Protein 2JLM (pdb70)

Structure (mmCIF, N/CA/C/O backbone):
data_2JLM
#
_entry.id   2JLM
#
_cell.length_a   78.410
_cell.length_b   78.410
_cell.length_c   197.760
_cell.angle_alpha   90.00
_cell.angle_beta   90.00
_cell.angle_gamma   120.00
#
_symmetry.space_group_name_H-M   'P 32'
#
loop_
_entity.id
_entity.type
_entity.pdbx_description
1 polymer 'PUTATIVE PHOSPHINOTHRICIN N-ACETYLTRANSFERASE'
2 non-polymer 'ACETATE ION'
3 non-polymer DI(HYDROXYETHYL)ETHER
4 non-polymer 'AZIDE ION'
5 non-polymer 'SODIUM ION'
6 water water
#
loop_
_atom_site.group_PDB
_atom_site.id
_atom_site.type_symbol
_atom_site.label_atom_id
_atom_site.label_alt_id
_atom_site.label_comp_id
_atom_site.label_asym_id
_atom_site.label_entity_id
_atom_site.label_seq_id
_atom_site.pdbx_PDB_ins_code
_atom_site.Cartn_x
_atom_site.Cartn_y
_atom_site.Cartn_z
_atom_site.occupancy
_atom_site.B_iso_or_equiv
_atom_site.auth_seq_id
_atom_site.auth_comp_id
_atom_site.auth_asym_id
_atom_site.auth_atom_id
_atom_site.pdbx_PDB_model_num
ATOM 1 N N . THR A 1 6 ? 34.779 13.187 -23.043 1.00 43.63 6 THR A N 1
ATOM 2 C CA . THR A 1 6 ? 35.190 12.632 -21.755 1.00 83.02 6 THR A CA 1
ATOM 3 C C . THR A 1 6 ? 34.205 12.992 -20.641 1.00 83.15 6 THR A C 1
ATOM 4 O O . THR A 1 6 ? 34.103 12.286 -19.639 1.00 63.42 6 THR A O 1
ATOM 6 N N . THR A 1 7 ? 33.477 14.089 -20.826 1.00 62.34 7 THR A N 1
ATOM 7 C CA . THR A 1 7 ? 32.534 14.556 -19.818 1.00 40.10 7 THR A CA 1
ATOM 8 C C . THR A 1 7 ? 31.364 13.589 -19.629 1.00 46.96 7 THR A C 1
ATOM 9 O O . THR A 1 7 ? 31.098 12.741 -20.478 1.00 47.24 7 THR A O 1
ATOM 13 N N . THR A 1 8 ? 30.685 13.721 -18.494 1.00 53.18 8 THR A N 1
ATOM 14 C CA . THR A 1 8 ? 29.508 12.924 -18.176 1.00 27.33 8 THR A CA 1
ATOM 15 C C . THR A 1 8 ? 28.289 13.833 -18.276 1.00 49.66 8 THR A C 1
ATOM 16 O O . THR A 1 8 ? 28.140 14.759 -17.482 1.00 37.48 8 THR A O 1
ATOM 20 N N . LEU A 1 9 ? 27.431 13.586 -19.262 1.00 37.06 9 LEU A N 1
ATOM 21 C CA . LEU A 1 9 ? 26.228 14.395 -19.439 1.00 35.61 9 LEU A CA 1
ATOM 22 C C . LEU A 1 9 ? 25.212 14.110 -18.356 1.00 30.23 9 LEU A C 1
ATOM 23 O O . LEU A 1 9 ? 25.003 12.962 -17.986 1.00 32.77 9 LEU A O 1
ATOM 28 N N . PHE A 1 10 ? 24.584 15.160 -17.843 1.00 19.66 10 PHE A N 1
ATOM 29 C CA . PHE A 1 10 ? 23.474 14.989 -16.921 1.00 19.64 10 PHE A CA 1
ATOM 30 C C . PHE A 1 10 ? 22.451 16.069 -17.198 1.00 16.95 10 PHE A C 1
ATOM 31 O O . PHE A 1 10 ? 22.748 17.056 -17.887 1.00 33.90 10 PHE A O 1
ATOM 39 N N . ARG A 1 11 ? 21.249 15.879 -16.665 1.00 22.20 11 ARG A N 1
ATOM 40 C CA . ARG A 1 11 ? 20.205 16.906 -16.728 1.00 28.39 11 ARG A CA 1
ATOM 41 C C . ARG A 1 11 ? 19.478 16.982 -15.382 1.00 33.24 11 ARG A C 1
ATOM 42 O O . ARG A 1 11 ? 19.491 16.021 -14.603 1.00 25.04 11 ARG A O 1
ATOM 50 N N . PHE A 1 12 ? 18.858 18.125 -15.105 1.00 25.25 12 PHE A N 1
ATOM 51 C CA . PHE A 1 12 ? 18.171 18.334 -13.832 1.00 22.66 12 PHE A CA 1
ATOM 52 C C . PHE A 1 12 ? 16.760 17.771 -13.928 1.00 38.02 12 PHE A C 1
ATOM 53 O O . PHE A 1 12 ? 16.113 17.903 -14.969 1.00 20.31 12 PHE A O 1
ATOM 61 N N . VAL A 1 13 ? 16.289 17.135 -12.856 1.00 16.85 13 VAL A N 1
ATOM 62 C CA . VAL A 1 13 ? 14.882 16.750 -12.758 1.00 15.07 13 VAL A CA 1
ATOM 63 C C . VAL A 1 13 ? 14.306 17.207 -11.441 1.00 19.92 13 VAL A C 1
ATOM 64 O O . VAL A 1 13 ? 15.023 17.510 -10.494 1.00 21.78 13 VAL A O 1
ATOM 68 N N . GLU A 1 14 ? 12.992 17.209 -11.371 1.00 14.11 14 GLU A N 1
ATOM 69 C CA . GLU A 1 14 ? 12.327 17.554 -10.146 1.00 25.63 14 GLU A CA 1
ATOM 70 C C . GLU A 1 14 ? 11.994 16.226 -9.490 1.00 32.89 14 GLU A C 1
ATOM 71 O O . GLU A 1 14 ? 11.154 15.490 -9.991 1.00 41.96 14 GLU A O 1
ATOM 77 N N . CYS A 1 15 ? 12.675 15.897 -8.393 1.00 21.59 15 CYS A N 1
ATOM 78 C CA . CYS A 1 15 ? 12.486 14.590 -7.760 1.00 23.62 15 CYS A CA 1
ATOM 79 C C . CYS A 1 15 ? 11.124 14.399 -7.121 1.00 32.33 15 CYS A C 1
ATOM 80 O O . CYS A 1 15 ? 10.511 15.347 -6.623 1.00 47.18 15 CYS A O 1
ATOM 83 N N . THR A 1 16 ? 10.657 13.156 -7.146 1.00 29.47 16 THR A N 1
ATOM 84 C CA . THR A 1 16 ? 9.391 12.795 -6.519 1.00 36.43 16 THR A CA 1
ATOM 85 C C . THR A 1 16 ? 9.531 11.457 -5.819 1.00 34.95 16 THR A C 1
ATOM 86 O O . THR A 1 16 ? 10.408 10.658 -6.155 1.00 25.03 16 THR A O 1
ATOM 90 N N . GLU A 1 17 ? 8.666 11.220 -4.841 1.00 30.48 17 GLU A N 1
ATOM 91 C CA . GLU A 1 17 ? 8.668 9.963 -4.116 1.00 36.23 17 GLU A CA 1
ATOM 92 C C . GLU A 1 17 ? 8.373 8.774 -5.030 1.00 51.75 17 GLU A C 1
ATOM 93 O O . GLU A 1 17 ? 9.084 7.772 -5.004 1.00 43.20 17 GLU A O 1
ATOM 99 N N . ASP A 1 18 ? 7.324 8.882 -5.838 1.00 41.70 18 ASP A N 1
ATOM 100 C CA . ASP A 1 18 ? 6.958 7.787 -6.725 1.00 50.76 18 ASP A CA 1
ATOM 101 C C . ASP A 1 18 ? 8.154 7.359 -7.572 1.00 42.82 18 ASP A C 1
ATOM 102 O O . ASP A 1 18 ? 8.433 6.171 -7.723 1.00 48.22 18 ASP A O 1
ATOM 104 N N . GLN A 1 19 ? 8.885 8.333 -8.094 1.00 46.05 19 GLN A N 1
ATOM 105 C CA . GLN A 1 19 ? 9.939 8.038 -9.055 1.00 27.69 19 GLN A CA 1
ATOM 106 C C . GLN A 1 19 ? 11.330 7.788 -8.461 1.00 34.33 19 GLN A C 1
ATOM 107 O O . GLN A 1 19 ? 12.139 7.065 -9.051 1.00 34.05 19 GLN A O 1
ATOM 113 N N . HIS A 1 20 ? 11.611 8.373 -7.299 1.00 34.57 20 HIS A N 1
ATOM 114 C CA . HIS A 1 20 ? 12.994 8.442 -6.816 1.00 22.56 20 HIS A CA 1
ATOM 115 C C . HIS A 1 20 ? 13.207 7.985 -5.386 1.00 20.67 20 HIS A C 1
ATOM 116 O O . HIS A 1 20 ? 14.339 7.988 -4.907 1.00 31.29 20 HIS A O 1
ATOM 123 N N . ALA A 1 21 ? 12.139 7.586 -4.702 1.00 12.14 21 ALA A N 1
ATOM 124 C CA . ALA A 1 21 ? 12.274 7.253 -3.289 1.00 23.22 21 ALA A CA 1
ATOM 125 C C . ALA A 1 21 ? 13.409 6.263 -3.055 1.00 28.09 21 ALA A C 1
ATOM 126 O O . ALA A 1 21 ? 14.247 6.473 -2.189 1.00 31.44 21 ALA A O 1
ATOM 128 N N . LEU A 1 22 ? 13.437 5.185 -3.831 1.00 23.35 22 LEU A N 1
ATOM 129 C CA . LEU A 1 22 ? 14.423 4.139 -3.600 1.00 31.53 22 LEU A CA 1
ATOM 130 C C . LEU A 1 22 ? 15.838 4.634 -3.889 1.00 29.04 22 LEU A C 1
ATOM 131 O O . LEU A 1 22 ? 16.772 4.308 -3.166 1.00 27.06 22 LEU A O 1
ATOM 136 N N . GLU A 1 23 ? 15.999 5.415 -4.951 1.00 13.85 23 GLU A N 1
ATOM 137 C CA . GLU A 1 23 ? 17.320 5.950 -5.284 1.00 35.02 23 GLU A CA 1
ATOM 138 C C . GLU A 1 23 ? 17.824 6.928 -4.215 1.00 32.74 23 GLU A C 1
ATOM 139 O O . GLU A 1 23 ? 19.006 6.919 -3.860 1.00 24.29 23 GLU A O 1
ATOM 145 N N . ILE A 1 24 ? 16.925 7.750 -3.683 1.00 18.11 24 ILE A N 1
ATOM 146 C CA . ILE A 1 24 ? 17.301 8.690 -2.628 1.00 28.47 24 ILE A CA 1
ATOM 147 C C . ILE A 1 24 ? 17.615 7.974 -1.306 1.00 25.74 24 ILE A C 1
ATOM 148 O O . ILE A 1 24 ? 18.552 8.343 -0.600 1.00 34.17 24 ILE A O 1
ATOM 153 N N . LEU A 1 25 ? 16.847 6.943 -0.980 1.00 27.78 25 LEU A N 1
ATOM 154 C CA . LEU A 1 25 ? 17.092 6.186 0.243 1.00 22.93 25 LEU A CA 1
ATOM 155 C C . LEU A 1 25 ? 18.490 5.581 0.220 1.00 15.78 25 LEU A C 1
ATOM 156 O O . LEU A 1 25 ? 19.223 5.622 1.215 1.00 24.88 25 LEU A O 1
ATOM 161 N N . GLU A 1 26 ? 18.861 5.027 -0.927 1.00 19.51 26 GLU A N 1
ATOM 162 C CA . GLU A 1 26 ? 20.171 4.412 -1.099 1.00 22.61 26 GLU A CA 1
ATOM 163 C C . GLU A 1 26 ? 21.285 5.441 -0.891 1.00 24.96 26 GLU A C 1
ATOM 164 O O . GLU A 1 26 ? 22.300 5.172 -0.248 1.00 18.98 26 GLU A O 1
ATOM 167 N N . ILE A 1 27 ? 21.090 6.631 -1.433 1.00 22.96 27 ILE A N 1
ATOM 168 C CA . ILE A 1 27 ? 22.091 7.674 -1.295 1.00 22.34 27 ILE A CA 1
ATOM 169 C C . ILE A 1 27 ? 22.181 8.134 0.161 1.00 27.03 27 ILE A C 1
ATOM 170 O O . ILE A 1 27 ? 23.267 8.261 0.705 1.00 15.56 27 ILE A O 1
ATOM 175 N N . LEU A 1 28 ? 21.045 8.340 0.811 1.00 14.34 28 LEU A N 1
ATOM 176 C CA . LEU A 1 28 ? 21.083 8.759 2.204 1.00 24.15 28 LEU A CA 1
ATOM 177 C C . LEU A 1 28 ? 21.735 7.705 3.101 1.00 29.57 28 LEU A C 1
ATOM 178 O O . LEU A 1 28 ? 22.619 8.026 3.891 1.00 25.39 28 LEU A O 1
ATOM 183 N N . ASN A 1 29 ? 21.306 6.452 2.970 1.00 22.71 29 ASN A N 1
ATOM 184 C CA . ASN A 1 29 ? 21.791 5.395 3.842 1.00 30.76 29 ASN A CA 1
ATOM 185 C C . ASN A 1 29 ? 23.291 5.262 3.728 1.00 20.25 29 ASN A C 1
ATOM 186 O O . ASN A 1 29 ? 23.984 5.116 4.735 1.00 16.11 29 ASN A O 1
ATOM 191 N N . ASP A 1 30 ? 23.800 5.342 2.503 1.00 16.05 30 ASP A N 1
ATOM 192 C CA . ASP A 1 30 ? 25.244 5.347 2.320 1.00 22.76 30 ASP A CA 1
ATOM 193 C C . ASP A 1 30 ? 25.916 6.482 3.109 1.00 23.04 30 ASP A C 1
ATOM 194 O O . ASP A 1 30 ? 26.905 6.260 3.813 1.00 35.31 30 ASP A O 1
ATOM 199 N N . ALA A 1 31 ? 25.387 7.695 2.977 1.00 20.70 31 ALA A N 1
ATOM 200 C CA . ALA A 1 31 ? 25.897 8.838 3.730 1.00 13.72 31 ALA A CA 1
ATOM 201 C C . ALA A 1 31 ? 25.828 8.602 5.243 1.00 30.91 31 ALA A C 1
ATOM 202 O O . ALA A 1 31 ? 26.735 9.001 5.980 1.00 19.44 31 ALA A O 1
ATOM 204 N N . ILE A 1 32 ? 24.763 7.950 5.709 1.00 14.34 32 ILE A N 1
ATOM 205 C CA . ILE A 1 32 ? 24.590 7.726 7.151 1.00 19.29 32 ILE A CA 1
ATOM 206 C C . ILE A 1 32 ? 25.619 6.754 7.724 1.00 23.59 32 ILE A C 1
ATOM 207 O O . ILE A 1 32 ? 26.240 7.020 8.758 1.00 19.14 32 ILE A O 1
ATOM 212 N N . ILE A 1 33 ? 25.791 5.627 7.041 1.00 19.39 33 ILE A N 1
ATOM 213 C CA . ILE A 1 33 ? 26.707 4.590 7.484 1.00 20.95 33 ILE A CA 1
ATOM 214 C C . ILE A 1 33 ? 28.171 5.022 7.375 1.00 30.97 33 ILE A C 1
ATOM 215 O O . ILE A 1 33 ? 28.981 4.702 8.235 1.00 19.69 33 ILE A O 1
ATOM 220 N N . ASN A 1 34 ? 28.511 5.766 6.329 1.00 16.86 34 ASN A N 1
ATOM 221 C CA . ASN A 1 34 ? 29.919 6.023 6.039 1.00 28.46 34 ASN A CA 1
ATOM 222 C C . ASN A 1 34 ? 30.481 7.405 6.372 1.00 29.34 34 ASN A C 1
ATOM 223 O O . ASN A 1 34 ? 31.671 7.634 6.181 1.00 24.67 34 ASN A O 1
ATOM 228 N N . SER A 1 35 ? 29.658 8.322 6.867 1.00 26.51 35 SER A N 1
ATOM 229 C CA . SER A 1 35 ? 30.121 9.706 6.998 1.00 27.07 35 SER A CA 1
ATOM 230 C C . SER A 1 35 ? 29.311 10.538 7.982 1.00 18.45 35 SER A C 1
ATOM 231 O O . SER A 1 35 ? 28.318 10.066 8.534 1.00 22.81 35 SER A O 1
ATOM 234 N N . THR A 1 36 ? 29.723 11.788 8.166 1.00 27.72 36 THR A N 1
ATOM 235 C CA . THR A 1 36 ? 29.031 12.732 9.053 1.00 18.81 36 THR A CA 1
ATOM 236 C C . THR A 1 36 ? 28.179 13.749 8.283 1.00 24.48 36 THR A C 1
ATOM 237 O O . THR A 1 36 ? 27.698 14.726 8.857 1.00 26.70 36 THR A O 1
ATOM 241 N N . ALA A 1 37 ? 28.006 13.543 6.982 1.00 19.31 37 ALA A N 1
ATOM 242 C CA . ALA A 1 37 ? 27.121 14.416 6.213 1.00 19.72 37 ALA A CA 1
ATOM 243 C C . ALA A 1 37 ? 25.671 14.344 6.731 1.00 18.40 37 ALA A C 1
ATOM 244 O O . ALA A 1 37 ? 24.877 15.262 6.523 1.00 42.25 37 ALA A O 1
ATOM 246 N N . LEU A 1 38 ? 25.341 13.245 7.400 1.00 19.44 38 LEU A N 1
ATOM 247 C CA . LEU A 1 38 ? 24.068 13.097 8.105 1.00 17.37 38 LEU A CA 1
ATOM 248 C C . LEU A 1 38 ? 24.299 12.715 9.560 1.00 36.78 38 LEU A C 1
ATOM 249 O O . LEU A 1 38 ? 25.072 11.785 9.866 1.00 25.13 38 LEU A O 1
ATOM 254 N N . TYR A 1 39 ? 23.618 13.418 10.458 1.00 14.12 39 TYR A N 1
ATOM 255 C CA . TYR A 1 39 ? 23.787 13.175 11.888 1.00 19.30 39 TYR A CA 1
ATOM 256 C C . TYR A 1 39 ? 22.891 12.038 12.431 1.00 17.06 39 TYR A C 1
ATOM 257 O O . TYR A 1 39 ? 22.671 11.929 13.638 1.00 40.25 39 TYR A O 1
ATOM 266 N N . ASP A 1 40 ? 22.389 11.193 11.532 1.00 16.38 40 ASP A N 1
ATOM 267 C CA . ASP A 1 40 ? 21.714 9.948 11.920 1.00 30.91 40 ASP A CA 1
ATOM 268 C C . ASP A 1 40 ? 22.736 8.864 12.236 1.00 32.50 40 ASP A C 1
ATOM 269 O O . ASP A 1 40 ? 23.821 8.847 11.656 1.00 22.05 40 ASP A O 1
ATOM 274 N N . TYR A 1 41 ? 22.389 7.952 13.143 1.00 27.72 41 TYR A N 1
ATOM 275 C CA . TYR A 1 41 ? 23.246 6.798 13.417 1.00 29.03 41 TYR A CA 1
ATOM 276 C C . TYR A 1 41 ? 22.808 5.600 12.569 1.00 29.07 41 TYR A C 1
ATOM 277 O O . TYR A 1 41 ? 23.627 4.935 11.941 1.00 24.12 41 TYR A O 1
ATOM 286 N N . LYS A 1 42 ? 21.505 5.343 12.563 1.00 26.72 42 LYS A N 1
ATOM 287 C CA . LYS A 1 42 ? 20.928 4.172 11.921 1.00 20.92 42 LYS A CA 1
ATOM 288 C C . LYS A 1 42 ? 20.389 4.495 10.536 1.00 26.78 42 LYS A C 1
ATOM 289 O O . LYS A 1 42 ? 19.892 5.587 10.307 1.00 35.86 42 LYS A O 1
ATOM 295 N N . PRO A 1 43 ? 20.493 3.541 9.601 1.00 34.91 43 PRO A N 1
ATOM 296 C CA . PRO A 1 43 ? 19.930 3.725 8.259 1.00 26.33 43 PRO A CA 1
ATOM 297 C C . PRO A 1 43 ? 18.436 4.001 8.302 1.00 37.93 43 PRO A C 1
ATOM 298 O O . PRO A 1 43 ? 17.765 3.724 9.301 1.00 27.80 43 PRO A O 1
ATOM 302 N N . ARG A 1 44 ? 17.925 4.555 7.211 1.00 23.46 44 ARG A N 1
ATOM 303 C CA . ARG A 1 44 ? 16.506 4.841 7.085 1.00 27.59 44 ARG A CA 1
ATOM 304 C C . ARG A 1 44 ? 15.844 3.760 6.250 1.00 26.79 44 ARG A C 1
ATOM 305 O O . ARG A 1 44 ? 16.524 2.921 5.658 1.00 26.00 44 ARG A O 1
ATOM 313 N N . SER A 1 45 ? 14.515 3.796 6.196 1.00 30.63 45 SER A N 1
ATOM 314 C CA . SER A 1 45 ? 13.739 2.808 5.458 1.00 28.53 45 SER A CA 1
ATOM 315 C C . SER A 1 45 ? 12.791 3.534 4.533 1.00 46.58 45 SER A C 1
ATOM 316 O O . SER A 1 45 ? 12.620 4.751 4.657 1.00 32.13 45 SER A O 1
ATOM 319 N N . LYS A 1 46 ? 12.166 2.793 3.618 1.00 41.07 46 LYS A N 1
ATOM 320 C CA . LYS A 1 46 ? 11.167 3.375 2.730 1.00 43.96 46 LYS A CA 1
ATOM 321 C C . LYS A 1 46 ? 10.105 4.083 3.564 1.00 41.47 46 LYS A C 1
ATOM 322 O O . LYS A 1 46 ? 9.638 5.162 3.210 1.00 51.55 46 LYS A O 1
ATOM 324 N N . GLU A 1 47 ? 9.739 3.478 4.688 1.00 35.37 47 GLU A N 1
ATOM 325 C CA . GLU A 1 47 ? 8.742 4.070 5.573 1.00 34.43 47 GLU A CA 1
ATOM 326 C C . GLU A 1 47 ? 9.220 5.387 6.189 1.00 43.79 47 GLU A C 1
ATOM 327 O O . GLU A 1 47 ? 8.459 6.351 6.263 1.00 55.50 47 GLU A O 1
ATOM 333 N N . SER A 1 48 ? 10.479 5.419 6.624 1.00 33.89 48 SER A N 1
ATOM 334 C CA . SER A 1 48 ? 11.121 6.653 7.089 1.00 50.83 48 SER A CA 1
ATOM 335 C C . SER A 1 48 ? 10.971 7.784 6.074 1.00 45.42 48 SER A C 1
ATOM 336 O O . SER A 1 48 ? 10.899 8.956 6.444 1.00 59.29 48 SER A O 1
ATOM 339 N N . MET A 1 49 ? 10.938 7.417 4.796 1.00 38.84 49 MET A N 1
ATOM 340 C CA . MET A 1 49 ? 10.994 8.372 3.699 1.00 44.07 49 MET A CA 1
ATOM 341 C C . MET A 1 49 ? 9.660 9.037 3.415 1.00 63.03 49 MET A C 1
ATOM 342 O O . MET A 1 49 ? 9.614 10.201 3.019 1.00 67.69 49 MET A O 1
ATOM 347 N N . ALA A 1 50 ? 8.577 8.289 3.587 1.00 53.89 50 ALA A N 1
ATOM 348 C CA . ALA A 1 50 ? 7.252 8.798 3.268 1.00 41.95 50 ALA A CA 1
ATOM 349 C C . ALA A 1 50 ? 7.066 10.162 3.904 1.00 41.85 50 ALA A C 1
ATOM 350 O O . ALA A 1 50 ? 6.648 11.110 3.247 1.00 44.99 50 ALA A O 1
ATOM 352 N N . ALA A 1 51 ? 7.389 10.251 5.188 1.00 30.16 51 ALA A N 1
ATOM 353 C CA . ALA A 1 51 ? 7.266 11.495 5.929 1.00 33.11 51 ALA A CA 1
ATOM 354 C C . ALA A 1 51 ? 8.225 12.576 5.419 1.00 59.33 51 ALA A C 1
ATOM 355 O O . ALA A 1 51 ? 7.917 13.772 5.462 1.00 41.43 51 ALA A O 1
ATOM 357 N N . TRP A 1 52 ? 9.394 12.146 4.954 1.00 49.90 52 TRP A N 1
ATOM 358 C CA . TRP A 1 52 ? 10.404 13.059 4.436 1.00 51.51 52 TRP A CA 1
ATOM 359 C C . TRP A 1 52 ? 9.876 13.717 3.175 1.00 37.94 52 TRP A C 1
ATOM 360 O O . TRP A 1 52 ? 9.974 14.930 3.003 1.00 30.87 52 TRP A O 1
ATOM 371 N N . PHE A 1 53 ? 9.310 12.902 2.293 1.00 27.26 53 PHE A N 1
ATOM 372 C CA . PHE A 1 53 ? 8.745 13.406 1.057 1.00 26.42 53 PHE A CA 1
ATOM 373 C C . PHE A 1 53 ? 7.492 14.227 1.311 1.00 43.59 53 PHE A C 1
ATOM 374 O O . PHE A 1 53 ? 7.252 15.219 0.630 1.00 22.23 53 PHE A O 1
ATOM 382 N N . ALA A 1 54 ? 6.696 13.801 2.289 1.00 26.16 54 ALA A N 1
ATOM 383 C CA . ALA A 1 54 ? 5.435 14.463 2.595 1.00 48.47 54 ALA A CA 1
ATOM 384 C C . ALA A 1 54 ? 5.699 15.859 3.152 1.00 40.56 54 ALA A C 1
ATOM 385 O O . ALA A 1 54 ? 4.975 16.806 2.864 1.00 36.90 54 ALA A O 1
ATOM 387 N N . THR A 1 55 ? 6.751 15.980 3.949 1.00 37.22 55 THR A N 1
ATOM 388 C CA . THR A 1 55 ? 7.122 17.263 4.520 1.00 31.93 55 THR A CA 1
ATOM 389 C C . THR A 1 55 ? 7.540 18.226 3.422 1.00 34.49 55 THR A C 1
ATOM 390 O O . THR A 1 55 ? 7.154 19.386 3.429 1.00 25.36 55 THR A O 1
ATOM 394 N N . LYS A 1 56 ? 8.318 17.740 2.464 1.00 28.58 56 LYS A N 1
ATOM 395 C CA . LYS A 1 56 ? 8.736 18.600 1.365 1.00 41.03 56 LYS A CA 1
ATOM 396 C C . LYS A 1 56 ? 7.585 18.992 0.422 1.00 34.16 56 LYS A C 1
ATOM 397 O O . LYS A 1 56 ? 7.534 20.124 -0.050 1.00 31.26 56 LYS A O 1
ATOM 403 N N . ARG A 1 57 ? 6.655 18.074 0.171 1.00 26.94 57 ARG A N 1
ATOM 404 C CA . ARG A 1 57 ? 5.493 18.384 -0.663 1.00 41.49 57 ARG A CA 1
ATOM 405 C C . ARG A 1 57 ? 4.623 19.465 -0.032 1.00 37.69 57 ARG A C 1
ATOM 406 O O . ARG A 1 57 ? 4.302 20.458 -0.672 1.00 35.63 57 ARG A O 1
ATOM 414 N N . GLN A 1 58 ? 4.250 19.277 1.229 1.00 28.61 58 GLN A N 1
ATOM 415 C CA . GLN A 1 58 ? 3.311 20.193 1.873 1.00 34.95 58 GLN A CA 1
ATOM 416 C C . GLN A 1 58 ? 3.873 21.577 2.238 1.00 37.50 58 GLN A C 1
ATOM 417 O O . GLN A 1 58 ? 3.132 22.458 2.670 1.00 56.74 58 GLN A O 1
ATOM 423 N N . ASN A 1 59 ? 5.177 21.763 2.055 1.00 35.92 59 ASN A N 1
ATOM 424 C CA . ASN A 1 59 ? 5.826 23.048 2.306 1.00 25.69 59 ASN A CA 1
ATOM 425 C C . ASN A 1 59 ? 6.378 23.594 1.009 1.00 24.33 59 ASN A C 1
ATOM 426 O O . ASN A 1 59 ? 6.987 24.658 0.983 1.00 32.90 59 ASN A O 1
ATOM 431 N N . ASN A 1 60 ? 6.189 22.830 -0.063 1.00 33.10 60 ASN A N 1
ATOM 432 C CA . ASN A 1 60 ? 6.716 23.182 -1.371 1.00 28.70 60 ASN A CA 1
ATOM 433 C C . ASN A 1 60 ? 8.233 23.359 -1.343 1.00 26.01 60 ASN A C 1
ATOM 434 O O . ASN A 1 60 ? 8.786 24.230 -2.020 1.00 31.70 60 ASN A O 1
ATOM 437 N N . PHE A 1 61 ? 8.903 22.533 -0.547 1.00 31.80 61 PHE A N 1
ATOM 438 C CA . PHE A 1 61 ? 10.361 22.455 -0.593 1.00 26.13 61 PHE A CA 1
ATOM 439 C C . PHE A 1 61 ? 10.755 21.703 -1.851 1.00 25.72 61 PHE A C 1
ATOM 440 O O . PHE A 1 61 ? 10.255 20.621 -2.111 1.00 28.74 61 PHE A O 1
ATOM 448 N N . PRO A 1 62 ? 11.666 22.273 -2.633 1.00 24.64 62 PRO A N 1
ATOM 449 C CA . PRO A 1 62 ? 12.113 21.613 -3.857 1.00 24.17 62 PRO A CA 1
ATOM 450 C C . PRO A 1 62 ? 13.067 20.448 -3.555 1.00 34.87 62 PRO A C 1
ATOM 451 O O . PRO A 1 62 ? 13.725 20.407 -2.511 1.00 22.96 62 PRO A O 1
ATOM 455 N N . ILE A 1 63 ? 13.106 19.491 -4.470 1.00 20.54 63 ILE A N 1
ATOM 456 C CA . ILE A 1 63 ? 14.101 18.438 -4.461 1.00 20.69 63 ILE A CA 1
ATOM 457 C C . ILE A 1 63 ? 14.647 18.377 -5.880 1.00 26.45 63 ILE A C 1
ATOM 458 O O . ILE A 1 63 ? 13.978 17.891 -6.792 1.00 26.46 63 ILE A O 1
ATOM 463 N N . ILE A 1 64 ? 15.847 18.900 -6.076 1.00 22.99 64 ILE A N 1
ATOM 464 C CA . ILE A 1 64 ? 16.440 18.931 -7.406 1.00 21.32 64 ILE A CA 1
ATOM 465 C C . ILE A 1 64 ? 17.399 17.760 -7.598 1.00 23.31 64 ILE A C 1
ATOM 466 O O . ILE A 1 64 ? 18.308 17.545 -6.795 1.00 22.51 64 ILE A O 1
ATOM 471 N N . GLY A 1 65 ? 17.181 16.999 -8.665 1.00 18.53 65 GLY A N 1
ATOM 472 C CA . GLY A 1 65 ? 17.973 15.811 -8.928 1.00 9.02 65 GLY A CA 1
ATOM 473 C C . GLY A 1 65 ? 18.848 16.005 -10.145 1.00 27.11 65 GLY A C 1
ATOM 474 O O . GLY A 1 65 ? 18.501 16.758 -11.052 1.00 16.01 65 GLY A O 1
ATOM 475 N N . ALA A 1 66 ? 20.006 15.358 -10.155 1.00 23.44 66 ALA A N 1
ATOM 476 C CA . ALA A 1 66 ? 20.794 15.281 -11.376 1.00 18.31 66 ALA A CA 1
ATOM 477 C C . ALA A 1 66 ? 20.727 13.841 -11.865 1.00 16.72 66 ALA A C 1
ATOM 478 O O . ALA A 1 66 ? 20.877 12.894 -11.098 1.00 22.73 66 ALA A O 1
ATOM 480 N N . VAL A 1 67 ? 20.477 13.694 -13.153 1.00 23.90 67 VAL A N 1
ATOM 481 C CA . VAL A 1 67 ? 20.167 12.411 -13.740 1.00 22.76 67 VAL A CA 1
ATOM 482 C C . VAL A 1 67 ? 21.066 12.231 -14.958 1.00 22.69 67 VAL A C 1
ATOM 483 O O . VAL A 1 67 ? 21.266 13.172 -15.731 1.00 22.37 67 VAL A O 1
ATOM 487 N N . ASN A 1 68 ? 21.655 11.049 -15.104 1.00 24.29 68 ASN A N 1
ATOM 488 C CA . ASN A 1 68 ? 22.523 10.787 -16.252 1.00 39.77 68 ASN A CA 1
ATOM 489 C C . ASN A 1 68 ? 21.716 10.520 -17.508 1.00 34.64 68 ASN A C 1
ATOM 490 O O . ASN A 1 68 ? 20.481 10.459 -17.469 1.00 32.97 68 ASN A O 1
ATOM 495 N N . GLU A 1 69 ? 22.431 10.356 -18.615 1.00 33.66 69 GLU A N 1
ATOM 496 C CA . GLU A 1 69 ? 21.824 10.179 -19.928 1.00 45.02 69 GLU A CA 1
ATOM 497 C C . GLU A 1 69 ? 20.680 9.166 -19.881 1.00 29.37 69 GLU A C 1
ATOM 498 O O . GLU A 1 69 ? 19.660 9.323 -20.549 1.00 42.79 69 GLU A O 1
ATOM 504 N N . VAL A 1 70 ? 20.856 8.134 -19.067 1.00 38.69 70 VAL A N 1
ATOM 505 C CA . VAL A 1 70 ? 19.904 7.032 -18.985 1.00 36.79 70 VAL A CA 1
ATOM 506 C C . VAL A 1 70 ? 18.707 7.333 -18.096 1.00 36.96 70 VAL A C 1
ATOM 507 O O . VAL A 1 70 ? 17.673 6.679 -18.197 1.00 44.15 70 VAL A O 1
ATOM 511 N N . GLY A 1 71 ? 18.851 8.306 -17.201 1.00 42.91 71 GLY A N 1
ATOM 512 C CA . GLY A 1 71 ? 17.772 8.634 -16.284 1.00 28.65 71 GLY A CA 1
ATOM 513 C C . GLY A 1 71 ? 18.010 8.164 -14.854 1.00 34.99 71 GLY A C 1
ATOM 514 O O . GLY A 1 71 ? 17.131 8.288 -13.996 1.00 24.00 71 GLY A O 1
ATOM 515 N N . GLN A 1 72 ? 19.198 7.628 -14.588 1.00 25.83 72 GLN A N 1
ATOM 516 C CA . GLN A 1 72 ? 19.579 7.245 -13.226 1.00 22.71 72 GLN A CA 1
ATOM 517 C C . GLN A 1 72 ? 19.976 8.458 -12.357 1.00 29.06 72 GLN A C 1
ATOM 518 O O . GLN A 1 72 ? 20.658 9.355 -12.830 1.00 16.84 72 GLN A O 1
ATOM 524 N N . LEU A 1 73 ? 19.555 8.470 -11.092 1.00 25.02 73 LEU A N 1
ATOM 525 C CA . LEU A 1 73 ? 19.845 9.577 -10.176 1.00 25.60 73 LEU A CA 1
ATOM 526 C C . LEU A 1 73 ? 21.289 9.567 -9.682 1.00 29.50 73 LEU A C 1
ATOM 527 O O . LEU A 1 73 ? 21.700 8.639 -8.994 1.00 24.80 73 LEU A O 1
ATOM 532 N N . LEU A 1 74 ? 22.036 10.619 -10.015 1.00 23.56 74 LEU A N 1
ATOM 533 C CA . LEU A 1 74 ? 23.455 10.737 -9.678 1.00 21.11 74 LEU A CA 1
ATOM 534 C C . LEU A 1 74 ? 23.659 11.532 -8.397 1.00 12.45 74 LEU A C 1
ATOM 535 O O . LEU A 1 74 ? 24.723 11.489 -7.785 1.00 24.93 74 LEU A O 1
ATOM 540 N N . GLY A 1 75 ? 22.636 12.268 -7.994 1.00 20.43 75 GLY A N 1
ATOM 541 C CA . GLY A 1 75 ? 22.757 13.117 -6.827 1.00 19.04 75 GLY A CA 1
ATOM 542 C C . GLY A 1 75 ? 21.573 14.042 -6.781 1.00 24.02 75 GLY A C 1
ATOM 543 O O . GLY A 1 75 ? 20.843 14.179 -7.766 1.00 18.14 75 GLY A O 1
ATOM 544 N N . PHE A 1 76 ? 21.362 14.666 -5.632 1.00 19.95 76 PHE A N 1
ATOM 545 C CA . PHE A 1 76 ? 20.217 15.538 -5.485 1.00 16.90 76 PHE A CA 1
ATOM 546 C C . PHE A 1 76 ? 20.479 16.587 -4.411 1.00 26.50 76 PHE A C 1
ATOM 547 O O . PHE A 1 76 ? 21.310 16.404 -3.518 1.00 23.41 76 PHE A O 1
ATOM 555 N N . ALA A 1 77 ? 19.761 17.690 -4.510 1.00 10.66 77 ALA A N 1
ATOM 556 C CA . ALA A 1 77 ? 19.903 18.772 -3.558 1.00 15.32 77 ALA A CA 1
ATOM 557 C C . ALA A 1 77 ? 18.516 19.194 -3.108 1.00 16.11 77 ALA A C 1
ATOM 558 O O . ALA A 1 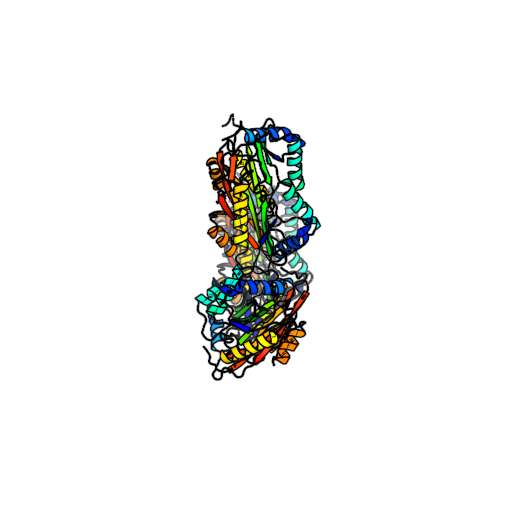77 ? 17.554 19.111 -3.872 1.00 19.11 77 ALA A O 1
ATOM 560 N N . SER A 1 78 ? 18.403 19.613 -1.857 1.00 18.00 78 SER A N 1
ATOM 561 C CA . SER A 1 78 ? 17.122 20.074 -1.335 1.00 8.89 78 SER A CA 1
ATOM 562 C C . SER A 1 78 ? 17.350 21.125 -0.267 1.00 14.13 78 SER A C 1
ATOM 563 O O . SER A 1 78 ? 18.483 21.396 0.139 1.00 24.18 78 SER A O 1
ATOM 566 N N . TRP A 1 79 ? 16.265 21.718 0.198 1.00 5.30 79 TRP A N 1
ATOM 567 C CA . TRP A 1 79 ? 16.327 22.527 1.396 1.00 15.30 79 TRP A CA 1
ATOM 568 C C . TRP A 1 79 ? 15.068 22.287 2.199 1.00 14.75 79 TRP A C 1
ATOM 569 O O . TRP A 1 79 ? 14.091 21.718 1.690 1.00 16.90 79 TRP A O 1
ATOM 580 N N . GLY A 1 80 ? 15.103 22.710 3.455 1.00 18.73 80 GLY A N 1
ATOM 581 C CA . GLY A 1 80 ? 13.971 22.594 4.354 1.00 13.60 80 GLY A CA 1
ATOM 582 C C . GLY A 1 80 ? 14.078 23.714 5.371 1.00 16.76 80 GLY A C 1
ATOM 583 O O . GLY A 1 80 ? 14.896 24.614 5.229 1.00 14.02 80 GLY A O 1
ATOM 584 N N . SER A 1 81 ? 13.256 23.658 6.405 1.00 23.64 81 SER A N 1
ATOM 585 C CA . SER A 1 81 ? 13.305 24.649 7.460 1.00 21.44 81 SER A CA 1
ATOM 586 C C . SER A 1 81 ? 14.667 24.619 8.158 1.00 25.02 81 SER A C 1
ATOM 587 O O . SER A 1 81 ? 15.184 23.549 8.456 1.00 26.61 81 SER A O 1
ATOM 590 N N . PHE A 1 82 ? 15.243 25.790 8.414 1.00 16.65 82 PHE A N 1
ATOM 591 C CA . PHE A 1 82 ? 16.462 25.901 9.219 1.00 22.91 82 PHE A CA 1
ATOM 592 C C . PHE A 1 82 ? 16.167 25.857 10.728 1.00 30.52 82 PHE A C 1
ATOM 593 O O . PHE A 1 82 ? 16.683 25.000 11.452 1.00 27.67 82 PHE A O 1
ATOM 601 N N . ARG A 1 83 ? 15.353 26.793 11.202 1.00 22.53 83 ARG A N 1
ATOM 602 C CA . ARG A 1 83 ? 14.840 26.741 12.575 1.00 23.19 83 ARG A CA 1
ATOM 603 C C . ARG A 1 83 ? 13.321 26.908 12.490 1.00 31.61 83 ARG A C 1
ATOM 604 O O . ARG A 1 83 ? 12.824 27.704 11.697 1.00 38.32 83 ARG A O 1
ATOM 612 N N . ALA A 1 84 ? 12.582 26.154 13.293 1.00 34.65 84 ALA A N 1
ATOM 613 C CA . ALA A 1 84 ? 11.128 26.150 13.178 1.00 46.39 84 ALA A CA 1
ATOM 614 C C . ALA A 1 84 ? 10.470 27.220 14.048 1.00 53.72 84 ALA A C 1
ATOM 615 O O . ALA A 1 84 ? 9.956 26.937 15.132 1.00 62.02 84 ALA A O 1
ATOM 617 N N . PHE A 1 85 ? 10.513 28.454 13.561 1.00 35.51 85 PHE A N 1
ATOM 618 C CA . PHE A 1 85 ? 9.828 29.580 14.177 1.00 41.34 85 PHE A CA 1
ATOM 619 C C . PHE A 1 85 ? 9.484 30.501 13.039 1.00 36.36 85 PHE A C 1
ATOM 620 O O . PHE A 1 85 ? 10.249 30.612 12.085 1.00 38.38 85 PHE A O 1
ATOM 628 N N . PRO A 1 86 ? 8.338 31.176 13.135 1.00 31.78 86 PRO A N 1
ATOM 629 C CA . PRO A 1 86 ? 7.860 31.991 12.017 1.00 32.43 86 PRO A CA 1
ATOM 630 C C . PRO A 1 86 ? 8.888 33.023 11.554 1.00 25.25 86 PRO A C 1
ATOM 631 O O . PRO A 1 86 ? 8.995 33.279 10.360 1.00 42.82 86 PRO A O 1
ATOM 635 N N . ALA A 1 87 ? 9.638 33.602 12.486 1.00 29.97 87 ALA A N 1
ATOM 636 C CA . ALA A 1 87 ? 10.584 34.661 12.141 1.00 28.85 87 ALA A CA 1
ATOM 637 C C . ALA A 1 87 ? 11.693 34.212 11.184 1.00 38.06 87 ALA A C 1
ATOM 638 O O . ALA A 1 87 ? 12.358 35.050 10.570 1.00 26.93 87 ALA A O 1
ATOM 640 N N . TYR A 1 88 ? 11.885 32.898 11.064 1.00 26.44 88 TYR A N 1
ATOM 641 C CA . TYR A 1 88 ? 12.896 32.324 10.171 1.00 26.35 88 TYR A CA 1
ATOM 642 C C . TYR A 1 88 ? 12.359 31.960 8.782 1.00 22.15 88 TYR A C 1
ATOM 643 O O . TYR A 1 88 ? 13.032 31.276 8.014 1.00 32.90 88 TYR A O 1
ATOM 652 N N . LYS A 1 89 ? 11.163 32.441 8.459 1.00 21.91 89 LYS A N 1
ATOM 653 C CA . LYS A 1 89 ? 10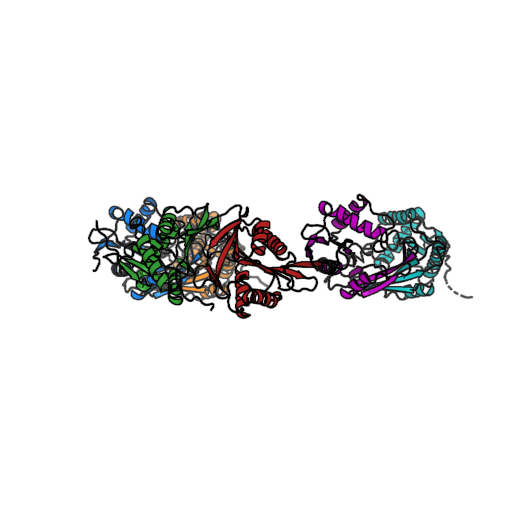.475 32.085 7.213 1.00 30.55 89 LYS A CA 1
ATOM 654 C C . LYS A 1 89 ? 11.294 32.279 5.937 1.00 22.28 89 LYS A C 1
ATOM 655 O O . LYS A 1 89 ? 11.016 31.649 4.912 1.00 29.90 89 LYS A O 1
ATOM 661 N N . TYR A 1 90 ? 12.280 33.166 5.982 1.00 17.60 90 TYR A N 1
ATOM 662 C CA . TYR A 1 90 ? 13.063 33.478 4.788 1.00 20.18 90 TYR A CA 1
ATOM 663 C C . TYR A 1 90 ? 14.436 32.811 4.823 1.00 19.51 90 TYR A C 1
ATOM 664 O O . TYR A 1 90 ? 15.310 33.079 3.993 1.00 20.22 90 TYR A O 1
ATOM 673 N N . THR A 1 91 ? 14.622 31.933 5.796 1.00 15.55 91 THR A N 1
ATOM 674 C CA . THR A 1 91 ? 15.874 31.221 5.922 1.00 17.96 91 THR A CA 1
ATOM 675 C C . THR A 1 91 ? 15.598 29.742 5.720 1.00 22.13 91 THR A C 1
ATOM 676 O O . THR A 1 91 ? 14.721 29.171 6.370 1.00 19.09 91 THR A O 1
ATOM 680 N N . VAL A 1 92 ? 16.338 29.117 4.816 1.00 15.57 92 VAL A N 1
ATOM 681 C CA . VAL A 1 92 ? 16.209 27.675 4.624 1.00 17.14 92 VAL A CA 1
ATOM 682 C C . VAL A 1 92 ? 17.551 27.022 4.882 1.00 24.02 92 VAL A C 1
ATOM 683 O O . VAL A 1 92 ? 18.603 27.660 4.749 1.00 17.56 92 VAL A O 1
ATOM 687 N N . GLU A 1 93 ? 17.511 25.758 5.283 1.00 16.83 93 GLU A N 1
ATOM 688 C CA . GLU A 1 93 ? 18.726 24.960 5.395 1.00 8.42 93 GLU A CA 1
ATOM 689 C C . GLU A 1 93 ? 18.777 23.978 4.230 1.00 15.80 93 GLU A C 1
ATOM 690 O O . GLU A 1 93 ? 17.835 23.219 4.002 1.00 27.87 93 GLU A O 1
ATOM 696 N N . HIS A 1 94 ? 19.871 23.989 3.489 1.00 14.86 94 HIS A N 1
ATOM 697 C CA . HIS A 1 94 ? 19.956 23.156 2.309 1.00 16.19 94 HIS A CA 1
ATOM 698 C C . HIS A 1 94 ? 20.891 21.971 2.540 1.00 23.00 94 HIS A C 1
ATOM 699 O O . HIS A 1 94 ? 21.687 21.956 3.474 1.00 16.27 94 HIS A O 1
ATOM 706 N N . SER A 1 95 ? 20.784 20.977 1.677 1.00 19.59 95 SER A N 1
ATOM 707 C CA . SER A 1 95 ? 21.745 19.890 1.644 1.00 27.76 95 SER A CA 1
ATOM 708 C C . SER A 1 95 ? 21.854 19.351 0.223 1.00 23.40 95 SER A C 1
ATOM 709 O O . SER A 1 95 ? 20.949 19.512 -0.596 1.00 20.77 95 SER A O 1
ATOM 712 N N . VAL A 1 96 ? 22.992 18.759 -0.084 1.00 14.30 96 VAL A N 1
ATOM 713 C CA . VAL A 1 96 ? 23.175 18.153 -1.377 1.00 24.64 96 VAL A CA 1
ATOM 714 C C . VAL A 1 96 ? 23.923 16.844 -1.145 1.00 14.69 96 VAL A C 1
ATOM 715 O O . VAL A 1 96 ? 24.889 16.813 -0.394 1.00 21.77 96 VAL A O 1
ATOM 719 N N . TYR A 1 97 ? 23.435 15.761 -1.745 1.00 23.40 97 TYR A N 1
ATOM 720 C CA . TYR A 1 97 ? 24.074 14.455 -1.620 1.00 20.35 97 TYR A CA 1
ATOM 721 C C . TYR A 1 97 ? 24.306 13.908 -2.999 1.00 21.59 97 TYR A C 1
ATOM 722 O O . TYR A 1 97 ? 23.399 13.903 -3.837 1.00 20.58 97 TYR A O 1
ATOM 731 N N . ILE A 1 98 ? 25.527 13.441 -3.215 1.00 14.16 98 ILE A N 1
ATOM 732 C CA . ILE A 1 98 ? 25.942 12.884 -4.483 1.00 11.17 98 ILE A CA 1
ATOM 733 C C . ILE A 1 98 ? 26.171 11.397 -4.321 1.00 20.17 98 ILE A C 1
ATOM 734 O O . ILE A 1 98 ? 26.771 10.941 -3.340 1.00 17.60 98 ILE A O 1
ATOM 739 N N . HIS A 1 99 ? 25.699 10.639 -5.293 1.00 26.37 99 HIS A N 1
ATOM 740 C CA . HIS A 1 99 ? 25.938 9.209 -5.309 1.00 27.52 99 HIS A CA 1
ATOM 741 C C . HIS A 1 99 ? 27.440 8.875 -5.232 1.00 14.32 99 HIS A C 1
ATOM 742 O O . HIS A 1 99 ? 28.284 9.498 -5.907 1.00 16.72 99 HIS A O 1
ATOM 749 N N . LYS A 1 100 ? 27.763 7.871 -4.425 1.00 15.44 100 LYS A N 1
ATOM 750 C CA . LYS A 1 100 ? 29.158 7.494 -4.169 1.00 29.77 100 LYS A CA 1
ATOM 751 C C . LYS A 1 100 ? 29.999 7.148 -5.410 1.00 20.00 100 LYS A C 1
ATOM 752 O O . LYS A 1 100 ? 31.222 7.218 -5.363 1.00 33.40 100 LYS A O 1
ATOM 756 N N . ASP A 1 101 ? 29.358 6.793 -6.521 1.00 20.55 101 ASP A N 1
ATOM 757 C CA . ASP A 1 101 ? 30.110 6.475 -7.735 1.00 26.16 101 ASP A CA 1
ATOM 758 C C . ASP A 1 101 ? 30.316 7.685 -8.628 1.00 27.53 101 ASP A C 1
ATOM 759 O O . ASP A 1 101 ? 30.981 7.606 -9.656 1.00 34.71 101 ASP A O 1
ATOM 764 N N . TYR A 1 102 ? 29.765 8.821 -8.227 1.00 24.26 102 TYR A N 1
ATOM 765 C CA . TYR A 1 102 ? 29.833 9.997 -9.082 1.00 22.03 102 TYR A CA 1
ATOM 766 C C . TYR A 1 102 ? 30.395 11.215 -8.351 1.00 21.55 102 TYR A C 1
ATOM 767 O O . TYR A 1 102 ? 30.105 12.352 -8.710 1.00 26.79 102 TYR A O 1
ATOM 776 N N . ARG A 1 103 ? 31.209 10.973 -7.329 1.00 23.30 103 ARG A N 1
ATOM 777 C CA . ARG A 1 103 ? 31.835 12.063 -6.588 1.00 30.53 103 ARG A CA 1
ATOM 778 C C . ARG A 1 103 ? 33.075 12.554 -7.318 1.00 21.47 103 ARG A C 1
ATOM 779 O O . ARG A 1 103 ? 33.671 11.831 -8.111 1.00 25.56 103 ARG A O 1
ATOM 787 N N . GLY A 1 104 ? 33.434 13.806 -7.072 1.00 30.98 104 GLY A N 1
ATOM 788 C CA . GLY A 1 104 ? 34.622 14.378 -7.665 1.00 27.36 104 GLY A CA 1
ATOM 789 C C . GLY A 1 104 ? 34.441 14.757 -9.120 1.00 43.11 104 GLY A C 1
ATOM 790 O O . GLY A 1 104 ? 35.423 14.959 -9.832 1.00 35.39 104 GLY A O 1
ATOM 791 N N . LEU A 1 105 ? 33.190 14.869 -9.556 1.00 38.61 105 LEU A N 1
ATOM 792 C CA . LEU A 1 105 ? 32.883 15.242 -10.940 1.00 29.59 105 LEU A CA 1
ATOM 793 C C . LEU A 1 105 ? 32.344 16.661 -11.045 1.00 34.77 105 LEU A C 1
ATOM 794 O O . LEU A 1 105 ? 31.976 17.100 -12.133 1.00 30.16 105 LEU A O 1
ATOM 799 N N . GLY A 1 106 ? 32.263 17.368 -9.918 1.00 28.20 106 GLY A N 1
ATOM 800 C CA . GLY A 1 106 ? 31.725 18.722 -9.923 1.00 12.06 106 GLY A CA 1
ATOM 801 C C . GLY A 1 106 ? 30.210 18.789 -9.779 1.00 16.10 106 GLY A C 1
ATOM 802 O O . GLY A 1 106 ? 29.610 19.859 -9.942 1.00 28.06 106 GLY A O 1
ATOM 803 N N . LEU A 1 107 ? 29.585 17.660 -9.460 1.00 19.50 107 LEU A N 1
ATOM 804 C CA . LEU A 1 107 ? 28.118 17.595 -9.387 1.00 23.78 107 LEU A CA 1
ATOM 805 C C . LEU A 1 107 ? 27.485 18.412 -8.269 1.00 17.10 107 LEU A C 1
ATOM 806 O O . LEU A 1 107 ? 26.427 19.020 -8.464 1.00 19.43 107 LEU A O 1
ATOM 811 N N . SER A 1 108 ? 28.107 18.433 -7.098 1.00 15.31 108 SER A N 1
ATOM 812 C CA . SER A 1 108 ? 27.488 19.135 -5.976 1.00 12.44 108 SER A CA 1
ATOM 813 C C . SER A 1 108 ? 27.498 20.633 -6.244 1.00 16.60 108 SER A C 1
ATOM 814 O O . SER A 1 108 ? 26.613 21.365 -5.790 1.00 26.10 108 SER A O 1
ATOM 817 N N . LYS A 1 109 ? 28.481 21.078 -7.017 1.00 10.59 109 LYS A N 1
ATOM 818 C CA . LYS A 1 109 ? 28.563 22.473 -7.414 1.00 15.33 109 LYS A CA 1
ATOM 819 C C . LYS A 1 109 ? 27.435 22.813 -8.382 1.00 19.24 109 LYS A C 1
ATOM 820 O O . LYS A 1 109 ? 26.730 23.824 -8.208 1.00 14.79 109 LYS A O 1
ATOM 825 N N . HIS A 1 110 ? 27.263 21.971 -9.403 1.00 17.06 110 HIS A N 1
ATOM 826 C CA . HIS A 1 110 ? 26.179 22.169 -10.373 1.00 21.68 110 HIS A CA 1
ATOM 827 C C . HIS A 1 110 ? 24.834 22.169 -9.681 1.00 18.55 110 HIS A C 1
ATOM 828 O O . HIS A 1 110 ? 23.983 23.012 -9.958 1.00 20.29 110 HIS A O 1
ATOM 835 N N . LEU A 1 111 ? 24.649 21.221 -8.770 1.00 19.52 111 LEU A N 1
ATOM 836 C CA . LEU A 1 111 ? 23.379 21.074 -8.081 1.00 24.20 111 LEU A CA 1
ATOM 837 C C . LEU A 1 111 ? 23.130 22.238 -7.137 1.00 20.89 111 LEU A C 1
ATOM 838 O O . LEU A 1 111 ? 21.995 22.662 -6.958 1.00 12.71 111 LEU A O 1
ATOM 843 N N . MET A 1 112 ? 24.192 22.746 -6.523 1.00 23.24 112 MET A N 1
ATOM 844 C CA . MET A 1 112 ? 24.051 23.855 -5.583 1.00 18.30 112 MET A CA 1
ATOM 845 C C . MET A 1 112 ? 23.682 25.110 -6.351 1.00 23.08 112 MET A C 1
ATOM 846 O O . MET A 1 112 ? 22.806 25.856 -5.934 1.00 15.70 112 MET A O 1
ATOM 851 N N . ASN A 1 113 ? 24.346 25.335 -7.482 1.00 10.17 113 ASN A N 1
ATOM 852 C CA . ASN A 1 113 ? 24.028 26.492 -8.304 1.00 24.55 113 ASN A CA 1
ATOM 853 C C . ASN A 1 113 ? 22.563 26.505 -8.709 1.00 19.51 113 ASN A C 1
ATOM 854 O O . ASN A 1 113 ? 21.890 27.529 -8.625 1.00 29.83 113 ASN A O 1
ATOM 859 N N . GLU A 1 114 ? 22.066 25.357 -9.146 1.00 27.17 114 GLU A N 1
ATOM 860 C CA . GLU A 1 114 ? 20.678 25.258 -9.535 1.00 14.84 114 GLU A CA 1
ATOM 861 C C . GLU A 1 114 ? 19.794 25.470 -8.313 1.00 17.10 114 GLU A C 1
ATOM 862 O O . GLU A 1 114 ? 18.746 26.101 -8.399 1.00 19.74 114 GLU A O 1
ATOM 868 N N . LEU A 1 115 ? 20.210 24.941 -7.165 1.00 27.70 115 LEU A N 1
ATOM 869 C CA . LEU A 1 115 ? 19.438 25.158 -5.939 1.00 17.74 115 LEU A CA 1
ATOM 870 C C . LEU A 1 115 ? 19.414 26.636 -5.579 1.00 22.95 115 LEU A C 1
ATOM 871 O O . LEU A 1 115 ? 18.376 27.173 -5.187 1.00 16.84 115 LEU A O 1
ATOM 876 N N . ILE A 1 116 ? 20.567 27.288 -5.703 1.00 16.23 116 ILE A N 1
ATOM 877 C CA . ILE A 1 116 ? 20.663 28.711 -5.413 1.00 25.43 116 ILE A CA 1
ATOM 878 C C . ILE A 1 116 ? 19.687 29.495 -6.296 1.00 29.10 116 ILE A C 1
ATOM 879 O O . ILE A 1 116 ? 18.949 30.346 -5.798 1.00 18.98 116 ILE A O 1
ATOM 884 N N . LYS A 1 117 ? 19.659 29.175 -7.590 1.00 20.75 117 LYS A N 1
ATOM 885 C CA . LYS A 1 117 ? 18.739 29.819 -8.529 1.00 16.63 117 LYS A CA 1
ATOM 886 C C . LYS A 1 117 ? 17.300 29.573 -8.128 1.00 23.64 117 LYS A C 1
ATOM 887 O O . LYS A 1 117 ? 16.476 30.473 -8.208 1.00 29.76 117 LYS A O 1
ATOM 892 N N . ARG A 1 118 ? 16.985 28.358 -7.688 1.00 22.02 118 ARG A N 1
ATOM 893 C CA . ARG A 1 118 ? 15.623 28.094 -7.219 1.00 23.80 118 ARG A CA 1
ATOM 894 C C . ARG A 1 118 ? 15.291 28.943 -5.982 1.00 28.64 118 ARG A C 1
ATOM 895 O O . ARG A 1 118 ? 14.135 29.328 -5.772 1.00 23.08 118 ARG A O 1
ATOM 903 N N . ALA A 1 119 ? 16.305 29.231 -5.165 1.00 18.40 119 ALA A N 1
ATOM 904 C CA . ALA A 1 119 ? 16.080 29.950 -3.911 1.00 24.82 119 ALA A CA 1
ATOM 905 C C . ALA A 1 119 ? 15.741 31.409 -4.188 1.00 14.86 119 ALA A C 1
ATOM 906 O O . ALA A 1 119 ? 14.833 31.966 -3.565 1.00 16.31 119 ALA A O 1
ATOM 908 N N . VAL A 1 120 ? 16.473 32.015 -5.125 1.00 18.87 120 VAL A N 1
ATOM 909 C CA . VAL A 1 120 ? 16.156 33.353 -5.610 1.00 35.24 120 VAL A CA 1
ATOM 910 C C . VAL A 1 120 ? 14.706 33.422 -6.099 1.00 35.87 120 VAL A C 1
ATOM 911 O O . VAL A 1 120 ? 13.940 34.299 -5.686 1.00 22.63 120 VAL A O 1
ATOM 915 N N . GLU A 1 121 ? 14.339 32.477 -6.963 1.00 22.94 121 GLU A N 1
ATOM 916 C CA . GLU A 1 121 ? 12.987 32.385 -7.509 1.00 26.27 121 GLU A CA 1
ATOM 917 C C . GLU A 1 121 ? 11.938 32.126 -6.444 1.00 30.58 121 GLU A C 1
ATOM 918 O O . GLU A 1 121 ? 10.754 32.336 -6.675 1.00 29.75 121 GLU A O 1
ATOM 924 N N . SER A 1 122 ? 12.358 31.632 -5.287 1.00 20.78 122 SER A N 1
ATOM 925 C CA . SER A 1 122 ? 11.391 31.264 -4.261 1.00 21.01 122 SER A CA 1
ATOM 926 C C . SER A 1 122 ? 11.317 32.262 -3.119 1.00 18.81 122 SER A C 1
ATOM 927 O O . SER A 1 122 ? 10.645 32.004 -2.121 1.00 28.28 122 SER A O 1
ATOM 930 N N . GLU A 1 123 ? 12.012 33.390 -3.256 1.00 28.09 123 GLU A N 1
ATOM 931 C CA . GLU A 1 123 ? 11.917 34.471 -2.273 1.00 27.95 123 GLU A CA 1
ATOM 932 C C . GLU A 1 123 ? 12.698 34.172 -1.005 1.00 36.13 123 GLU A C 1
ATOM 933 O O . GLU A 1 123 ? 12.479 34.785 0.045 1.00 27.74 123 GLU A O 1
ATOM 939 N N . VAL A 1 124 ? 13.618 33.226 -1.107 1.00 28.47 124 VAL A N 1
ATOM 940 C CA . VAL A 1 124 ? 14.490 32.920 0.005 1.00 26.72 124 VAL A CA 1
ATOM 941 C C . VAL A 1 124 ? 15.431 34.104 0.258 1.00 27.54 124 VAL A C 1
ATOM 942 O O . VAL A 1 124 ? 15.855 34.773 -0.678 1.00 21.88 124 VAL A O 1
ATOM 946 N N . HIS A 1 125 ? 15.733 34.383 1.524 1.00 17.42 125 HIS A N 1
ATOM 947 C CA . HIS A 1 125 ? 16.698 35.441 1.844 1.00 17.19 125 HIS A CA 1
ATOM 948 C C . HIS A 1 125 ? 18.045 34.873 2.293 1.00 18.92 125 HIS A C 1
ATOM 949 O O . HIS A 1 125 ? 19.093 35.392 1.911 1.00 14.84 125 HIS A O 1
ATOM 956 N N . VAL A 1 126 ? 18.018 33.809 3.099 1.00 17.69 126 VAL A N 1
ATOM 957 C CA . VAL A 1 126 ? 19.257 33.172 3.546 1.00 16.15 126 VAL A CA 1
ATOM 958 C C . VAL A 1 126 ? 19.249 31.650 3.382 1.00 19.16 126 VAL A C 1
ATOM 959 O O . VAL A 1 126 ? 18.317 30.970 3.819 1.00 12.30 126 VAL A O 1
ATOM 963 N N . MET A 1 127 ? 20.292 31.124 2.748 1.00 10.80 127 MET A N 1
ATOM 964 C CA . MET A 1 127 ? 20.513 29.681 2.696 1.00 14.74 127 MET A CA 1
ATOM 965 C C . MET A 1 127 ? 21.606 29.327 3.683 1.00 21.22 127 MET A C 1
ATOM 966 O O . MET A 1 127 ? 22.675 29.944 3.663 1.00 17.12 127 MET A O 1
ATOM 971 N N . VAL A 1 128 ? 21.354 28.325 4.525 1.00 24.05 128 VAL A N 1
ATOM 972 C CA . VAL A 1 128 ? 22.348 27.877 5.498 1.00 24.86 128 VAL A CA 1
ATOM 973 C C . VAL A 1 128 ? 22.760 26.440 5.230 1.00 20.53 128 VAL A C 1
ATOM 974 O O . VAL A 1 128 ? 21.918 25.552 5.120 1.00 18.68 128 VAL A O 1
ATOM 978 N N . GLY A 1 129 ? 24.061 26.202 5.142 1.00 25.62 129 GLY A N 1
ATOM 979 C CA . GLY A 1 129 ? 24.550 24.843 5.047 1.00 21.31 129 GLY A CA 1
ATOM 980 C C . GLY A 1 129 ? 25.178 24.455 6.373 1.00 23.92 129 GLY A C 1
ATOM 981 O O . GLY A 1 129 ? 26.025 25.183 6.898 1.00 30.92 129 GLY A O 1
ATOM 982 N N . CYS A 1 130 ? 24.768 23.321 6.926 1.00 17.17 130 CYS A N 1
ATOM 983 C CA . CYS A 1 130 ? 25.391 22.817 8.147 1.00 19.30 130 CYS A CA 1
ATOM 984 C C . CYS A 1 130 ? 26.288 21.646 7.799 1.00 15.40 130 CYS A C 1
ATOM 985 O O . CYS A 1 130 ? 25.817 20.607 7.358 1.00 28.57 130 CYS A O 1
ATOM 988 N N . ILE A 1 131 ? 27.591 21.824 7.976 1.00 23.46 131 ILE A N 1
ATOM 989 C CA . ILE A 1 131 ? 28.535 20.811 7.545 1.00 18.11 131 ILE A CA 1
ATOM 990 C C . ILE A 1 131 ? 29.572 20.504 8.616 1.00 30.42 131 ILE A C 1
ATOM 991 O O . ILE A 1 131 ? 29.813 21.312 9.511 1.00 31.20 131 ILE A O 1
ATOM 996 N N . ASP A 1 132 ? 30.158 19.315 8.537 1.00 23.66 132 ASP A N 1
ATOM 997 C CA . ASP A 1 132 ? 31.167 18.917 9.493 1.00 19.04 132 ASP A CA 1
ATOM 998 C C . ASP A 1 132 ? 32.298 19.905 9.316 1.00 25.83 132 ASP A C 1
ATOM 999 O O . ASP A 1 132 ? 32.749 20.138 8.201 1.00 18.17 132 ASP A O 1
ATOM 1004 N N . ALA A 1 133 ? 32.749 20.509 10.407 1.00 23.07 133 ALA A N 1
ATOM 1005 C CA . ALA A 1 133 ? 33.740 21.580 10.282 1.00 39.88 133 ALA A CA 1
ATOM 1006 C C . ALA A 1 133 ? 35.078 21.085 9.737 1.00 34.01 133 ALA A C 1
ATOM 1007 O O . ALA A 1 133 ? 35.956 21.888 9.431 1.00 37.97 133 ALA A O 1
ATOM 1009 N N . THR A 1 134 ? 35.216 19.767 9.587 1.00 27.16 134 THR A N 1
ATOM 1010 C CA . THR A 1 134 ? 36.447 19.188 9.054 1.00 27.56 134 THR A CA 1
ATOM 1011 C C . THR A 1 134 ? 36.283 18.650 7.637 1.00 32.87 134 THR A C 1
ATOM 1012 O O . THR A 1 134 ? 37.228 18.104 7.074 1.00 31.12 134 THR A O 1
ATOM 1016 N N . ASN A 1 135 ? 35.090 18.782 7.065 1.00 37.65 135 ASN A N 1
ATOM 1017 C CA . ASN A 1 135 ? 34.882 18.399 5.668 1.00 17.66 135 ASN A CA 1
ATOM 1018 C C . ASN A 1 135 ? 35.380 19.499 4.731 1.00 36.25 135 ASN A C 1
ATOM 1019 O O . ASN A 1 135 ? 34.631 20.399 4.340 1.00 22.31 135 ASN A O 1
ATOM 1024 N N . VAL A 1 136 ? 36.654 19.417 4.377 1.00 25.52 136 VAL A N 1
ATOM 1025 C CA . VAL A 1 136 ? 37.300 20.460 3.604 1.00 18.67 136 VAL A CA 1
ATOM 1026 C C . VAL A 1 136 ? 36.647 20.685 2.245 1.00 23.38 136 VAL A C 1
ATOM 1027 O O . VAL A 1 136 ? 36.452 21.825 1.832 1.00 24.86 136 VAL A O 1
ATOM 1031 N N . ALA A 1 137 ? 36.301 19.602 1.555 1.00 17.83 137 ALA A N 1
ATOM 1032 C CA . ALA A 1 137 ? 35.766 19.702 0.194 1.00 24.87 137 ALA A CA 1
ATOM 1033 C C . ALA A 1 137 ? 34.449 20.462 0.167 1.00 18.00 137 ALA A C 1
ATOM 1034 O O . ALA A 1 137 ? 34.192 21.244 -0.743 1.00 21.74 137 ALA A O 1
ATOM 1036 N N . SER A 1 138 ? 33.611 20.216 1.168 1.00 15.98 138 SER A N 1
ATOM 1037 C CA . SER A 1 138 ? 32.316 20.870 1.261 1.00 42.89 138 SER A CA 1
ATOM 1038 C C . SER A 1 138 ? 32.471 22.326 1.697 1.00 24.97 138 SER A C 1
ATOM 1039 O O . SER A 1 138 ? 31.772 23.209 1.205 1.00 27.49 138 SER A O 1
ATOM 1042 N N . ILE A 1 139 ? 33.389 22.579 2.617 1.00 23.47 139 ILE A N 1
ATOM 1043 C CA . ILE A 1 139 ? 33.700 23.958 2.969 1.00 39.46 139 ILE A CA 1
ATOM 1044 C C . ILE A 1 139 ? 34.148 24.735 1.732 1.00 31.50 139 ILE A C 1
ATOM 1045 O O . ILE A 1 139 ? 33.668 25.846 1.460 1.00 22.21 139 ILE A O 1
ATOM 1050 N N . GLN A 1 140 ? 35.056 24.143 0.966 1.00 19.54 140 GLN A N 1
ATOM 1051 C CA . GLN A 1 140 ? 35.515 24.798 -0.257 1.00 32.11 140 GLN A CA 1
ATOM 1052 C C . GLN A 1 140 ? 34.430 25.011 -1.325 1.00 16.18 140 GLN A C 1
ATOM 1053 O O . GLN A 1 140 ? 34.370 26.069 -1.942 1.00 33.29 140 GLN A O 1
ATOM 1059 N N . LEU A 1 141 ? 33.561 24.029 -1.523 1.00 21.44 141 LEU A N 1
ATOM 1060 C CA . LEU A 1 141 ? 32.448 24.191 -2.453 1.00 25.72 141 LEU A CA 1
ATOM 1061 C C . LEU A 1 141 ? 31.597 25.402 -2.054 1.00 15.71 141 LEU A C 1
ATOM 1062 O O . LEU A 1 141 ? 31.246 26.229 -2.884 1.00 26.01 141 LEU A O 1
ATOM 1067 N N . HIS A 1 142 ? 31.293 25.515 -0.769 1.00 15.89 142 HIS A N 1
ATOM 1068 C CA . HIS A 1 142 ? 30.465 26.604 -0.287 1.00 20.22 142 HIS A CA 1
ATOM 1069 C C . HIS A 1 142 ? 31.171 27.953 -0.399 1.00 24.58 142 HIS A C 1
ATOM 1070 O O . HIS A 1 142 ? 30.541 28.966 -0.709 1.00 18.87 142 HIS A O 1
ATOM 1077 N N . GLN A 1 143 ? 32.476 27.969 -0.156 1.00 11.91 143 GLN A N 1
ATOM 1078 C CA . GLN A 1 143 ? 33.238 29.203 -0.357 1.00 30.48 143 GLN A CA 1
ATOM 1079 C C . GLN A 1 143 ? 33.223 29.604 -1.825 1.00 13.72 143 GLN A C 1
ATOM 1080 O O . GLN A 1 143 ? 32.963 30.762 -2.160 1.00 26.77 143 GLN A O 1
ATOM 1086 N N . LYS A 1 144 ? 33.462 28.642 -2.709 1.00 24.68 144 LYS A N 1
ATOM 1087 C CA . LYS A 1 144 ? 33.438 28.928 -4.141 1.00 19.80 144 LYS A CA 1
ATOM 1088 C C . LYS A 1 144 ? 32.086 29.524 -4.521 1.00 20.31 144 LYS A C 1
ATOM 1089 O O . LYS A 1 144 ? 32.014 30.399 -5.371 1.00 26.56 144 LYS A O 1
ATOM 1092 N N . LEU A 1 145 ? 31.014 29.064 -3.878 1.00 23.26 145 LEU A N 1
ATOM 1093 C CA . LEU A 1 145 ? 29.676 29.555 -4.209 1.00 24.75 145 LEU A CA 1
ATOM 1094 C C . LEU A 1 145 ? 29.307 30.900 -3.577 1.00 19.87 145 LEU A C 1
ATOM 1095 O O . LEU A 1 145 ? 28.223 31.418 -3.826 1.00 27.88 145 LEU A O 1
ATOM 1100 N N . GLY A 1 146 ? 30.177 31.450 -2.739 1.00 21.87 146 GLY A N 1
ATOM 1101 C CA . GLY A 1 146 ? 29.881 32.734 -2.127 1.00 25.72 146 GLY A CA 1
ATOM 1102 C C . GLY A 1 146 ? 29.367 32.676 -0.693 1.00 22.60 146 GLY A C 1
ATOM 1103 O O . GLY A 1 146 ? 29.095 33.710 -0.081 1.00 24.90 146 GLY A O 1
ATOM 1104 N N . PHE A 1 147 ? 29.211 31.468 -0.166 1.00 18.27 147 PHE A N 1
ATOM 1105 C CA . PHE A 1 147 ? 28.845 31.292 1.234 1.00 22.00 147 PHE A CA 1
ATOM 1106 C C . PHE A 1 147 ? 29.940 31.851 2.132 1.00 20.81 147 PHE A C 1
ATOM 1107 O O . PHE A 1 147 ? 31.120 31.790 1.796 1.00 25.53 147 PHE A O 1
ATOM 1115 N N . ILE A 1 148 ? 29.549 32.412 3.270 1.00 17.07 148 ILE A N 1
ATOM 1116 C CA . ILE A 1 148 ? 30.530 32.761 4.279 1.00 16.34 148 ILE A CA 1
ATOM 1117 C C . ILE A 1 148 ? 30.352 31.885 5.517 1.00 18.33 148 ILE A C 1
ATOM 1118 O O . ILE A 1 148 ? 29.257 31.382 5.789 1.00 23.68 148 ILE A O 1
ATOM 1123 N N . HIS A 1 149 ? 31.447 31.669 6.237 1.00 23.01 149 HIS A N 1
ATOM 1124 C CA . HIS A 1 149 ? 31.413 30.904 7.475 1.00 25.21 149 HIS A CA 1
ATOM 1125 C C . HIS A 1 149 ? 30.823 31.741 8.622 1.00 18.42 149 HIS A C 1
ATOM 1126 O O . HIS A 1 149 ? 31.489 32.622 9.166 1.00 21.70 149 HIS A O 1
ATOM 1133 N N . SER A 1 150 ? 29.568 31.472 8.965 1.00 13.66 150 SER A N 1
ATOM 1134 C CA . SER A 1 150 ? 28.875 32.178 10.052 1.00 23.95 150 SER A CA 1
ATOM 1135 C C . SER A 1 150 ? 29.390 31.796 11.436 1.00 40.46 150 SER A C 1
ATOM 1136 O O . SER A 1 150 ? 29.411 32.628 12.341 1.00 32.66 150 SER A O 1
ATOM 1139 N N . GLY A 1 151 ? 29.775 30.531 11.608 1.00 33.51 151 GLY A N 1
ATOM 1140 C CA . GLY A 1 151 ? 30.338 30.075 12.869 1.00 25.78 151 GLY A CA 1
ATOM 1141 C C . GLY A 1 151 ? 30.280 28.570 13.054 1.00 32.03 151 GLY A C 1
ATOM 1142 O O . GLY A 1 151 ? 29.860 27.839 12.164 1.00 19.92 151 GLY A O 1
ATOM 1143 N N . THR A 1 152 ? 30.677 28.108 14.232 1.00 2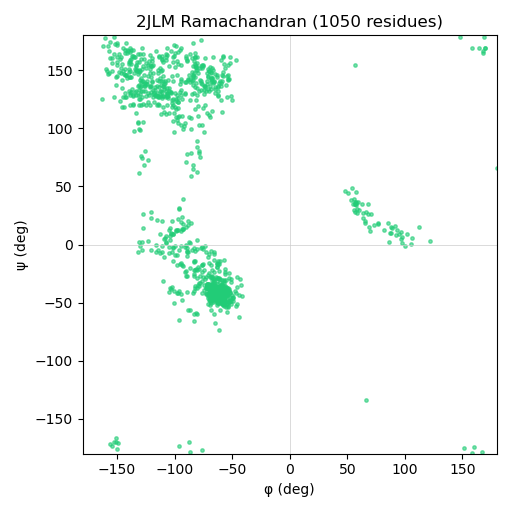6.22 152 THR A N 1
ATOM 1144 C CA . THR A 1 152 ? 30.768 26.682 14.501 1.00 18.54 152 THR A CA 1
ATOM 1145 C C . THR A 1 152 ? 30.362 26.341 15.922 1.00 37.30 152 THR A C 1
ATOM 1146 O O . THR A 1 152 ? 30.833 26.964 16.876 1.00 22.46 152 THR A O 1
ATOM 1150 N N . ILE A 1 153 ? 29.482 25.353 16.055 1.00 18.19 153 ILE A N 1
ATOM 1151 C CA . ILE A 1 153 ? 29.132 24.825 17.355 1.00 18.77 153 ILE A CA 1
ATOM 1152 C C . ILE A 1 153 ? 30.069 23.648 17.621 1.00 27.63 153 ILE A C 1
ATOM 1153 O O . ILE A 1 153 ? 29.869 22.544 17.104 1.00 28.84 153 ILE A O 1
ATOM 1158 N N . GLN A 1 154 ? 31.114 23.918 18.397 1.00 15.88 154 GLN A N 1
ATOM 1159 C CA . GLN A 1 154 ? 32.133 22.936 18.736 1.00 26.91 154 GLN A CA 1
ATOM 1160 C C . GLN A 1 154 ? 31.516 21.796 19.520 1.00 20.80 154 GLN A C 1
ATOM 1161 O O . GLN A 1 154 ? 30.747 22.016 20.463 1.00 15.01 154 GLN A O 1
ATOM 1165 N N . GLN A 1 155 ? 31.831 20.580 19.099 1.00 12.86 155 GLN A N 1
ATOM 1166 C CA . GLN A 1 155 ? 31.374 19.371 19.775 1.00 17.16 155 GLN A CA 1
ATOM 1167 C C . GLN A 1 155 ? 29.861 19.285 19.906 1.00 26.79 155 GLN A C 1
ATOM 1168 O O . GLN A 1 155 ? 29.335 18.764 20.897 1.00 23.16 155 GLN A O 1
ATOM 1174 N N . ALA A 1 156 ? 29.161 19.786 18.894 1.00 17.65 156 ALA A N 1
ATOM 1175 C CA . ALA A 1 156 ? 27.703 19.744 18.904 1.00 16.07 156 ALA A CA 1
ATOM 1176 C C . ALA A 1 156 ? 27.201 18.327 18.673 1.00 22.16 156 ALA A C 1
ATOM 1177 O O . ALA A 1 156 ? 26.110 17.958 19.116 1.00 14.45 156 ALA A O 1
ATOM 1179 N N . GLY A 1 157 ? 28.001 17.536 17.964 1.00 19.55 157 GLY A N 1
ATOM 1180 C CA . GLY A 1 157 ? 27.607 16.189 17.620 1.00 19.75 157 GLY A CA 1
ATOM 1181 C C . GLY A 1 157 ? 28.518 15.108 18.162 1.00 22.22 157 GLY A C 1
ATOM 1182 O O . GLY A 1 157 ? 29.670 15.346 18.522 1.00 21.37 157 GLY A O 1
ATOM 1183 N N . PHE A 1 158 ? 27.989 13.899 18.219 1.00 21.18 158 PHE A N 1
ATOM 1184 C CA . PHE A 1 158 ? 28.796 12.760 18.584 1.00 24.30 158 PHE A CA 1
ATOM 1185 C C . PHE A 1 158 ? 28.477 11.606 17.649 1.00 20.26 158 PHE A C 1
ATOM 1186 O O . PHE A 1 158 ? 27.332 11.170 17.573 1.00 25.14 158 PHE A O 1
ATOM 1194 N N . LYS A 1 159 ? 29.488 11.127 16.931 1.00 21.28 159 LYS A N 1
ATOM 1195 C CA . LYS A 1 159 ? 29.317 10.023 15.995 1.00 24.61 159 LYS A CA 1
ATOM 1196 C C . LYS A 1 159 ? 30.665 9.359 15.709 1.00 19.08 159 LYS A C 1
ATOM 1197 O O . LYS A 1 159 ? 31.701 10.009 15.774 1.00 29.74 159 LYS A O 1
ATOM 1203 N N . PHE A 1 160 ? 30.641 8.065 15.391 1.00 20.59 160 PHE A N 1
ATOM 1204 C CA . PHE A 1 160 ? 31.860 7.274 15.200 1.00 28.10 160 PHE A CA 1
ATOM 1205 C C . PHE A 1 160 ? 32.791 7.393 16.402 1.00 25.46 160 PHE A C 1
ATOM 1206 O O . PHE A 1 160 ? 34.006 7.466 16.254 1.00 37.83 160 PHE A O 1
ATOM 1214 N N . GLY A 1 161 ? 32.205 7.433 17.591 1.00 21.73 161 GLY A N 1
ATOM 1215 C CA . GLY A 1 161 ? 32.974 7.550 18.813 1.00 26.66 161 GLY A CA 1
ATOM 1216 C C . GLY A 1 161 ? 33.761 8.839 18.969 1.00 37.46 161 GLY A C 1
ATOM 1217 O O . GLY A 1 161 ? 34.778 8.865 19.662 1.00 47.74 161 GLY A O 1
ATOM 1218 N N . ARG A 1 162 ? 33.299 9.917 18.347 1.00 27.35 162 ARG A N 1
ATOM 1219 C CA . ARG A 1 162 ? 33.965 11.211 18.513 1.00 30.60 162 ARG A CA 1
ATOM 1220 C C . ARG A 1 162 ? 33.043 12.432 18.470 1.00 30.48 162 ARG A C 1
ATOM 1221 O O . ARG A 1 162 ? 31.918 12.388 17.945 1.00 24.19 162 ARG A O 1
ATOM 1229 N N . TRP A 1 163 ? 33.547 13.523 19.032 1.00 21.98 163 TRP A N 1
ATOM 1230 C CA . TRP A 1 163 ? 32.858 14.807 19.022 1.00 39.14 163 TRP A CA 1
ATOM 1231 C C . TRP A 1 163 ? 32.924 15.450 17.640 1.00 23.30 163 TRP A C 1
ATOM 1232 O O . TRP A 1 163 ? 33.973 15.450 16.997 1.00 29.01 163 TRP A O 1
ATOM 1243 N N . LEU A 1 164 ? 31.800 16.002 17.189 1.00 26.49 164 LEU A N 1
ATOM 1244 C CA . LEU A 1 164 ? 31.740 16.657 15.882 1.00 28.26 164 LEU A CA 1
ATOM 1245 C C . LEU A 1 164 ? 31.510 18.161 15.995 1.00 23.55 164 LEU A C 1
ATOM 1246 O O . LEU A 1 164 ? 30.721 18.624 16.819 1.00 23.49 164 LEU A O 1
ATOM 1251 N N . ASP A 1 165 ? 32.188 18.916 15.139 1.00 20.88 165 ASP A N 1
ATOM 1252 C CA . ASP A 1 165 ? 31.982 20.353 15.061 1.00 25.40 165 ASP A CA 1
ATOM 1253 C C . ASP A 1 165 ? 31.020 20.649 13.922 1.00 26.46 165 ASP A C 1
ATOM 1254 O O . ASP A 1 165 ? 31.274 20.276 12.769 1.00 28.04 165 ASP A O 1
ATOM 1259 N N . ALA A 1 166 ? 29.913 21.309 14.248 1.00 21.64 166 ALA A N 1
ATOM 1260 C CA . ALA A 1 166 ? 28.909 21.655 13.243 1.00 30.10 166 ALA A CA 1
ATOM 1261 C C . ALA A 1 166 ? 29.100 23.087 12.765 1.00 25.92 166 ALA A C 1
ATOM 1262 O O . ALA A 1 166 ? 28.772 24.038 13.480 1.00 25.34 166 ALA A O 1
ATOM 1264 N N . ALA A 1 167 ? 29.643 23.237 11.558 1.00 25.53 167 ALA A N 1
ATOM 1265 C CA . ALA A 1 167 ? 29.912 24.559 11.002 1.00 24.44 167 ALA A CA 1
ATOM 1266 C C . ALA A 1 167 ? 28.712 25.063 10.213 1.00 22.14 167 ALA A C 1
ATOM 1267 O O . ALA A 1 167 ? 28.054 24.304 9.505 1.00 27.14 167 ALA A O 1
ATOM 1269 N N . PHE A 1 168 ? 28.423 26.348 10.352 1.00 29.04 168 PHE A N 1
ATOM 1270 C CA . PHE A 1 168 ? 27.301 26.952 9.650 1.00 13.68 168 PHE A CA 1
ATOM 1271 C C . PHE A 1 168 ? 27.787 27.930 8.590 1.00 24.69 168 PHE A C 1
ATOM 1272 O O . PHE A 1 168 ? 28.379 28.958 8.919 1.00 20.13 168 PHE A O 1
ATOM 1280 N N . TYR A 1 169 ? 27.567 27.570 7.322 1.00 18.62 169 TYR A N 1
ATOM 1281 C CA . TYR A 1 169 ? 27.841 28.441 6.179 1.00 10.69 169 TYR A CA 1
ATOM 1282 C C . TYR A 1 169 ? 26.556 29.024 5.601 1.00 14.53 169 TYR A C 1
ATOM 1283 O O . TYR A 1 169 ? 25.586 28.304 5.364 1.00 22.61 169 TYR A O 1
ATOM 1292 N N . GLN A 1 170 ? 26.552 30.332 5.371 1.00 15.45 170 GLN A N 1
ATOM 1293 C CA . GLN A 1 170 ? 25.349 30.998 4.910 1.00 19.34 170 GLN A CA 1
ATOM 1294 C C . GLN A 1 170 ? 25.611 31.758 3.632 1.00 22.10 170 GLN A C 1
ATOM 1295 O O . GLN A 1 170 ? 26.728 32.207 3.373 1.00 17.63 170 GLN A O 1
ATOM 1301 N N . LEU A 1 171 ? 24.561 31.896 2.833 1.00 9.68 171 LEU A N 1
ATOM 1302 C CA . LEU A 1 171 ? 24.606 32.743 1.653 1.00 16.98 171 LEU A CA 1
ATOM 1303 C C . LEU A 1 171 ? 23.377 33.631 1.744 1.00 30.31 171 LEU A C 1
ATOM 1304 O O . LEU A 1 171 ? 22.258 33.128 1.894 1.00 16.96 171 LEU A O 1
ATOM 1309 N N . THR A 1 172 ? 23.591 34.945 1.691 1.00 16.30 172 THR A N 1
ATOM 1310 C CA . THR A 1 172 ? 22.501 35.911 1.795 1.00 18.15 172 THR A CA 1
ATOM 1311 C C . THR A 1 172 ? 22.129 36.394 0.396 1.00 20.97 172 THR A C 1
ATOM 1312 O O . THR A 1 172 ? 22.988 36.778 -0.393 1.00 21.10 172 THR A O 1
ATOM 1316 N N . LEU A 1 173 ? 20.845 36.368 0.088 1.00 18.88 173 LEU A N 1
ATOM 1317 C CA . LEU A 1 173 ? 20.391 36.686 -1.261 1.00 35.25 173 LEU A CA 1
ATOM 1318 C C . LEU A 1 173 ? 19.804 38.104 -1.311 1.00 40.51 173 LEU A C 1
ATOM 1319 O O . LEU A 1 173 ? 19.546 38.713 -0.266 1.00 32.00 173 LEU A O 1
ATOM 1324 N N . ASP A 1 174 ? 19.608 38.628 -2.519 1.00 28.69 174 ASP A N 1
ATOM 1325 C CA . ASP A 1 174 ? 19.005 39.953 -2.708 1.00 40.43 174 ASP A CA 1
ATOM 1326 C C . ASP A 1 174 ? 17.503 39.957 -2.444 1.00 29.00 174 ASP A C 1
ATOM 1327 O O . ASP A 1 174 ? 16.949 40.968 -2.037 1.00 43.37 174 ASP A O 1
ATOM 1332 N N . THR A 1 175 ? 16.861 38.817 -2.683 1.00 24.02 175 THR A N 1
ATOM 1333 C CA . THR A 1 175 ? 15.444 38.613 -2.384 1.00 19.14 175 THR A CA 1
ATOM 1334 C C . THR A 1 175 ? 15.293 38.255 -0.906 1.00 15.60 175 THR A C 1
ATOM 1335 O O . THR A 1 175 ? 16.255 37.856 -0.265 1.00 29.49 175 THR A O 1
ATOM 1339 N N . PRO A 1 176 ? 14.087 38.407 -0.354 1.00 25.99 176 PRO A N 1
ATOM 1340 C CA . PRO A 1 176 ? 12.889 38.943 -1.008 1.00 35.47 176 PRO A CA 1
ATOM 1341 C C . PRO A 1 176 ? 12.948 40.464 -1.001 1.00 49.64 176 PRO A C 1
ATOM 1342 O O . PRO A 1 176 ? 13.532 41.053 -0.084 1.00 33.72 176 PRO A O 1
ATOM 1346 N N . LEU A 1 177 ? 12.348 41.096 -1.998 1.00 30.33 177 LEU A N 1
ATOM 1347 C CA . LEU A 1 177 ? 12.346 42.552 -2.059 1.00 36.23 177 LEU A CA 1
ATOM 1348 C C . LEU A 1 177 ? 11.339 43.141 -1.070 1.00 31.30 177 LEU A C 1
ATOM 1349 O O . LEU A 1 177 ? 11.554 44.219 -0.524 1.00 26.88 177 LEU A O 1
ATOM 1354 N N . HIS A 1 178 ? 10.250 42.419 -0.828 1.00 24.97 178 HIS A N 1
ATOM 1355 C CA . HIS A 1 178 ? 9.188 42.911 0.039 1.00 26.07 178 HIS A CA 1
ATOM 1356 C C . HIS A 1 178 ? 8.844 41.913 1.143 1.00 30.38 178 HIS A C 1
ATOM 1357 O O . HIS A 1 178 ? 7.747 41.357 1.153 1.00 36.25 178 HIS A O 1
ATOM 1364 N N . PRO A 1 179 ? 9.768 41.696 2.094 1.00 31.00 179 PRO A N 1
ATOM 1365 C CA . PRO A 1 179 ? 9.475 40.722 3.154 1.00 16.14 179 PRO A CA 1
ATOM 1366 C C . PRO A 1 179 ? 8.379 41.266 4.051 1.00 28.30 179 PRO A C 1
ATOM 1367 O O . PRO A 1 179 ? 8.242 42.477 4.170 1.00 31.27 179 PRO A O 1
ATOM 1371 N N . GLN A 1 180 ? 7.612 40.390 4.676 1.00 27.71 180 GLN A N 1
ATOM 1372 C CA . GLN A 1 180 ? 6.499 40.839 5.490 1.00 52.12 180 GLN A CA 1
ATOM 1373 C C . GLN A 1 180 ? 6.329 39.904 6.679 1.00 64.58 180 GLN A C 1
ATOM 1374 O O . GLN A 1 180 ? 6.405 38.684 6.522 1.00 37.72 180 GLN A O 1
ATOM 1378 N N . ASP A 1 181 ? 6.132 40.479 7.866 1.00 66.65 181 ASP A N 1
ATOM 1379 C CA . ASP A 1 181 ? 5.797 39.694 9.051 1.00 63.26 181 ASP A CA 1
ATOM 1380 C C . ASP A 1 181 ? 4.605 38.830 8.673 1.00 57.68 181 ASP A C 1
ATOM 1381 O O . ASP A 1 181 ? 3.921 39.123 7.699 1.00 49.80 181 ASP A O 1
ATOM 1386 N N . ASP A 1 182 ? 4.351 37.767 9.427 1.00 69.62 182 ASP A N 1
ATOM 1387 C CA . ASP A 1 182 ? 3.178 36.938 9.162 1.00 57.33 182 ASP A CA 1
ATOM 1388 C C . ASP A 1 182 ? 1.938 37.537 9.820 1.00 109.46 182 ASP A C 1
ATOM 1389 O O . ASP A 1 182 ? 0.894 36.888 9.895 1.00 102.64 182 ASP A O 1
ATOM 1395 N N . MET B 1 1 ? 19.494 46.941 56.474 1.00 55.57 1 MET B N 1
ATOM 1396 C CA . MET B 1 1 ? 18.791 45.701 56.159 1.00 76.76 1 MET B CA 1
ATOM 1397 C C . MET B 1 1 ? 17.986 45.805 54.858 1.00 97.01 1 MET B C 1
ATOM 1398 O O . MET B 1 1 ? 18.415 46.463 53.909 1.00 103.62 1 MET B O 1
ATOM 1400 N N . PHE B 1 2 ? 16.826 45.148 54.820 1.00 91.07 2 PHE B N 1
ATOM 1401 C CA . PHE B 1 2 ? 15.903 45.236 53.682 1.00 78.49 2 PHE B CA 1
ATOM 1402 C C . PHE B 1 2 ? 14.444 45.306 54.158 1.00 77.21 2 PHE B C 1
ATOM 1403 O O . PHE B 1 2 ? 14.116 44.780 55.219 1.00 68.17 2 PHE B O 1
ATOM 1406 N N . SER B 1 3 ? 13.577 45.956 53.378 1.00 108.42 3 SER B N 1
ATOM 1407 C CA . SER B 1 3 ? 12.129 45.937 53.626 1.00 64.07 3 SER B CA 1
ATOM 1408 C C . SER B 1 3 ? 11.491 44.968 52.632 1.00 87.68 3 SER B C 1
ATOM 1409 O O . SER B 1 3 ? 10.500 44.293 52.936 1.00 88.12 3 SER B O 1
ATOM 1411 N N . THR B 1 7 ? 13.155 44.966 48.985 1.00 89.06 7 THR B N 1
ATOM 1412 C CA . THR B 1 7 ? 13.438 43.777 48.168 1.00 91.50 7 THR B CA 1
ATOM 1413 C C . THR B 1 7 ? 12.345 42.761 47.765 1.00 73.47 7 THR B C 1
ATOM 1414 O O . THR B 1 7 ? 11.324 42.588 48.432 1.00 51.09 7 THR B O 1
ATOM 1418 N N . THR B 1 8 ? 12.610 42.086 46.647 1.00 62.16 8 THR B N 1
ATOM 1419 C CA . THR B 1 8 ? 11.802 40.977 46.148 1.00 58.92 8 THR B CA 1
ATOM 1420 C C . THR B 1 8 ? 12.487 39.649 46.453 1.00 57.35 8 THR B C 1
ATOM 1421 O O . THR B 1 8 ? 13.636 39.423 46.069 1.00 51.78 8 THR B O 1
ATOM 1425 N N . LEU B 1 9 ? 11.763 38.770 47.134 1.00 56.47 9 LEU B N 1
ATOM 1426 C CA . LEU B 1 9 ? 12.315 37.517 47.628 1.00 50.39 9 LEU B CA 1
ATOM 1427 C C . LEU B 1 9 ? 11.623 36.352 46.935 1.00 46.46 9 LEU B C 1
ATOM 1428 O O . LEU B 1 9 ? 10.401 36.351 46.782 1.00 43.95 9 LEU B O 1
ATOM 1433 N N . PHE B 1 10 ? 12.398 35.356 46.519 1.00 39.28 10 PHE B N 1
ATOM 1434 C CA . PHE B 1 10 ? 11.863 34.338 45.618 1.00 36.04 10 PHE B CA 1
ATOM 1435 C C . PHE B 1 10 ? 12.488 32.965 45.822 1.00 29.96 10 PHE B C 1
ATOM 1436 O O . PHE B 1 10 ? 13.554 32.836 46.427 1.00 31.39 10 PHE B O 1
ATOM 1444 N N . ARG B 1 11 ? 11.823 31.949 45.275 1.00 33.02 11 ARG B N 1
ATOM 1445 C CA . ARG B 1 11 ? 12.316 30.573 45.312 1.00 57.96 11 ARG B CA 1
ATOM 1446 C C . ARG B 1 11 ? 12.138 29.902 43.955 1.00 33.51 11 ARG B C 1
ATOM 1447 O O . ARG B 1 11 ? 11.355 30.367 43.120 1.00 37.16 11 ARG B O 1
ATOM 1455 N N . PHE B 1 12 ? 12.869 28.808 43.749 1.00 32.08 12 PHE B N 1
ATOM 1456 C CA . PHE B 1 12 ? 12.771 28.005 42.525 1.00 24.44 12 PHE B CA 1
ATOM 1457 C C . PHE B 1 12 ? 11.696 26.930 42.654 1.00 51.84 12 PHE B C 1
ATOM 1458 O O . PHE B 1 12 ? 11.540 26.321 43.711 1.00 45.63 12 PHE B O 1
ATOM 1466 N N . VAL B 1 13 ? 10.959 26.695 41.575 1.00 41.11 13 VAL B N 1
ATOM 1467 C CA . VAL B 1 13 ? 9.986 25.611 41.540 1.00 38.66 13 VAL B CA 1
ATOM 1468 C C . VAL B 1 13 ? 10.114 24.815 40.243 1.00 49.20 13 VAL B C 1
ATOM 1469 O O . VAL B 1 13 ? 10.574 25.336 39.230 1.00 46.13 13 VAL B O 1
ATOM 1473 N N . GLU B 1 14 ? 9.716 23.550 40.275 1.00 44.37 14 GLU B N 1
ATOM 1474 C CA . GLU B 1 14 ? 9.635 22.762 39.055 1.00 31.90 14 GLU B CA 1
ATOM 1475 C C . GLU B 1 14 ? 8.279 23.005 38.413 1.00 42.47 14 GLU B C 1
ATOM 1476 O O . GLU B 1 14 ? 7.275 22.429 38.828 1.00 64.06 14 GLU B O 1
ATOM 1482 N N . CYS B 1 15 ? 8.247 23.876 37.411 1.00 40.52 15 CYS B N 1
ATOM 1483 C CA . CYS B 1 15 ? 6.985 24.284 36.806 1.00 44.12 15 CYS B CA 1
ATOM 1484 C C . CYS B 1 15 ? 6.229 23.093 36.236 1.00 31.17 15 CYS B C 1
ATOM 1485 O O . CYS B 1 15 ? 6.829 22.134 35.756 1.00 36.16 15 CYS B O 1
ATOM 1488 N N . THR B 1 16 ? 4.905 23.158 36.309 1.00 40.48 16 THR B N 1
ATOM 1489 C CA . THR B 1 16 ? 4.052 22.095 35.788 1.00 63.07 16 THR B CA 1
ATOM 1490 C C . THR B 1 16 ? 2.916 22.719 34.988 1.00 59.66 16 THR B C 1
ATOM 1491 O O . THR B 1 16 ? 2.508 23.851 35.262 1.00 42.82 16 THR B O 1
ATOM 1495 N N . GLU B 1 17 ? 2.407 21.992 33.997 1.00 47.45 17 GLU B N 1
ATOM 1496 C CA . GLU B 1 17 ? 1.303 22.511 33.206 1.00 43.64 17 GLU B CA 1
ATOM 1497 C C . GLU B 1 17 ? 0.130 22.931 34.095 1.00 74.45 17 GLU B C 1
ATOM 1498 O O . GLU B 1 17 ? -0.501 23.961 33.851 1.00 62.64 17 GLU B O 1
ATOM 1504 N N . ASP B 1 18 ? -0.143 22.141 35.134 1.00 47.53 18 ASP B N 1
ATOM 1505 C CA . ASP B 1 18 ? -1.274 22.399 36.021 1.00 55.84 18 ASP B CA 1
ATOM 1506 C C . ASP B 1 18 ? -1.191 23.769 36.691 1.00 69.63 18 ASP B C 1
ATOM 1507 O O . ASP B 1 18 ? -2.150 24.540 36.659 1.00 56.74 18 ASP B O 1
ATOM 1509 N N . GLN B 1 19 ? -0.038 24.071 37.280 1.00 69.82 19 GLN B N 1
ATOM 1510 C CA . GLN B 1 19 ? 0.133 25.290 38.068 1.00 47.07 19 GLN B CA 1
ATOM 1511 C C . GLN B 1 19 ? 0.439 26.540 37.250 1.00 52.16 19 GLN B C 1
ATOM 1512 O O . GLN B 1 19 ? -0.014 27.639 37.584 1.00 52.93 19 GLN B O 1
ATOM 1518 N N . HIS B 1 20 ? 1.225 26.384 36.191 1.00 45.37 20 HIS B N 1
ATOM 1519 C CA . HIS B 1 20 ? 1.848 27.550 35.571 1.00 51.12 20 HIS B CA 1
ATOM 1520 C C . HIS B 1 20 ? 1.487 27.782 34.105 1.00 50.17 20 HIS B C 1
ATOM 1521 O O . HIS B 1 20 ? 1.883 28.788 33.520 1.00 56.51 20 HIS B O 1
ATOM 1528 N N . ALA B 1 21 ? 0.733 26.860 33.520 1.00 53.79 21 ALA B N 1
ATOM 1529 C CA . ALA B 1 21 ? 0.311 26.992 32.133 1.00 58.32 21 ALA B CA 1
ATOM 1530 C C . ALA B 1 21 ? -0.111 28.423 31.821 1.00 84.30 21 ALA B C 1
ATOM 1531 O O . ALA B 1 21 ? 0.263 28.988 30.784 1.00 54.22 21 ALA B O 1
ATOM 1533 N N . LEU B 1 22 ? -0.884 29.005 32.732 1.00 73.86 22 LEU B N 1
ATOM 1534 C CA . LEU B 1 22 ? -1.450 30.328 32.520 1.00 49.82 22 LEU B CA 1
ATOM 1535 C C . LEU B 1 22 ? -0.390 31.421 32.580 1.00 67.47 22 LEU B C 1
ATOM 1536 O O . LEU B 1 22 ? -0.303 32.249 31.667 1.00 51.66 22 LEU B O 1
ATOM 1541 N N . GLU B 1 23 ? 0.404 31.420 33.654 1.00 46.36 23 GLU B N 1
ATOM 1542 C CA . GLU B 1 23 ? 1.401 32.467 33.884 1.00 55.74 23 GLU B CA 1
ATOM 1543 C C . GLU B 1 23 ? 2.479 32.443 32.797 1.00 66.67 23 GLU B C 1
ATOM 1544 O O . GLU B 1 23 ? 2.909 33.492 32.313 1.00 43.04 23 GLU B O 1
ATOM 1550 N N . ILE B 1 24 ? 2.904 31.240 32.419 1.00 34.07 24 ILE B N 1
ATOM 1551 C CA . ILE B 1 24 ? 3.933 31.060 31.400 1.00 48.07 24 ILE B CA 1
ATOM 1552 C C . ILE B 1 24 ? 3.459 31.535 30.027 1.00 37.54 24 ILE B C 1
ATOM 1553 O O . ILE B 1 24 ? 4.178 32.244 29.326 1.00 50.11 24 ILE B O 1
ATOM 1558 N N . LEU B 1 25 ? 2.247 31.152 29.646 1.00 53.74 25 LEU B N 1
ATOM 1559 C CA . LEU B 1 25 ? 1.702 31.581 28.366 1.00 49.52 25 LEU B CA 1
ATOM 1560 C C . LEU B 1 25 ? 1.686 33.108 28.279 1.00 53.95 25 LEU B C 1
ATOM 1561 O O . LEU B 1 25 ? 1.963 33.683 27.223 1.00 53.15 25 LEU B O 1
ATOM 1566 N N . GLU B 1 26 ? 1.381 33.762 29.397 1.00 49.00 26 GLU B N 1
ATOM 1567 C CA . GLU B 1 26 ? 1.354 35.225 29.443 1.00 52.04 26 GLU B CA 1
ATOM 1568 C C . GLU B 1 26 ? 2.750 35.837 29.305 1.00 45.60 26 GLU B C 1
ATOM 1569 O O . GLU B 1 26 ? 2.942 36.798 28.556 1.00 42.19 26 GLU B O 1
ATOM 1573 N N . ILE B 1 27 ? 3.723 35.276 30.019 1.00 39.80 27 ILE B N 1
ATOM 1574 C CA . ILE B 1 27 ? 5.116 35.713 29.889 1.00 38.55 27 ILE B CA 1
ATOM 1575 C C . ILE B 1 27 ? 5.609 35.584 28.444 1.00 53.04 27 ILE B C 1
ATOM 1576 O O . ILE B 1 27 ? 6.252 36.496 27.913 1.00 40.02 27 ILE B O 1
ATOM 1581 N N . LEU B 1 28 ? 5.295 34.452 27.818 1.00 43.98 28 LEU B N 1
ATOM 1582 C CA . LEU B 1 28 ? 5.700 34.180 26.445 1.00 31.42 28 LEU B CA 1
ATOM 1583 C C . LEU B 1 28 ? 5.044 35.125 25.443 1.00 45.59 28 LEU B C 1
ATOM 1584 O O . LEU B 1 28 ? 5.678 35.583 24.495 1.00 49.98 28 LEU B O 1
ATOM 1589 N N . ASN B 1 29 ? 3.764 35.408 25.639 1.00 56.13 29 ASN B N 1
ATOM 1590 C CA . ASN B 1 29 ? 3.077 36.290 24.715 1.00 43.82 29 ASN B CA 1
ATOM 1591 C C . ASN B 1 29 ? 3.610 37.711 24.799 1.00 46.29 29 ASN B C 1
ATOM 1592 O O . ASN B 1 29 ? 3.719 38.405 23.784 1.00 46.67 29 ASN B O 1
ATOM 1597 N N . ASP B 1 30 ? 3.972 38.139 26.004 1.00 34.09 30 ASP B N 1
ATOM 1598 C CA . ASP B 1 30 ? 4.559 39.458 26.155 1.00 57.70 30 ASP B CA 1
ATOM 1599 C C . ASP B 1 30 ? 5.830 39.562 25.335 1.00 56.04 30 ASP B C 1
ATOM 1600 O O . ASP B 1 30 ? 6.073 40.574 24.680 1.00 40.42 30 ASP B O 1
ATOM 1605 N N . ALA B 1 31 ? 6.644 38.513 25.396 1.00 36.61 31 ALA B N 1
ATOM 1606 C CA . ALA B 1 31 ? 7.908 38.481 24.674 1.00 47.83 31 ALA B CA 1
ATOM 1607 C C . ALA B 1 31 ? 7.691 38.392 23.158 1.00 63.30 31 ALA B C 1
ATOM 1608 O O . ALA B 1 31 ? 8.408 39.021 22.378 1.00 59.71 31 ALA B O 1
ATOM 1610 N N . ILE B 1 32 ? 6.701 37.609 22.743 1.00 41.48 32 ILE B N 1
ATOM 1611 C CA . ILE B 1 32 ? 6.383 37.500 21.333 1.00 56.83 32 ILE B CA 1
ATOM 1612 C C . ILE B 1 32 ? 5.990 38.867 20.790 1.00 46.18 32 ILE B C 1
ATOM 1613 O O . ILE B 1 32 ? 6.406 39.264 19.703 1.00 56.96 32 ILE B O 1
ATOM 1618 N N . ILE B 1 33 ? 5.191 39.587 21.565 1.00 55.30 33 ILE B N 1
ATOM 1619 C CA . ILE B 1 33 ? 4.612 40.838 21.099 1.00 36.13 33 ILE B CA 1
ATOM 1620 C C . ILE B 1 33 ? 5.572 42.024 21.157 1.00 47.88 33 ILE B C 1
ATOM 1621 O O . ILE B 1 33 ? 5.542 42.886 20.280 1.00 54.26 33 ILE B O 1
ATOM 1625 N N . ASN B 1 34 ? 6.431 42.063 22.174 1.00 49.83 34 ASN B N 1
ATOM 1626 C CA . ASN B 1 34 ? 7.247 43.251 22.415 1.00 47.60 34 ASN B CA 1
ATOM 1627 C C . ASN B 1 34 ? 8.752 43.098 22.233 1.00 62.95 34 ASN B C 1
ATOM 1628 O O . ASN B 1 34 ? 9.482 44.081 22.343 1.00 84.64 34 ASN B O 1
ATOM 1633 N N . SER B 1 35 ? 9.224 41.885 21.959 1.00 56.94 35 SER B N 1
ATOM 1634 C CA . SER B 1 35 ? 10.663 41.677 21.806 1.00 46.90 35 SER B CA 1
ATOM 1635 C C . SER B 1 35 ? 11.037 40.753 20.656 1.00 63.00 35 SER B C 1
ATOM 1636 O O . SER B 1 35 ? 10.190 40.074 20.070 1.00 56.32 35 SER B O 1
ATOM 1639 N N . THR B 1 36 ? 12.329 40.733 20.353 1.00 44.13 36 THR B N 1
ATOM 1640 C CA . THR B 1 36 ? 12.859 39.869 19.314 1.00 40.81 36 THR B CA 1
ATOM 1641 C C . THR B 1 36 ? 13.421 38.598 19.945 1.00 56.34 36 THR B C 1
ATOM 1642 O O . THR B 1 36 ? 14.258 37.915 19.355 1.00 56.98 36 THR B O 1
ATOM 1646 N N . ALA B 1 37 ? 12.943 38.286 21.148 1.00 61.67 37 ALA B N 1
ATOM 1647 C CA . ALA B 1 37 ? 13.455 37.154 21.920 1.00 74.11 37 ALA B CA 1
ATOM 1648 C C . ALA B 1 37 ? 12.799 35.836 21.519 1.00 75.88 37 ALA B C 1
ATOM 1649 O O . ALA B 1 37 ? 13.468 34.803 21.435 1.00 77.70 37 ALA B O 1
ATOM 1651 N N . LEU B 1 38 ? 11.488 35.867 21.299 1.00 50.34 38 LEU B N 1
ATOM 1652 C CA . LEU B 1 38 ? 10.797 34.732 20.690 1.00 85.02 38 LEU B CA 1
ATOM 1653 C C . LEU B 1 38 ? 10.546 35.058 19.233 1.00 64.53 38 LEU B C 1
ATOM 1654 O O . LEU B 1 38 ? 10.211 36.197 18.895 1.00 45.37 38 LEU B O 1
ATOM 1659 N N . TYR B 1 39 ? 10.707 34.064 18.369 1.00 40.17 39 TYR B N 1
ATOM 1660 C CA . TYR B 1 39 ? 10.590 34.315 16.939 1.00 43.85 39 TYR B CA 1
ATOM 1661 C C . TYR B 1 39 ? 9.205 34.015 16.346 1.00 54.85 39 TYR B C 1
ATOM 1662 O O . TYR B 1 39 ? 9.087 33.652 15.175 1.00 45.08 39 TYR B O 1
ATOM 1671 N N . ASP B 1 40 ? 8.168 34.185 17.168 1.00 44.97 40 ASP B N 1
ATOM 1672 C CA . ASP B 1 40 ? 6.788 34.149 16.705 1.00 33.10 40 ASP B CA 1
ATOM 1673 C C . ASP B 1 40 ? 6.297 35.558 16.411 1.00 34.55 40 ASP B C 1
ATOM 1674 O O . ASP B 1 40 ? 6.785 36.529 16.988 1.00 55.15 40 ASP B O 1
ATOM 1679 N N . TYR B 1 41 ? 5.318 35.655 15.518 1.00 64.70 41 TYR B N 1
ATOM 1680 C CA . TYR B 1 41 ? 4.673 36.922 15.200 1.00 54.62 41 TYR B CA 1
ATOM 1681 C C . TYR B 1 41 ? 3.420 37.094 16.047 1.00 48.66 41 TYR B C 1
ATOM 1682 O O . TYR B 1 41 ? 3.148 38.175 16.562 1.00 47.48 41 TYR B O 1
ATOM 1691 N N . LYS B 1 42 ? 2.656 36.015 16.181 1.00 45.41 42 LYS B N 1
ATOM 1692 C CA . LYS B 1 42 ? 1.362 36.064 16.844 1.00 52.06 42 LYS B CA 1
ATOM 1693 C C . LYS B 1 42 ? 1.421 35.449 18.233 1.00 59.54 42 LYS B C 1
ATOM 1694 O O . LYS B 1 42 ? 2.259 34.591 18.504 1.00 62.48 42 LYS B O 1
ATOM 1696 N N . PRO B 1 43 ? 0.526 35.894 19.120 1.00 52.25 43 PRO B N 1
ATOM 1697 C CA . PRO B 1 43 ? 0.317 35.274 20.429 1.00 50.63 43 PRO B CA 1
ATOM 1698 C C . PRO B 1 43 ? 0.070 33.775 20.289 1.00 33.07 43 PRO B C 1
ATOM 1699 O O . PRO B 1 43 ? -0.573 33.345 19.336 1.00 49.67 43 PRO B O 1
ATOM 1703 N N . ARG B 1 44 ? 0.591 32.987 21.221 1.00 43.12 44 ARG B N 1
ATOM 1704 C CA . ARG B 1 44 ? 0.393 31.546 21.178 1.00 50.84 44 ARG B CA 1
ATOM 1705 C C . ARG B 1 44 ? -0.926 31.217 21.847 1.00 51.44 44 ARG B C 1
ATOM 1706 O O . ARG B 1 44 ? -1.355 31.921 22.759 1.00 62.31 44 ARG B O 1
ATOM 1714 N N . SER B 1 45 ? -1.576 30.156 21.383 1.00 59.96 45 SER B N 1
ATOM 1715 C CA . SER B 1 45 ? -2.866 29.758 21.935 1.00 78.57 45 SER B CA 1
ATOM 1716 C C . SER B 1 45 ? -2.668 28.927 23.192 1.00 59.38 45 SER B C 1
ATOM 1717 O O . SER B 1 45 ? -1.598 28.352 23.397 1.00 63.34 45 SER B O 1
ATOM 1720 N N . LYS B 1 46 ? -3.697 28.879 24.035 1.00 86.21 46 LYS B N 1
ATOM 1721 C CA . LYS B 1 46 ? -3.673 28.031 25.222 1.00 64.35 46 LYS B CA 1
ATOM 1722 C C . LYS B 1 46 ? -3.595 26.567 24.798 1.00 84.62 46 LYS B C 1
ATOM 1723 O O . LYS B 1 46 ? -2.943 25.751 25.453 1.00 68.55 46 LYS B O 1
ATOM 1725 N N . GLU B 1 47 ? -4.256 26.245 23.689 1.00 78.68 47 GLU B N 1
ATOM 1726 C CA . GLU B 1 47 ? -4.200 24.902 23.128 1.00 69.55 47 GLU B CA 1
ATOM 1727 C C . GLU B 1 47 ? -2.756 24.515 22.829 1.00 80.97 47 GLU B C 1
ATOM 1728 O O . GLU B 1 47 ? -2.335 23.386 23.096 1.00 84.05 47 GLU B O 1
ATOM 1730 N N . SER B 1 48 ? -2.000 25.464 22.283 1.00 85.91 48 SER B N 1
ATOM 1731 C CA . SER B 1 48 ? -0.611 25.225 21.895 1.00 66.01 48 SER B CA 1
ATOM 1732 C C . SER B 1 48 ? 0.287 24.997 23.106 1.00 81.98 48 SER B C 1
ATOM 1733 O O . SER B 1 48 ? 1.197 24.168 23.067 1.00 72.63 48 SER B O 1
ATOM 1735 N N . MET B 1 49 ? 0.028 25.741 24.176 1.00 93.41 49 MET B N 1
ATOM 1736 C CA . MET B 1 49 ? 0.780 25.600 25.417 1.00 62.32 49 MET B CA 1
ATOM 1737 C C . MET B 1 49 ? 0.726 24.176 25.953 1.00 73.79 49 MET B C 1
ATOM 1738 O O . MET B 1 49 ? 1.716 23.672 26.485 1.00 65.34 49 MET B O 1
ATOM 1743 N N . ALA B 1 50 ? -0.435 23.537 25.821 1.00 64.39 50 ALA B N 1
ATOM 1744 C CA . ALA B 1 50 ? -0.608 22.162 26.280 1.00 75.51 50 ALA B CA 1
ATOM 1745 C C . ALA B 1 50 ? 0.361 21.240 25.546 1.00 68.19 50 ALA B C 1
ATOM 1746 O O . ALA B 1 50 ? 0.933 20.317 26.136 1.00 66.99 50 ALA B O 1
ATOM 1747 N N . ALA B 1 51 ? 0.537 21.507 24.255 1.00 64.26 51 ALA B N 1
ATOM 1748 C CA . ALA B 1 51 ? 1.466 20.760 23.415 1.00 62.75 51 ALA B CA 1
ATOM 1749 C C . ALA B 1 51 ? 2.911 21.055 23.801 1.00 71.15 51 ALA B C 1
ATOM 1750 O O . ALA B 1 51 ? 3.770 20.169 23.772 1.00 44.95 51 ALA B O 1
ATOM 1752 N N . TRP B 1 52 ? 3.169 22.313 24.151 1.00 64.75 52 TRP B N 1
ATOM 1753 C CA . TRP B 1 52 ? 4.493 22.744 24.575 1.00 39.51 52 TRP B CA 1
ATOM 1754 C C . TRP B 1 52 ? 4.923 21.956 25.799 1.00 33.19 52 TRP B C 1
ATOM 1755 O O . TRP B 1 52 ? 6.020 21.397 25.830 1.00 40.32 52 TRP B O 1
ATOM 1766 N N . PHE B 1 53 ? 4.054 21.904 26.803 1.00 53.23 53 PHE B N 1
ATOM 1767 C CA . PHE B 1 53 ? 4.343 21.149 28.020 1.00 51.41 53 PHE B CA 1
ATOM 1768 C C . PHE B 1 53 ? 4.540 19.670 27.722 1.00 48.97 53 PHE B C 1
ATOM 1769 O O . PHE B 1 53 ? 5.452 19.033 28.258 1.00 45.37 53 PHE B O 1
ATOM 1777 N N . ALA B 1 54 ? 3.684 19.130 26.860 1.00 43.42 54 ALA B N 1
ATOM 1778 C CA . ALA B 1 54 ? 3.741 17.715 26.516 1.00 64.56 54 ALA B CA 1
ATOM 1779 C C . ALA B 1 54 ? 5.149 17.330 26.074 1.00 58.01 54 ALA B C 1
ATOM 1780 O O . ALA B 1 54 ? 5.725 16.347 26.550 1.00 61.96 54 ALA B O 1
ATOM 1782 N N . THR B 1 55 ? 5.702 18.120 25.163 1.00 45.18 55 THR B N 1
ATOM 1783 C CA . THR B 1 55 ? 7.063 17.906 24.690 1.00 51.88 55 THR B CA 1
ATOM 1784 C C . THR B 1 55 ? 8.073 17.914 25.836 1.00 33.24 55 THR B C 1
ATOM 1785 O O . THR B 1 55 ? 8.952 17.056 25.915 1.00 46.44 55 THR B O 1
ATOM 1789 N N . LYS B 1 56 ? 7.960 18.892 26.725 1.00 49.94 56 LYS B N 1
ATOM 1790 C CA . LYS B 1 56 ? 8.894 18.971 27.838 1.00 53.92 56 LYS B CA 1
ATOM 1791 C C . LYS B 1 56 ? 8.818 17.688 28.663 1.00 38.00 56 LYS B C 1
ATOM 1792 O O . LYS B 1 56 ? 9.841 17.079 28.959 1.00 42.87 56 LYS B O 1
ATOM 1798 N N . ARG B 1 57 ? 7.603 17.277 29.020 1.00 56.13 57 ARG B N 1
ATOM 1799 C CA . ARG B 1 57 ? 7.398 16.017 29.735 1.00 63.96 57 ARG B CA 1
ATOM 1800 C C . ARG B 1 57 ? 7.959 14.836 28.958 1.00 58.70 57 ARG B C 1
ATOM 1801 O O . ARG B 1 57 ? 8.710 14.026 29.499 1.00 48.39 57 ARG B O 1
ATOM 1809 N N . GLN B 1 58 ? 7.578 14.730 27.689 1.00 46.03 58 GLN B N 1
ATOM 1810 C CA . GLN B 1 58 ? 7.995 13.591 26.878 1.00 61.49 58 GLN B CA 1
ATOM 1811 C C . GLN B 1 58 ? 9.499 13.387 26.931 1.00 51.44 58 GLN B C 1
ATOM 1812 O O . GLN B 1 58 ? 9.975 12.257 27.002 1.00 58.45 58 GLN B O 1
ATOM 1816 N N . ASN B 1 59 ? 10.247 14.486 26.892 1.00 46.48 59 ASN B N 1
ATOM 1817 C CA . ASN B 1 59 ? 11.701 14.410 26.796 1.00 31.95 59 ASN B CA 1
ATOM 1818 C C . ASN B 1 59 ? 12.411 14.605 28.128 1.00 39.64 59 ASN B C 1
ATOM 1819 O O . ASN B 1 59 ? 13.639 14.529 28.201 1.00 49.76 59 ASN B O 1
ATOM 1824 N N . ASN B 1 60 ? 11.640 14.843 29.183 1.00 42.09 60 ASN B N 1
ATOM 1825 C CA . ASN B 1 60 ? 12.228 15.177 30.473 1.00 39.00 60 ASN B CA 1
ATOM 1826 C C . ASN B 1 60 ? 13.123 16.419 30.339 1.00 48.34 60 ASN B C 1
ATOM 1827 O O . ASN B 1 60 ? 14.256 16.453 30.826 1.00 38.80 60 ASN B O 1
ATOM 1829 N N . PHE B 1 61 ? 12.609 17.426 29.639 1.00 30.83 61 PHE B N 1
ATOM 1830 C CA . PHE B 1 61 ? 13.239 18.732 29.590 1.00 42.48 61 PHE B CA 1
ATOM 1831 C C . PHE B 1 61 ? 12.776 19.525 30.807 1.00 37.01 61 PHE B C 1
ATOM 1832 O O . PHE B 1 61 ? 11.579 19.608 31.080 1.00 41.30 61 PHE B O 1
ATOM 1840 N N . PRO B 1 62 ? 13.727 20.110 31.545 1.00 35.64 62 PRO B N 1
ATOM 1841 C CA . PRO B 1 62 ? 13.424 20.850 32.773 1.00 40.90 62 PRO B CA 1
ATOM 1842 C C . PRO B 1 62 ? 12.667 22.139 32.497 1.00 43.95 62 PRO B C 1
ATOM 1843 O O . PRO B 1 62 ? 12.848 22.757 31.449 1.00 50.89 62 PRO B O 1
ATOM 1847 N N . ILE B 1 63 ? 11.814 22.528 33.435 1.00 37.22 63 ILE B N 1
ATOM 1848 C CA . ILE B 1 63 ? 11.251 23.864 33.450 1.00 28.83 63 ILE B CA 1
ATOM 1849 C C . ILE B 1 63 ? 11.425 24.404 34.859 1.00 48.06 63 ILE B C 1
ATOM 1850 O O . ILE B 1 63 ? 10.659 24.072 35.762 1.00 46.47 63 ILE B O 1
ATOM 1855 N N . ILE B 1 64 ? 12.445 25.224 35.054 1.00 43.67 64 ILE B N 1
ATOM 1856 C CA . ILE B 1 64 ? 12.691 25.803 36.363 1.00 20.79 64 ILE B CA 1
ATOM 1857 C C . ILE B 1 64 ? 12.048 27.178 36.450 1.00 41.29 64 ILE B C 1
ATOM 1858 O O . ILE B 1 64 ? 12.162 27.990 35.535 1.00 42.53 64 ILE B O 1
ATOM 1863 N N . GLY B 1 65 ? 11.341 27.420 37.547 1.00 40.19 65 GLY B N 1
ATOM 1864 C CA . GLY B 1 65 ? 10.612 28.658 37.714 1.00 42.06 65 GLY B CA 1
ATOM 1865 C C . GLY B 1 65 ? 11.107 29.422 38.923 1.00 38.56 65 GLY B C 1
ATOM 1866 O O . GLY B 1 65 ? 11.725 28.853 39.813 1.00 33.77 65 GLY B O 1
ATOM 1867 N N . ALA B 1 66 ? 10.854 30.725 38.932 1.00 35.38 66 ALA B N 1
ATOM 1868 C CA . ALA B 1 66 ? 11.190 31.577 40.056 1.00 30.83 66 ALA B CA 1
ATOM 1869 C C . ALA B 1 66 ? 9.895 32.194 40.517 1.00 48.58 66 ALA B C 1
ATOM 1870 O O . ALA B 1 66 ? 9.221 32.883 39.746 1.00 37.81 66 ALA B O 1
ATOM 1872 N N . VAL B 1 67 ? 9.535 31.929 41.767 1.00 46.85 67 VAL B N 1
ATOM 1873 C CA . VAL B 1 67 ? 8.261 32.390 42.297 1.00 41.44 67 VAL B CA 1
ATOM 1874 C C . VAL B 1 67 ? 8.477 33.315 43.485 1.00 34.97 67 VAL B C 1
ATOM 1875 O O . VAL B 1 67 ? 9.380 33.085 44.294 1.00 32.43 67 VAL B O 1
ATOM 1879 N N . ASN B 1 68 ? 7.672 34.374 43.572 1.00 38.40 68 ASN B N 1
ATOM 1880 C CA . ASN B 1 68 ? 7.786 35.335 44.673 1.00 44.34 68 ASN B CA 1
ATOM 1881 C C . ASN B 1 68 ? 7.022 34.851 45.907 1.00 42.10 68 ASN B C 1
ATOM 1882 O O . ASN B 1 68 ? 6.323 33.838 45.843 1.00 40.50 68 ASN B O 1
ATOM 1887 N N . GLU B 1 69 ? 7.151 35.561 47.027 1.00 63.10 69 GLU B N 1
ATOM 1888 C CA . GLU B 1 69 ? 6.503 35.130 48.271 1.00 65.22 69 GLU B CA 1
ATOM 1889 C C . GLU B 1 69 ? 5.042 34.739 48.050 1.00 34.10 69 GLU B C 1
ATOM 1890 O O . GLU B 1 69 ? 4.624 33.638 48.410 1.00 63.92 69 GLU B O 1
ATOM 1894 N N . VAL B 1 70 ? 4.279 35.644 47.445 1.00 59.68 70 VAL B N 1
ATOM 1895 C CA . VAL B 1 70 ? 2.859 35.422 47.173 1.00 60.89 70 VAL B CA 1
ATOM 1896 C C . VAL B 1 70 ? 2.598 34.128 46.402 1.00 58.23 70 VAL B C 1
ATOM 1897 O O . VAL B 1 70 ? 1.602 33.450 46.645 1.00 71.00 70 VAL B O 1
ATOM 1901 N N . GLY B 1 71 ? 3.486 33.800 45.465 1.00 74.48 71 GLY B N 1
ATOM 1902 C CA . GLY B 1 71 ? 3.351 32.596 44.658 1.00 45.72 71 GLY B CA 1
ATOM 1903 C C . GLY B 1 71 ? 3.286 32.842 43.154 1.00 54.93 71 GLY B C 1
ATOM 1904 O O . GLY B 1 71 ? 3.108 31.901 42.376 1.00 50.85 71 GLY B O 1
ATOM 1905 N N . GLN B 1 72 ? 3.425 34.103 42.744 1.00 45.68 72 GLN B N 1
ATOM 1906 C CA . GLN B 1 72 ? 3.406 34.476 41.326 1.00 55.06 72 GLN B CA 1
ATOM 1907 C C . GLN B 1 72 ? 4.671 34.002 40.603 1.00 58.75 72 GLN B C 1
ATOM 1908 O O . GLN B 1 72 ? 5.767 34.010 41.173 1.00 49.93 72 GLN B O 1
ATOM 1912 N N . LEU B 1 73 ? 4.524 33.599 39.345 1.00 36.22 73 LEU B N 1
ATOM 1913 C CA . LEU B 1 73 ? 5.683 33.200 38.552 1.00 42.74 73 LEU B CA 1
ATOM 1914 C C . LEU B 1 73 ? 6.400 34.436 38.018 1.00 41.63 73 LEU B C 1
ATOM 1915 O O . LEU B 1 73 ? 5.817 35.231 37.281 1.00 56.09 73 LEU B O 1
ATOM 1920 N N . LEU B 1 74 ? 7.662 34.595 38.405 1.00 30.56 74 LEU B N 1
ATOM 1921 C CA . LEU B 1 74 ? 8.449 35.766 38.027 1.00 49.03 74 LEU B CA 1
ATOM 1922 C C . LEU B 1 74 ? 9.283 35.515 36.762 1.00 54.06 74 LEU B C 1
ATOM 1923 O O . LEU B 1 74 ? 9.789 36.447 36.133 1.00 35.00 74 LEU B O 1
ATOM 1928 N N . GLY B 1 75 ? 9.432 34.249 36.401 1.00 35.74 75 GLY B N 1
ATOM 1929 C CA . GLY B 1 75 ? 10.182 33.877 35.220 1.00 40.64 75 GLY B CA 1
ATOM 1930 C C . GLY B 1 75 ? 10.511 32.402 35.242 1.00 61.96 75 GLY B C 1
ATOM 1931 O O . GLY B 1 75 ? 10.320 31.728 36.259 1.00 38.21 75 GLY B O 1
ATOM 1932 N N . PHE B 1 76 ? 11.002 31.896 34.118 1.00 35.75 76 PHE B N 1
ATOM 1933 C CA . PHE B 1 76 ? 11.368 30.498 34.027 1.00 36.48 76 PHE B CA 1
ATOM 1934 C C . PHE B 1 76 ? 12.506 30.296 33.032 1.00 39.29 76 PHE B C 1
ATOM 1935 O O . PHE B 1 76 ? 12.783 31.159 32.206 1.00 39.67 76 PHE B O 1
ATOM 1943 N N . ALA B 1 77 ? 13.173 29.156 33.139 1.00 28.44 77 ALA B N 1
ATOM 1944 C CA . ALA B 1 77 ? 14.241 28.797 32.224 1.00 32.87 77 ALA B CA 1
ATOM 1945 C C . ALA B 1 77 ? 13.975 27.369 31.826 1.00 39.65 77 ALA B C 1
ATOM 1946 O O . ALA B 1 77 ? 13.387 26.611 32.593 1.00 38.17 77 ALA B O 1
ATOM 1948 N N . SER B 1 78 ? 14.386 27.005 30.619 1.00 34.46 78 SER B N 1
ATOM 1949 C CA . SER B 1 78 ? 14.119 25.672 30.114 1.00 25.02 78 SER B CA 1
ATOM 1950 C C . SER B 1 78 ? 15.140 25.336 29.048 1.00 28.08 78 SER B C 1
ATOM 1951 O O . SER B 1 78 ? 15.965 26.177 28.687 1.00 31.96 78 SER B O 1
ATOM 1954 N N . TRP B 1 79 ? 15.105 24.103 28.561 1.00 22.87 79 TRP B N 1
ATOM 1955 C CA . TRP B 1 79 ? 15.849 23.761 27.353 1.00 20.85 79 TRP B CA 1
ATOM 1956 C C . TRP B 1 79 ? 15.114 22.740 26.497 1.00 33.24 79 TRP B C 1
ATOM 1957 O O . TRP B 1 79 ? 14.131 22.145 26.929 1.00 21.47 79 TRP B O 1
ATOM 1968 N N . GLY B 1 80 ? 15.611 22.550 25.279 1.00 28.96 80 GLY B N 1
ATOM 1969 C CA . GLY B 1 80 ? 15.011 21.635 24.331 1.00 22.75 80 GLY B CA 1
ATOM 1970 C C . GLY B 1 80 ? 16.031 21.168 23.316 1.00 17.55 80 GLY B C 1
ATOM 1971 O O . GLY B 1 80 ? 17.235 21.429 23.439 1.00 26.24 80 GLY B O 1
ATOM 1972 N N . SER B 1 81 ? 15.553 20.466 22.303 1.00 22.63 81 SER B N 1
ATOM 1973 C CA . SER B 1 81 ? 16.425 20.061 21.220 1.00 23.06 81 SER B CA 1
ATOM 1974 C C . SER B 1 81 ? 17.026 21.293 20.548 1.00 27.00 81 SER B C 1
ATOM 1975 O O . SER B 1 81 ? 16.342 22.298 20.349 1.00 29.05 81 SER B O 1
ATOM 1978 N N . PHE B 1 82 ? 18.307 21.218 20.214 1.00 22.21 82 PHE B N 1
ATOM 1979 C CA . PHE B 1 82 ? 18.943 22.261 19.427 1.00 24.79 82 PHE B CA 1
ATOM 1980 C C . PHE B 1 82 ? 18.638 21.974 17.962 1.00 23.45 82 PHE B C 1
ATOM 1981 O O . PHE B 1 82 ? 17.934 22.730 17.317 1.00 33.22 82 PHE B O 1
ATOM 1989 N N . ARG B 1 83 ? 19.170 20.865 17.452 1.00 28.10 83 ARG B N 1
ATOM 1990 C CA . ARG B 1 83 ? 18.832 20.378 16.122 1.00 17.05 83 ARG B CA 1
ATOM 1991 C C . ARG B 1 83 ? 18.347 18.937 16.257 1.00 37.98 83 ARG B C 1
ATOM 1992 O O . ARG B 1 83 ? 18.913 18.144 17.017 1.00 22.21 83 ARG B O 1
ATOM 2000 N N . ALA B 1 84 ? 17.288 18.598 15.533 1.00 27.55 84 ALA B N 1
ATOM 2001 C CA . ALA B 1 84 ? 16.620 17.315 15.733 1.00 39.01 84 ALA B CA 1
ATOM 2002 C C . ALA B 1 84 ? 17.196 16.204 14.856 1.00 32.97 84 ALA B C 1
ATOM 2003 O O . ALA B 1 84 ? 16.574 15.772 13.893 1.00 41.68 84 ALA B O 1
ATOM 2005 N N . PHE B 1 85 ? 18.406 15.776 15.196 1.00 25.52 85 PHE B N 1
ATOM 2006 C CA . PHE B 1 85 ? 19.046 14.626 14.590 1.00 27.90 85 PHE B CA 1
ATOM 2007 C C . PHE B 1 85 ? 19.713 13.900 15.729 1.00 24.47 85 PHE B C 1
ATOM 2008 O O . PHE B 1 85 ? 20.192 14.539 16.664 1.00 31.19 85 PHE B O 1
ATOM 2016 N N . PRO B 1 86 ? 19.731 12.560 15.665 1.00 34.57 86 PRO B N 1
ATOM 2017 C CA . PRO B 1 86 ? 20.188 11.741 16.790 1.00 24.88 86 PRO B CA 1
ATOM 2018 C C . PRO B 1 86 ? 21.568 12.109 17.329 1.00 18.95 86 PRO B C 1
ATOM 2019 O O . PRO B 1 86 ? 21.754 12.069 18.540 1.00 24.67 86 PRO B O 1
ATOM 2023 N N . ALA B 1 87 ? 22.516 12.457 16.467 1.00 13.34 87 ALA B N 1
ATOM 2024 C CA . ALA B 1 87 ? 23.889 12.712 16.940 1.00 21.93 87 ALA B CA 1
ATOM 2025 C C . ALA B 1 87 ? 24.045 14.041 17.694 1.00 27.21 87 ALA B C 1
ATOM 2026 O O . ALA B 1 87 ? 25.135 14.369 18.172 1.00 27.02 87 ALA B O 1
ATOM 2028 N N . TYR B 1 88 ? 22.951 14.796 17.798 1.00 18.63 88 TYR B N 1
ATOM 2029 C CA . TYR B 1 88 ? 22.902 16.005 18.623 1.00 27.46 88 TYR B CA 1
ATOM 2030 C C . TYR B 1 88 ? 22.383 15.709 20.035 1.00 15.01 88 TYR B C 1
ATOM 2031 O O . TYR B 1 88 ? 22.057 16.623 20.795 1.00 33.30 88 TYR B O 1
ATOM 2040 N N . LYS B 1 89 ? 22.321 14.429 20.381 1.00 29.00 89 LYS B N 1
ATOM 2041 C CA . LYS B 1 89 ? 21.751 13.979 21.651 1.00 22.74 89 LYS B CA 1
ATOM 2042 C C . LYS B 1 89 ? 22.307 14.681 22.895 1.00 24.73 89 LYS B C 1
ATOM 2043 O O . LYS B 1 89 ? 21.606 14.816 23.899 1.00 26.38 89 LYS B O 1
ATOM 2049 N N . TYR B 1 90 ? 23.558 15.121 22.834 1.00 23.15 90 TYR B N 1
ATOM 2050 C CA . TYR B 1 90 ? 24.189 15.751 23.990 1.00 33.16 90 TYR B CA 1
ATOM 2051 C C . TYR B 1 90 ? 24.162 17.281 23.908 1.00 28.24 90 TYR B C 1
ATOM 2052 O O . TYR B 1 90 ? 24.837 17.954 24.681 1.00 32.67 90 TYR B O 1
ATOM 2061 N N . THR B 1 91 ? 23.377 17.827 22.981 1.00 24.26 91 THR B N 1
ATOM 2062 C CA . THR B 1 91 ? 23.287 19.279 22.835 1.00 19.22 91 THR B CA 1
ATOM 2063 C C . THR B 1 91 ? 21.877 19.785 23.113 1.00 30.68 91 THR B C 1
ATOM 2064 O O . THR B 1 91 ? 20.893 19.234 22.614 1.00 20.53 91 THR B O 1
ATOM 2068 N N . VAL B 1 92 ? 21.768 20.841 23.910 1.00 14.95 92 VAL B N 1
ATOM 2069 C CA . VAL B 1 92 ? 20.459 21.442 24.118 1.00 12.65 92 VAL B CA 1
ATOM 2070 C C . VAL B 1 92 ? 20.511 22.926 23.838 1.00 19.87 92 VAL B C 1
ATOM 2071 O O . VAL B 1 92 ? 21.566 23.558 23.916 1.00 19.47 92 VAL B O 1
ATOM 2075 N N . GLU B 1 93 ? 19.364 23.466 23.464 1.00 14.07 93 GLU B N 1
ATOM 2076 C CA . GLU B 1 93 ? 19.217 24.889 23.340 1.00 16.06 93 GLU B CA 1
ATOM 2077 C C . GLU B 1 93 ? 18.369 25.294 24.526 1.00 28.88 93 GLU B C 1
ATOM 2078 O O . GLU B 1 93 ? 17.329 24.688 24.787 1.00 23.27 93 GLU B O 1
ATOM 2084 N N . HIS B 1 94 ? 18.817 26.306 25.253 1.00 11.21 94 HIS B N 1
ATOM 2085 C CA . HIS B 1 94 ? 18.102 26.756 26.436 1.00 25.73 94 HIS B CA 1
ATOM 2086 C C . HIS B 1 94 ? 17.423 28.078 26.162 1.00 21.88 94 HIS B C 1
ATOM 2087 O O . HIS B 1 94 ? 17.808 28.826 25.260 1.00 27.37 94 HIS B O 1
ATOM 2094 N N . SER B 1 95 ? 16.420 28.379 26.965 1.00 29.56 95 SER B N 1
ATOM 2095 C CA . SER B 1 95 ? 15.754 29.657 26.871 1.00 24.36 95 SER B CA 1
ATOM 2096 C C . SER B 1 95 ? 15.392 30.092 28.273 1.00 30.17 95 SER B C 1
ATOM 2097 O O . SER B 1 95 ? 15.093 29.264 29.130 1.00 32.67 95 SER B O 1
ATOM 2100 N N . VAL B 1 96 ? 15.446 31.393 28.514 1.00 34.32 96 VAL B N 1
ATOM 2101 C CA . VAL B 1 96 ? 14.987 31.938 29.779 1.00 23.13 96 VAL B CA 1
ATOM 2102 C C . VAL B 1 96 ? 14.152 33.200 29.545 1.00 47.52 96 VAL B C 1
ATOM 2103 O O . VAL B 1 96 ? 14.564 34.109 28.816 1.00 43.09 96 VAL B O 1
ATOM 2107 N N . TYR B 1 97 ? 12.959 33.226 30.131 1.00 33.43 97 TYR B N 1
ATOM 2108 C CA . TYR B 1 97 ? 12.083 34.392 30.052 1.00 26.40 97 TYR B CA 1
ATOM 2109 C C . TYR B 1 97 ? 11.770 34.897 31.447 1.00 34.70 97 TYR B C 1
ATOM 2110 O O . TYR B 1 97 ? 11.503 34.116 32.360 1.00 39.23 97 TYR B O 1
ATOM 2119 N N . ILE B 1 98 ? 11.828 36.212 31.608 1.00 32.88 98 ILE B N 1
ATOM 2120 C CA . ILE B 1 98 ? 11.501 36.853 32.869 1.00 34.76 98 ILE B CA 1
ATOM 2121 C C . ILE B 1 98 ? 10.254 37.684 32.680 1.00 37.58 98 ILE B C 1
ATOM 2122 O O . ILE B 1 98 ? 10.125 38.402 31.689 1.00 43.51 98 ILE B O 1
ATOM 2127 N N . HIS B 1 99 ? 9.336 37.591 33.634 1.00 49.32 99 HIS B N 1
ATOM 2128 C CA . HIS B 1 99 ? 8.115 38.387 33.604 1.00 27.06 99 HIS B CA 1
ATOM 2129 C C . HIS B 1 99 ? 8.439 39.878 33.465 1.00 39.07 99 HIS B C 1
ATOM 2130 O O . HIS B 1 99 ? 9.444 40.361 33.992 1.00 34.34 99 HIS B O 1
ATOM 2137 N N . LYS B 1 100 ? 7.574 40.604 32.764 1.00 37.63 100 LYS B N 1
ATOM 2138 C CA . LYS B 1 100 ? 7.824 42.007 32.421 1.00 45.77 100 LYS B CA 1
ATOM 2139 C C . LYS B 1 100 ? 8.081 42.945 33.604 1.00 52.22 100 LYS B C 1
ATOM 2140 O O . LYS B 1 100 ? 8.806 43.932 33.469 1.00 57.77 100 LYS B O 1
ATOM 2146 N N . ASP B 1 101 ? 7.491 42.653 34.757 1.00 42.22 101 ASP B N 1
ATOM 2147 C CA . ASP B 1 101 ? 7.597 43.572 35.886 1.00 45.48 101 ASP B CA 1
ATOM 2148 C C . ASP B 1 101 ? 8.819 43.304 36.765 1.00 58.45 101 ASP B C 1
ATOM 2149 O O . ASP B 1 101 ? 9.099 44.066 37.684 1.00 54.39 101 ASP B O 1
ATOM 2154 N N . TYR B 1 102 ? 9.556 42.236 36.474 1.00 47.74 102 TYR B N 1
ATOM 2155 C CA . TYR B 1 102 ? 10.657 41.824 37.346 1.00 26.04 102 TYR B CA 1
ATOM 2156 C C . TYR B 1 102 ? 12.022 41.786 36.666 1.00 39.53 102 TYR B C 1
ATOM 2157 O O . TYR B 1 102 ? 12.933 41.100 37.136 1.00 39.08 102 TYR B O 1
ATOM 2166 N N . ARG B 1 103 ? 12.174 42.532 35.575 1.00 51.02 103 ARG B N 1
ATOM 2167 C CA . ARG B 1 103 ? 13.431 42.530 34.832 1.00 35.87 103 ARG B CA 1
ATOM 2168 C C . ARG B 1 103 ? 14.489 43.430 35.454 1.00 36.02 103 ARG B C 1
ATOM 2169 O O . ARG B 1 103 ? 14.179 44.301 36.270 1.00 55.75 103 ARG B O 1
ATOM 2177 N N . GLY B 1 104 ? 15.744 43.201 35.079 1.00 38.46 104 GLY B N 1
ATOM 2178 C CA . GLY B 1 104 ? 16.856 43.950 35.639 1.00 41.76 104 GLY B CA 1
ATOM 2179 C C . GLY B 1 104 ? 17.046 43.750 37.137 1.00 62.59 104 GLY B C 1
ATOM 2180 O O . GLY B 1 104 ? 17.638 44.595 37.809 1.00 38.74 104 GLY B O 1
ATOM 2181 N N . LEU B 1 105 ? 16.548 42.635 37.663 1.00 30.23 105 LEU B N 1
ATOM 2182 C CA . LEU B 1 105 ? 16.713 42.320 39.078 1.00 33.65 105 LEU B CA 1
ATOM 2183 C C . LEU B 1 105 ? 17.648 41.135 39.290 1.00 37.45 105 LEU B C 1
ATOM 2184 O O . LEU B 1 105 ? 17.901 40.731 40.425 1.00 40.22 105 LEU B O 1
ATOM 2189 N N . GLY B 1 106 ? 18.145 40.570 38.193 1.00 41.46 106 GLY B N 1
ATOM 2190 C CA . GLY B 1 106 ? 19.098 39.474 38.253 1.00 45.23 106 GLY B CA 1
ATOM 2191 C C . GLY B 1 106 ? 18.490 38.081 38.162 1.00 31.96 106 GLY B C 1
ATOM 2192 O O . GLY B 1 106 ? 19.179 37.081 38.359 1.00 26.72 106 GLY B O 1
ATOM 2193 N N . LEU B 1 107 ? 17.200 38.008 37.863 1.00 24.70 107 LEU B N 1
ATOM 2194 C CA . LEU B 1 107 ? 16.517 36.721 37.805 1.00 30.86 107 LEU B CA 1
ATOM 2195 C C . LEU B 1 107 ? 17.075 35.807 36.709 1.00 47.96 107 LEU B C 1
ATOM 2196 O O . LEU B 1 107 ? 17.153 34.593 36.903 1.00 36.37 107 LEU B O 1
ATOM 2201 N N . SER B 1 108 ? 17.461 36.394 35.573 1.00 27.92 108 SER B N 1
ATOM 2202 C CA . SER B 1 108 ? 17.983 35.635 34.432 1.00 40.11 108 SER B CA 1
ATOM 2203 C C . SER B 1 108 ? 19.247 34.916 34.823 1.00 27.86 108 SER B C 1
ATOM 2204 O O . SER B 1 108 ? 19.468 33.759 34.448 1.00 30.33 108 SER B O 1
ATOM 2207 N N . LYS B 1 109 ? 20.095 35.616 35.563 1.00 25.07 109 LYS B N 1
ATOM 2208 C CA . LYS B 1 109 ? 21.345 35.026 36.015 1.00 26.46 109 LYS B CA 1
ATOM 2209 C C . LYS B 1 109 ? 21.068 33.885 36.993 1.00 36.29 109 LYS B C 1
ATOM 2210 O O . LYS B 1 109 ? 21.672 32.821 36.891 1.00 26.60 109 LYS B O 1
ATOM 2214 N N . HIS B 1 110 ? 20.147 34.096 37.933 1.00 30.71 110 HIS B N 1
ATOM 2215 C CA . HIS B 1 110 ? 19.854 33.059 38.923 1.00 50.23 110 HIS B CA 1
ATOM 2216 C C . HIS B 1 110 ? 19.307 31.834 38.230 1.00 31.60 110 HIS B C 1
ATOM 2217 O O . HIS B 1 110 ? 19.770 30.726 38.467 1.00 19.83 110 HIS B O 1
ATOM 2224 N N . LEU B 1 111 ? 18.329 32.052 37.358 1.00 43.11 111 LEU B N 1
ATOM 2225 C CA . LEU B 1 111 ? 17.725 30.971 36.592 1.00 33.03 111 LEU B CA 1
ATOM 2226 C C . LEU B 1 111 ? 18.735 30.239 35.699 1.00 25.07 111 LEU B C 1
ATOM 2227 O O . LEU B 1 111 ? 18.680 29.023 35.568 1.00 34.94 111 LEU B O 1
ATOM 2232 N N . MET B 1 112 ? 19.684 30.972 35.130 1.00 35.08 112 MET B N 1
ATOM 2233 C CA . MET B 1 112 ? 20.706 30.360 34.283 1.00 34.34 112 MET B CA 1
ATOM 2234 C C . MET B 1 112 ? 21.636 29.486 35.103 1.00 31.52 112 MET B C 1
ATOM 2235 O O . MET B 1 112 ? 22.036 28.401 34.673 1.00 41.67 112 MET B O 1
ATOM 2240 N N . ASN B 1 113 ? 21.997 29.962 36.285 1.00 35.30 113 ASN B N 1
ATOM 2241 C CA . ASN B 1 113 ? 22.858 29.174 37.145 1.00 34.09 113 ASN B CA 1
ATOM 2242 C C . ASN B 1 113 ? 22.194 27.846 37.478 1.00 29.06 113 ASN B C 1
ATOM 2243 O O . ASN B 1 113 ? 22.815 26.789 37.386 1.00 21.80 113 ASN B O 1
ATOM 2248 N N . GLU B 1 114 ? 20.920 27.920 37.849 1.00 28.53 114 GLU B N 1
ATOM 2249 C CA . GLU B 1 114 ? 20.133 26.744 38.212 1.00 41.87 114 GLU B CA 1
ATOM 2250 C C . GLU B 1 114 ? 19.990 25.783 37.021 1.00 38.74 114 GLU B C 1
ATOM 2251 O O . GLU B 1 114 ? 20.109 24.572 37.172 1.00 34.71 114 GLU B O 1
ATOM 2257 N N . LEU B 1 115 ? 19.752 26.331 35.833 1.00 32.89 115 LEU B N 1
ATOM 2258 C CA . LEU B 1 115 ? 19.614 25.511 34.632 1.00 29.19 115 LEU B CA 1
ATOM 2259 C C . LEU B 1 115 ? 20.913 24.783 34.312 1.00 20.68 115 LEU B C 1
ATOM 2260 O O . LEU B 1 115 ? 20.901 23.610 33.934 1.00 23.58 115 LEU B O 1
ATOM 2265 N N . ILE B 1 116 ? 22.033 25.491 34.450 1.00 22.31 116 ILE B N 1
ATOM 2266 C CA . ILE B 1 116 ? 23.342 24.918 34.149 1.00 28.37 116 ILE B CA 1
ATOM 2267 C C . ILE B 1 116 ? 23.668 23.770 35.117 1.00 31.19 116 ILE B C 1
ATOM 2268 O O . ILE B 1 116 ? 24.235 22.758 34.721 1.00 30.12 116 ILE B O 1
ATOM 2273 N N . LYS B 1 117 ? 23.318 23.933 36.389 1.00 32.70 117 LYS B N 1
ATOM 2274 C CA . LYS B 1 117 ? 23.455 22.843 37.347 1.00 41.32 117 LYS B CA 1
ATOM 2275 C C . LYS B 1 117 ? 22.695 21.637 36.807 1.00 29.91 117 LYS B C 1
ATOM 2276 O O . LYS B 1 117 ? 23.248 20.544 36.659 1.00 36.46 117 LYS B O 1
ATOM 2279 N N . ARG B 1 118 ? 21.426 21.860 36.482 1.00 28.37 118 ARG B N 1
ATOM 2280 C CA . ARG B 1 118 ? 20.584 20.819 35.902 1.00 31.26 118 ARG B CA 1
ATOM 2281 C C . ARG B 1 118 ? 21.215 20.175 34.663 1.00 41.41 118 ARG B C 1
ATOM 2282 O O . ARG B 1 118 ? 21.137 18.955 34.489 1.00 36.05 118 ARG B O 1
ATOM 2290 N N . ALA B 1 119 ? 21.848 20.982 33.810 1.00 28.33 119 ALA B N 1
ATOM 2291 C CA . ALA B 1 119 ? 22.488 20.438 32.611 1.00 43.44 119 ALA B CA 1
ATOM 2292 C C . ALA B 1 119 ? 23.586 19.446 32.986 1.00 42.27 119 ALA B C 1
ATOM 2293 O O . ALA B 1 119 ? 23.759 18.415 32.319 1.00 33.70 119 ALA B O 1
ATOM 2295 N N . VAL B 1 120 ? 24.324 19.759 34.050 1.00 29.55 120 VAL B N 1
ATOM 2296 C CA . VAL B 1 120 ? 25.385 18.874 34.532 1.00 53.46 120 VAL B CA 1
ATOM 2297 C C . VAL B 1 120 ? 24.839 17.570 35.126 1.00 37.18 120 VAL B C 1
ATOM 2298 O O . VAL B 1 120 ? 25.412 16.501 34.926 1.00 37.60 120 VAL B O 1
ATOM 2302 N N . GLU B 1 121 ? 23.731 17.656 35.851 1.00 38.14 121 GLU B N 1
ATOM 2303 C CA . GLU B 1 121 ? 23.102 16.451 36.383 1.00 26.35 121 GLU B CA 1
ATOM 2304 C C . GLU B 1 121 ? 22.476 15.634 35.259 1.00 49.06 121 GLU B C 1
ATOM 2305 O O . GLU B 1 121 ? 22.145 14.466 35.445 1.00 42.75 121 GLU B O 1
ATOM 2309 N N . SER B 1 122 ? 22.293 16.247 34.093 1.00 47.61 122 SER B N 1
ATOM 2310 C CA . SER B 1 122 ? 21.529 15.596 33.032 1.00 33.35 122 SER B CA 1
ATOM 2311 C C . SER B 1 122 ? 22.387 15.039 31.911 1.00 36.39 122 SER B C 1
ATOM 2312 O O . SER B 1 122 ? 21.861 14.536 30.926 1.00 40.20 122 SER B O 1
ATOM 2315 N N . GLU B 1 123 ? 23.703 15.138 32.066 1.00 37.97 123 GLU B N 1
ATOM 2316 C CA . GLU B 1 123 ? 24.638 14.610 31.072 1.00 62.66 123 GLU B CA 1
ATOM 2317 C C . GLU B 1 123 ? 24.651 15.418 29.773 1.00 36.86 123 GLU B C 1
ATOM 2318 O O . GLU B 1 123 ? 24.965 14.891 28.707 1.00 34.37 123 GLU B O 1
ATOM 2324 N N . VAL B 1 124 ? 24.307 16.697 29.870 1.00 55.30 124 VAL B N 1
ATOM 2325 C CA . VAL B 1 124 ? 24.397 17.601 28.733 1.00 24.72 124 VAL B CA 1
ATOM 2326 C C . VAL B 1 124 ? 25.861 17.925 28.473 1.00 24.81 124 VAL B C 1
ATOM 2327 O O . VAL B 1 124 ? 26.611 18.178 29.406 1.00 30.23 124 VAL B O 1
ATOM 2331 N N . HIS B 1 125 ? 26.272 17.914 27.210 1.00 23.57 125 HIS B N 1
ATOM 2332 C CA . HIS B 1 125 ? 27.639 18.303 26.861 1.00 20.69 125 HIS B CA 1
ATOM 2333 C C . HIS B 1 125 ? 27.741 19.772 26.419 1.00 25.69 125 HIS B C 1
ATOM 2334 O O . HIS B 1 125 ? 28.683 20.471 26.777 1.00 18.27 125 HIS B O 1
ATOM 2341 N N . VAL B 1 126 ? 26.769 20.237 25.644 1.00 28.84 126 VAL B N 1
ATOM 2342 C CA . VAL B 1 126 ? 26.788 21.610 25.136 1.00 14.85 126 VAL B CA 1
ATOM 2343 C C . VAL B 1 126 ? 25.425 22.278 25.325 1.00 20.72 126 VAL B C 1
ATOM 2344 O O . VAL B 1 126 ? 24.382 21.732 24.937 1.00 22.64 126 VAL B O 1
ATOM 2348 N N . MET B 1 127 ? 25.424 23.462 25.920 1.00 13.66 127 MET B N 1
ATOM 2349 C CA . MET B 1 127 ? 24.221 24.291 25.925 1.00 19.58 127 MET B CA 1
ATOM 2350 C C . MET B 1 127 ? 24.407 25.393 24.904 1.00 24.89 127 MET B C 1
ATOM 2351 O O . MET B 1 127 ? 25.449 26.045 24.904 1.00 15.34 127 MET B O 1
ATOM 2356 N N . VAL B 1 128 ? 23.410 25.595 24.041 1.00 22.07 128 VAL B N 1
ATOM 2357 C CA . VAL B 1 128 ? 23.474 26.641 23.017 1.00 13.64 128 VAL B CA 1
ATOM 2358 C C . VAL B 1 128 ? 22.411 27.689 23.258 1.00 15.88 128 VAL B C 1
ATOM 2359 O O . VAL B 1 128 ? 21.244 27.368 23.442 1.00 17.25 128 VAL B O 1
ATOM 2363 N N . GLY B 1 129 ? 22.814 28.949 23.250 1.00 16.17 129 GLY B N 1
ATOM 2364 C CA . GLY B 1 129 ? 21.851 30.022 23.327 1.00 21.51 129 GLY B CA 1
ATOM 2365 C C . GLY B 1 129 ? 21.777 30.723 21.986 1.00 23.80 129 GLY B C 1
ATOM 2366 O O . GLY B 1 129 ? 22.798 31.001 21.357 1.00 20.59 129 GLY B O 1
ATOM 2367 N N . CYS B 1 130 ? 20.564 30.997 21.538 1.00 21.67 130 CYS B N 1
ATOM 2368 C CA . CYS B 1 130 ? 20.372 31.792 20.337 1.00 17.50 130 CYS B CA 1
ATOM 2369 C C . CYS B 1 130 ? 19.878 33.162 20.767 1.00 24.95 130 CYS B C 1
ATOM 2370 O O . CYS B 1 130 ? 18.836 33.281 21.406 1.00 22.93 130 CYS B O 1
ATOM 2373 N N . ILE B 1 131 ? 20.649 34.190 20.428 1.00 17.33 131 ILE B N 1
ATOM 2374 C CA . ILE B 1 131 ? 20.410 35.539 20.927 1.00 18.94 131 ILE B CA 1
ATOM 2375 C C . ILE B 1 131 ? 20.388 36.525 19.774 1.00 16.19 131 ILE B C 1
ATOM 2376 O O . ILE B 1 131 ? 21.250 36.457 18.899 1.00 22.28 131 ILE B O 1
ATOM 2381 N N . ASP B 1 132 ? 19.433 37.453 19.766 1.00 18.87 132 ASP B N 1
ATOM 2382 C CA . ASP B 1 132 ? 19.552 38.599 18.860 1.00 17.14 132 ASP B CA 1
ATOM 2383 C C . ASP B 1 132 ? 20.943 39.205 19.053 1.00 28.41 132 ASP B C 1
ATOM 2384 O O . ASP B 1 132 ? 21.324 39.566 20.170 1.00 24.74 132 ASP B O 1
ATOM 2389 N N . ALA B 1 133 ? 21.697 39.314 17.965 1.00 17.38 133 ALA B N 1
ATOM 2390 C CA . ALA B 1 133 ? 23.079 39.776 18.037 1.00 14.66 133 ALA B CA 1
ATOM 2391 C C . ALA B 1 133 ? 23.211 41.202 18.560 1.00 21.61 133 ALA B C 1
ATOM 2392 O O . ALA B 1 133 ? 24.310 41.630 18.913 1.00 15.16 133 ALA B O 1
ATOM 2394 N N . THR B 1 134 ? 22.115 41.949 18.603 1.00 15.58 134 THR B N 1
ATOM 2395 C CA . THR B 1 134 ? 22.188 43.280 19.204 1.00 24.82 134 THR B CA 1
ATOM 2396 C C . THR B 1 134 ? 21.922 43.234 20.703 1.00 35.08 134 THR B C 1
ATOM 2397 O O . THR B 1 134 ? 22.065 44.247 21.384 1.00 20.62 134 THR B O 1
ATOM 2401 N N . ASN B 1 135 ? 21.540 42.067 21.220 1.00 19.86 135 ASN B N 1
ATOM 2402 C CA . ASN B 1 135 ? 21.202 41.962 22.641 1.00 18.49 135 ASN B CA 1
ATOM 2403 C C . ASN B 1 135 ? 22.440 41.896 23.523 1.00 22.41 135 ASN B C 1
ATOM 2404 O O . ASN B 1 135 ? 22.793 40.832 24.026 1.00 20.52 135 ASN B O 1
ATOM 2409 N N . VAL B 1 136 ? 23.086 43.044 23.705 1.00 20.37 136 VAL B N 1
ATOM 2410 C CA . VAL B 1 136 ? 24.357 43.143 24.421 1.00 16.62 136 VAL B CA 1
ATOM 2411 C C . VAL B 1 136 ? 24.271 42.621 25.854 1.00 19.17 136 VAL B C 1
ATOM 2412 O O . VAL B 1 136 ? 25.189 41.959 26.344 1.00 21.45 136 VAL B O 1
ATOM 2416 N N . ALA B 1 137 ? 23.160 42.922 26.515 1.00 13.40 137 ALA B N 1
ATOM 2417 C CA . ALA B 1 137 ? 22.941 42.519 27.897 1.00 30.40 137 ALA B CA 1
ATOM 2418 C C . ALA B 1 137 ? 22.966 40.999 28.022 1.00 26.51 137 ALA B C 1
ATOM 2419 O O . ALA B 1 137 ? 23.641 40.447 28.897 1.00 26.64 137 ALA B O 1
ATOM 2421 N N . SER B 1 138 ? 22.263 40.317 27.125 1.00 19.30 138 SER B N 1
ATOM 2422 C CA . SER B 1 138 ? 22.178 38.860 27.207 1.00 27.68 138 SER B CA 1
ATOM 2423 C C . SER B 1 138 ? 23.523 38.214 26.883 1.00 24.55 138 SER B C 1
ATOM 2424 O O . SER B 1 138 ? 23.969 37.260 27.532 1.00 24.47 138 SER B O 1
ATOM 2427 N N . ILE B 1 139 ? 24.181 38.757 25.880 1.00 18.08 139 ILE B N 1
ATOM 2428 C CA . ILE B 1 139 ? 25.493 38.277 25.506 1.00 21.08 139 ILE B CA 1
ATOM 2429 C C . ILE B 1 139 ? 26.458 38.398 26.681 1.00 18.70 139 ILE B C 1
ATOM 2430 O O . ILE B 1 139 ? 27.205 37.472 26.980 1.00 25.13 139 ILE B O 1
ATOM 2435 N N . GLN B 1 140 ? 26.439 39.547 27.348 1.00 14.66 140 GLN B N 1
ATOM 2436 C CA . GLN B 1 140 ? 27.308 39.757 28.497 1.00 28.28 140 GLN B CA 1
ATOM 2437 C C . GLN B 1 140 ? 26.961 38.752 29.595 1.00 18.23 140 GLN B C 1
ATOM 2438 O O . GLN B 1 140 ? 27.846 38.160 30.205 1.00 21.56 140 GLN B O 1
ATOM 2442 N N . LEU B 1 141 ? 25.673 38.541 29.838 1.00 18.70 141 LEU B N 1
ATOM 2443 C CA . LEU B 1 141 ? 25.290 37.573 30.851 1.00 13.89 141 LEU B CA 1
ATOM 2444 C C . LEU B 1 141 ? 25.865 36.221 30.464 1.00 29.64 141 LEU B C 1
ATOM 2445 O O . LEU B 1 141 ? 26.502 35.565 31.276 1.00 21.03 141 LEU B O 1
ATOM 2450 N N . HIS B 1 142 ? 25.657 35.814 29.213 1.00 16.02 142 HIS B N 1
ATOM 2451 C CA . HIS B 1 142 ? 26.142 34.515 28.767 1.00 24.83 142 HIS B CA 1
ATOM 2452 C C . HIS B 1 142 ? 27.674 34.437 28.870 1.00 25.78 142 HIS B C 1
ATOM 2453 O O . HIS B 1 142 ? 28.239 33.395 29.217 1.00 27.80 142 HIS B O 1
ATOM 2460 N N . GLN B 1 143 ? 28.352 35.542 28.592 1.00 19.78 143 GLN B N 1
ATOM 2461 C CA . GLN B 1 143 ? 29.811 35.533 28.682 1.00 33.42 143 GLN B CA 1
ATOM 2462 C C . GLN B 1 143 ? 30.293 35.383 30.122 1.00 26.97 143 GLN B C 1
ATOM 2463 O O . GLN B 1 143 ? 31.310 34.744 30.381 1.00 22.86 143 GLN B O 1
ATOM 2469 N N . LYS B 1 144 ? 29.562 35.978 31.058 1.00 22.35 144 LYS B N 1
ATOM 2470 C CA . LYS B 1 144 ? 29.925 35.883 32.473 1.00 20.73 144 LYS B CA 1
ATOM 2471 C C . LYS B 1 144 ? 29.761 34.455 32.978 1.00 26.64 144 LYS B C 1
ATOM 2472 O O . LYS B 1 144 ? 30.440 34.039 33.908 1.00 33.35 144 LYS B O 1
ATOM 2475 N N . LEU B 1 145 ? 28.852 33.710 32.357 1.00 28.54 145 LEU B N 1
ATOM 2476 C CA . LEU B 1 145 ? 28.611 32.320 32.732 1.00 28.26 145 LEU B CA 1
ATOM 2477 C C . LEU B 1 145 ? 29.527 31.347 32.008 1.00 18.05 145 LEU B C 1
ATOM 2478 O O . LEU B 1 145 ? 29.390 30.138 32.171 1.00 38.68 145 LEU B O 1
ATOM 2483 N N . GLY B 1 146 ? 30.440 31.864 31.187 1.00 23.49 146 GLY B N 1
ATOM 2484 C CA . GLY B 1 146 ? 31.384 31.009 30.480 1.00 17.11 146 GLY B CA 1
ATOM 2485 C C . GLY B 1 146 ? 31.027 30.612 29.044 1.00 26.81 146 GLY B C 1
ATOM 2486 O O . GLY B 1 146 ? 31.726 29.813 28.422 1.00 16.16 146 GLY B O 1
ATOM 2487 N N . PHE B 1 147 ? 29.939 31.157 28.514 1.00 16.17 147 PHE B N 1
ATOM 2488 C CA . PHE B 1 147 ? 29.575 30.923 27.113 1.00 26.22 147 PHE B CA 1
ATOM 2489 C C . PHE B 1 147 ? 30.551 31.575 26.143 1.00 25.31 147 PHE B C 1
ATOM 2490 O O . PHE B 1 147 ? 31.071 32.666 26.383 1.00 18.00 147 PHE B O 1
ATOM 2498 N N . ILE B 1 148 ? 30.803 30.902 25.034 1.00 27.10 148 ILE B N 1
ATOM 2499 C CA . ILE B 1 148 ? 31.637 31.491 24.000 1.00 19.58 148 ILE B CA 1
ATOM 2500 C C . ILE B 1 148 ? 30.791 31.733 22.760 1.00 32.69 148 ILE B C 1
ATOM 2501 O O . ILE B 1 148 ? 29.846 30.979 22.475 1.00 35.11 148 ILE B O 1
ATOM 2505 N N . HIS B 1 149 ? 31.128 32.795 22.035 1.00 25.30 149 HIS B N 1
ATOM 2506 C CA . HIS B 1 149 ? 30.457 33.137 20.790 1.00 25.38 149 HIS B CA 1
ATOM 2507 C C . HIS B 1 149 ? 30.824 32.124 19.713 1.00 27.25 149 HIS B C 1
ATOM 2508 O O . HIS B 1 149 ? 31.966 32.076 19.274 1.00 21.68 149 HIS B O 1
ATOM 2515 N N . SER B 1 150 ? 29.850 31.318 19.293 1.00 19.74 150 SER B N 1
ATOM 2516 C CA . SER B 1 150 ? 30.098 30.277 18.305 1.00 21.21 150 SER B CA 1
ATOM 2517 C C . SER B 1 150 ? 30.065 30.879 16.915 1.00 41.57 150 SER B C 1
ATOM 2518 O O . SER B 1 150 ? 30.800 30.456 16.019 1.00 18.34 150 SER B O 1
ATOM 2521 N N . GLY B 1 151 ? 29.187 31.860 16.739 1.00 20.85 151 GLY B N 1
ATOM 2522 C CA . GLY B 1 151 ? 29.101 32.579 15.489 1.00 29.01 151 GLY B CA 1
ATOM 2523 C C . GLY B 1 151 ? 27.755 33.237 15.344 1.00 17.25 151 GLY B C 1
ATOM 2524 O O . GLY B 1 151 ? 26.892 33.115 16.213 1.00 19.53 151 GLY B O 1
ATOM 2525 N N . THR B 1 152 ? 27.572 33.910 14.214 1.00 30.21 152 THR B N 1
ATOM 2526 C CA . THR B 1 152 ? 26.369 34.685 13.964 1.00 21.60 152 THR B CA 1
ATOM 2527 C C . THR B 1 152 ? 25.888 34.505 12.527 1.00 30.11 152 THR B C 1
ATOM 2528 O O . THR B 1 152 ? 26.655 34.628 11.576 1.00 20.56 152 THR B O 1
ATOM 2532 N N . ILE B 1 153 ? 24.617 34.175 12.377 1.00 18.15 153 ILE B N 1
ATOM 2533 C CA . ILE B 1 153 ? 24.031 34.074 11.061 1.00 29.60 153 ILE B CA 1
ATOM 2534 C C . ILE B 1 153 ? 23.293 35.365 10.778 1.00 27.42 153 ILE B C 1
ATOM 2535 O O . ILE B 1 153 ? 22.263 35.648 11.385 1.00 20.78 153 ILE B O 1
ATOM 2540 N N . GLN B 1 154 ? 23.839 36.148 9.855 1.00 19.33 154 GLN B N 1
ATOM 2541 C CA . GLN B 1 154 ? 23.294 37.456 9.533 1.00 20.61 154 GLN B CA 1
ATOM 2542 C C . GLN B 1 154 ? 21.937 37.391 8.837 1.00 16.35 154 GLN B C 1
ATOM 2543 O O . GLN B 1 154 ? 21.722 36.592 7.922 1.00 20.21 154 GLN B O 1
ATOM 2549 N N . GLN B 1 155 ? 21.024 38.225 9.314 1.00 13.19 155 GLN B N 1
ATOM 2550 C CA . GLN B 1 155 ? 19.710 38.406 8.712 1.00 27.45 155 GLN B CA 1
ATOM 2551 C C . GLN B 1 155 ? 18.948 37.095 8.596 1.00 26.39 155 GLN B C 1
ATOM 2552 O O . GLN B 1 155 ? 18.121 36.917 7.701 1.00 24.18 155 GLN B O 1
ATOM 2558 N N . ALA B 1 156 ? 19.230 36.181 9.516 1.00 20.07 156 ALA B N 1
ATOM 2559 C CA . ALA B 1 156 ? 18.529 34.900 9.567 1.00 19.12 156 ALA B CA 1
ATOM 2560 C C . ALA B 1 156 ? 17.062 35.065 9.953 1.00 22.28 156 ALA B C 1
ATOM 2561 O O . ALA B 1 156 ? 16.216 34.247 9.582 1.00 26.51 156 ALA B O 1
ATOM 2563 N N . GLY B 1 157 ? 16.754 36.124 10.694 1.00 24.13 157 GLY B N 1
ATOM 2564 C CA . GLY B 1 157 ? 15.386 36.350 11.137 1.00 17.19 157 GLY B CA 1
ATOM 2565 C C . GLY B 1 157 ? 14.727 37.582 10.542 1.00 31.04 157 GLY B C 1
ATOM 2566 O O . GLY B 1 157 ? 15.387 38.470 10.012 1.00 29.36 157 GLY B O 1
ATOM 2567 N N . PHE B 1 158 ? 13.407 37.631 10.621 1.00 31.50 158 PHE B N 1
ATOM 2568 C CA . PHE B 1 158 ? 12.680 38.807 10.189 1.00 23.87 158 PHE B CA 1
ATOM 2569 C C . PHE B 1 158 ? 11.565 39.081 11.187 1.00 32.80 158 PHE B C 1
ATOM 2570 O O . PHE B 1 158 ? 10.704 38.233 11.403 1.00 34.55 158 PHE B O 1
ATOM 2578 N N . LYS B 1 159 ? 11.599 40.256 11.811 1.00 25.54 159 LYS B N 1
ATOM 2579 C CA . LYS B 1 159 ? 10.566 40.646 12.768 1.00 26.32 159 LYS B CA 1
ATOM 2580 C C . LYS B 1 159 ? 10.513 42.167 12.920 1.00 22.98 159 LYS B C 1
ATOM 2581 O O . LYS B 1 159 ? 11.533 42.838 12.806 1.00 30.36 159 LYS B O 1
ATOM 2587 N N . PHE B 1 160 ? 9.319 42.703 13.158 1.00 26.92 160 PHE B N 1
ATOM 2588 C CA . PHE B 1 160 ? 9.112 44.152 13.171 1.00 19.60 160 PHE B CA 1
ATOM 2589 C C . PHE B 1 160 ? 9.597 44.763 11.863 1.00 35.96 160 PHE B C 1
ATOM 2590 O O . PHE B 1 160 ? 10.121 45.874 11.833 1.00 33.27 160 PHE B O 1
ATOM 2598 N N . GLY B 1 161 ? 9.419 44.018 10.778 1.00 26.95 161 GLY B N 1
ATOM 2599 C CA . GLY B 1 161 ? 9.752 44.516 9.457 1.00 30.31 161 GLY B CA 1
ATOM 2600 C C . GLY B 1 161 ? 11.234 44.684 9.174 1.00 27.05 161 GLY B C 1
ATOM 2601 O O . GLY B 1 161 ? 11.606 45.300 8.182 1.00 36.20 161 GLY B O 1
ATOM 2602 N N . ARG B 1 162 ? 12.098 44.150 10.031 1.00 23.38 162 ARG B N 1
ATOM 2603 C CA . ARG B 1 162 ? 13.508 44.209 9.709 1.00 24.15 162 ARG B CA 1
ATOM 2604 C C . ARG B 1 162 ? 14.224 42.867 9.854 1.00 32.34 162 ARG B C 1
ATOM 2605 O O . ARG B 1 162 ? 13.767 41.972 10.561 1.00 24.26 162 ARG B O 1
ATOM 2613 N N . TRP B 1 163 ? 15.339 42.740 9.143 1.00 22.92 163 TRP B N 1
ATOM 2614 C CA . TRP B 1 163 ? 16.197 41.570 9.238 1.00 20.05 163 TRP B CA 1
ATOM 2615 C C . TRP B 1 163 ? 16.939 41.551 10.576 1.00 26.95 163 TRP B C 1
ATOM 2616 O O . TRP B 1 163 ? 17.387 42.594 11.063 1.00 26.41 163 TRP B O 1
ATOM 2627 N N . LEU B 1 164 ? 17.077 40.364 11.161 1.00 22.24 164 LEU B N 1
ATOM 2628 C CA . LEU B 1 164 ? 17.698 40.224 12.476 1.00 14.85 164 LEU B CA 1
ATOM 2629 C C . LEU B 1 164 ? 18.839 39.228 12.405 1.00 21.34 164 LEU B C 1
ATOM 2630 O O . LEU B 1 164 ? 18.719 38.195 11.752 1.00 29.90 164 LEU B O 1
ATOM 2635 N N . ASP B 1 165 ? 19.943 39.541 13.076 1.00 20.77 165 ASP B N 1
ATOM 2636 C CA . ASP B 1 165 ? 21.098 38.660 13.104 1.00 21.67 165 ASP B CA 1
ATOM 2637 C C . ASP B 1 165 ? 20.987 37.707 14.295 1.00 35.36 165 ASP B C 1
ATOM 2638 O O . ASP B 1 165 ? 20.743 38.134 15.415 1.00 28.03 165 ASP B O 1
ATOM 2643 N N . ALA B 1 166 ? 21.146 36.413 14.045 1.00 22.99 166 ALA B N 1
ATOM 2644 C CA . ALA B 1 166 ? 21.033 35.420 15.104 1.00 33.73 166 ALA B CA 1
ATOM 2645 C C . ALA B 1 166 ? 22.410 34.978 15.585 1.00 27.53 166 ALA B C 1
ATOM 2646 O O . ALA B 1 166 ? 23.188 34.363 14.846 1.00 27.48 166 ALA B O 1
ATOM 2648 N N . ALA B 1 167 ? 22.717 35.331 16.826 1.00 32.08 167 ALA B N 1
ATOM 2649 C CA . ALA B 1 167 ? 23.999 35.000 17.423 1.00 21.24 167 ALA B CA 1
ATOM 2650 C C . ALA B 1 167 ? 23.875 33.698 18.220 1.00 23.32 167 ALA B C 1
ATOM 2651 O O . ALA B 1 167 ? 22.866 33.458 18.888 1.00 24.99 167 ALA B O 1
ATOM 2653 N N . PHE B 1 168 ? 24.897 32.859 18.148 1.00 18.16 168 PHE B N 1
ATOM 2654 C CA . PHE B 1 168 ? 24.888 31.607 18.893 1.00 22.70 168 PHE B CA 1
ATOM 2655 C C . PHE B 1 168 ? 26.026 31.582 19.874 1.00 29.33 168 PHE B C 1
ATOM 2656 O O . PHE B 1 168 ? 27.179 31.806 19.497 1.00 18.52 168 PHE B O 1
ATOM 2664 N N . TYR B 1 169 ? 25.670 31.323 21.133 1.00 20.51 169 TYR B N 1
ATOM 2665 C CA . TYR B 1 169 ? 26.606 31.200 22.229 1.00 33.25 169 TYR B CA 1
ATOM 2666 C C . TYR B 1 169 ? 26.496 29.788 22.806 1.00 24.14 169 TYR B C 1
ATOM 2667 O O . TYR B 1 169 ? 25.398 29.281 23.039 1.00 19.11 169 TYR B O 1
ATOM 2676 N N . GLN B 1 170 ? 27.639 29.148 23.013 1.00 19.14 170 GLN B N 1
ATOM 2677 C CA . GLN B 1 170 ? 27.643 27.811 23.588 1.00 28.93 170 GLN B CA 1
ATOM 2678 C C . GLN B 1 170 ? 28.469 27.676 24.868 1.00 30.30 170 GLN B C 1
ATOM 2679 O O . GLN B 1 170 ? 29.528 28.297 25.035 1.00 18.96 170 GLN B O 1
ATOM 2685 N N . LEU B 1 171 ? 27.987 26.829 25.765 1.00 16.34 171 LEU B N 1
ATOM 2686 C CA . LEU B 1 171 ? 28.776 26.462 26.925 1.00 20.23 171 LEU B CA 1
ATOM 2687 C C . LEU B 1 171 ? 29.031 24.960 26.856 1.00 34.71 171 LEU B C 1
ATOM 2688 O O . LEU B 1 171 ? 28.094 24.173 26.779 1.00 18.77 171 LEU B O 1
ATOM 2693 N N . THR B 1 172 ? 30.302 24.577 26.858 1.00 17.18 172 THR B N 1
ATOM 2694 C CA . THR B 1 172 ? 30.700 23.176 26.782 1.00 30.17 172 THR B CA 1
ATOM 2695 C C . THR B 1 172 ? 30.995 22.648 28.185 1.00 34.52 172 THR B C 1
ATOM 2696 O O . THR B 1 172 ? 31.747 23.269 28.933 1.00 34.60 172 THR B O 1
ATOM 2700 N N . LEU B 1 173 ? 30.387 21.517 28.543 1.00 28.34 173 LEU B N 1
ATOM 2701 C CA . LEU B 1 173 ? 30.506 20.960 29.898 1.00 24.33 173 LEU B CA 1
ATOM 2702 C C . LEU B 1 173 ? 31.400 19.726 29.898 1.00 33.09 173 LEU B C 1
ATOM 2703 O O . LEU B 1 173 ? 31.757 19.206 28.839 1.00 35.41 173 LEU B O 1
ATOM 2708 N N . ASP B 1 174 ? 31.769 19.258 31.085 1.00 42.68 174 ASP B N 1
ATOM 2709 C CA . ASP B 1 174 ? 32.647 18.091 31.192 1.00 45.93 174 ASP B CA 1
ATOM 2710 C C . ASP B 1 174 ? 31.869 16.808 30.958 1.00 30.97 174 ASP B C 1
ATOM 2711 O O . ASP B 1 174 ? 32.414 15.799 30.514 1.00 56.09 174 ASP B O 1
ATOM 2716 N N . THR B 1 175 ? 30.581 16.871 31.259 1.00 30.02 175 THR B N 1
ATOM 2717 C CA . THR B 1 175 ? 29.659 15.783 31.006 1.00 27.63 175 THR B CA 1
ATOM 2718 C C . THR B 1 175 ? 29.337 15.723 29.511 1.00 42.75 175 THR B C 1
ATOM 2719 O O . THR B 1 175 ? 29.435 16.731 28.808 1.00 42.56 175 THR B O 1
ATOM 2723 N N . PRO B 1 176 ? 28.974 14.533 29.014 1.00 41.24 176 PRO B N 1
ATOM 2724 C CA . PRO B 1 176 ? 28.954 13.292 29.791 1.00 25.47 176 PRO B CA 1
ATOM 2725 C C . PRO B 1 176 ? 30.345 12.688 29.802 1.00 57.21 176 PRO B C 1
ATOM 2726 O O . PRO B 1 176 ? 31.119 12.925 28.869 1.00 50.50 176 PRO B O 1
ATOM 2730 N N . LEU B 1 177 ? 30.649 11.911 30.837 1.00 54.91 177 LEU B N 1
ATOM 2731 C CA . LEU B 1 177 ? 31.960 11.285 30.975 1.00 62.63 177 LEU B CA 1
ATOM 2732 C C . LEU B 1 177 ? 32.228 10.200 29.937 1.00 48.68 177 LEU B C 1
ATOM 2733 O O . LEU B 1 177 ? 33.367 10.039 29.486 1.00 37.77 177 LEU B O 1
ATOM 2738 N N . HIS B 1 178 ? 31.185 9.454 29.568 1.00 27.35 178 HIS B N 1
ATOM 2739 C CA . HIS B 1 178 ? 31.330 8.365 28.598 1.00 47.10 178 HIS B CA 1
ATOM 2740 C C . HIS B 1 178 ? 30.304 8.459 27.467 1.00 51.99 178 HIS B C 1
ATOM 2741 O O . HIS B 1 178 ? 29.326 7.710 27.443 1.00 41.88 178 HIS B O 1
ATOM 2748 N N . PRO B 1 179 ? 30.529 9.386 26.523 1.00 44.11 179 PRO B N 1
ATOM 2749 C CA . PRO B 1 179 ? 29.619 9.604 25.393 1.00 34.56 179 PRO B CA 1
ATOM 2750 C C . PRO B 1 179 ? 29.636 8.401 24.465 1.00 35.15 179 PRO B C 1
ATOM 2751 O O . PRO B 1 179 ? 30.710 7.823 24.268 1.00 36.97 179 PRO B O 1
ATOM 2755 N N . GLN B 1 180 ? 28.490 8.035 23.892 1.00 23.13 180 GLN B N 1
ATOM 2756 C CA . GLN B 1 180 ? 28.468 6.937 22.918 1.00 37.57 180 GLN B CA 1
ATOM 2757 C C . GLN B 1 180 ? 27.457 7.134 21.785 1.00 44.76 180 GLN B C 1
ATOM 2758 O O . GLN B 1 180 ? 26.419 7.771 21.980 1.00 43.42 180 GLN B O 1
ATOM 2761 N N . ASP B 1 181 ? 27.768 6.592 20.604 1.00 46.23 181 ASP B N 1
ATOM 2762 C CA . ASP B 1 181 ? 26.810 6.564 19.493 1.00 33.45 181 ASP B CA 1
ATOM 2763 C C . ASP B 1 181 ? 25.557 5.858 19.977 1.00 30.57 181 ASP B C 1
ATOM 2764 O O . ASP B 1 181 ? 25.638 5.013 20.867 1.00 46.03 181 ASP B O 1
ATOM 2769 N N . ASP B 1 182 ? 24.399 6.190 19.408 1.00 42.68 182 ASP B N 1
ATOM 2770 C CA . ASP B 1 182 ? 23.170 5.474 19.756 1.00 33.23 182 ASP B CA 1
ATOM 2771 C C . ASP B 1 182 ? 23.305 3.982 19.454 1.00 76.15 182 ASP B C 1
ATOM 2772 O O . ASP B 1 182 ? 22.812 3.127 20.195 1.00 75.93 182 ASP B O 1
ATOM 2778 N N . THR C 1 6 ? 31.317 -8.881 -20.879 1.00 66.77 6 THR C N 1
ATOM 2779 C CA . THR C 1 6 ? 31.856 -7.636 -21.424 1.00 105.84 6 THR C CA 1
ATOM 2780 C C . THR C 1 6 ? 33.358 -7.521 -21.186 1.00 95.93 6 THR C C 1
ATOM 2781 O O . THR C 1 6 ? 33.992 -8.441 -20.667 1.00 71.43 6 THR C O 1
ATOM 2785 N N . THR C 1 7 ? 33.922 -6.381 -21.566 1.00 83.88 7 THR C N 1
ATOM 2786 C CA . THR C 1 7 ? 35.354 -6.165 -21.454 1.00 63.81 7 THR C CA 1
ATOM 2787 C C . THR C 1 7 ? 35.665 -5.189 -20.341 1.00 75.44 7 THR C C 1
ATOM 2788 O O . THR C 1 7 ? 34.787 -4.469 -19.863 1.00 87.32 7 THR C O 1
ATOM 2792 N N . THR C 1 8 ? 36.928 -5.167 -19.934 1.00 72.04 8 THR C N 1
ATOM 2793 C CA . THR C 1 8 ? 37.406 -4.179 -18.978 1.00 72.24 8 THR C CA 1
ATOM 2794 C C . THR C 1 8 ? 38.932 -4.087 -18.987 1.00 50.63 8 THR C C 1
ATOM 2795 O O . THR C 1 8 ? 39.652 -5.085 -18.839 1.00 39.81 8 THR C O 1
ATOM 2799 N N . LEU C 1 9 ? 39.416 -2.874 -19.198 1.00 38.51 9 LEU C N 1
ATOM 2800 C CA . LEU C 1 9 ? 40.841 -2.619 -19.250 1.00 50.88 9 LEU C CA 1
ATOM 2801 C C . LEU C 1 9 ? 41.356 -2.438 -17.839 1.00 58.41 9 LEU C C 1
ATOM 2802 O O . LEU C 1 9 ? 40.669 -1.852 -17.001 1.00 42.58 9 LEU C O 1
ATOM 2807 N N . PHE C 1 10 ? 42.551 -2.952 -17.565 1.00 40.86 10 PHE C N 1
ATOM 2808 C CA . PHE C 1 10 ? 43.285 -2.487 -16.391 1.00 66.29 10 PHE C CA 1
ATOM 2809 C C . PHE C 1 10 ? 44.646 -1.917 -16.784 1.00 35.27 10 PHE C C 1
ATOM 2810 O O . PHE C 1 10 ? 45.254 -2.341 -17.764 1.00 34.93 10 PHE C O 1
ATOM 2818 N N . ARG C 1 11 ? 45.093 -0.924 -16.026 1.00 47.01 11 ARG C N 1
ATOM 2819 C CA . ARG C 1 11 ? 46.309 -0.197 -16.345 1.00 45.21 11 ARG C CA 1
ATOM 2820 C C . ARG C 1 11 ? 46.933 0.369 -15.067 1.00 40.14 11 ARG C C 1
ATOM 2821 O O . ARG C 1 11 ? 46.262 1.057 -14.299 1.00 29.00 11 ARG C O 1
ATOM 2829 N N . PHE C 1 12 ? 48.211 0.071 -14.839 1.00 35.29 12 PHE C N 1
ATOM 2830 C CA . PHE C 1 12 ? 48.876 0.471 -13.598 1.00 46.68 12 PHE C CA 1
ATOM 2831 C C . PHE C 1 12 ? 49.193 1.950 -13.565 1.00 22.22 12 PHE C C 1
ATOM 2832 O O . PHE C 1 12 ? 49.709 2.491 -14.541 1.00 40.12 12 PHE C O 1
ATOM 2840 N N . VAL C 1 13 ? 48.873 2.607 -12.448 1.00 29.30 13 VAL C N 1
ATOM 2841 C CA . VAL C 1 13 ? 49.248 4.012 -12.246 1.00 26.94 13 VAL C CA 1
ATOM 2842 C C . VAL C 1 13 ? 49.781 4.242 -10.843 1.00 33.73 13 VAL C C 1
ATOM 2843 O O . VAL C 1 13 ? 49.635 3.394 -9.966 1.00 47.97 13 VAL C O 1
ATOM 2847 N N . GLU C 1 14 ? 50.383 5.405 -10.632 1.00 30.16 14 GLU C N 1
ATOM 2848 C CA . GLU C 1 14 ? 50.932 5.754 -9.337 1.00 39.99 14 GLU C CA 1
ATOM 2849 C C . GLU C 1 14 ? 49.981 6.687 -8.602 1.00 59.43 14 GLU C C 1
ATOM 2850 O O . GLU C 1 14 ? 50.007 7.897 -8.826 1.00 55.70 14 GLU C O 1
ATOM 2856 N N . CYS C 1 15 ? 49.157 6.128 -7.715 1.00 30.75 15 CYS C N 1
ATOM 2857 C CA . CYS C 1 15 ? 48.116 6.898 -7.026 1.00 33.92 15 CYS C CA 1
ATOM 2858 C C . CYS C 1 15 ? 48.637 8.136 -6.295 1.00 31.65 15 CYS C C 1
ATOM 2859 O O . CYS C 1 15 ? 49.742 8.141 -5.765 1.00 39.09 15 CYS C O 1
ATOM 2862 N N . THR C 1 16 ? 47.830 9.190 -6.279 1.00 27.92 16 THR C N 1
ATOM 2863 C CA . THR C 1 16 ? 48.138 10.378 -5.497 1.00 42.28 16 THR C CA 1
ATOM 2864 C C . THR C 1 16 ? 46.900 10.835 -4.752 1.00 45.13 16 THR C C 1
ATOM 2865 O O . THR C 1 16 ? 45.774 10.460 -5.108 1.00 35.09 16 THR C O 1
ATOM 2869 N N . GLU C 1 17 ? 47.120 11.646 -3.720 1.00 24.72 17 GLU C N 1
ATOM 2870 C CA . GLU C 1 17 ? 46.036 12.226 -2.942 1.00 33.36 17 GLU C CA 1
ATOM 2871 C C . GLU C 1 17 ? 45.061 12.965 -3.851 1.00 51.15 17 GLU C C 1
ATOM 2872 O O . GLU C 1 17 ? 43.873 12.637 -3.901 1.00 51.53 17 GLU C O 1
ATOM 2878 N N . ASP C 1 18 ? 45.571 13.951 -4.582 1.00 54.64 18 ASP C N 1
ATOM 2879 C CA . ASP C 1 18 ? 44.730 14.807 -5.417 1.00 39.56 18 ASP C CA 1
ATOM 2880 C C . ASP C 1 18 ? 43.794 14.008 -6.320 1.00 39.97 18 ASP C C 1
ATOM 2881 O O . ASP C 1 18 ? 42.619 14.338 -6.445 1.00 53.65 18 ASP C O 1
ATOM 2883 N N . GLN C 1 19 ? 44.308 12.945 -6.933 1.00 39.54 19 GLN C N 1
ATOM 2884 C CA . GLN C 1 19 ? 43.524 12.185 -7.906 1.00 31.36 19 GLN C CA 1
ATOM 2885 C C . GLN C 1 19 ? 42.714 11.012 -7.333 1.00 48.91 19 GLN C C 1
ATOM 2886 O O . GLN C 1 19 ? 41.720 10.615 -7.938 1.00 30.96 19 GLN C O 1
ATOM 2888 N N . HIS C 1 20 ? 43.114 10.462 -6.183 1.00 35.38 20 HIS C N 1
ATOM 2889 C CA . HIS C 1 20 ? 42.551 9.179 -5.748 1.00 37.96 20 HIS C CA 1
ATOM 2890 C C . HIS C 1 20 ? 42.063 9.069 -4.306 1.00 17.78 20 HIS C C 1
ATOM 2891 O O . HIS C 1 20 ? 41.493 8.051 -3.924 1.00 36.02 20 HIS C O 1
ATOM 2898 N N . ALA C 1 21 ? 42.302 10.088 -3.503 1.00 15.89 21 ALA C N 1
ATOM 2899 C CA . ALA C 1 21 ? 41.935 10.022 -2.098 1.00 24.26 21 ALA C CA 1
ATOM 2900 C C . ALA C 1 21 ? 40.509 9.516 -1.978 1.00 40.10 21 ALA C C 1
ATOM 2901 O O . ALA C 1 21 ? 40.194 8.705 -1.116 1.00 39.81 21 ALA C O 1
ATOM 2903 N N . LEU C 1 22 ? 39.654 9.978 -2.880 1.00 36.59 22 LEU C N 1
ATOM 2904 C CA . LEU C 1 22 ? 38.235 9.707 -2.771 1.00 45.71 22 LEU C CA 1
ATOM 2905 C C . LEU C 1 22 ? 37.971 8.228 -2.997 1.00 40.45 22 LEU C C 1
ATOM 2906 O O . LEU C 1 22 ? 37.393 7.558 -2.141 1.00 40.01 22 LEU C O 1
ATOM 2911 N N . GLU C 1 23 ? 38.405 7.729 -4.153 1.00 25.05 23 GLU C N 1
ATOM 2912 C CA . GLU C 1 23 ? 38.199 6.335 -4.535 1.00 38.90 23 GLU C CA 1
ATOM 2913 C C . GLU C 1 23 ? 38.878 5.364 -3.574 1.00 33.11 23 GLU C C 1
ATOM 2914 O O . GLU C 1 23 ? 38.424 4.230 -3.412 1.00 37.39 23 GLU C O 1
ATOM 2920 N N . ILE C 1 24 ? 39.967 5.812 -2.953 1.00 23.85 24 ILE C N 1
ATOM 2921 C CA . ILE C 1 24 ? 40.704 5.000 -1.990 1.00 39.70 24 ILE C CA 1
ATOM 2922 C C . ILE C 1 24 ? 39.932 4.971 -0.680 1.00 32.53 24 ILE C C 1
ATOM 2923 O O . ILE C 1 24 ? 39.810 3.930 -0.047 1.00 26.89 24 ILE C O 1
ATOM 2928 N N . LEU C 1 25 ? 39.392 6.118 -0.290 1.00 39.16 25 LEU C N 1
ATOM 2929 C CA . LEU C 1 25 ? 38.599 6.204 0.927 1.00 23.83 25 LEU C CA 1
ATOM 2930 C C . LEU C 1 25 ? 37.375 5.275 0.867 1.00 40.83 25 LEU C C 1
ATOM 2931 O O . LEU C 1 25 ? 37.095 4.560 1.821 1.00 35.98 25 LEU C O 1
ATOM 2936 N N . GLU C 1 26 ? 36.663 5.280 -0.260 1.00 31.52 26 GLU C N 1
ATOM 2937 C CA . GLU C 1 26 ? 35.482 4.433 -0.443 1.00 34.64 26 GLU C CA 1
ATOM 2938 C C . GLU C 1 26 ? 35.814 2.936 -0.380 1.00 49.15 26 GLU C C 1
ATOM 2939 O O . GLU C 1 26 ? 35.053 2.136 0.180 1.00 30.34 26 GLU C O 1
ATOM 2943 N N . ILE C 1 27 ? 36.943 2.550 -0.965 1.00 35.68 27 ILE C N 1
ATOM 2944 C CA . ILE C 1 27 ? 37.358 1.158 -0.899 1.00 38.54 27 ILE C CA 1
ATOM 2945 C C . ILE C 1 27 ? 37.676 0.756 0.535 1.00 24.42 27 ILE C C 1
ATOM 2946 O O . ILE C 1 27 ? 37.242 -0.296 0.997 1.00 19.87 27 ILE C O 1
ATOM 2951 N N . LEU C 1 28 ? 38.420 1.598 1.242 1.00 22.60 28 LEU C N 1
ATOM 2952 C CA . LEU C 1 28 ? 38.801 1.280 2.602 1.00 28.55 28 LEU C CA 1
ATOM 2953 C C . LEU C 1 28 ? 37.567 1.154 3.493 1.00 30.71 28 LEU C C 1
ATOM 2954 O O . LEU C 1 28 ? 37.438 0.202 4.273 1.00 23.89 28 LEU C O 1
ATOM 2959 N N . ASN C 1 29 ? 36.665 2.121 3.371 1.00 28.97 29 ASN C N 1
ATOM 2960 C CA . ASN C 1 29 ? 35.514 2.203 4.255 1.00 35.18 29 ASN C CA 1
ATOM 2961 C C . ASN C 1 29 ? 34.643 0.981 4.112 1.00 42.60 29 ASN C C 1
ATOM 2962 O O . ASN C 1 29 ? 34.117 0.454 5.095 1.00 29.45 29 ASN C O 1
ATOM 2967 N N . ASP C 1 30 ? 34.505 0.526 2.875 1.00 23.01 30 ASP C N 1
ATOM 2968 C CA . ASP C 1 30 ? 33.761 -0.682 2.607 1.00 28.17 30 ASP C CA 1
ATOM 2969 C C . ASP C 1 30 ? 34.412 -1.886 3.296 1.00 31.80 30 ASP C C 1
ATOM 2970 O O . ASP C 1 30 ? 33.715 -2.739 3.846 1.00 27.45 30 ASP C O 1
ATOM 2975 N N . ALA C 1 31 ? 35.742 -1.951 3.239 1.00 24.89 31 ALA C N 1
ATOM 2976 C CA . ALA C 1 31 ? 36.508 -3.037 3.850 1.00 22.43 31 ALA C CA 1
ATOM 2977 C C . ALA C 1 31 ? 36.316 -3.022 5.352 1.00 22.80 31 ALA C C 1
ATOM 2978 O O . ALA C 1 31 ? 36.233 -4.072 5.990 1.00 26.73 31 ALA C O 1
ATOM 2980 N N . ILE C 1 32 ? 36.246 -1.819 5.911 1.00 26.07 32 ILE C N 1
ATOM 2981 C CA . ILE C 1 32 ? 36.097 -1.633 7.353 1.00 19.50 32 ILE C CA 1
ATOM 2982 C C . ILE C 1 32 ? 34.712 -2.046 7.878 1.00 27.58 32 ILE C C 1
ATOM 2983 O O . ILE C 1 32 ? 34.601 -2.753 8.879 1.00 20.85 32 ILE C O 1
ATOM 2988 N N . ILE C 1 33 ? 33.663 -1.593 7.202 1.00 19.92 33 ILE C N 1
ATOM 2989 C CA . ILE C 1 33 ? 32.300 -1.894 7.604 1.00 19.24 33 ILE C CA 1
ATOM 2990 C C . ILE C 1 33 ? 31.949 -3.365 7.331 1.00 24.09 33 ILE C C 1
ATOM 2991 O O . ILE C 1 33 ? 31.215 -3.991 8.089 1.00 30.48 33 ILE C O 1
ATOM 2996 N N . ASN C 1 34 ? 32.491 -3.927 6.259 1.00 20.76 34 ASN C N 1
ATOM 2997 C CA . ASN C 1 34 ? 32.088 -5.266 5.850 1.00 19.43 34 ASN C CA 1
ATOM 2998 C C . ASN C 1 34 ? 33.016 -6.420 6.193 1.00 33.73 34 ASN C C 1
ATOM 2999 O O . ASN C 1 34 ? 32.605 -7.578 6.108 1.00 28.06 34 ASN C O 1
ATOM 3004 N N . SER C 1 35 ? 34.253 -6.133 6.586 1.00 17.87 35 SER C N 1
ATOM 3005 C CA . SER C 1 35 ? 35.199 -7.229 6.781 1.00 23.70 35 SER C CA 1
ATOM 3006 C C . SER C 1 35 ? 36.269 -6.993 7.845 1.00 17.88 35 SER C C 1
ATOM 3007 O O . SER C 1 35 ? 36.286 -5.961 8.527 1.00 25.34 35 SER C O 1
ATOM 3010 N N . THR C 1 36 ? 37.181 -7.954 7.954 1.00 36.85 36 THR C N 1
ATOM 3011 C CA . THR C 1 36 ? 38.282 -7.890 8.918 1.00 21.79 36 THR C CA 1
ATOM 3012 C C . THR C 1 36 ? 39.601 -7.551 8.235 1.00 26.66 36 THR C C 1
ATOM 3013 O O . THR C 1 36 ? 40.672 -7.673 8.832 1.00 26.28 36 THR C O 1
ATOM 3017 N N . ALA C 1 37 ? 39.522 -7.129 6.978 1.00 25.30 37 ALA C N 1
ATOM 3018 C CA . ALA C 1 37 ? 40.718 -6.730 6.239 1.00 12.91 37 ALA C CA 1
ATOM 3019 C C . ALA C 1 37 ? 41.366 -5.483 6.838 1.00 22.33 37 ALA C C 1
ATOM 3020 O O . ALA C 1 37 ? 42.559 -5.252 6.651 1.00 29.69 37 ALA C O 1
ATOM 3022 N N . LEU C 1 38 ? 40.578 -4.680 7.554 1.00 26.44 38 LEU C N 1
ATOM 3023 C CA . LEU C 1 38 ? 41.119 -3.580 8.357 1.00 12.51 38 LEU C CA 1
ATOM 3024 C C . LEU C 1 38 ? 40.576 -3.689 9.762 1.00 28.50 38 LEU C C 1
ATOM 3025 O O . LEU C 1 38 ? 39.400 -4.019 9.957 1.00 23.63 38 LEU C O 1
ATOM 3030 N N . TYR C 1 39 ? 41.428 -3.400 10.739 1.00 21.26 39 TYR C N 1
ATOM 3031 C CA . TYR C 1 39 ? 41.071 -3.601 12.139 1.00 26.65 39 TYR C CA 1
ATOM 3032 C C . TYR C 1 39 ? 40.504 -2.315 12.718 1.00 24.69 39 TYR C C 1
ATOM 3033 O O . TYR C 1 39 ? 40.546 -2.095 13.927 1.00 39.17 39 TYR C O 1
ATOM 3042 N N . ASP C 1 40 ? 39.977 -1.470 11.832 1.00 21.01 40 ASP C N 1
ATOM 3043 C CA . ASP C 1 40 ? 39.224 -0.294 12.237 1.00 28.58 40 ASP C CA 1
ATOM 3044 C C . ASP C 1 40 ? 37.793 -0.708 12.502 1.00 21.36 40 ASP C C 1
ATOM 3045 O O . ASP C 1 40 ? 37.268 -1.600 11.833 1.00 25.76 40 ASP C O 1
ATOM 3050 N N . TYR C 1 41 ? 37.155 -0.066 13.475 1.00 33.95 41 TYR C N 1
ATOM 3051 C CA . TYR C 1 41 ? 35.731 -0.304 13.716 1.00 26.02 41 TYR C CA 1
ATOM 3052 C C . TYR C 1 41 ? 34.902 0.667 12.874 1.00 32.31 41 TYR C C 1
ATOM 3053 O O . TYR C 1 41 ? 33.899 0.288 12.282 1.00 27.95 41 TYR C O 1
ATOM 3062 N N . LYS C 1 42 ? 35.356 1.918 12.810 1.00 24.85 42 LYS C N 1
ATOM 3063 C CA . LYS C 1 42 ? 34.568 3.017 12.260 1.00 18.79 42 LYS C CA 1
ATOM 3064 C C . LYS C 1 42 ? 35.155 3.505 10.945 1.00 25.02 42 LYS C C 1
ATOM 3065 O O . LYS C 1 42 ? 36.359 3.419 10.739 1.00 28.49 42 LYS C O 1
ATOM 3070 N N . PRO C 1 43 ? 34.302 4.018 10.047 1.00 35.71 43 PRO C N 1
ATOM 3071 C CA . PRO C 1 43 ? 34.760 4.607 8.782 1.00 22.97 43 PRO C CA 1
ATOM 3072 C C . PRO C 1 43 ? 35.816 5.687 9.016 1.00 21.61 43 PRO C C 1
ATOM 3073 O O . PRO C 1 43 ? 35.861 6.302 10.081 1.00 31.20 43 PRO C O 1
ATOM 3077 N N . ARG C 1 44 ? 36.661 5.910 8.021 1.00 29.41 44 ARG C N 1
ATOM 3078 C CA . ARG C 1 44 ? 37.668 6.963 8.098 1.00 61.69 44 ARG C CA 1
ATOM 3079 C C . ARG C 1 44 ? 37.203 8.235 7.380 1.00 49.81 44 ARG C C 1
ATOM 3080 O O . ARG C 1 44 ? 36.342 8.174 6.500 1.00 29.21 44 ARG C O 1
ATOM 3088 N N . SER C 1 45 ? 37.789 9.374 7.751 1.00 68.78 45 SER C N 1
ATOM 3089 C CA . SER C 1 45 ? 37.440 10.676 7.174 1.00 58.09 45 SER C CA 1
ATOM 3090 C C . SER C 1 45 ? 38.004 10.898 5.783 1.00 61.85 45 SER C C 1
ATOM 3091 O O . SER C 1 45 ? 38.634 10.021 5.198 1.00 63.40 45 SER C O 1
ATOM 3094 N N . LYS C 1 46 ? 37.763 12.097 5.262 1.00 86.30 46 LYS C N 1
ATOM 3095 C CA . LYS C 1 46 ? 38.554 12.625 4.162 1.00 37.96 46 LYS C CA 1
ATOM 3096 C C . LYS C 1 46 ? 39.778 13.214 4.855 1.00 42.49 46 LYS C C 1
ATOM 3097 O O . LYS C 1 46 ? 40.864 13.290 4.285 1.00 41.49 46 LYS C O 1
ATOM 3098 N N . GLU C 1 47 ? 39.581 13.608 6.109 1.00 49.41 47 GLU C N 1
ATOM 3099 C CA . GLU C 1 47 ? 40.648 14.154 6.932 1.00 43.24 47 GLU C CA 1
ATOM 3100 C C . GLU C 1 47 ? 41.720 13.106 7.201 1.00 49.44 47 GLU C C 1
ATOM 3101 O O . GLU C 1 47 ? 42.850 13.228 6.733 1.00 80.11 47 GLU C O 1
ATOM 3102 N N . SER C 1 48 ? 41.352 12.080 7.960 1.00 48.13 48 SER C N 1
ATOM 3103 C CA . SER C 1 48 ? 42.254 10.982 8.308 1.00 53.89 48 SER C CA 1
ATOM 3104 C C . SER C 1 48 ? 43.108 10.492 7.129 1.00 63.59 48 SER C C 1
ATOM 3105 O O . SER C 1 48 ? 44.221 10.006 7.323 1.00 40.57 48 SER C O 1
ATOM 3108 N N . MET C 1 49 ? 42.576 10.614 5.916 1.00 38.81 49 MET C N 1
ATOM 3109 C CA . MET C 1 49 ? 43.270 10.179 4.710 1.00 51.36 49 MET C CA 1
ATOM 3110 C C . MET C 1 49 ? 44.499 11.019 4.389 1.00 60.51 49 MET C C 1
ATOM 3111 O O . MET C 1 49 ? 45.484 10.500 3.864 1.00 72.53 49 MET C O 1
ATOM 3116 N N . ALA C 1 50 ? 44.437 12.315 4.685 1.00 45.31 50 ALA C N 1
ATOM 3117 C CA . ALA C 1 50 ? 45.568 13.210 4.431 1.00 39.76 50 ALA C CA 1
ATOM 3118 C C . ALA C 1 50 ? 46.853 12.683 5.067 1.00 44.11 50 ALA C C 1
ATOM 3119 O O . ALA C 1 50 ? 47.875 12.539 4.393 1.00 55.24 50 ALA C O 1
ATOM 3121 N N . ALA C 1 51 ? 46.804 12.394 6.365 1.00 37.39 51 ALA C N 1
ATOM 3122 C CA . ALA C 1 51 ? 47.973 11.847 7.055 1.00 52.97 51 ALA C CA 1
ATOM 3123 C C . ALA C 1 51 ? 48.450 10.536 6.418 1.00 66.05 51 ALA C C 1
ATOM 3124 O O . ALA C 1 51 ? 49.650 10.269 6.345 1.00 44.44 51 ALA C O 1
ATOM 3126 N N . TRP C 1 52 ? 47.499 9.723 5.960 1.00 37.77 52 TRP C N 1
ATOM 3127 C CA . TRP C 1 52 ? 47.805 8.445 5.326 1.00 45.75 52 TRP C CA 1
ATOM 3128 C C . TRP C 1 52 ? 48.688 8.658 4.095 1.00 41.97 52 TRP C C 1
ATOM 3129 O O . TRP C 1 52 ? 49.718 8.009 3.949 1.00 35.56 52 TRP C O 1
ATOM 3140 N N . PHE C 1 53 ? 48.273 9.563 3.212 1.00 28.58 53 PHE C N 1
ATOM 3141 C CA . PHE C 1 53 ? 49.066 9.911 2.037 1.00 39.43 53 PHE C CA 1
ATOM 3142 C C . PHE C 1 53 ? 50.364 10.593 2.438 1.00 52.79 53 PHE C C 1
ATOM 3143 O O . PHE C 1 53 ? 51.422 10.303 1.877 1.00 40.44 53 PHE C O 1
ATOM 3151 N N . ALA C 1 54 ? 50.279 11.502 3.405 1.00 32.70 54 ALA C N 1
ATOM 3152 C CA . ALA C 1 54 ? 51.455 12.238 3.851 1.00 41.21 54 ALA C CA 1
ATOM 3153 C C . ALA C 1 54 ? 52.585 11.281 4.240 1.00 43.66 54 ALA C C 1
ATOM 3154 O O . ALA C 1 54 ? 53.710 11.399 3.754 1.00 50.38 54 ALA C O 1
ATOM 3156 N N . THR C 1 55 ? 52.271 10.335 5.117 1.00 34.94 55 THR C N 1
ATOM 3157 C CA . THR C 1 55 ? 53.227 9.326 5.560 1.00 40.59 55 THR C CA 1
ATOM 3158 C C . THR C 1 55 ? 53.850 8.572 4.392 1.00 42.21 55 THR C C 1
ATOM 3159 O O . THR C 1 55 ? 55.060 8.340 4.373 1.00 45.50 55 THR C O 1
ATOM 3163 N N . LYS C 1 56 ? 53.025 8.193 3.419 1.00 31.13 56 LYS C N 1
ATOM 3164 C CA . LYS C 1 56 ? 53.528 7.524 2.220 1.00 43.57 56 LYS C CA 1
ATOM 3165 C C . LYS C 1 56 ? 54.554 8.409 1.524 1.00 39.02 56 LYS C C 1
ATOM 3166 O O . LYS C 1 56 ? 55.598 7.935 1.080 1.00 39.47 56 LYS C O 1
ATOM 3172 N N . ARG C 1 57 ? 54.240 9.694 1.408 1.00 35.84 57 ARG C N 1
ATOM 3173 C CA . ARG C 1 57 ? 55.102 10.621 0.679 1.00 46.74 57 ARG C CA 1
ATOM 3174 C C . ARG C 1 57 ? 56.400 10.847 1.438 1.00 44.52 57 ARG C C 1
ATOM 3175 O O . ARG C 1 57 ? 57.474 10.845 0.845 1.00 46.07 57 ARG C O 1
ATOM 3183 N N . GLN C 1 58 ? 56.295 11.035 2.752 1.00 38.06 58 GLN C N 1
ATOM 3184 C CA . GLN C 1 58 ? 57.465 11.321 3.577 1.00 48.45 58 GLN C CA 1
ATOM 3185 C C . GLN C 1 58 ? 58.456 10.164 3.563 1.00 52.86 58 GLN C C 1
ATOM 3186 O O . GLN C 1 58 ? 59.657 10.367 3.710 1.00 58.43 58 GLN C O 1
ATOM 3190 N N . ASN C 1 59 ? 57.944 8.953 3.377 1.00 53.13 59 ASN C N 1
ATOM 3191 C CA . ASN C 1 59 ? 58.777 7.762 3.410 1.00 33.20 59 ASN C CA 1
ATOM 3192 C C . ASN C 1 59 ? 58.951 7.144 2.031 1.00 42.36 59 ASN C C 1
ATOM 3193 O O . ASN C 1 59 ? 59.571 6.088 1.890 1.00 42.63 59 ASN C O 1
ATOM 3198 N N . ASN C 1 60 ? 58.412 7.816 1.015 1.00 26.41 60 ASN C N 1
ATOM 3199 C CA . ASN C 1 60 ? 58.418 7.285 -0.340 1.00 29.75 60 ASN C CA 1
ATOM 3200 C C . ASN C 1 60 ? 57.877 5.856 -0.379 1.00 39.12 60 ASN C C 1
ATOM 3201 O O . ASN C 1 60 ? 58.456 4.971 -1.012 1.00 40.19 60 ASN C O 1
ATOM 3206 N N . PHE C 1 61 ? 56.777 5.633 0.332 1.00 27.87 61 PHE C N 1
ATOM 3207 C CA . PHE C 1 61 ? 56.053 4.380 0.224 1.00 40.54 61 PHE C CA 1
ATOM 3208 C C . PHE C 1 61 ? 55.222 4.463 -1.051 1.00 23.95 61 PHE C C 1
ATOM 3209 O O . PHE C 1 61 ? 54.549 5.457 -1.293 1.00 28.36 61 PHE C O 1
ATOM 3217 N N . PRO C 1 62 ? 55.281 3.421 -1.881 1.00 26.40 62 PRO C N 1
ATOM 3218 C CA . PRO C 1 62 ? 54.572 3.447 -3.158 1.00 32.71 62 PRO C CA 1
ATOM 3219 C C . PRO C 1 62 ? 53.079 3.179 -2.983 1.00 32.83 62 PRO C C 1
ATOM 3220 O O . PRO C 1 62 ? 52.672 2.501 -2.041 1.00 30.39 62 PRO C O 1
ATOM 3224 N N . ILE C 1 63 ? 52.274 3.715 -3.889 1.00 34.61 63 ILE C N 1
ATOM 3225 C CA . ILE C 1 63 ? 50.862 3.368 -3.952 1.00 23.97 63 ILE C CA 1
ATOM 3226 C C . ILE C 1 63 ? 50.578 3.054 -5.398 1.00 26.88 63 ILE C C 1
ATOM 3227 O O . ILE C 1 63 ? 50.516 3.948 -6.227 1.00 29.36 63 ILE C O 1
ATOM 3232 N N . ILE C 1 64 ? 50.433 1.777 -5.713 1.00 19.07 64 ILE C N 1
ATOM 3233 C CA . ILE C 1 64 ? 50.183 1.377 -7.083 1.00 25.27 64 ILE C CA 1
ATOM 3234 C C . ILE C 1 64 ? 48.705 1.118 -7.280 1.00 30.97 64 ILE C C 1
ATOM 3235 O O . ILE C 1 64 ? 48.135 0.226 -6.639 1.00 29.55 64 ILE C O 1
ATOM 3240 N N . GLY C 1 65 ? 48.082 1.894 -8.161 1.00 38.43 65 GLY C N 1
ATOM 3241 C CA . GLY C 1 65 ? 46.688 1.674 -8.514 1.00 20.86 65 GLY C CA 1
ATOM 3242 C C . GLY C 1 65 ? 46.500 0.877 -9.800 1.00 29.19 65 GLY C C 1
ATOM 3243 O O . GLY C 1 65 ? 47.379 0.840 -10.661 1.00 37.00 65 GLY C O 1
ATOM 3244 N N . ALA C 1 66 ? 45.355 0.214 -9.918 1.00 33.36 66 ALA C N 1
ATOM 3245 C CA . ALA C 1 66 ? 44.906 -0.317 -11.203 1.00 47.66 66 ALA C CA 1
ATOM 3246 C C . ALA C 1 66 ? 43.653 0.438 -11.627 1.00 45.66 66 ALA C C 1
ATOM 3247 O O . ALA C 1 66 ? 42.650 0.435 -10.917 1.00 43.64 66 ALA C O 1
ATOM 3249 N N . VAL C 1 67 ? 43.716 1.101 -12.775 1.00 38.11 67 VAL C N 1
ATOM 3250 C CA . VAL C 1 67 ? 42.567 1.851 -13.272 1.00 46.13 67 VAL C CA 1
ATOM 3251 C C . VAL C 1 67 ? 42.147 1.349 -14.649 1.00 41.66 67 VAL C C 1
ATOM 3252 O O . VAL C 1 67 ? 42.963 0.797 -15.394 1.00 43.46 67 VAL C O 1
ATOM 3256 N N . ASN C 1 68 ? 40.871 1.535 -14.979 1.00 52.02 68 ASN C N 1
ATOM 3257 C CA . ASN C 1 68 ? 40.321 1.065 -16.255 1.00 55.75 68 ASN C CA 1
ATOM 3258 C C . ASN C 1 68 ? 40.283 2.150 -17.330 1.00 57.90 68 ASN C C 1
ATOM 3259 O O . ASN C 1 68 ? 40.787 3.257 -17.128 1.00 49.56 68 ASN C O 1
ATOM 3264 N N . GLU C 1 69 ? 39.664 1.823 -18.464 1.00 72.26 69 GLU C N 1
ATOM 3265 C CA . GLU C 1 69 ? 39.479 2.769 -19.564 1.00 62.11 69 GLU C CA 1
ATOM 3266 C C . GLU C 1 69 ? 39.019 4.132 -19.053 1.00 63.73 69 GLU C C 1
ATOM 3267 O O . GLU C 1 69 ? 39.711 5.135 -19.220 1.00 56.62 69 GLU C O 1
ATOM 3273 N N . VAL C 1 70 ? 37.845 4.163 -18.432 1.00 49.37 70 VAL C N 1
ATOM 3274 C CA . VAL C 1 70 ? 37.325 5.394 -17.854 1.00 58.71 70 VAL C CA 1
ATOM 3275 C C . VAL C 1 70 ? 38.429 6.128 -17.096 1.00 55.05 70 VAL C C 1
ATOM 3276 O O . VAL C 1 70 ? 38.574 7.343 -17.214 1.00 42.37 70 VAL C O 1
ATOM 3277 N N . GLY C 1 71 ? 39.212 5.377 -16.328 1.00 57.43 71 GLY C N 1
ATOM 3278 C CA . GLY C 1 71 ? 40.242 5.955 -15.481 1.00 70.61 71 GLY C CA 1
ATOM 3279 C C . GLY C 1 71 ? 39.882 5.773 -14.017 1.00 67.80 71 GLY C C 1
ATOM 3280 O O . GLY C 1 71 ? 40.456 6.406 -13.124 1.00 28.94 71 GLY C O 1
ATOM 3281 N N . GLN C 1 72 ? 38.922 4.885 -13.781 1.00 48.80 72 GLN C N 1
ATOM 3282 C CA . GLN C 1 72 ? 38.386 4.640 -12.447 1.00 56.50 72 GLN C CA 1
ATOM 3283 C C . GLN C 1 72 ? 39.264 3.643 -11.695 1.00 43.04 72 GLN C C 1
ATOM 3284 O O . GLN C 1 72 ? 39.820 2.724 -12.295 1.00 38.65 72 GLN C O 1
ATOM 3290 N N . LEU C 1 73 ? 39.391 3.826 -10.387 1.00 30.04 73 LEU C N 1
ATOM 3291 C CA . LEU C 1 73 ? 40.282 2.987 -9.590 1.00 38.50 73 LEU C CA 1
ATOM 3292 C C . LEU C 1 73 ? 39.628 1.650 -9.268 1.00 36.70 73 LEU C C 1
ATOM 3293 O O . LEU C 1 73 ? 38.672 1.587 -8.504 1.00 25.23 73 LEU C O 1
ATOM 3298 N N . LEU C 1 74 ? 40.145 0.584 -9.865 1.00 17.61 74 LEU C N 1
ATOM 3299 C CA . LEU C 1 74 ? 39.616 -0.753 -9.634 1.00 38.06 74 LEU C CA 1
ATOM 3300 C C . LEU C 1 74 ? 40.195 -1.353 -8.369 1.00 23.39 74 LEU C C 1
ATOM 3301 O O . LEU C 1 74 ? 39.624 -2.273 -7.793 1.00 29.66 74 LEU C O 1
ATOM 3306 N N . GLY C 1 75 ? 41.345 -0.838 -7.947 1.00 32.98 75 GLY C N 1
ATOM 3307 C CA . GLY C 1 75 ? 42.035 -1.371 -6.789 1.0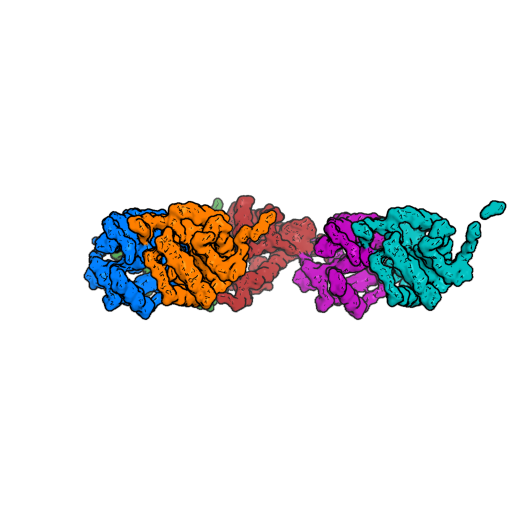0 37.19 75 GLY C CA 1
ATOM 3308 C C . GLY C 1 75 ? 43.428 -0.786 -6.652 1.00 37.17 75 GLY C C 1
ATOM 3309 O O . GLY C 1 75 ? 43.918 -0.120 -7.552 1.00 30.65 75 GLY C O 1
ATOM 3310 N N . PHE C 1 76 ? 44.068 -1.028 -5.516 1.00 22.74 76 PHE C N 1
ATOM 3311 C CA . PHE C 1 76 ? 45.393 -0.492 -5.281 1.00 38.85 76 PHE C CA 1
ATOM 3312 C C . PHE C 1 76 ? 46.176 -1.341 -4.276 1.00 35.06 76 PHE C C 1
ATOM 3313 O O . PHE C 1 76 ? 45.614 -2.138 -3.521 1.00 27.94 76 PHE C O 1
ATOM 3321 N N . ALA C 1 77 ? 47.487 -1.178 -4.294 1.00 28.18 77 ALA C N 1
ATOM 3322 C CA . ALA C 1 77 ? 48.341 -1.900 -3.377 1.00 15.41 77 ALA C CA 1
ATOM 3323 C C . ALA C 1 77 ? 49.419 -0.953 -2.893 1.00 23.49 77 ALA C C 1
ATOM 3324 O O . ALA C 1 77 ? 49.820 -0.019 -3.590 1.00 28.39 77 ALA C O 1
ATOM 3326 N N . SER C 1 78 ? 49.860 -1.171 -1.668 1.00 15.95 78 SER C N 1
ATOM 3327 C CA . SER C 1 78 ? 50.796 -0.258 -1.052 1.00 14.50 78 SER C CA 1
ATOM 3328 C C . SER C 1 78 ? 51.525 -0.997 0.061 1.00 20.50 78 SER C C 1
ATOM 3329 O O . SER C 1 78 ? 51.176 -2.130 0.410 1.00 14.91 78 SER C O 1
ATOM 3332 N N . TRP C 1 79 ? 52.554 -0.366 0.600 1.00 12.08 79 TRP C N 1
ATOM 3333 C CA . TRP C 1 79 ? 53.165 -0.868 1.819 1.00 21.82 79 TRP C CA 1
ATOM 3334 C C . TRP C 1 79 ? 53.548 0.270 2.720 1.00 19.83 79 TRP C C 1
ATOM 3335 O O . TRP C 1 79 ? 53.538 1.443 2.325 1.00 19.69 79 TRP C O 1
ATOM 3346 N N . GLY C 1 80 ? 53.874 -0.091 3.949 1.00 15.73 80 GLY C N 1
ATOM 3347 C CA . GLY C 1 80 ? 54.260 0.879 4.941 1.00 20.38 80 GLY C CA 1
ATOM 3348 C C . GLY C 1 80 ? 55.205 0.188 5.889 1.00 20.58 80 GLY C C 1
ATOM 3349 O O . GLY C 1 80 ? 55.695 -0.908 5.610 1.00 17.56 80 GLY C O 1
ATOM 3350 N N . SER C 1 81 ? 55.454 0.829 7.017 1.00 17.11 81 SER C N 1
ATOM 3351 C CA . SER C 1 81 ? 56.323 0.272 8.020 1.00 23.32 81 SER C CA 1
ATOM 3352 C C . SER C 1 81 ? 55.647 -0.965 8.591 1.00 25.59 81 SER C C 1
ATOM 3353 O O . SER C 1 81 ? 54.430 -0.970 8.783 1.00 31.63 81 SER C O 1
ATOM 3356 N N . PHE C 1 82 ? 56.416 -2.023 8.832 1.00 23.77 82 PHE C N 1
ATOM 3357 C CA . PHE C 1 82 ? 55.885 -3.193 9.544 1.00 36.19 82 PHE C CA 1
ATOM 3358 C C . PHE C 1 82 ? 56.033 -2.981 11.059 1.00 31.60 82 PHE C C 1
ATOM 3359 O O . PHE C 1 82 ? 55.054 -3.016 11.807 1.00 25.57 82 PHE C O 1
ATOM 3367 N N . ARG C 1 83 ? 57.256 -2.741 11.510 1.00 27.62 83 ARG C N 1
ATOM 3368 C CA . ARG C 1 83 ? 57.479 -2.363 12.906 1.00 26.63 83 ARG C CA 1
ATOM 3369 C C . ARG C 1 83 ? 58.367 -1.132 12.958 1.00 28.07 83 ARG C C 1
ATOM 3370 O O . ARG C 1 83 ? 59.385 -1.065 12.272 1.00 44.86 83 ARG C O 1
ATOM 3378 N N . ALA C 1 84 ? 57.962 -0.154 13.763 1.00 28.11 84 ALA C N 1
ATOM 3379 C CA . ALA C 1 84 ? 58.622 1.147 13.790 1.00 54.93 84 ALA C CA 1
ATOM 3380 C C . ALA C 1 84 ? 59.894 1.167 14.630 1.00 48.60 84 ALA C C 1
ATOM 3381 O O . ALA C 1 84 ? 59.968 1.875 15.629 1.00 53.70 84 ALA C O 1
ATOM 3383 N N . PHE C 1 85 ? 60.884 0.377 14.227 1.00 33.86 85 PHE C N 1
ATOM 3384 C CA . PHE C 1 85 ? 62.219 0.455 14.810 1.00 32.42 85 PHE C CA 1
ATOM 3385 C C . PHE C 1 85 ? 63.218 0.324 13.677 1.00 38.49 85 PHE C C 1
ATOM 3386 O O . PHE C 1 85 ? 62.943 -0.348 12.687 1.00 36.38 85 PHE C O 1
ATOM 3394 N N . PRO C 1 86 ? 64.383 0.963 13.821 1.00 32.47 86 PRO C N 1
ATOM 3395 C CA . PRO C 1 86 ? 65.362 1.059 12.737 1.00 36.84 86 PRO C CA 1
ATOM 3396 C C . PRO C 1 86 ? 65.798 -0.299 12.217 1.00 27.64 86 PRO C C 1
ATOM 3397 O O . PRO C 1 86 ? 66.020 -0.447 11.019 1.00 33.51 86 PRO C O 1
ATOM 3401 N N . ALA C 1 87 ? 65.926 -1.283 13.098 1.00 20.55 87 ALA C N 1
ATOM 3402 C CA . ALA C 1 87 ? 66.428 -2.573 12.660 1.00 28.78 87 ALA C CA 1
ATOM 3403 C C . ALA C 1 87 ? 65.443 -3.314 11.731 1.00 28.49 87 ALA C C 1
ATOM 3404 O O . ALA C 1 87 ? 65.763 -4.379 11.199 1.00 31.45 87 ALA C O 1
ATOM 3406 N N . TYR C 1 88 ? 64.250 -2.752 11.543 1.00 23.85 88 TYR C N 1
ATOM 3407 C CA . TYR C 1 88 ? 63.262 -3.325 10.627 1.00 16.19 88 TYR C CA 1
ATOM 3408 C C . TYR C 1 88 ? 63.210 -2.565 9.291 1.00 27.81 88 TYR C C 1
ATOM 3409 O O . TYR C 1 88 ? 62.236 -2.669 8.546 1.00 28.83 88 TYR C O 1
ATOM 3418 N N . LYS C 1 89 ? 64.266 -1.821 8.977 1.00 29.79 89 LYS C N 1
ATOM 3419 C CA . LYS C 1 89 ? 64.257 -0.918 7.822 1.00 24.30 89 LYS C CA 1
ATOM 3420 C C . LYS C 1 89 ? 64.094 -1.615 6.468 1.00 21.52 89 LYS C C 1
ATOM 3421 O O . LYS C 1 89 ? 63.795 -0.970 5.461 1.00 25.37 89 LYS C O 1
ATOM 3427 N N . TYR C 1 90 ? 64.328 -2.920 6.435 1.00 19.72 90 TYR C N 1
ATOM 3428 C CA . TYR C 1 90 ? 64.278 -3.666 5.183 1.00 24.74 90 TYR C CA 1
ATOM 3429 C C . TYR C 1 90 ? 63.033 -4.536 5.155 1.00 15.83 90 TYR C C 1
ATOM 3430 O O . TYR C 1 90 ? 62.852 -5.374 4.273 1.00 20.87 90 TYR C O 1
ATOM 3439 N N . THR C 1 91 ? 62.183 -4.348 6.150 1.00 25.18 91 THR C N 1
ATOM 3440 C CA . THR C 1 91 ? 60.935 -5.089 6.225 1.00 28.09 91 THR C CA 1
ATOM 3441 C C . THR C 1 91 ? 59.769 -4.116 6.032 1.00 30.92 91 THR C C 1
ATOM 3442 O O . THR C 1 91 ? 59.706 -3.065 6.676 1.00 15.47 91 THR C O 1
ATOM 3446 N N . VAL C 1 92 ? 58.863 -4.439 5.117 1.00 14.07 92 VAL C N 1
ATOM 3447 C CA . VAL C 1 92 ? 57.685 -3.609 4.941 1.00 17.17 92 VAL C CA 1
ATOM 3448 C C . VAL C 1 92 ? 56.456 -4.448 5.129 1.00 21.02 92 VAL C C 1
ATOM 3449 O O . VAL C 1 92 ? 56.482 -5.668 4.933 1.00 18.47 92 VAL C O 1
ATOM 3453 N N . GLU C 1 93 ? 55.370 -3.794 5.512 1.00 23.34 93 GLU C N 1
ATOM 3454 C CA . GLU C 1 93 ? 54.081 -4.465 5.532 1.00 21.30 93 GLU C CA 1
ATOM 3455 C C . GLU C 1 93 ? 53.216 -3.963 4.367 1.00 24.00 93 GLU C C 1
ATOM 3456 O O . GLU C 1 93 ? 53.057 -2.766 4.160 1.00 16.26 93 GLU C O 1
ATOM 3462 N N . HIS C 1 94 ? 52.662 -4.886 3.599 1.00 12.93 94 HIS C N 1
ATOM 3463 C CA . HIS C 1 94 ? 51.959 -4.504 2.393 1.00 20.59 94 HIS C CA 1
ATOM 3464 C C . HIS C 1 94 ? 50.484 -4.809 2.554 1.00 24.74 94 HIS C C 1
ATOM 3465 O O . HIS C 1 94 ? 50.084 -5.595 3.420 1.00 29.03 94 HIS C O 1
ATOM 3472 N N A SER C 1 95 ? 49.676 -4.180 1.705 0.40 22.53 95 SER C N 1
ATOM 3473 N N B SER C 1 95 ? 49.668 -4.171 1.725 0.60 22.69 95 SER C N 1
ATOM 3474 C CA A SER C 1 95 ? 48.246 -4.460 1.626 0.40 32.03 95 SER C CA 1
ATOM 3475 C CA B SER C 1 95 ? 48.264 -4.538 1.607 0.60 32.11 95 SER C CA 1
ATOM 3476 C C A SER C 1 95 ? 47.743 -4.193 0.212 0.40 29.06 95 SER C C 1
ATOM 3477 C C B SER C 1 95 ? 47.769 -4.229 0.204 0.60 28.90 95 SER C C 1
ATOM 3478 O O A SER C 1 95 ? 48.225 -3.288 -0.468 0.40 22.63 95 SER C O 1
ATOM 3479 O O B SER C 1 95 ? 48.282 -3.340 -0.474 0.60 22.62 95 SER C O 1
ATOM 3484 N N . VAL C 1 96 ? 46.788 -4.996 -0.238 1.00 23.80 96 VAL C N 1
ATOM 3485 C CA . VAL C 1 96 ? 46.201 -4.794 -1.539 1.00 26.45 96 VAL C CA 1
ATOM 3486 C C . VAL C 1 96 ? 44.707 -4.782 -1.286 1.00 23.91 96 VAL C C 1
ATOM 3487 O O . VAL C 1 96 ? 44.213 -5.591 -0.505 1.00 30.34 96 VAL C O 1
ATOM 3491 N N . TYR C 1 97 ? 44.012 -3.831 -1.906 1.00 22.65 97 TYR C N 1
ATOM 3492 C CA . TYR C 1 97 ? 42.557 -3.699 -1.793 1.00 28.43 97 TYR C CA 1
ATOM 3493 C C . TYR C 1 97 ? 41.957 -3.628 -3.172 1.00 27.31 97 TYR C C 1
ATOM 3494 O O . TYR C 1 97 ? 42.362 -2.808 -3.994 1.00 28.52 97 TYR C O 1
ATOM 3503 N N . ILE C 1 98 ? 40.988 -4.494 -3.417 1.00 29.13 98 ILE C N 1
ATOM 3504 C CA . ILE C 1 98 ? 40.311 -4.548 -4.695 1.00 31.21 98 ILE C CA 1
ATOM 3505 C C . ILE C 1 98 ? 38.879 -4.056 -4.524 1.00 19.73 98 ILE C C 1
ATOM 3506 O O . ILE C 1 98 ? 38.177 -4.490 -3.602 1.00 29.24 98 ILE C O 1
ATOM 3511 N N . HIS C 1 99 ? 38.448 -3.151 -5.403 1.00 27.26 99 HIS C N 1
ATOM 3512 C CA . HIS C 1 99 ? 37.065 -2.658 -5.382 1.00 28.23 99 HIS C CA 1
ATOM 3513 C C . HIS C 1 99 ? 36.071 -3.825 -5.422 1.00 30.76 99 HIS C C 1
ATOM 3514 O O . HIS C 1 99 ? 36.290 -4.815 -6.117 1.00 28.46 99 HIS C O 1
ATOM 3521 N N . LYS C 1 100 ? 34.974 -3.706 -4.685 1.00 34.80 100 LYS C N 1
ATOM 3522 C CA . LYS C 1 100 ? 34.031 -4.816 -4.558 1.00 39.61 100 LYS C CA 1
ATOM 3523 C C . LYS C 1 100 ? 33.426 -5.317 -5.879 1.00 40.79 100 LYS C C 1
ATOM 3524 O O . LYS C 1 100 ? 33.104 -6.498 -5.996 1.00 50.96 100 LYS C O 1
ATOM 3528 N N . ASP C 1 101 ? 33.268 -4.445 -6.873 1.00 26.06 101 ASP C N 1
ATOM 3529 C CA . ASP C 1 101 ? 32.701 -4.899 -8.153 1.00 36.27 101 ASP C CA 1
ATOM 3530 C C . ASP C 1 101 ? 33.691 -5.694 -8.990 1.00 49.70 101 ASP C C 1
ATOM 3531 O O . ASP C 1 101 ? 33.303 -6.401 -9.928 1.00 40.48 101 ASP C O 1
ATOM 3536 N N . TYR C 1 102 ? 34.970 -5.583 -8.653 1.00 37.51 102 TYR C N 1
ATOM 3537 C CA . TYR C 1 102 ? 36.008 -6.159 -9.498 1.00 36.80 102 TYR C CA 1
ATOM 3538 C C . TYR C 1 102 ? 36.742 -7.326 -8.858 1.00 34.30 102 TYR C C 1
ATOM 3539 O O . TYR C 1 102 ? 37.731 -7.821 -9.396 1.00 32.28 102 TYR C O 1
ATOM 3548 N N . ARG C 1 103 ? 36.237 -7.779 -7.718 1.00 41.58 103 ARG C N 1
ATOM 3549 C CA . ARG C 1 103 ? 36.869 -8.877 -7.000 1.00 52.01 103 ARG C CA 1
ATOM 3550 C C . ARG C 1 103 ? 36.672 -10.188 -7.746 1.00 57.55 103 ARG C C 1
ATOM 3551 O O . ARG C 1 103 ? 35.702 -10.360 -8.482 1.00 44.31 103 ARG C O 1
ATOM 3559 N N . GLY C 1 104 ? 37.623 -11.097 -7.585 1.00 47.50 104 GLY C N 1
ATOM 3560 C CA . GLY C 1 104 ? 37.544 -12.383 -8.242 1.00 28.00 104 GLY C CA 1
ATOM 3561 C C . GLY C 1 104 ? 38.007 -12.365 -9.682 1.00 45.01 104 GLY C C 1
ATOM 3562 O O . GLY C 1 104 ? 37.789 -13.326 -10.418 1.00 44.88 104 GLY C O 1
ATOM 3563 N N . LEU C 1 105 ? 38.653 -11.283 -10.097 1.00 27.56 105 LEU C N 1
ATOM 3564 C CA . LEU C 1 105 ? 39.161 -11.207 -11.465 1.00 33.38 105 LEU C CA 1
ATOM 3565 C C . LEU C 1 105 ? 40.657 -11.460 -11.581 1.00 51.76 105 LEU C C 1
ATOM 3566 O O . LEU C 1 105 ? 41.194 -11.532 -12.690 1.00 42.87 105 LEU C O 1
ATOM 3571 N N . GLY C 1 106 ? 41.331 -11.590 -10.443 1.00 43.83 106 GLY C N 1
ATOM 3572 C CA . GLY C 1 106 ? 42.773 -11.755 -10.447 1.00 36.74 106 GLY C CA 1
ATOM 3573 C C . GLY C 1 106 ? 43.522 -10.432 -10.419 1.00 35.71 106 GLY C C 1
ATOM 3574 O O . GLY C 1 106 ? 44.725 -10.392 -10.681 1.00 38.94 106 GLY C O 1
ATOM 3575 N N . LEU C 1 107 ? 42.820 -9.345 -10.101 1.00 33.06 107 LEU C N 1
ATOM 3576 C CA . LEU C 1 107 ? 43.473 -8.046 -9.949 1.00 48.75 107 LEU C CA 1
ATOM 3577 C C . LEU C 1 107 ? 44.510 -8.015 -8.820 1.00 24.97 107 LEU C C 1
ATOM 3578 O O . LEU C 1 107 ? 45.617 -7.531 -9.014 1.00 31.38 107 LEU C O 1
ATOM 3583 N N . SER C 1 108 ? 44.156 -8.522 -7.642 1.00 25.13 108 SER C N 1
ATOM 3584 C CA . SER C 1 108 ? 45.088 -8.455 -6.517 1.00 34.75 108 SER C CA 1
ATOM 3585 C C . SER C 1 108 ? 46.388 -9.172 -6.868 1.00 33.08 108 SER C C 1
ATOM 3586 O O . SER C 1 108 ? 47.485 -8.712 -6.528 1.00 32.91 108 SER C O 1
ATOM 3589 N N . LYS C 1 109 ? 46.266 -10.283 -7.585 1.00 28.48 109 LYS C N 1
ATOM 3590 C CA . LYS C 1 109 ? 47.441 -10.995 -8.058 1.00 28.27 109 LYS C CA 1
ATOM 3591 C C . LYS C 1 109 ? 48.322 -10.115 -8.935 1.00 34.37 109 LYS C C 1
ATOM 3592 O O . LYS C 1 109 ? 49.546 -10.100 -8.782 1.00 39.17 109 LYS C O 1
ATOM 3598 N N . HIS C 1 110 ? 47.701 -9.376 -9.851 1.00 39.83 110 HIS C N 1
ATOM 3599 C CA . HIS C 1 110 ? 48.459 -8.524 -10.759 1.00 32.31 110 HIS C CA 1
ATOM 3600 C C . HIS C 1 110 ? 49.035 -7.318 -10.036 1.00 28.19 110 HIS C C 1
ATOM 3601 O O . HIS C 1 110 ? 50.136 -6.870 -10.344 1.00 30.12 110 HIS C O 1
ATOM 3608 N N . LEU C 1 111 ? 48.284 -6.791 -9.076 1.00 31.71 111 LEU C N 1
ATOM 3609 C CA . LEU C 1 111 ? 48.759 -5.659 -8.293 1.00 27.57 111 LEU C CA 1
ATOM 3610 C C . LEU C 1 111 ? 49.932 -6.062 -7.399 1.00 30.07 111 LEU C C 1
ATOM 3611 O O . LEU C 1 111 ? 50.949 -5.379 -7.379 1.00 23.21 111 LEU C O 1
ATOM 3616 N N . MET C 1 112 ? 49.782 -7.177 -6.683 1.00 20.07 112 MET C N 1
ATOM 3617 C CA . MET C 1 112 ? 50.843 -7.731 -5.838 1.00 31.03 112 MET C CA 1
ATOM 3618 C C . MET C 1 112 ? 52.126 -7.997 -6.614 1.00 35.70 112 MET C C 1
ATOM 3619 O O . MET C 1 112 ? 53.211 -7.596 -6.186 1.00 24.50 112 MET C O 1
ATOM 3624 N N . ASN C 1 113 ? 52.000 -8.666 -7.756 1.00 23.82 113 ASN C N 1
ATOM 3625 C CA . ASN C 1 113 ? 53.164 -8.929 -8.589 1.00 37.79 113 ASN C CA 1
ATOM 3626 C C . ASN C 1 113 ? 53.867 -7.636 -8.949 1.00 24.64 113 ASN C C 1
ATOM 3627 O O . ASN C 1 113 ? 55.094 -7.580 -8.970 1.00 38.61 113 ASN C O 1
ATOM 3632 N N . GLU C 1 114 ? 53.095 -6.584 -9.189 1.00 24.02 114 GLU C N 1
ATOM 3633 C CA . GLU C 1 114 ? 53.686 -5.272 -9.452 1.00 26.62 114 GLU C CA 1
ATOM 3634 C C . GLU C 1 114 ? 54.384 -4.724 -8.227 1.00 25.78 114 GLU C C 1
ATOM 3635 O O . GLU C 1 114 ? 55.437 -4.095 -8.333 1.00 31.76 114 GLU C O 1
ATOM 3641 N N . LEU C 1 115 ? 53.780 -4.943 -7.062 1.00 34.89 115 LEU C N 1
ATOM 3642 C CA . LEU C 1 115 ? 54.293 -4.380 -5.817 1.00 36.02 115 LEU C CA 1
ATOM 3643 C C . LEU C 1 115 ? 55.573 -5.102 -5.418 1.00 26.43 115 LEU C C 1
ATOM 3644 O O . LEU C 1 115 ? 56.505 -4.499 -4.885 1.00 24.78 115 LEU C O 1
ATOM 3649 N N . ILE C 1 116 ? 55.606 -6.399 -5.694 1.00 21.96 116 ILE C N 1
ATOM 3650 C CA . ILE C 1 116 ? 56.786 -7.207 -5.447 1.00 23.72 116 ILE C CA 1
ATOM 3651 C C . ILE C 1 116 ? 57.939 -6.694 -6.302 1.00 31.30 116 ILE C C 1
ATOM 3652 O O . ILE C 1 116 ? 59.022 -6.414 -5.788 1.00 32.70 116 ILE C O 1
ATOM 3657 N N . LYS C 1 117 ? 57.694 -6.528 -7.600 1.00 29.67 117 LYS C N 1
ATOM 3658 C CA . LYS C 1 117 ? 58.701 -5.962 -8.486 1.00 31.45 117 LYS C CA 1
ATOM 3659 C C . LYS C 1 117 ? 59.197 -4.614 -7.965 1.00 37.71 117 LYS C C 1
ATOM 3660 O O . LYS C 1 117 ? 60.395 -4.333 -7.990 1.00 38.20 117 LYS C O 1
ATOM 3666 N N . ARG C 1 118 ? 58.278 -3.778 -7.495 1.00 25.78 118 ARG C N 1
ATOM 3667 C CA . ARG C 1 118 ? 58.667 -2.492 -6.912 1.00 27.39 118 ARG C CA 1
ATOM 3668 C C . ARG C 1 118 ? 59.522 -2.648 -5.647 1.00 40.66 118 ARG C C 1
ATOM 3669 O O . ARG C 1 118 ? 60.405 -1.827 -5.364 1.00 25.35 118 ARG C O 1
ATOM 3677 N N . ALA C 1 119 ? 59.233 -3.695 -4.879 1.00 25.36 119 ALA C N 1
ATOM 3678 C CA . ALA C 1 119 ? 59.946 -3.970 -3.636 1.00 37.19 119 ALA C CA 1
ATOM 3679 C C . ALA C 1 119 ? 61.385 -4.393 -3.928 1.00 29.21 119 ALA C C 1
ATOM 3680 O O . ALA C 1 119 ? 62.329 -3.902 -3.308 1.00 23.81 119 ALA C O 1
ATOM 3682 N N . VAL C 1 120 ? 61.550 -5.303 -4.880 1.00 25.66 120 VAL C N 1
ATOM 3683 C CA . VAL C 1 120 ? 62.884 -5.670 -5.335 1.00 30.83 120 VAL C CA 1
ATOM 3684 C C . VAL C 1 120 ? 63.679 -4.432 -5.718 1.00 28.37 120 VAL C C 1
ATOM 3685 O O . VAL C 1 120 ? 64.859 -4.307 -5.405 1.00 36.40 120 VAL C O 1
ATOM 3689 N N . GLU C 1 121 ? 63.018 -3.505 -6.395 1.00 27.38 121 GLU C N 1
ATOM 3690 C CA . GLU C 1 121 ? 63.677 -2.298 -6.878 1.00 28.16 121 GLU C CA 1
ATOM 3691 C C . GLU C 1 121 ? 63.921 -1.304 -5.750 1.00 19.15 121 GLU C C 1
ATOM 3692 O O . GLU C 1 121 ? 64.740 -0.392 -5.880 1.00 39.37 121 GLU C O 1
ATOM 3695 N N . SER C 1 122 ? 63.218 -1.474 -4.633 1.00 28.25 122 SER C N 1
ATOM 3696 C CA . SER C 1 122 ? 63.325 -0.502 -3.544 1.00 34.05 122 SER C CA 1
ATOM 3697 C C . SER C 1 122 ? 64.234 -0.996 -2.410 1.00 36.02 122 SER C C 1
ATOM 3698 O O . SER C 1 122 ? 64.323 -0.362 -1.353 1.00 29.26 122 SER C O 1
ATOM 3701 N N . GLU C 1 123 ? 64.916 -2.115 -2.658 1.00 31.48 123 GLU C N 1
ATOM 3702 C CA . GLU C 1 123 ? 65.864 -2.701 -1.710 1.00 28.66 123 GLU C CA 1
ATOM 3703 C C . GLU C 1 123 ? 65.164 -3.246 -0.478 1.00 48.21 123 GLU C C 1
ATOM 3704 O O . GLU C 1 123 ? 65.695 -3.178 0.625 1.00 40.92 123 GLU C O 1
ATOM 3710 N N . VAL C 1 124 ? 63.964 -3.781 -0.673 1.00 22.48 124 VAL C N 1
ATOM 3711 C CA . VAL C 1 124 ? 63.215 -4.365 0.417 1.00 32.41 124 VAL C CA 1
ATOM 3712 C C . VAL C 1 124 ? 63.748 -5.778 0.613 1.00 39.54 124 VAL C C 1
ATOM 3713 O O . VAL C 1 124 ? 64.113 -6.445 -0.354 1.00 23.07 124 VAL C O 1
ATOM 3717 N N . HIS C 1 125 ? 63.816 -6.239 1.856 1.00 20.66 125 HIS C N 1
ATOM 3718 C CA . HIS C 1 125 ? 64.283 -7.599 2.094 1.00 21.45 125 HIS C CA 1
ATOM 3719 C C . HIS C 1 125 ? 63.139 -8.556 2.416 1.00 32.89 125 HIS C C 1
ATOM 3720 O O . HIS C 1 125 ? 63.147 -9.721 2.011 1.00 19.32 125 HIS C O 1
ATOM 3727 N N . VAL C 1 126 ? 62.161 -8.063 3.163 1.00 18.43 126 VAL C N 1
ATOM 3728 C CA . VAL C 1 126 ? 61.011 -8.872 3.525 1.00 13.85 126 VAL C CA 1
ATOM 3729 C C . VAL C 1 126 ? 59.735 -8.050 3.393 1.00 26.84 126 VAL C C 1
ATOM 3730 O O . VAL C 1 126 ? 59.676 -6.913 3.857 1.00 18.56 126 VAL C O 1
ATOM 3734 N N . MET C 1 127 ? 58.731 -8.616 2.730 1.00 17.51 127 MET C N 1
ATOM 3735 C CA . MET C 1 127 ? 57.411 -8.021 2.709 1.00 22.82 127 MET C CA 1
ATOM 3736 C C . MET C 1 127 ? 56.586 -8.912 3.590 1.00 25.30 127 MET C C 1
ATOM 3737 O O . MET C 1 127 ? 56.558 -10.134 3.395 1.00 18.84 127 MET C O 1
ATOM 3742 N N . VAL C 1 128 ? 55.925 -8.309 4.567 1.00 21.56 128 VAL C N 1
ATOM 3743 C CA . VAL C 1 128 ? 55.009 -9.046 5.424 1.00 23.38 128 VAL C CA 1
ATOM 3744 C C . VAL C 1 128 ? 53.585 -8.628 5.130 1.00 18.72 128 VAL C C 1
ATOM 3745 O O . VAL C 1 128 ? 53.252 -7.442 5.136 1.00 29.70 128 VAL C O 1
ATOM 3749 N N . GLY C 1 129 ? 52.734 -9.607 4.876 1.00 19.73 129 GLY C N 1
ATOM 3750 C CA . GLY C 1 129 ? 51.324 -9.323 4.775 1.00 25.92 129 GLY C CA 1
ATOM 3751 C C . GLY C 1 129 ? 50.670 -9.819 6.041 1.00 28.53 129 GLY C C 1
ATOM 3752 O O . GLY C 1 129 ? 50.974 -10.920 6.511 1.00 20.10 129 GLY C O 1
ATOM 3753 N N . CYS C 1 130 ? 49.798 -9.001 6.615 1.00 13.79 130 CYS C N 1
ATOM 3754 C CA . CYS C 1 130 ? 49.023 -9.428 7.775 1.00 17.98 130 CYS C CA 1
ATOM 3755 C C . CYS C 1 130 ? 47.571 -9.670 7.358 1.00 22.00 130 CYS C C 1
ATOM 3756 O O . CYS C 1 130 ? 46.929 -8.808 6.754 1.00 22.09 130 CYS C O 1
ATOM 3759 N N . ILE C 1 131 ? 47.071 -10.853 7.691 1.00 19.47 131 ILE C N 1
ATOM 3760 C CA . ILE C 1 131 ? 45.861 -11.398 7.095 1.00 20.30 131 ILE C CA 1
ATOM 3761 C C . ILE C 1 131 ? 45.031 -12.117 8.156 1.00 27.17 131 ILE C C 1
ATOM 3762 O O . ILE C 1 131 ? 45.582 -12.761 9.047 1.00 20.28 131 ILE C O 1
ATOM 3767 N N . ASP C 1 132 ? 43.709 -12.013 8.061 1.00 15.06 132 ASP C N 1
ATOM 3768 C CA . ASP C 1 132 ? 42.836 -12.788 8.929 1.00 18.83 132 ASP C CA 1
ATOM 3769 C C . ASP C 1 132 ? 43.103 -14.248 8.609 1.00 16.74 132 ASP C C 1
ATOM 3770 O O . ASP C 1 132 ? 43.077 -14.647 7.446 1.00 18.00 132 ASP C O 1
ATOM 3775 N N . ALA C 1 133 ? 43.389 -15.038 9.641 1.00 16.53 133 ALA C N 1
ATOM 3776 C CA . ALA C 1 133 ? 43.732 -16.441 9.450 1.00 28.15 133 ALA C CA 1
ATOM 3777 C C . ALA C 1 133 ? 42.608 -17.252 8.798 1.00 43.99 133 ALA C C 1
ATOM 3778 O O . ALA C 1 133 ? 42.855 -18.351 8.307 1.00 27.56 133 ALA C O 1
ATOM 3780 N N . THR C 1 134 ? 41.384 -16.717 8.793 1.00 23.78 134 THR C N 1
ATOM 3781 C CA . THR C 1 134 ? 40.249 -17.416 8.166 1.00 33.45 134 THR C CA 1
ATOM 3782 C C . THR C 1 134 ? 40.087 -17.070 6.682 1.00 29.84 134 THR C C 1
ATOM 3783 O O . THR C 1 134 ? 39.318 -17.710 5.970 1.00 36.20 134 THR C O 1
ATOM 3787 N N . ASN C 1 135 ? 40.821 -16.065 6.213 1.00 33.80 135 ASN C N 1
ATOM 3788 C CA . ASN C 1 135 ? 40.703 -15.613 4.822 1.00 34.71 135 ASN C CA 1
ATOM 3789 C C . ASN C 1 135 ? 41.460 -16.516 3.835 1.00 34.47 135 ASN C C 1
ATOM 3790 O O . ASN C 1 135 ? 42.559 -16.191 3.372 1.00 33.12 135 ASN C O 1
ATOM 3795 N N . VAL C 1 136 ? 40.845 -17.650 3.521 1.00 31.28 136 VAL C N 1
ATOM 3796 C CA . VAL C 1 136 ? 41.425 -18.668 2.655 1.00 25.44 136 VAL C CA 1
ATOM 3797 C C . VAL C 1 136 ? 41.974 -18.091 1.360 1.00 31.77 136 VAL C C 1
ATOM 3798 O O . VAL C 1 136 ? 43.073 -18.433 0.933 1.00 29.03 136 VAL C O 1
ATOM 3802 N N . ALA C 1 137 ? 41.195 -17.221 0.732 1.00 25.97 137 ALA C N 1
ATOM 3803 C CA . ALA C 1 137 ? 41.534 -16.680 -0.578 1.00 27.23 137 ALA C CA 1
ATOM 3804 C C . ALA C 1 137 ? 42.842 -15.877 -0.597 1.00 16.26 137 ALA C C 1
ATOM 3805 O O . ALA C 1 137 ? 43.665 -16.034 -1.499 1.00 27.41 137 ALA C O 1
ATOM 3807 N N . SER C 1 138 ? 43.027 -14.996 0.376 1.00 23.62 138 SER C N 1
ATOM 3808 C CA . SER C 1 138 ? 44.245 -14.188 0.418 1.00 27.34 138 SER C CA 1
ATOM 3809 C C . SER C 1 138 ? 45.446 -15.048 0.825 1.00 18.84 138 SER C C 1
ATOM 3810 O O . SER C 1 138 ? 46.565 -14.870 0.332 1.00 23.82 138 SER C O 1
ATOM 3813 N N . ILE C 1 139 ? 45.203 -15.978 1.738 1.00 23.19 139 ILE C N 1
ATOM 3814 C CA . ILE C 1 139 ? 46.220 -16.945 2.109 1.00 38.38 139 ILE C CA 1
ATOM 3815 C C . ILE C 1 139 ? 46.703 -17.660 0.857 1.00 31.19 139 ILE C C 1
ATOM 3816 O O . ILE C 1 139 ? 47.910 -17.720 0.583 1.00 32.74 139 ILE C O 1
ATOM 3821 N N . GLN C 1 140 ? 45.760 -18.176 0.076 1.00 36.27 140 GLN C N 1
ATOM 3822 C CA . GLN C 1 140 ? 46.122 -18.899 -1.144 1.00 32.65 140 GLN C CA 1
ATOM 3823 C C . GLN C 1 140 ? 46.814 -18.014 -2.165 1.00 22.60 140 GLN C C 1
ATOM 3824 O O . GLN C 1 140 ? 47.841 -18.392 -2.721 1.00 28.28 140 GLN C O 1
ATOM 3830 N N . LEU C 1 141 ? 46.278 -16.822 -2.390 1.00 31.59 141 LEU C N 1
ATOM 3831 C CA . LEU C 1 141 ? 46.939 -15.872 -3.277 1.00 27.59 141 LEU C CA 1
ATOM 3832 C C . LEU C 1 141 ? 48.397 -15.650 -2.870 1.00 27.67 141 LEU C C 1
ATOM 3833 O O . LEU C 1 141 ? 49.311 -15.716 -3.693 1.00 22.46 141 LEU C O 1
ATOM 3838 N N . HIS C 1 142 ? 48.608 -15.378 -1.591 1.00 18.43 142 HIS C N 1
ATOM 3839 C CA . HIS C 1 142 ? 49.960 -15.158 -1.081 1.00 25.04 142 HIS C CA 1
ATOM 3840 C C . HIS C 1 142 ? 50.853 -16.391 -1.240 1.00 21.61 142 HIS C C 1
ATOM 3841 O O . HIS C 1 142 ? 52.007 -16.284 -1.651 1.00 23.90 142 HIS C O 1
ATOM 3848 N N . GLN C 1 143 ? 50.325 -17.562 -0.901 1.00 25.19 143 GLN C N 1
ATOM 3849 C CA . GLN C 1 143 ? 51.068 -18.796 -1.123 1.00 34.15 143 GLN C CA 1
ATOM 3850 C C . GLN C 1 143 ? 51.446 -18.927 -2.606 1.00 50.47 143 GLN C C 1
ATOM 3851 O O . GLN C 1 143 ? 52.594 -19.237 -2.930 1.00 31.61 143 GLN C O 1
ATOM 3857 N N . LYS C 1 144 ? 50.499 -18.652 -3.504 1.00 38.92 144 LYS C N 1
ATOM 3858 C CA . LYS C 1 144 ? 50.782 -18.722 -4.942 1.00 32.02 144 LYS C CA 1
ATOM 3859 C C . LYS C 1 144 ? 51.915 -17.784 -5.315 1.00 23.85 144 LYS C C 1
ATOM 3860 O O . LYS C 1 144 ? 52.703 -18.071 -6.208 1.00 34.37 144 LYS C O 1
ATOM 3863 N N . LEU C 1 145 ? 51.979 -16.645 -4.637 1.00 23.43 145 LEU C N 1
ATOM 3864 C CA . LEU C 1 145 ? 52.968 -15.617 -4.950 1.00 22.93 145 LEU C CA 1
ATOM 3865 C C . LEU C 1 145 ? 54.319 -15.889 -4.303 1.00 24.05 145 LEU C C 1
ATOM 3866 O O . LEU C 1 145 ? 55.261 -15.115 -4.487 1.00 29.18 145 LEU C O 1
ATOM 3871 N N . GLY C 1 146 ? 54.397 -16.957 -3.507 1.00 28.90 146 GLY C N 1
ATOM 3872 C CA . GLY C 1 146 ? 55.639 -17.342 -2.861 1.00 29.52 146 GLY C CA 1
ATOM 3873 C C . GLY C 1 146 ? 55.798 -16.995 -1.382 1.00 52.21 146 GLY C C 1
ATOM 3874 O O . GLY C 1 146 ? 56.886 -17.156 -0.833 1.00 26.10 146 GLY C O 1
ATOM 3875 N N . PHE C 1 147 ? 54.731 -16.533 -0.732 1.00 25.40 147 PHE C N 1
ATOM 3876 C CA . PHE C 1 147 ? 54.786 -16.169 0.688 1.00 20.10 147 PHE C CA 1
ATOM 3877 C C . PHE C 1 147 ? 54.705 -17.419 1.572 1.00 25.18 147 PHE C C 1
ATOM 3878 O O . PHE C 1 147 ? 54.048 -18.394 1.217 1.00 28.16 147 PHE C O 1
ATOM 3886 N N . ILE C 1 148 ? 55.363 -17.391 2.726 1.00 27.56 148 ILE C N 1
ATOM 3887 C CA . ILE C 1 148 ? 55.241 -18.497 3.680 1.00 30.85 148 ILE C CA 1
ATOM 3888 C C . ILE C 1 148 ? 54.566 -18.029 4.957 1.00 27.47 148 ILE C C 1
ATOM 3889 O O . ILE C 1 148 ? 54.660 -16.858 5.333 1.00 20.09 148 ILE C O 1
ATOM 3894 N N . HIS C 1 149 ? 53.860 -18.945 5.606 1.00 25.08 149 HIS C N 1
ATOM 3895 C CA . HIS C 1 149 ? 53.177 -18.642 6.850 1.00 17.97 149 HIS C CA 1
ATOM 3896 C C . HIS C 1 149 ? 54.180 -18.539 8.003 1.00 30.28 149 HIS C C 1
ATOM 3897 O O . HIS C 1 149 ? 54.578 -19.555 8.577 1.00 22.70 149 HIS C O 1
ATOM 3904 N N . SER C 1 150 ? 54.583 -17.312 8.333 1.00 17.36 150 SER C N 1
ATOM 3905 C CA . SER C 1 150 ? 55.497 -17.059 9.450 1.00 18.36 150 SER C CA 1
ATOM 3906 C C . SER C 1 150 ? 54.885 -17.445 10.790 1.00 22.91 150 SER C C 1
ATOM 3907 O O . SER C 1 150 ? 55.544 -18.061 11.628 1.00 20.12 150 SER C O 1
ATOM 3910 N N . GLY C 1 151 ? 53.633 -17.047 11.007 1.00 22.55 151 GLY C N 1
ATOM 3911 C CA . GLY C 1 151 ? 52.965 -17.363 12.250 1.00 16.55 151 GLY C CA 1
ATOM 3912 C C . GLY C 1 151 ? 51.667 -16.617 12.429 1.00 21.39 151 GLY C C 1
ATOM 3913 O O . GLY C 1 151 ? 51.282 -15.810 11.591 1.00 21.13 151 GLY C O 1
ATOM 3914 N N . THR C 1 152 ? 50.993 -16.888 13.540 1.00 12.34 152 THR C N 1
ATOM 3915 C CA . THR C 1 152 ? 49.696 -16.283 13.800 1.00 24.34 152 THR C CA 1
ATOM 3916 C C . THR C 1 152 ? 49.592 -15.862 15.252 1.00 29.50 152 THR C C 1
ATOM 3917 O O . THR C 1 152 ? 49.895 -16.637 16.154 1.00 22.20 152 THR C O 1
ATOM 3921 N N . ILE C 1 153 ? 49.181 -14.625 15.481 1.00 25.12 153 ILE C N 1
ATOM 3922 C CA . ILE C 1 153 ? 48.823 -14.211 16.827 1.00 14.55 153 ILE C CA 1
ATOM 3923 C C . ILE C 1 153 ? 47.333 -14.479 16.971 1.00 19.24 153 ILE C C 1
ATOM 3924 O O . ILE C 1 153 ? 46.490 -13.771 16.423 1.00 24.15 153 ILE C O 1
ATOM 3929 N N . GLN C 1 154 ? 47.017 -15.537 17.692 1.00 18.52 154 GLN C N 1
ATOM 3930 C CA . GLN C 1 154 ? 45.644 -15.954 17.846 1.00 20.11 154 GLN C CA 1
ATOM 3931 C C . GLN C 1 154 ? 44.909 -15.015 18.776 1.00 22.85 154 GLN C C 1
ATOM 3932 O O . GLN C 1 154 ? 45.441 -14.608 19.809 1.00 16.60 154 GLN C O 1
ATOM 3938 N N . GLN C 1 155 ? 43.701 -14.640 18.371 1.00 17.50 155 GLN C N 1
ATOM 3939 C CA . GLN C 1 155 ? 42.847 -13.786 19.176 1.00 18.39 155 GLN C CA 1
ATOM 3940 C C . GLN C 1 155 ? 43.502 -12.450 19.487 1.00 27.80 155 GLN C C 1
ATOM 3941 O O . GLN C 1 155 ? 43.248 -11.851 20.532 1.00 23.90 155 GLN C O 1
ATOM 3947 N N . ALA C 1 156 ? 44.342 -11.980 18.572 1.00 13.45 156 ALA C N 1
ATOM 3948 C CA . ALA C 1 156 ? 44.968 -10.666 18.740 1.00 15.94 156 ALA C CA 1
ATOM 3949 C C . ALA C 1 156 ? 43.969 -9.551 18.467 1.00 32.23 156 ALA C C 1
ATOM 3950 O O . ALA C 1 156 ? 44.164 -8.415 18.899 1.00 20.55 156 ALA C O 1
ATOM 3952 N N . GLY C 1 157 ? 42.914 -9.861 17.718 1.00 14.37 157 GLY C N 1
ATOM 3953 C CA . GLY C 1 157 ? 41.946 -8.839 17.379 1.00 18.02 157 GLY C CA 1
ATOM 3954 C C . GLY C 1 157 ? 40.559 -9.200 17.854 1.00 25.60 157 GLY C C 1
ATOM 3955 O O . GLY C 1 157 ? 40.275 -10.360 18.168 1.00 21.30 157 GLY C O 1
ATOM 3956 N N . PHE C 1 158 ? 39.690 -8.201 17.900 1.00 18.59 158 PHE C N 1
ATOM 3957 C CA . PHE C 1 158 ? 38.306 -8.421 18.255 1.00 20.82 158 PHE C CA 1
ATOM 3958 C C . PHE C 1 158 ? 37.421 -7.502 17.442 1.00 22.70 158 PHE C C 1
ATOM 3959 O O . PHE C 1 158 ? 37.520 -6.281 17.551 1.00 25.72 158 PHE C O 1
ATOM 3967 N N . LYS C 1 159 ? 36.549 -8.086 16.631 1.00 23.41 159 LYS C N 1
ATOM 3968 C CA . LYS C 1 159 ? 35.687 -7.304 15.755 1.00 19.84 159 LYS C CA 1
ATOM 3969 C C . LYS C 1 159 ? 34.479 -8.153 15.368 1.00 26.17 159 LYS C C 1
ATOM 3970 O O . LYS C 1 159 ? 34.584 -9.375 15.286 1.00 21.94 159 LYS C O 1
ATOM 3976 N N . PHE C 1 160 ? 33.332 -7.510 15.144 1.00 28.70 160 PHE C N 1
ATOM 3977 C CA . PHE C 1 160 ? 32.084 -8.235 14.866 1.00 23.49 160 PHE C CA 1
ATOM 3978 C C . PHE C 1 160 ? 31.762 -9.206 16.000 1.00 21.95 160 PHE C C 1
ATOM 3979 O O . PHE C 1 160 ? 31.255 -10.303 15.769 1.00 42.11 160 PHE C O 1
ATOM 3987 N N . GLY C 1 161 ? 32.091 -8.799 17.223 1.00 23.01 161 GLY C N 1
ATOM 3988 C CA . GLY C 1 161 ? 31.816 -9.599 18.402 1.00 24.85 161 GLY C CA 1
ATOM 3989 C C . GLY C 1 161 ? 32.565 -10.917 18.486 1.00 41.91 161 GLY C C 1
ATOM 3990 O O . GLY C 1 161 ? 32.147 -11.813 19.213 1.00 39.67 161 GLY C O 1
ATOM 3991 N N . ARG C 1 162 ? 33.670 -11.050 17.757 1.00 26.03 162 ARG C N 1
ATOM 3992 C CA . ARG C 1 162 ? 34.471 -12.272 17.854 1.00 26.41 162 ARG C CA 1
ATOM 3993 C C . ARG C 1 162 ? 35.987 -12.041 17.882 1.00 26.43 162 ARG C C 1
ATOM 3994 O O . ARG C 1 162 ? 36.500 -10.991 17.477 1.00 21.71 162 ARG C O 1
ATOM 4002 N N . TRP C 1 163 ? 36.697 -13.044 18.373 1.00 27.52 163 TRP C N 1
ATOM 4003 C CA . TRP C 1 163 ? 38.141 -12.990 18.401 1.00 20.93 163 TRP C CA 1
ATOM 4004 C C . TRP C 1 163 ? 38.690 -13.246 17.005 1.00 26.18 163 TRP C C 1
ATOM 4005 O O . TRP C 1 163 ? 38.187 -14.102 16.266 1.00 31.17 163 TRP C O 1
ATOM 4016 N N . LEU C 1 164 ? 39.705 -12.476 16.639 1.00 16.11 164 LEU C N 1
ATOM 4017 C CA . LEU C 1 164 ? 40.347 -12.619 15.340 1.00 27.02 164 LEU C CA 1
ATOM 4018 C C . LEU C 1 164 ? 41.764 -13.137 15.510 1.00 28.13 164 LEU C C 1
ATOM 4019 O O . LEU C 1 164 ? 42.453 -12.774 16.474 1.00 20.04 164 LEU C O 1
ATOM 4024 N N . ASP C 1 165 ? 42.182 -13.986 14.571 1.00 26.62 165 ASP C N 1
ATOM 4025 C CA . ASP C 1 165 ? 43.553 -14.478 14.490 1.00 16.75 165 ASP C CA 1
ATOM 4026 C C . ASP C 1 165 ? 44.275 -13.699 13.409 1.00 22.56 165 ASP C C 1
ATOM 4027 O O . ASP C 1 165 ? 43.864 -13.721 12.247 1.00 24.55 165 ASP C O 1
ATOM 4032 N N . ALA C 1 166 ? 45.346 -13.010 13.785 1.00 13.86 166 ALA C N 1
ATOM 4033 C CA . ALA C 1 166 ? 46.122 -12.242 12.819 1.00 17.85 166 ALA C CA 1
ATOM 4034 C C . ALA C 1 166 ? 47.268 -13.091 12.299 1.00 20.94 166 ALA C C 1
ATOM 4035 O O . ALA C 1 166 ? 48.188 -13.391 13.043 1.00 18.37 166 ALA C O 1
ATOM 4037 N N . ALA C 1 167 ? 47.204 -13.491 11.032 1.00 22.18 167 ALA C N 1
ATOM 4038 C CA . ALA C 1 167 ? 48.248 -14.315 10.433 1.00 22.31 167 ALA C CA 1
ATOM 4039 C C . ALA C 1 167 ? 49.265 -13.442 9.717 1.00 15.95 167 ALA C C 1
ATOM 4040 O O . ALA C 1 167 ? 48.910 -12.431 9.142 1.00 24.36 167 ALA C O 1
ATOM 4042 N N . PHE C 1 168 ? 50.537 -13.816 9.792 1.00 18.60 168 PHE C N 1
ATOM 4043 C CA . PHE C 1 168 ? 51.588 -13.083 9.090 1.00 8.92 168 PHE C CA 1
ATOM 4044 C C . PHE C 1 168 ? 52.197 -13.983 8.043 1.00 30.04 168 PHE C C 1
ATOM 4045 O O . PHE C 1 168 ? 52.712 -15.061 8.353 1.00 21.51 168 PHE C O 1
ATOM 4053 N N . TYR C 1 169 ? 52.108 -13.538 6.799 1.00 15.82 169 TYR C N 1
ATOM 4054 C CA . TYR C 1 169 ? 52.725 -14.223 5.686 1.00 18.35 169 TYR C CA 1
ATOM 4055 C C . TYR C 1 169 ? 53.872 -13.354 5.214 1.00 13.98 169 TYR C C 1
ATOM 4056 O O . TYR C 1 169 ? 53.755 -12.120 5.200 1.00 14.35 169 TYR C O 1
ATOM 4065 N N . GLN C 1 170 ? 54.988 -13.992 4.855 1.00 13.81 170 GLN C N 1
ATOM 4066 C CA . GLN C 1 170 ? 56.185 -13.244 4.490 1.00 26.46 170 GLN C CA 1
ATOM 4067 C C . GLN C 1 170 ? 56.773 -13.744 3.182 1.00 13.10 170 GLN C C 1
ATOM 4068 O O . GLN C 1 170 ? 56.640 -14.914 2.816 1.00 20.67 170 GLN C O 1
ATOM 4074 N N . LEU C 1 171 ? 57.416 -12.821 2.485 1.00 10.46 171 LEU C N 1
ATOM 4075 C CA . LEU C 1 171 ? 58.126 -13.095 1.257 1.00 24.18 171 LEU C CA 1
ATOM 4076 C C . LEU C 1 171 ? 59.515 -12.505 1.415 1.00 29.76 171 LEU C C 1
ATOM 4077 O O . LEU C 1 171 ? 59.664 -11.291 1.608 1.00 31.70 171 LEU C O 1
ATOM 4082 N N . THR C 1 172 ? 60.529 -13.359 1.327 1.00 23.70 172 THR C N 1
ATOM 4083 C CA . THR C 1 172 ? 61.916 -12.926 1.482 1.00 18.81 172 THR C CA 1
ATOM 4084 C C . THR C 1 172 ? 62.548 -12.751 0.114 1.00 23.35 172 THR C C 1
ATOM 4085 O O . THR C 1 172 ? 62.570 -13.679 -0.692 1.00 28.27 172 THR C O 1
ATOM 4089 N N . LEU C 1 173 ? 63.058 -11.557 -0.146 1.00 27.49 173 LEU C N 1
ATOM 4090 C CA . LEU C 1 173 ? 63.649 -11.246 -1.440 1.00 29.31 173 LEU C CA 1
ATOM 4091 C C . LEU C 1 173 ? 65.167 -11.450 -1.442 1.00 41.19 173 LEU C C 1
ATOM 4092 O O . LEU C 1 173 ? 65.787 -11.639 -0.384 1.00 27.34 173 LEU C O 1
ATOM 4097 N N . ASP C 1 174 ? 65.759 -11.403 -2.636 1.00 30.30 174 ASP C N 1
ATOM 4098 C CA . ASP C 1 174 ? 67.211 -11.539 -2.797 1.00 35.72 174 ASP C CA 1
ATOM 4099 C C . ASP C 1 174 ? 67.915 -10.225 -2.499 1.00 27.38 174 ASP C C 1
ATOM 4100 O O . ASP C 1 174 ? 69.101 -10.204 -2.202 1.00 55.46 174 ASP C O 1
ATOM 4105 N N . THR C 1 175 ? 67.172 -9.127 -2.603 1.00 22.71 175 THR C N 1
ATOM 4106 C CA . THR C 1 175 ? 67.676 -7.804 -2.267 1.00 20.46 175 THR C CA 1
ATOM 4107 C C . THR C 1 175 ? 67.479 -7.541 -0.775 1.00 18.97 175 THR C C 1
ATOM 4108 O O . THR C 1 175 ? 66.743 -8.269 -0.119 1.00 24.88 175 THR C O 1
ATOM 4112 N N . PRO C 1 176 ? 68.168 -6.525 -0.224 1.00 26.53 176 PRO C N 1
ATOM 4113 C CA . PRO C 1 176 ? 69.254 -5.793 -0.887 1.00 25.81 176 PRO C CA 1
ATOM 4114 C C . PRO C 1 176 ? 70.512 -6.652 -0.869 1.00 34.24 176 PRO C C 1
ATOM 4115 O O . PRO C 1 176 ? 70.656 -7.509 0.008 1.00 38.24 176 PRO C O 1
ATOM 4119 N N . LEU C 1 177 ? 71.408 -6.435 -1.822 1.00 48.98 177 LEU C N 1
ATOM 4120 C CA . LEU C 1 177 ? 72.635 -7.216 -1.868 1.00 42.26 177 LEU C CA 1
ATOM 4121 C C . LEU C 1 177 ? 73.543 -6.804 -0.722 1.00 41.33 177 LEU C C 1
ATOM 4122 O O . LEU C 1 177 ? 74.211 -7.640 -0.111 1.00 32.12 177 LEU C O 1
ATOM 4127 N N . HIS C 1 178 ? 73.542 -5.510 -0.421 1.00 27.64 178 HIS C N 1
ATOM 4128 C CA . HIS C 1 178 ? 74.448 -4.947 0.567 1.00 23.94 178 HIS C CA 1
ATOM 4129 C C . HIS C 1 178 ? 73.727 -4.214 1.684 1.00 28.50 178 HIS C C 1
ATOM 4130 O O . HIS C 1 178 ? 73.768 -2.983 1.744 1.00 33.84 178 HIS C O 1
ATOM 4137 N N . PRO C 1 179 ? 73.064 -4.965 2.580 1.00 30.81 179 PRO C N 1
ATOM 4138 C CA . PRO C 1 179 ? 72.353 -4.316 3.686 1.00 28.13 179 PRO C CA 1
ATOM 4139 C C . PRO C 1 179 ? 73.379 -3.686 4.609 1.00 27.10 179 PRO C C 1
ATOM 4140 O O . PRO C 1 179 ? 74.509 -4.163 4.655 1.00 45.82 179 PRO C O 1
ATOM 4144 N N . GLN C 1 180 ? 73.009 -2.625 5.312 1.00 28.35 180 GLN C N 1
ATOM 4145 C CA . GLN C 1 180 ? 73.918 -2.019 6.272 1.00 40.01 180 GLN C CA 1
ATOM 4146 C C . GLN C 1 180 ? 73.179 -1.336 7.421 1.00 73.03 180 GLN C C 1
ATOM 4147 O O . GLN C 1 180 ? 72.170 -0.657 7.207 1.00 51.69 180 GLN C O 1
ATOM 4153 N N . ASP C 1 181 ? 73.684 -1.533 8.640 1.00 69.04 181 ASP C N 1
ATOM 4154 C CA . ASP C 1 181 ? 73.172 -0.825 9.805 1.00 59.48 181 ASP C CA 1
ATOM 4155 C C . ASP C 1 181 ? 73.048 0.638 9.407 1.00 64.55 181 ASP C C 1
ATOM 4156 O O . ASP C 1 181 ? 73.690 1.086 8.456 1.00 64.36 181 ASP C O 1
ATOM 4161 N N . ASP C 1 182 ? 72.220 1.382 10.128 1.00 73.81 182 ASP C N 1
ATOM 4162 C CA . ASP C 1 182 ? 72.099 2.815 9.899 1.00 51.42 182 ASP C CA 1
ATOM 4163 C C . ASP C 1 182 ? 73.205 3.550 10.642 1.00 95.82 182 ASP C C 1
ATOM 4164 O O . ASP C 1 182 ? 73.565 4.674 10.296 1.00 83.61 182 ASP C O 1
ATOM 4170 N N . MET D 1 1 ? 70.467 -20.199 56.297 1.00 54.05 1 MET D N 1
ATOM 4171 C CA . MET D 1 1 ? 69.820 -18.903 56.119 1.00 48.28 1 MET D CA 1
ATOM 4172 C C . MET D 1 1 ? 70.461 -18.066 55.005 1.00 61.16 1 MET D C 1
ATOM 4173 O O . MET D 1 1 ? 71.488 -18.448 54.433 1.00 56.37 1 MET D O 1
ATOM 4178 N N . PHE D 1 2 ? 69.850 -16.919 54.712 1.00 32.86 2 PHE D N 1
ATOM 4179 C CA . PHE D 1 2 ? 70.364 -15.989 53.706 1.00 36.29 2 PHE D CA 1
ATOM 4180 C C . PHE D 1 2 ? 71.220 -14.879 54.306 1.00 39.92 2 PHE D C 1
ATOM 4181 O O . PHE D 1 2 ? 71.241 -14.682 55.525 1.00 34.30 2 PHE D O 1
ATOM 4189 N N . SER D 1 3 ? 71.926 -14.159 53.435 1.00 36.41 3 SER D N 1
ATOM 4190 C CA . SER D 1 3 ? 72.771 -13.042 53.846 1.00 27.84 3 SER D CA 1
ATOM 4191 C C . SER D 1 3 ? 72.960 -12.119 52.653 1.00 52.27 3 SER D C 1
ATOM 4192 O O . SER D 1 3 ? 72.638 -12.496 51.524 1.00 42.65 3 SER D O 1
ATOM 4195 N N . PRO D 1 4 ? 73.468 -10.899 52.898 1.00 60.06 4 PRO D N 1
ATOM 4196 C CA . PRO D 1 4 ? 73.721 -9.912 51.836 1.00 36.77 4 PRO D CA 1
ATOM 4197 C C . PRO D 1 4 ? 74.809 -10.382 50.880 1.00 59.49 4 PRO D C 1
ATOM 4198 O O . PRO D 1 4 ? 75.050 -9.749 49.853 1.00 67.40 4 PRO D O 1
ATOM 4202 N N . SER D 1 5 ? 75.463 -11.486 51.227 1.00 57.61 5 SER D N 1
ATOM 4203 C CA . SER D 1 5 ? 76.471 -12.075 50.360 1.00 65.14 5 SER D CA 1
ATOM 4204 C C . SER D 1 5 ? 75.888 -13.223 49.535 1.00 50.92 5 SER D C 1
ATOM 4205 O O . SER D 1 5 ? 76.473 -13.634 48.534 1.00 43.39 5 SER D O 1
ATOM 4208 N N . THR D 1 6 ? 74.736 -13.739 49.950 1.00 39.20 6 THR D N 1
ATOM 4209 C CA . THR D 1 6 ? 74.096 -14.834 49.217 1.00 51.06 6 THR D CA 1
ATOM 4210 C C . THR D 1 6 ? 72.827 -14.427 48.476 1.00 48.08 6 THR D C 1
ATOM 4211 O O . THR D 1 6 ? 72.306 -15.203 47.672 1.00 54.61 6 THR D O 1
ATOM 4215 N N . THR D 1 7 ? 72.318 -13.226 48.748 1.00 41.90 7 THR D N 1
ATOM 4216 C CA . THR D 1 7 ? 71.060 -12.807 48.132 1.00 37.64 7 THR D CA 1
ATOM 4217 C C . THR D 1 7 ? 70.908 -11.304 47.924 1.00 51.61 7 THR D C 1
ATOM 4218 O O . THR D 1 7 ? 71.364 -10.494 48.735 1.00 40.08 7 THR D O 1
ATOM 4222 N N . THR D 1 8 ? 70.263 -10.948 46.819 1.00 51.30 8 THR D N 1
ATOM 4223 C CA . THR D 1 8 ? 69.889 -9.569 46.556 1.00 30.05 8 THR D CA 1
ATOM 4224 C C . THR D 1 8 ? 68.444 -9.376 46.965 1.00 38.24 8 THR D C 1
ATOM 4225 O O . THR D 1 8 ? 67.537 -10.010 46.416 1.00 37.86 8 THR D O 1
ATOM 4229 N N . LEU D 1 9 ? 68.238 -8.510 47.946 1.00 46.44 9 LEU D N 1
ATOM 4230 C CA . LEU D 1 9 ? 66.898 -8.157 48.376 1.00 45.93 9 LEU D CA 1
ATOM 4231 C C . LEU D 1 9 ? 66.381 -7.082 47.426 1.00 26.23 9 LEU D C 1
ATOM 4232 O O . LEU D 1 9 ? 67.109 -6.149 47.082 1.00 35.05 9 LEU D O 1
ATOM 4237 N N . PHE D 1 10 ? 65.133 -7.210 46.989 1.00 22.75 10 PHE D N 1
ATOM 4238 C CA . PHE D 1 10 ? 64.567 -6.208 46.092 1.00 26.13 10 PHE D CA 1
ATOM 4239 C C . PHE D 1 10 ? 63.068 -6.098 46.277 1.00 26.45 10 PHE D C 1
ATOM 4240 O O . PHE D 1 10 ? 62.418 -7.033 46.757 1.00 32.88 10 PHE D O 1
ATOM 4248 N N . ARG D 1 11 ? 62.523 -4.947 45.890 1.00 25.71 11 ARG D N 1
ATOM 4249 C CA . ARG D 1 11 ? 61.088 -4.720 45.954 1.00 27.49 11 ARG D CA 1
ATOM 4250 C C . ARG D 1 11 ? 60.617 -4.145 44.624 1.00 41.66 11 ARG D C 1
ATOM 4251 O O . ARG D 1 11 ? 61.427 -3.662 43.836 1.00 19.30 11 ARG D O 1
ATOM 4259 N N . PHE D 1 12 ? 59.307 -4.189 44.393 1.00 19.84 12 PHE D N 1
ATOM 4260 C CA . PHE D 1 12 ? 58.712 -3.624 43.192 1.00 34.96 12 PHE D CA 1
ATOM 4261 C C . PHE D 1 12 ? 58.404 -2.157 43.407 1.00 33.79 12 PHE D C 1
ATOM 4262 O O . PHE D 1 12 ? 58.060 -1.746 44.506 1.00 44.19 12 PHE D O 1
ATOM 4270 N N . VAL D 1 13 ? 58.530 -1.374 42.344 1.00 30.74 13 VAL D N 1
ATOM 4271 C CA . VAL D 1 13 ? 58.134 0.018 42.366 1.00 36.66 13 VAL D CA 1
ATOM 4272 C C . VAL D 1 13 ? 57.440 0.394 41.052 1.00 36.48 13 VAL D C 1
ATOM 4273 O O . VAL D 1 13 ? 57.651 -0.240 40.025 1.00 38.39 13 VAL D O 1
ATOM 4277 N N . GLU D 1 14 ? 56.605 1.423 41.096 1.00 38.58 14 GLU D N 1
ATOM 4278 C CA . GLU D 1 14 ? 56.045 2.013 39.892 1.00 17.68 14 GLU D CA 1
ATOM 4279 C C . GLU D 1 14 ? 56.995 3.080 39.388 1.00 38.02 14 GLU D C 1
ATOM 4280 O O . GLU D 1 14 ? 57.142 4.125 40.018 1.00 49.25 14 GLU D O 1
ATOM 4286 N N . CYS D 1 15 ? 57.650 2.825 38.260 1.00 30.65 15 CYS D N 1
ATOM 4287 C CA . CYS D 1 15 ? 58.598 3.796 37.732 1.00 37.93 15 CYS D CA 1
ATOM 4288 C C . CYS D 1 15 ? 57.939 5.101 37.289 1.00 40.26 15 CYS D C 1
ATOM 4289 O O . CYS D 1 15 ? 56.854 5.101 36.705 1.00 34.76 15 CYS D O 1
ATOM 4292 N N . THR D 1 16 ? 58.611 6.208 37.596 1.00 46.11 16 THR D N 1
ATOM 4293 C CA . THR D 1 16 ? 58.162 7.540 37.214 1.00 44.22 16 THR D CA 1
ATOM 4294 C C . THR D 1 16 ? 59.288 8.220 36.450 1.00 47.12 16 THR D C 1
ATOM 4295 O O . THR D 1 16 ? 60.458 7.855 36.609 1.00 45.19 16 THR D O 1
ATOM 4299 N N . GLU D 1 17 ? 58.940 9.204 35.624 1.00 58.21 17 GLU D N 1
ATOM 4300 C CA . GLU D 1 17 ? 59.940 9.921 34.836 1.00 51.82 17 GLU D CA 1
ATOM 4301 C C . GLU D 1 17 ? 60.901 10.691 35.744 1.00 79.40 17 GLU D C 1
ATOM 4302 O O . GLU D 1 17 ? 62.113 10.738 35.501 1.00 42.20 17 GLU D O 1
ATOM 4308 N N . ASP D 1 18 ? 60.354 11.286 36.799 1.00 64.61 18 ASP D N 1
ATOM 4309 C CA . ASP D 1 18 ? 61.171 12.026 37.750 1.00 74.46 18 ASP D CA 1
ATOM 4310 C C . ASP D 1 18 ? 62.231 11.133 38.406 1.00 66.48 18 ASP D C 1
ATOM 4311 O O . ASP D 1 18 ? 63.413 11.468 38.416 1.00 62.97 18 ASP D O 1
ATOM 4314 N N . GLN D 1 19 ? 61.813 9.985 38.929 1.00 52.38 19 GLN D N 1
ATOM 4315 C CA . GLN D 1 19 ? 62.710 9.133 39.708 1.00 43.96 19 GLN D CA 1
ATOM 4316 C C . GLN D 1 19 ? 63.600 8.204 38.883 1.00 59.90 19 GLN D C 1
ATOM 4317 O O . GLN D 1 19 ? 64.670 7.804 39.342 1.00 58.95 19 GLN D O 1
ATOM 4321 N N . HIS D 1 20 ? 63.170 7.852 37.675 1.00 63.47 20 HIS D N 1
ATOM 4322 C CA . HIS D 1 20 ? 63.792 6.721 36.987 1.00 40.12 20 HIS D CA 1
ATOM 4323 C C . HIS D 1 20 ? 64.283 6.956 35.556 1.00 40.18 20 HIS D C 1
ATOM 4324 O O . HIS D 1 20 ? 64.908 6.072 34.969 1.00 43.30 20 HIS D O 1
ATOM 4331 N N . ALA D 1 21 ? 64.017 8.139 35.004 1.00 49.33 21 ALA D N 1
ATOM 4332 C CA . ALA D 1 21 ? 64.408 8.451 33.628 1.00 47.25 21 ALA D CA 1
ATOM 4333 C C . ALA D 1 21 ? 65.874 8.145 33.309 1.00 49.08 21 ALA D C 1
ATOM 4334 O O . ALA D 1 21 ? 66.176 7.561 32.267 1.00 48.10 21 ALA D O 1
ATOM 4336 N N . LEU D 1 22 ? 66.785 8.549 34.191 1.00 45.44 22 LEU D N 1
ATOM 4337 C CA . LEU D 1 22 ? 68.207 8.399 33.895 1.00 46.15 22 LEU D CA 1
ATOM 4338 C C . LEU D 1 22 ? 68.613 6.938 33.900 1.00 49.06 22 LEU D C 1
ATOM 4339 O O . LEU D 1 22 ? 69.220 6.461 32.943 1.00 50.64 22 LEU D O 1
ATOM 4344 N N . GLU D 1 23 ? 68.275 6.229 34.974 1.00 37.10 23 GLU D N 1
ATOM 4345 C CA . GLU D 1 23 ? 68.568 4.796 35.067 1.00 48.67 23 GLU D CA 1
ATOM 4346 C C . GLU D 1 23 ? 67.944 4.000 33.921 1.00 52.81 23 GLU D C 1
ATOM 4347 O O . GLU D 1 23 ? 68.612 3.175 33.297 1.00 34.87 23 GLU D O 1
ATOM 4353 N N . ILE D 1 24 ? 66.664 4.243 33.654 1.00 48.32 24 ILE D N 1
ATOM 4354 C CA . ILE D 1 24 ? 65.997 3.615 32.520 1.00 61.93 24 ILE D CA 1
ATOM 4355 C C . ILE D 1 24 ? 66.755 3.924 31.223 1.00 50.61 24 ILE D C 1
ATOM 4356 O O . ILE D 1 24 ? 67.024 3.034 30.409 1.00 40.56 24 ILE D O 1
ATOM 4361 N N . LEU D 1 25 ? 67.139 5.179 31.043 1.00 37.95 25 LEU D N 1
ATOM 4362 C CA . LEU D 1 25 ? 67.876 5.548 29.841 1.00 49.01 25 LEU D CA 1
ATOM 4363 C C . LEU D 1 25 ? 69.186 4.769 29.710 1.00 36.42 25 LEU D C 1
ATOM 4364 O O . LEU D 1 25 ? 69.597 4.424 28.606 1.00 60.00 25 LEU D O 1
ATOM 4369 N N . GLU D 1 26 ? 69.829 4.475 30.834 1.00 42.42 26 GLU D N 1
ATOM 4370 C CA . GLU D 1 26 ? 71.134 3.817 30.806 1.00 50.58 26 GLU D CA 1
ATOM 4371 C C . GLU D 1 26 ? 70.978 2.329 30.526 1.00 35.27 26 GLU D C 1
ATOM 4372 O O . GLU D 1 26 ? 71.834 1.698 29.894 1.00 41.36 26 GLU D O 1
ATOM 4378 N N . ILE D 1 27 ? 69.878 1.767 31.008 1.00 33.43 27 ILE D N 1
ATOM 4379 C CA . ILE D 1 27 ? 69.594 0.353 30.816 1.00 38.21 27 ILE D CA 1
ATOM 4380 C C . ILE D 1 27 ? 69.233 0.108 29.343 1.00 55.30 27 ILE D C 1
ATOM 4381 O O . ILE D 1 27 ? 69.763 -0.803 28.696 1.00 30.34 27 ILE D O 1
ATOM 4386 N N . LEU D 1 28 ? 68.376 0.960 28.793 1.00 41.22 28 LEU D N 1
ATOM 4387 C CA . LEU D 1 28 ? 68.024 0.853 27.378 1.00 32.81 28 LEU D CA 1
ATOM 4388 C C . LEU D 1 28 ? 69.243 0.949 26.467 1.00 61.76 28 LEU D C 1
ATOM 4389 O O . LEU D 1 28 ? 69.462 0.085 25.606 1.00 50.57 28 LEU D O 1
ATOM 4394 N N . ASN D 1 29 ? 70.038 1.999 26.651 1.00 41.23 29 ASN D N 1
ATOM 4395 C CA . ASN D 1 29 ? 71.185 2.215 25.777 1.00 34.74 29 ASN D CA 1
ATOM 4396 C C . ASN D 1 29 ? 72.183 1.073 25.832 1.00 40.60 29 ASN D C 1
ATOM 4397 O O . ASN D 1 29 ? 72.826 0.754 24.825 1.00 47.76 29 ASN D O 1
ATOM 4402 N N . ASP D 1 30 ? 72.299 0.437 26.994 1.00 28.16 30 ASP D N 1
ATOM 4403 C CA . ASP D 1 30 ? 73.190 -0.711 27.100 1.00 41.73 30 ASP D CA 1
ATOM 4404 C C . ASP D 1 30 ? 72.681 -1.843 26.219 1.00 58.42 30 ASP D C 1
ATOM 4405 O O . ASP D 1 30 ? 73.463 -2.509 25.535 1.00 46.21 30 ASP D O 1
ATOM 4410 N N . ALA D 1 31 ? 71.366 -2.053 26.244 1.00 35.96 31 ALA D N 1
ATOM 4411 C CA . ALA D 1 31 ? 70.735 -3.094 25.438 1.00 52.86 31 ALA D CA 1
ATOM 4412 C C . ALA D 1 31 ? 70.822 -2.764 23.954 1.00 48.01 31 ALA D C 1
ATOM 4413 O O . ALA D 1 31 ? 70.942 -3.658 23.118 1.00 32.82 31 ALA D O 1
ATOM 4415 N N . ILE D 1 32 ? 70.751 -1.477 23.635 1.00 39.20 32 ILE D N 1
ATOM 4416 C CA . ILE D 1 32 ? 70.821 -1.029 22.250 1.00 41.05 32 ILE D CA 1
ATOM 4417 C C . ILE D 1 32 ? 72.202 -1.295 21.671 1.00 61.12 32 ILE D C 1
ATOM 4418 O O . ILE D 1 32 ? 72.340 -1.760 20.537 1.00 35.54 32 ILE D O 1
ATOM 4423 N N . ILE D 1 33 ? 73.225 -1.009 22.466 1.00 41.19 33 ILE D N 1
ATOM 4424 C CA . ILE D 1 33 ? 74.600 -1.101 21.993 1.00 44.36 33 ILE D CA 1
ATOM 4425 C C . ILE D 1 33 ? 75.128 -2.536 21.962 1.00 55.93 33 ILE D C 1
ATOM 4426 O O . ILE D 1 33 ? 75.921 -2.898 21.091 1.00 46.91 33 ILE D O 1
ATOM 4431 N N . ASN D 1 34 ? 74.678 -3.362 22.896 1.00 31.80 34 ASN D N 1
ATOM 4432 C CA . ASN D 1 34 ? 75.311 -4.659 23.089 1.00 45.83 34 ASN D CA 1
ATOM 4433 C C . ASN D 1 34 ? 74.475 -5.891 22.741 1.00 68.33 34 ASN D C 1
ATOM 4434 O O . ASN D 1 34 ? 75.000 -7.003 22.733 1.00 62.59 34 ASN D O 1
ATOM 4439 N N . SER D 1 35 ? 73.192 -5.705 22.436 1.00 61.55 35 SER D N 1
ATOM 4440 C CA . SER D 1 35 ? 72.325 -6.855 22.164 1.00 45.22 35 SER D CA 1
ATOM 4441 C C . SER D 1 35 ? 71.312 -6.638 21.046 1.00 50.11 35 SER D C 1
ATOM 4442 O O . SER D 1 35 ? 71.160 -5.527 20.519 1.00 37.43 35 SER D O 1
ATOM 4445 N N . THR D 1 36 ? 70.616 -7.719 20.703 1.00 35.04 36 THR D N 1
ATOM 4446 C CA . THR D 1 36 ? 69.540 -7.669 19.716 1.00 41.82 36 THR D CA 1
ATOM 4447 C C . THR D 1 36 ? 68.193 -7.452 20.398 1.00 45.61 36 THR D C 1
ATOM 4448 O O . THR D 1 36 ? 67.144 -7.697 19.806 1.00 48.54 36 THR D O 1
ATOM 4452 N N . ALA D 1 37 ? 68.234 -6.987 21.645 1.00 49.33 37 ALA D N 1
ATOM 4453 C CA . ALA D 1 37 ? 67.049 -6.929 22.503 1.00 45.02 37 ALA D CA 1
ATOM 4454 C C . ALA D 1 37 ? 66.196 -5.696 22.251 1.00 58.88 37 ALA D C 1
ATOM 4455 O O . ALA D 1 37 ? 65.007 -5.665 22.580 1.00 67.64 37 ALA D O 1
ATOM 4456 N N . LEU D 1 38 ? 66.813 -4.671 21.685 1.00 53.14 38 LEU D N 1
ATOM 4457 C CA . LEU D 1 38 ? 66.074 -3.503 21.240 1.00 70.19 38 LEU D CA 1
ATOM 4458 C C . LEU D 1 38 ? 66.512 -3.269 19.806 1.00 71.32 38 LEU D C 1
ATOM 4459 O O . LEU D 1 38 ? 67.676 -3.503 19.463 1.00 46.84 38 LEU D O 1
ATOM 4464 N N . TYR D 1 39 ? 65.593 -2.837 18.955 1.00 31.78 39 TYR D N 1
ATOM 4465 C CA . TYR D 1 39 ? 65.932 -2.738 17.542 1.00 46.12 39 TYR D CA 1
ATOM 4466 C C . TYR D 1 39 ? 66.371 -1.337 17.112 1.00 43.60 39 TYR D C 1
ATOM 4467 O O . TYR D 1 39 ? 66.167 -0.937 15.968 1.00 37.48 39 TYR D O 1
ATOM 4476 N N . ASP D 1 40 ? 66.998 -0.613 18.040 1.00 58.49 40 ASP D N 1
ATOM 4477 C CA . ASP D 1 40 ? 67.683 0.642 17.728 1.00 54.25 40 ASP D CA 1
ATOM 4478 C C . ASP D 1 40 ? 69.143 0.413 17.340 1.00 50.37 40 ASP D C 1
ATOM 4479 O O . ASP D 1 40 ? 69.738 -0.606 17.706 1.00 49.72 40 ASP D O 1
ATOM 4484 N N . TYR D 1 41 ? 69.717 1.373 16.614 1.00 54.13 41 TYR D N 1
ATOM 4485 C CA . TYR D 1 41 ? 71.148 1.363 16.303 1.00 59.22 41 TYR D CA 1
ATOM 4486 C C . TYR D 1 41 ? 71.910 2.307 17.229 1.00 59.31 41 TYR D C 1
ATOM 4487 O O . TYR D 1 41 ? 72.918 1.934 17.825 1.00 57.30 41 TYR D O 1
ATOM 4496 N N . LYS D 1 42 ? 71.420 3.538 17.333 1.00 39.37 42 LYS D N 1
ATOM 4497 C CA . LYS D 1 42 ? 72.087 4.577 18.106 1.00 60.99 42 LYS D CA 1
ATOM 4498 C C . LYS D 1 42 ? 71.404 4.782 19.453 1.00 66.39 42 LYS D C 1
ATOM 4499 O O . LYS D 1 42 ? 70.181 4.660 19.563 1.00 60.06 42 LYS D O 1
ATOM 4502 N N . PRO D 1 43 ? 72.197 5.088 20.488 1.00 64.36 43 PRO D N 1
ATOM 4503 C CA . PRO D 1 43 ? 71.654 5.358 21.820 1.00 67.87 43 PRO D CA 1
ATOM 4504 C C . PRO D 1 43 ? 70.498 6.343 21.760 1.00 52.48 43 PRO D C 1
ATOM 4505 O O . PRO D 1 43 ? 70.451 7.196 20.878 1.00 51.51 43 PRO D O 1
ATOM 4509 N N A ARG D 1 44 ? 69.566 6.218 22.701 0.50 55.59 44 ARG D N 1
ATOM 4510 N N B ARG D 1 44 ? 69.565 6.207 22.690 0.50 55.60 44 ARG D N 1
ATOM 4511 C CA A ARG D 1 44 ? 68.422 7.120 22.775 0.50 67.27 44 ARG D CA 1
ATOM 4512 C CA B ARG D 1 44 ? 68.439 7.122 22.789 0.50 67.27 44 ARG D CA 1
ATOM 4513 C C A ARG D 1 44 ? 68.802 8.377 23.551 0.50 63.58 44 ARG D C 1
ATOM 4514 C C B ARG D 1 44 ? 68.894 8.401 23.475 0.50 63.43 44 ARG D C 1
ATOM 4515 O O A ARG D 1 44 ? 69.578 8.315 24.504 0.50 66.61 44 ARG D O 1
ATOM 4516 O O B ARG D 1 44 ? 69.814 8.381 24.291 0.50 65.19 44 ARG D O 1
ATOM 4531 N N . SER D 1 45 ? 68.253 9.515 23.142 1.00 57.72 45 SER D N 1
ATOM 4532 C CA . SER D 1 45 ? 68.549 10.780 23.798 1.00 63.39 45 SER D CA 1
ATOM 4533 C C . SER D 1 45 ? 67.743 10.880 25.081 1.00 76.09 45 SER D C 1
ATOM 4534 O O . SER D 1 45 ? 66.874 10.047 25.333 1.00 61.75 45 SER D O 1
ATOM 4537 N N . LYS D 1 46 ? 68.032 11.894 25.892 1.00 76.46 46 LYS D N 1
ATOM 4538 C CA . LYS D 1 46 ? 67.208 12.167 27.060 1.00 67.00 46 LYS D CA 1
ATOM 4539 C C . LYS D 1 46 ? 65.845 12.653 26.577 1.00 66.92 46 LYS D C 1
ATOM 4540 O O . LYS D 1 46 ? 64.809 12.258 27.108 1.00 75.73 46 LYS D O 1
ATOM 4542 N N . GLU D 1 47 ? 65.858 13.498 25.549 1.00 57.94 47 GLU D N 1
ATOM 4543 C CA . GLU D 1 47 ? 64.626 14.011 24.958 1.00 60.46 47 GLU D CA 1
ATOM 4544 C C . GLU D 1 47 ? 63.700 12.877 24.510 1.00 84.44 47 GLU D C 1
ATOM 4545 O O . GLU D 1 47 ? 62.507 12.867 24.828 1.00 57.38 47 GLU D O 1
ATOM 4547 N N . SER D 1 48 ? 64.260 11.923 23.772 1.00 83.34 48 SER D N 1
ATOM 4548 C CA . SER D 1 48 ? 63.496 10.786 23.268 1.00 77.50 48 SER D CA 1
ATOM 4549 C C . SER D 1 48 ? 62.874 9.993 24.408 1.00 70.64 48 SER D C 1
ATOM 4550 O O . SER D 1 48 ? 61.757 9.484 24.289 1.00 62.17 48 SER D O 1
ATOM 4552 N N . MET D 1 49 ? 63.607 9.899 25.513 1.00 64.57 49 MET D N 1
ATOM 4553 C CA . MET D 1 49 ? 63.150 9.172 26.694 1.00 77.03 49 MET D CA 1
ATOM 4554 C C . MET D 1 49 ? 61.996 9.899 27.390 1.00 76.44 49 MET D C 1
ATOM 4555 O O . MET D 1 49 ? 61.187 9.278 28.084 1.00 73.59 49 MET D O 1
ATOM 4560 N N . ALA D 1 50 ? 61.919 11.212 27.194 1.00 58.86 50 ALA D N 1
ATOM 4561 C CA . ALA D 1 50 ? 60.855 12.014 27.792 1.00 63.47 50 ALA D CA 1
ATOM 4562 C C . ALA D 1 50 ? 59.528 11.792 27.070 1.00 51.78 50 ALA D C 1
ATOM 4563 O O . ALA D 1 50 ? 58.461 11.816 27.689 1.00 52.73 50 ALA D O 1
ATOM 4565 N N . ALA D 1 51 ? 59.599 11.585 25.758 1.00 60.49 51 ALA D N 1
ATOM 4566 C CA . ALA D 1 51 ? 58.414 11.255 24.973 1.00 76.58 51 ALA D CA 1
ATOM 4567 C C . ALA D 1 51 ? 57.956 9.856 25.349 1.00 63.83 51 ALA D C 1
ATOM 4568 O O . ALA D 1 51 ? 56.769 9.614 25.569 1.00 52.49 51 ALA D O 1
ATOM 4570 N N . TRP D 1 52 ? 58.920 8.941 25.418 1.00 58.59 52 TRP D N 1
ATOM 4571 C CA . TRP D 1 52 ? 58.678 7.581 25.884 1.00 50.28 52 TRP D CA 1
ATOM 4572 C C . TRP D 1 52 ? 57.832 7.606 27.152 1.00 59.60 52 TRP D C 1
ATOM 4573 O O . TRP D 1 52 ? 56.808 6.932 27.229 1.00 31.96 52 TRP D O 1
ATOM 4584 N N . PHE D 1 53 ? 58.241 8.392 28.144 1.00 45.64 53 PHE D N 1
ATOM 4585 C CA . PHE D 1 53 ? 57.467 8.452 29.377 1.00 38.71 53 PHE D CA 1
ATOM 4586 C C . PHE D 1 53 ? 56.072 9.001 29.119 1.00 55.51 53 PHE D C 1
ATOM 4587 O O . PHE D 1 53 ? 55.091 8.529 29.699 1.00 45.50 53 PHE D O 1
ATOM 4595 N N . ALA D 1 54 ? 55.989 9.976 28.219 1.00 32.93 54 ALA D N 1
ATOM 4596 C CA . ALA D 1 54 ? 54.721 10.626 27.909 1.00 63.76 54 ALA D CA 1
ATOM 4597 C C . ALA D 1 54 ? 53.721 9.629 27.336 1.00 27.12 54 ALA D C 1
ATOM 4598 O O . ALA D 1 54 ? 52.576 9.542 27.793 1.00 42.54 54 ALA D O 1
ATOM 4600 N N . THR D 1 55 ? 54.164 8.875 26.336 1.00 43.37 55 THR D N 1
ATOM 4601 C CA . THR D 1 55 ? 53.336 7.845 25.715 1.00 33.56 55 THR D CA 1
ATOM 4602 C C . THR D 1 55 ? 52.741 6.902 26.756 1.00 42.72 55 THR D C 1
ATOM 4603 O O . THR D 1 55 ? 51.544 6.594 26.731 1.00 45.07 55 THR D O 1
ATOM 4607 N N . LYS D 1 56 ? 53.570 6.457 27.691 1.00 49.77 56 LYS D N 1
ATOM 4608 C CA . LYS D 1 56 ? 53.107 5.475 28.664 1.00 46.78 56 LYS D CA 1
ATOM 4609 C C . LYS D 1 56 ? 52.121 6.067 29.656 1.00 35.55 56 LYS D C 1
ATOM 4610 O O . LYS D 1 56 ? 51.183 5.385 30.078 1.00 39.40 56 LYS D O 1
ATOM 4616 N N . ARG D 1 57 ? 52.322 7.341 29.999 1.00 40.51 57 ARG D N 1
ATOM 4617 C CA . ARG D 1 57 ? 51.406 8.076 30.874 1.00 35.19 57 ARG D CA 1
ATOM 4618 C C . ARG D 1 57 ? 50.050 8.252 30.211 1.00 43.80 57 ARG D C 1
ATOM 4619 O O . ARG D 1 57 ? 49.026 7.824 30.742 1.00 31.89 57 ARG D O 1
ATOM 4627 N N . GLN D 1 58 ? 50.053 8.908 29.055 1.00 48.69 58 GLN D N 1
ATOM 4628 C CA . GLN D 1 58 ? 48.836 9.128 28.285 1.00 38.51 58 GLN D CA 1
ATOM 4629 C C . GLN D 1 58 ? 48.022 7.842 28.175 1.00 54.06 58 GLN D C 1
ATOM 4630 O O . GLN D 1 58 ? 46.802 7.858 28.327 1.00 45.06 58 GLN D O 1
ATOM 4636 N N . ASN D 1 59 ? 48.704 6.723 27.943 1.00 43.03 59 ASN D N 1
ATOM 4637 C CA . ASN D 1 59 ? 48.018 5.469 27.664 1.00 36.53 59 ASN D CA 1
ATOM 4638 C C . ASN D 1 59 ? 47.787 4.580 28.871 1.00 44.59 59 ASN D C 1
ATOM 4639 O O . ASN D 1 59 ? 47.210 3.493 28.749 1.00 40.85 59 ASN D O 1
ATOM 4644 N N . ASN D 1 60 ? 48.249 5.022 30.032 1.00 38.83 60 ASN D N 1
ATOM 4645 C CA . ASN D 1 60 ? 48.075 4.224 31.231 1.00 41.97 60 ASN D CA 1
ATOM 4646 C C . ASN D 1 60 ? 48.823 2.893 31.063 1.00 37.72 60 ASN D C 1
ATOM 4647 O O . ASN D 1 60 ? 48.377 1.846 31.526 1.00 38.34 60 ASN D O 1
ATOM 4652 N N . PHE D 1 61 ? 49.956 2.948 30.368 1.00 31.22 61 PHE D N 1
ATOM 4653 C CA . PHE D 1 61 ? 50.847 1.802 30.252 1.00 32.52 61 PHE D CA 1
ATOM 4654 C C . PHE D 1 61 ? 51.724 1.702 31.492 1.00 28.32 61 PHE D C 1
ATOM 4655 O O . PHE D 1 61 ? 52.419 2.661 31.847 1.00 26.06 61 PHE D O 1
ATOM 4663 N N . PRO D 1 62 ? 51.702 0.543 32.159 1.00 24.97 62 PRO D N 1
ATOM 4664 C CA . PRO D 1 62 ? 52.477 0.417 33.398 1.00 25.08 62 PRO D CA 1
ATOM 4665 C C . PRO D 1 62 ? 53.979 0.389 33.131 1.00 30.73 62 PRO D C 1
ATOM 4666 O O . PRO D 1 62 ? 54.417 -0.059 32.070 1.00 33.39 62 PRO D O 1
ATOM 4670 N N . ILE D 1 63 ? 54.759 0.894 34.077 1.00 36.93 63 ILE D N 1
ATOM 4671 C CA . ILE D 1 63 ? 56.198 0.665 34.078 1.00 32.00 63 ILE D CA 1
ATOM 4672 C C . ILE D 1 63 ? 56.556 0.1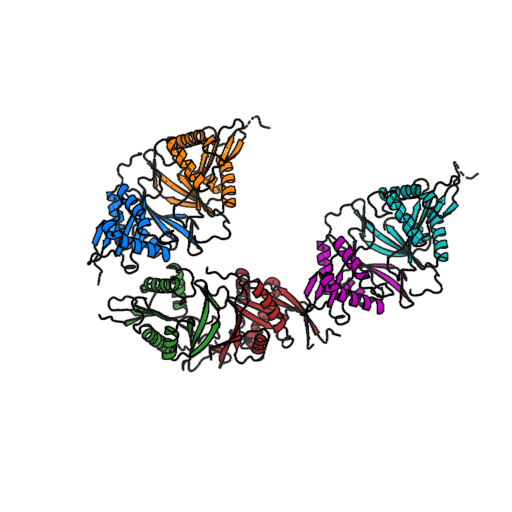27 35.458 1.00 44.18 63 ILE D C 1
ATOM 4673 O O . ILE D 1 63 ? 56.562 0.871 36.438 1.00 42.15 63 ILE D O 1
ATOM 4678 N N . ILE D 1 64 ? 56.822 -1.173 35.534 1.00 28.26 64 ILE D N 1
ATOM 4679 C CA . ILE D 1 64 ? 57.083 -1.833 36.807 1.00 24.89 64 ILE D CA 1
ATOM 4680 C C . ILE D 1 64 ? 58.578 -2.063 37.001 1.00 36.01 64 ILE D C 1
ATOM 4681 O O . ILE D 1 64 ? 59.230 -2.717 36.189 1.00 30.02 64 ILE D O 1
ATOM 4686 N N . GLY D 1 65 ? 59.124 -1.511 38.077 1.00 38.53 65 GLY D N 1
ATOM 4687 C CA . GLY D 1 65 ? 60.553 -1.591 38.317 1.00 26.80 65 GLY D CA 1
ATOM 4688 C C . GLY D 1 65 ? 60.912 -2.481 39.490 1.00 25.02 65 GLY D C 1
ATOM 4689 O O . GLY D 1 65 ? 60.066 -2.810 40.324 1.00 26.23 65 GLY D O 1
ATOM 4690 N N . ALA D 1 66 ? 62.174 -2.889 39.544 1.00 19.30 66 ALA D N 1
ATOM 4691 C CA . ALA D 1 66 ? 62.680 -3.664 40.671 1.00 28.49 66 ALA D CA 1
ATOM 4692 C C . ALA D 1 66 ? 63.852 -2.900 41.269 1.00 51.27 66 ALA D C 1
ATOM 4693 O O . ALA D 1 66 ? 64.766 -2.487 40.547 1.00 30.55 66 ALA D O 1
ATOM 4695 N N . VAL D 1 67 ? 63.815 -2.692 42.581 1.00 33.58 67 VAL D N 1
ATOM 4696 C CA . VAL D 1 67 ? 64.816 -1.853 43.230 1.00 30.68 67 VAL D CA 1
ATOM 4697 C C . VAL D 1 67 ? 65.488 -2.584 44.380 1.00 30.10 67 VAL D C 1
ATOM 4698 O O . VAL D 1 67 ? 64.832 -3.300 45.133 1.00 37.42 67 VAL D O 1
ATOM 4702 N N . ASN D 1 68 ? 66.805 -2.439 44.488 1.00 34.05 68 ASN D N 1
ATOM 4703 C CA . ASN D 1 68 ? 67.546 -3.086 45.573 1.00 47.63 68 ASN D CA 1
ATOM 4704 C C . ASN D 1 68 ? 67.474 -2.283 46.874 1.00 65.59 68 ASN D C 1
ATOM 4705 O O . ASN D 1 68 ? 67.085 -1.107 46.870 1.00 36.00 68 ASN D O 1
ATOM 4710 N N . GLU D 1 69 ? 67.833 -2.932 47.979 1.00 74.71 69 GLU D N 1
ATOM 4711 C CA . GLU D 1 69 ? 67.743 -2.332 49.309 1.00 75.39 69 GLU D CA 1
ATOM 4712 C C . GLU D 1 69 ? 68.220 -0.881 49.284 1.00 34.34 69 GLU D C 1
ATOM 4713 O O . GLU D 1 69 ? 67.667 -0.027 49.972 1.00 49.36 69 GLU D O 1
ATOM 4717 N N . VAL D 1 70 ? 69.224 -0.617 48.455 1.00 50.07 70 VAL D N 1
ATOM 4718 C CA . VAL D 1 70 ? 69.861 0.696 48.355 1.00 47.02 70 VAL D CA 1
ATOM 4719 C C . VAL D 1 70 ? 69.138 1.715 47.447 1.00 65.56 70 VAL D C 1
ATOM 4720 O O . VAL D 1 70 ? 69.432 2.911 47.489 1.00 72.80 70 VAL D O 1
ATOM 4724 N N . GLY D 1 71 ? 68.198 1.252 46.629 1.00 58.61 71 GLY D N 1
ATOM 4725 C CA . GLY D 1 71 ? 67.424 2.159 45.795 1.00 57.21 71 GLY D CA 1
ATOM 4726 C C . GLY D 1 71 ? 67.793 2.160 44.317 1.00 39.05 71 GLY D C 1
ATOM 4727 O O . GLY D 1 71 ? 67.206 2.892 43.518 1.00 48.78 71 GLY D O 1
ATOM 4728 N N . GLN D 1 72 ? 68.769 1.339 43.953 1.00 38.22 72 GLN D N 1
ATOM 4729 C CA . GLN D 1 72 ? 69.187 1.207 42.563 1.00 43.97 72 GLN D CA 1
ATOM 4730 C C . GLN D 1 72 ? 68.149 0.448 41.717 1.00 39.34 72 GLN D C 1
ATOM 4731 O O . GLN D 1 72 ? 67.663 -0.621 42.111 1.00 37.62 72 GLN D O 1
ATOM 4737 N N . LEU D 1 73 ? 67.815 1.000 40.553 1.00 40.70 73 LEU D N 1
ATOM 4738 C CA . LEU D 1 73 ? 66.902 0.333 39.630 1.00 33.48 73 LEU D CA 1
ATOM 4739 C C . LEU D 1 73 ? 67.564 -0.905 39.032 1.00 35.32 73 LEU D C 1
ATOM 4740 O O . LEU D 1 73 ? 68.501 -0.793 38.241 1.00 31.69 73 LEU D O 1
ATOM 4745 N N . LEU D 1 74 ? 67.081 -2.081 39.429 1.00 26.11 74 LEU D N 1
ATOM 4746 C CA . LEU D 1 74 ? 67.647 -3.353 38.974 1.00 37.34 74 LEU D CA 1
ATOM 4747 C C . LEU D 1 74 ? 67.173 -3.719 37.574 1.00 45.46 74 LEU D C 1
ATOM 4748 O O . LEU D 1 74 ? 67.811 -4.503 36.876 1.00 31.42 74 LEU D O 1
ATOM 4753 N N . GLY D 1 75 ? 66.051 -3.143 37.166 1.00 40.44 75 GLY D N 1
ATOM 4754 C CA . GLY D 1 75 ? 65.462 -3.467 35.886 1.00 33.48 75 GLY D CA 1
ATOM 4755 C C . GLY D 1 75 ? 63.997 -3.116 35.921 1.00 26.22 75 GLY D C 1
ATOM 4756 O O . GLY D 1 75 ? 63.453 -2.819 36.988 1.00 25.69 75 GLY D O 1
ATOM 4757 N N . PHE D 1 76 ? 63.361 -3.140 34.757 1.00 20.24 76 PHE D N 1
ATOM 4758 C CA . PHE D 1 76 ? 61.957 -2.759 34.645 1.00 32.71 76 PHE D CA 1
ATOM 4759 C C . PHE D 1 76 ? 61.222 -3.556 33.567 1.00 30.11 76 PHE D C 1
ATOM 4760 O O . PHE D 1 76 ? 61.833 -4.174 32.695 1.00 29.65 76 PHE D O 1
ATOM 4768 N N . ALA D 1 77 ? 59.902 -3.568 33.648 1.00 33.92 77 ALA D N 1
ATOM 4769 C CA . ALA D 1 77 ? 59.099 -4.221 32.632 1.00 27.91 77 ALA D CA 1
ATOM 4770 C C . ALA D 1 77 ? 57.982 -3.268 32.279 1.00 38.44 77 ALA D C 1
ATOM 4771 O O . ALA D 1 77 ? 57.603 -2.423 33.086 1.00 29.62 77 ALA D O 1
ATOM 4773 N N . SER D 1 78 ? 57.459 -3.391 31.070 1.00 25.91 78 SER D N 1
ATOM 4774 C CA . SER D 1 78 ? 56.443 -2.465 30.617 1.00 24.48 78 SER D CA 1
ATOM 4775 C C . SER D 1 78 ? 55.723 -3.070 29.418 1.00 32.92 78 SER D C 1
ATOM 4776 O O . SER D 1 78 ? 56.143 -4.103 28.899 1.00 20.12 78 SER D O 1
ATOM 4779 N N . TRP D 1 79 ? 54.629 -2.445 28.993 1.00 23.34 79 TRP D N 1
ATOM 4780 C CA . TRP D 1 79 ? 54.026 -2.791 27.707 1.00 30.05 79 TRP D CA 1
ATOM 4781 C C . TRP D 1 79 ? 53.566 -1.557 26.948 1.00 22.46 79 TRP D C 1
ATOM 4782 O O . TRP D 1 79 ? 53.509 -0.463 27.494 1.00 33.82 79 TRP D O 1
ATOM 4793 N N . GLY D 1 80 ? 53.278 -1.748 25.669 1.00 29.65 80 GLY D N 1
ATOM 4794 C CA . GLY D 1 80 ? 52.766 -0.704 24.815 1.00 16.19 80 GLY D CA 1
ATOM 4795 C C . GLY D 1 80 ? 51.865 -1.337 23.773 1.00 33.12 80 GLY D C 1
ATOM 4796 O O . GLY D 1 80 ? 51.543 -2.528 23.840 1.00 21.55 80 GLY D O 1
ATOM 4797 N N . SER D 1 81 ? 51.463 -0.549 22.792 1.00 23.66 81 SER D N 1
ATOM 4798 C CA . SER D 1 81 ? 50.634 -1.072 21.722 1.00 38.24 81 SER D CA 1
ATOM 4799 C C . SER D 1 81 ? 51.395 -2.173 20.983 1.00 20.66 81 SER D C 1
ATOM 4800 O O . SER D 1 81 ? 52.598 -2.052 20.767 1.00 29.86 81 SER D O 1
ATOM 4803 N N . PHE D 1 82 ? 50.706 -3.254 20.624 1.00 28.98 82 PHE D N 1
ATOM 4804 C CA . PHE D 1 82 ? 51.282 -4.250 19.724 1.00 24.37 82 PHE D CA 1
ATOM 4805 C C . PHE D 1 82 ? 51.160 -3.790 18.259 1.00 27.24 82 PHE D C 1
ATOM 4806 O O . PHE D 1 82 ? 52.158 -3.621 17.574 1.00 18.65 82 PHE D O 1
ATOM 4814 N N . ARG D 1 83 ? 49.940 -3.578 17.784 1.00 24.85 83 ARG D N 1
ATOM 4815 C CA . ARG D 1 83 ? 49.753 -3.008 16.451 1.00 18.12 83 ARG D CA 1
ATOM 4816 C C . ARG D 1 83 ? 48.771 -1.841 16.526 1.00 37.56 83 ARG D C 1
ATOM 4817 O O . ARG D 1 83 ? 47.796 -1.889 17.280 1.00 23.35 83 ARG D O 1
ATOM 4825 N N . ALA D 1 84 ? 49.046 -0.792 15.756 1.00 34.38 84 ALA D N 1
ATOM 4826 C CA . ALA D 1 84 ? 48.330 0.480 15.876 1.00 46.22 84 ALA D CA 1
ATOM 4827 C C . ALA D 1 84 ? 47.007 0.526 15.109 1.00 40.20 84 ALA D C 1
ATOM 4828 O O . ALA D 1 84 ? 46.859 1.290 14.157 1.00 32.97 84 ALA D O 1
ATOM 4830 N N . PHE D 1 85 ? 46.053 -0.298 15.521 1.00 29.44 85 PHE D N 1
ATOM 4831 C CA . PHE D 1 85 ? 44.731 -0.322 14.903 1.00 23.05 85 PHE D CA 1
ATOM 4832 C C . PHE D 1 85 ? 43.721 -0.649 15.975 1.00 26.41 85 PHE D C 1
ATOM 4833 O O . PHE D 1 85 ? 44.031 -1.396 16.908 1.00 24.54 85 PHE D O 1
ATOM 4841 N N . PRO D 1 86 ? 42.506 -0.096 15.846 1.00 25.94 86 PRO D N 1
ATOM 4842 C CA . PRO D 1 86 ? 41.501 -0.167 16.913 1.00 28.23 86 PRO D CA 1
ATOM 4843 C C . PRO D 1 86 ? 41.160 -1.575 17.390 1.00 25.61 86 PRO D C 1
ATOM 4844 O O . PRO D 1 86 ? 40.970 -1.747 18.591 1.00 18.31 86 PRO D O 1
ATOM 4848 N N . ALA D 1 87 ? 41.064 -2.557 16.496 1.00 20.55 87 ALA D N 1
ATOM 4849 C CA . ALA D 1 87 ? 40.612 -3.887 16.927 1.00 13.07 87 ALA D CA 1
ATOM 4850 C C . ALA D 1 87 ? 41.690 -4.684 17.666 1.00 18.36 87 ALA D C 1
ATOM 4851 O O . ALA D 1 87 ? 41.435 -5.800 18.106 1.00 20.57 87 ALA D O 1
ATOM 4853 N N . TYR D 1 88 ? 42.889 -4.114 17.799 1.00 17.58 88 TYR D N 1
ATOM 4854 C CA . TYR D 1 88 ? 43.950 -4.716 18.622 1.00 20.00 88 TYR D CA 1
ATOM 4855 C C . TYR D 1 88 ? 43.900 -4.219 20.063 1.00 30.36 88 TYR D C 1
ATOM 4856 O O . TYR D 1 88 ? 44.866 -4.381 20.807 1.00 31.37 88 TYR D O 1
ATOM 4865 N N . LYS D 1 89 ? 42.787 -3.606 20.455 1.00 18.76 89 LYS D N 1
ATOM 4866 C CA . LYS D 1 89 ? 42.671 -3.000 21.792 1.00 23.31 89 LYS D CA 1
ATOM 4867 C C . LYS D 1 89 ? 43.021 -3.917 22.971 1.00 28.10 89 LYS D C 1
ATOM 4868 O O . LYS D 1 89 ? 43.460 -3.445 24.022 1.00 37.45 89 LYS D O 1
ATOM 4874 N N . TYR D 1 90 ? 42.828 -5.221 22.808 1.00 26.10 90 TYR D N 1
ATOM 4875 C CA . TYR D 1 90 ? 43.040 -6.140 23.923 1.00 17.78 90 TYR D CA 1
ATOM 4876 C C . TYR D 1 90 ? 44.399 -6.829 23.867 1.00 22.24 90 TYR D C 1
ATOM 4877 O O . TYR D 1 90 ? 44.664 -7.763 24.624 1.00 20.96 90 TYR D O 1
ATOM 4886 N N . THR D 1 91 ? 45.269 -6.345 22.987 1.00 15.77 91 THR D N 1
ATOM 4887 C CA . THR D 1 91 ? 46.589 -6.941 22.828 1.00 14.46 91 THR D CA 1
ATOM 4888 C C . THR D 1 91 ? 47.641 -5.907 23.156 1.00 18.64 91 THR D C 1
ATOM 4889 O O . THR D 1 91 ? 47.600 -4.780 22.657 1.00 18.30 91 THR D O 1
ATOM 4893 N N . VAL D 1 92 ? 48.580 -6.278 24.015 1.00 15.11 92 VAL D N 1
ATOM 4894 C CA . VAL D 1 92 ? 49.700 -5.393 24.294 1.00 16.04 92 VAL D CA 1
ATOM 4895 C C . VAL D 1 92 ? 50.980 -6.135 23.964 1.00 17.84 92 VAL D C 1
ATOM 4896 O O . VAL D 1 92 ? 50.998 -7.365 23.903 1.00 14.20 92 VAL D O 1
ATOM 4900 N N . GLU D 1 93 ? 52.042 -5.384 23.719 1.00 21.32 93 GLU D N 1
ATOM 4901 C CA . GLU D 1 93 ? 53.352 -5.970 23.555 1.00 18.37 93 GLU D CA 1
ATOM 4902 C C . GLU D 1 93 ? 54.208 -5.488 24.724 1.00 21.72 93 GLU D C 1
ATOM 4903 O O . GLU D 1 93 ? 54.275 -4.299 24.993 1.00 18.88 93 GLU D O 1
ATOM 4909 N N . HIS D 1 94 ? 54.839 -6.423 25.421 1.00 12.72 94 HIS D N 1
ATOM 4910 C CA . HIS D 1 94 ? 55.601 -6.124 26.626 1.00 23.19 94 HIS D CA 1
ATOM 4911 C C . HIS D 1 94 ? 57.088 -6.225 26.369 1.00 25.00 94 HIS D C 1
ATOM 4912 O O . HIS D 1 94 ? 57.537 -6.874 25.418 1.00 21.46 94 HIS D O 1
ATOM 4919 N N . SER D 1 95 ? 57.853 -5.606 27.253 1.00 34.92 95 SER D N 1
ATOM 4920 C CA . SER D 1 95 ? 59.295 -5.748 27.231 1.00 28.56 95 SER D CA 1
ATOM 4921 C C . SER D 1 95 ? 59.827 -5.713 28.655 1.00 30.42 95 SER D C 1
ATOM 4922 O O . SER D 1 95 ? 59.189 -5.176 29.562 1.00 28.15 95 SER D O 1
ATOM 4925 N N . VAL D 1 96 ? 60.986 -6.321 28.851 1.00 32.04 96 VAL D N 1
ATOM 4926 C CA . VAL D 1 96 ? 61.608 -6.371 30.158 1.00 33.02 96 VAL D CA 1
ATOM 4927 C C . VAL D 1 96 ? 63.119 -6.250 29.988 1.00 26.78 96 VAL D C 1
ATOM 4928 O O . VAL D 1 96 ? 63.724 -6.971 29.196 1.00 38.65 96 VAL D O 1
ATOM 4932 N N . TYR D 1 97 ? 63.719 -5.303 30.698 1.00 42.42 97 TYR D N 1
ATOM 4933 C CA . TYR D 1 97 ? 65.161 -5.083 30.618 1.00 40.29 97 TYR D CA 1
ATOM 4934 C C . TYR D 1 97 ? 65.795 -5.189 31.989 1.00 36.91 97 TYR D C 1
ATOM 4935 O O . TYR D 1 97 ? 65.322 -4.584 32.948 1.00 42.11 97 TYR D O 1
ATOM 4944 N N . ILE D 1 98 ? 66.862 -5.969 32.082 1.00 28.11 98 ILE D N 1
ATOM 4945 C CA . ILE D 1 98 ? 67.561 -6.127 33.344 1.00 31.21 98 ILE D CA 1
ATOM 4946 C C . ILE D 1 98 ? 68.893 -5.430 33.276 1.00 33.01 98 ILE D C 1
ATOM 4947 O O . ILE D 1 98 ? 69.591 -5.515 32.262 1.00 33.52 98 ILE D O 1
ATOM 4952 N N . HIS D 1 99 ? 69.240 -4.734 34.357 1.00 34.26 99 HIS D N 1
ATOM 4953 C CA . HIS D 1 99 ? 70.506 -4.014 34.435 1.00 25.32 99 HIS D CA 1
ATOM 4954 C C . HIS D 1 99 ? 71.669 -4.986 34.232 1.00 19.76 99 HIS D C 1
ATOM 4955 O O . HIS D 1 99 ? 71.593 -6.137 34.659 1.00 26.68 99 HIS D O 1
ATOM 4962 N N . LYS D 1 100 ? 72.737 -4.512 33.586 1.00 35.56 100 LYS D N 1
ATOM 4963 C CA . LYS D 1 100 ? 73.868 -5.354 33.170 1.00 43.12 100 LYS D CA 1
ATOM 4964 C C . LYS D 1 100 ? 74.546 -6.119 34.314 1.00 52.22 100 LYS D C 1
ATOM 4965 O O . LYS D 1 100 ? 75.042 -7.229 34.118 1.00 49.11 100 LYS D O 1
ATOM 4969 N N . ASP D 1 101 ? 74.551 -5.539 35.508 1.00 38.43 101 ASP D N 1
ATOM 4970 C CA . ASP D 1 101 ? 75.180 -6.185 36.656 1.00 45.78 101 ASP D CA 1
ATOM 4971 C C . ASP D 1 101 ? 74.275 -7.203 37.333 1.00 51.75 101 ASP D C 1
ATOM 4972 O O . ASP D 1 101 ? 74.739 -8.018 38.129 1.00 53.47 101 ASP D O 1
ATOM 4977 N N . TYR D 1 102 ? 72.984 -7.169 37.027 1.00 36.64 102 TYR D N 1
ATOM 4978 C CA . TYR D 1 102 ? 72.052 -8.026 37.759 1.00 32.18 102 TYR D CA 1
ATOM 4979 C C . TYR D 1 102 ? 71.385 -9.097 36.915 1.00 38.73 102 TYR D C 1
ATOM 4980 O O . TYR D 1 102 ? 70.333 -9.621 37.284 1.00 33.39 102 TYR D O 1
ATOM 4989 N N . ARG D 1 103 ? 72.000 -9.428 35.784 1.00 39.08 103 ARG D N 1
ATOM 4990 C CA . ARG D 1 103 ? 71.453 -10.473 34.930 1.00 50.82 103 ARG D CA 1
ATOM 4991 C C . ARG D 1 103 ? 71.769 -11.840 35.509 1.00 40.49 103 ARG D C 1
ATOM 4992 O O . ARG D 1 103 ? 72.737 -11.996 36.249 1.00 65.71 103 ARG D O 1
ATOM 5000 N N . GLY D 1 104 ? 70.937 -12.826 35.190 1.00 49.05 104 GLY D N 1
ATOM 5001 C CA . GLY D 1 104 ? 71.165 -14.181 35.662 1.00 47.07 104 GLY D CA 1
ATOM 5002 C C . GLY D 1 104 ? 70.589 -14.480 37.033 1.00 47.89 104 GLY D C 1
ATOM 5003 O O . GLY D 1 104 ? 70.730 -15.591 37.539 1.00 39.53 104 GLY D O 1
ATOM 5004 N N . LEU D 1 105 ? 69.916 -13.500 37.627 1.00 46.99 105 LEU D N 1
ATOM 5005 C CA . LEU D 1 105 ? 69.420 -13.628 38.999 1.00 37.34 105 LEU D CA 1
ATOM 5006 C C . LEU D 1 105 ? 67.930 -13.951 39.118 1.00 46.78 105 LEU D C 1
ATOM 5007 O O . LEU D 1 105 ? 67.422 -14.109 40.228 1.00 41.10 105 LEU D O 1
ATOM 5012 N N . GLY D 1 106 ? 67.225 -14.025 37.992 1.00 32.90 106 GLY D N 1
ATOM 5013 C CA . GLY D 1 106 ? 65.799 -14.324 38.013 1.00 28.97 106 GLY D CA 1
ATOM 5014 C C . GLY D 1 106 ? 64.942 -13.076 38.151 1.00 26.08 106 GLY D C 1
ATOM 5015 O O . GLY D 1 106 ? 63.747 -13.134 38.465 1.00 31.76 106 GLY D O 1
ATOM 5016 N N . LEU D 1 107 ? 65.557 -11.928 37.919 1.00 19.50 107 LEU D N 1
ATOM 5017 C CA . LEU D 1 107 ? 64.821 -10.677 37.939 1.00 20.24 107 LEU D CA 1
ATOM 5018 C C . LEU D 1 107 ? 63.753 -10.607 36.825 1.00 33.47 107 LEU D C 1
ATOM 5019 O O . LEU D 1 107 ? 62.640 -10.129 37.055 1.00 31.58 107 LEU D O 1
ATOM 5024 N N . SER D 1 108 ? 64.094 -11.099 35.634 1.00 22.70 108 SER D N 1
ATOM 5025 C CA . SER D 1 108 ? 63.198 -11.060 34.480 1.00 23.24 108 SER D CA 1
ATOM 5026 C C . SER D 1 108 ? 61.910 -11.755 34.799 1.00 24.42 108 SER D C 1
ATOM 5027 O O . SER D 1 108 ? 60.837 -11.311 34.410 1.00 27.14 108 SER D O 1
ATOM 5030 N N . LYS D 1 109 ? 62.031 -12.870 35.499 1.00 15.85 109 LYS D N 1
ATOM 5031 C CA . LYS D 1 109 ? 60.887 -13.702 35.778 1.00 24.96 109 LYS D CA 1
ATOM 5032 C C . LYS D 1 109 ? 59.976 -13.008 36.792 1.00 34.04 109 LYS D C 1
ATOM 5033 O O . LYS D 1 109 ? 58.761 -12.980 36.616 1.00 24.49 109 LYS D O 1
ATOM 5037 N N . HIS D 1 110 ? 60.569 -12.434 37.840 1.00 30.91 110 HIS D N 1
ATOM 5038 C CA . HIS D 1 110 ? 59.816 -11.672 38.839 1.00 25.62 110 HIS D CA 1
ATOM 5039 C C . HIS D 1 110 ? 59.051 -10.513 38.205 1.00 17.82 110 HIS D C 1
ATOM 5040 O O . HIS D 1 110 ? 57.863 -10.334 38.450 1.00 23.95 110 HIS D O 1
ATOM 5047 N N . LEU D 1 111 ? 59.753 -9.707 37.417 1.00 13.93 111 LEU D N 1
ATOM 5048 C CA . LEU D 1 111 ? 59.123 -8.579 36.752 1.00 33.27 111 LEU D CA 1
ATOM 5049 C C . LEU D 1 111 ? 58.025 -9.059 35.804 1.00 40.99 111 LEU D C 1
ATOM 5050 O O . LEU D 1 111 ? 56.916 -8.512 35.799 1.00 37.88 111 LEU D O 1
ATOM 5055 N N . MET D 1 112 ? 58.312 -10.098 35.022 1.00 29.57 112 MET D N 1
ATOM 5056 C CA . MET D 1 112 ? 57.290 -10.649 34.134 1.00 42.29 112 MET D CA 1
ATOM 5057 C C . MET D 1 112 ? 56.074 -11.129 34.925 1.00 31.06 112 MET D C 1
ATOM 5058 O O . MET D 1 112 ? 54.935 -10.859 34.547 1.00 29.87 112 MET D O 1
ATOM 5063 N N . ASN D 1 113 ? 56.308 -11.826 36.032 1.00 23.11 113 ASN D N 1
ATOM 5064 C CA . ASN D 1 113 ? 55.192 -12.272 36.852 1.00 31.75 113 ASN D CA 1
ATOM 5065 C C . ASN D 1 113 ? 54.326 -11.107 37.327 1.00 23.24 113 ASN D C 1
ATOM 5066 O O . ASN D 1 113 ? 53.099 -11.186 37.326 1.00 28.39 113 ASN D O 1
ATOM 5071 N N . GLU D 1 114 ? 54.967 -10.029 37.745 1.00 25.49 114 GLU D N 1
ATOM 5072 C CA . GLU D 1 114 ? 54.230 -8.875 38.233 1.00 24.02 114 GLU D CA 1
ATOM 5073 C C . GLU D 1 114 ? 53.498 -8.185 37.061 1.00 24.61 114 GLU D C 1
ATOM 5074 O O . GLU D 1 114 ? 52.333 -7.803 37.184 1.00 27.20 114 GLU D O 1
ATOM 5080 N N . LEU D 1 115 ? 54.163 -8.069 35.914 1.00 22.11 115 LEU D N 1
ATOM 5081 C CA . LEU D 1 115 ? 53.534 -7.482 34.723 1.00 17.47 115 LEU D CA 1
ATOM 5082 C C . LEU D 1 115 ? 52.310 -8.268 34.271 1.00 14.43 115 LEU D C 1
ATOM 5083 O O . LEU D 1 115 ? 51.311 -7.688 33.859 1.00 23.91 115 LEU D O 1
ATOM 5088 N N . ILE D 1 116 ? 52.388 -9.589 34.347 1.00 21.27 116 ILE D N 1
ATOM 5089 C CA . ILE D 1 116 ? 51.272 -10.430 33.929 1.00 23.52 116 ILE D CA 1
ATOM 5090 C C . ILE D 1 116 ? 50.076 -10.250 34.861 1.00 35.09 116 ILE D C 1
ATOM 5091 O O . ILE D 1 116 ? 48.918 -10.190 34.413 1.00 26.71 116 ILE D O 1
ATOM 5096 N N . LYS D 1 117 ? 50.362 -10.156 36.158 1.00 30.09 117 LYS D N 1
ATOM 5097 C CA . LYS D 1 117 ? 49.327 -9.850 37.141 1.00 23.82 117 LYS D CA 1
ATOM 5098 C C . LYS D 1 117 ? 48.657 -8.533 36.775 1.00 21.22 117 LYS D C 1
ATOM 5099 O O . LYS D 1 117 ? 47.437 -8.430 36.794 1.00 32.39 117 LYS D O 1
ATOM 5103 N N . ARG D 1 118 ? 49.462 -7.537 36.406 1.00 14.99 118 ARG D N 1
ATOM 5104 C CA . ARG D 1 118 ? 48.932 -6.241 36.003 1.00 20.38 118 ARG D CA 1
ATOM 5105 C C . ARG D 1 118 ? 48.056 -6.333 34.743 1.00 43.47 118 ARG D C 1
ATOM 5106 O O . ARG D 1 118 ? 47.053 -5.626 34.630 1.00 23.14 118 ARG D O 1
ATOM 5114 N N . ALA D 1 119 ? 48.446 -7.194 33.801 1.00 28.96 119 ALA D N 1
ATOM 5115 C CA . ALA D 1 119 ? 47.690 -7.387 32.562 1.00 35.16 119 ALA D CA 1
ATOM 5116 C C . ALA D 1 119 ? 46.295 -7.914 32.867 1.00 28.51 119 ALA D C 1
ATOM 5117 O O . ALA D 1 119 ? 45.304 -7.437 32.309 1.00 33.11 119 ALA D O 1
ATOM 5119 N N . VAL D 1 120 ? 46.226 -8.907 33.748 1.00 32.83 120 VAL D N 1
ATOM 5120 C CA . VAL D 1 120 ? 44.954 -9.493 34.148 1.00 29.57 120 VAL D CA 1
ATOM 5121 C C . VAL D 1 120 ? 44.024 -8.429 34.727 1.00 46.25 120 VAL D C 1
ATOM 5122 O O . VAL D 1 120 ? 42.821 -8.425 34.451 1.00 41.65 120 VAL D O 1
ATOM 5126 N N . GLU D 1 121 ? 44.587 -7.513 35.509 1.00 38.73 121 GLU D N 1
ATOM 5127 C CA . GLU D 1 121 ? 43.805 -6.413 36.071 1.00 44.62 121 GLU D CA 1
ATOM 5128 C C . GLU D 1 121 ? 43.412 -5.406 35.007 1.00 40.19 121 GLU D C 1
ATOM 5129 O O . GLU D 1 121 ? 42.413 -4.710 35.147 1.00 51.48 121 GLU D O 1
ATOM 5135 N N . SER D 1 122 ? 44.200 -5.320 33.944 1.00 36.17 122 SER D N 1
ATOM 5136 C CA . SER D 1 122 ? 43.974 -4.295 32.929 1.00 29.72 122 SER D CA 1
ATOM 5137 C C . SER D 1 122 ? 43.115 -4.801 31.768 1.00 23.75 122 SER D C 1
ATOM 5138 O O . SER D 1 122 ? 42.992 -4.138 30.730 1.00 31.34 122 SER D O 1
ATOM 5141 N N . GLU D 1 123 ? 42.526 -5.978 31.969 1.00 27.85 123 GLU D N 1
ATOM 5142 C CA . GLU D 1 123 ? 41.617 -6.602 31.008 1.00 40.78 123 GLU D CA 1
ATOM 5143 C C . GLU D 1 123 ? 42.291 -6.876 29.668 1.00 40.06 123 GLU D C 1
ATOM 5144 O O . GLU D 1 123 ? 41.642 -6.858 28.623 1.00 34.99 123 GLU D O 1
ATOM 5150 N N . VAL D 1 124 ? 43.598 -7.114 29.718 1.00 33.93 124 VAL D N 1
ATOM 5151 C CA . VAL D 1 124 ? 44.363 -7.542 28.559 1.00 27.72 124 VAL D CA 1
ATOM 5152 C C . VAL D 1 124 ? 43.933 -8.943 28.176 1.00 25.73 124 VAL D C 1
ATOM 5153 O O . VAL D 1 124 ? 43.703 -9.775 29.043 1.00 22.84 124 VAL D O 1
ATOM 5157 N N . HIS D 1 125 ? 43.813 -9.204 26.880 1.00 20.75 125 HIS D N 1
ATOM 5158 C CA . HIS D 1 125 ? 43.511 -10.554 26.424 1.00 19.44 125 HIS D CA 1
ATOM 5159 C C . HIS D 1 125 ? 44.769 -11.291 25.996 1.00 25.35 125 HIS D C 1
ATOM 5160 O O . HIS D 1 125 ? 44.922 -12.476 26.279 1.00 20.89 125 HIS D O 1
ATOM 5167 N N . VAL D 1 126 ? 45.658 -10.591 25.295 1.00 18.86 126 VAL D N 1
ATOM 5168 C CA . VAL D 1 126 ? 46.881 -11.200 24.792 1.00 15.17 126 VAL D CA 1
ATOM 5169 C C . VAL D 1 126 ? 48.103 -10.315 25.059 1.00 21.30 126 VAL D C 1
ATOM 5170 O O . VAL D 1 126 ? 48.092 -9.123 24.774 1.00 16.47 126 VAL D O 1
ATOM 5174 N N . MET D 1 127 ? 49.158 -10.907 25.603 1.00 22.83 127 MET D N 1
ATOM 5175 C CA . MET D 1 127 ? 50.447 -10.232 25.683 1.00 20.45 127 MET D CA 1
ATOM 5176 C C . MET D 1 127 ? 51.374 -10.834 24.646 1.00 19.34 127 MET D C 1
ATOM 5177 O O . MET D 1 127 ? 51.542 -12.050 24.598 1.00 18.25 127 MET D O 1
ATOM 5182 N N . VAL D 1 128 ? 51.974 -9.997 23.811 1.00 21.69 128 VAL D N 1
ATOM 5183 C CA . VAL D 1 128 ? 52.924 -10.492 22.814 1.00 16.08 128 VAL D CA 1
ATOM 5184 C C . VAL D 1 128 ? 54.327 -10.059 23.148 1.00 23.37 128 VAL D C 1
ATOM 5185 O O . VAL D 1 128 ? 54.587 -8.872 23.360 1.00 20.38 128 VAL D O 1
ATOM 5189 N N . GLY D 1 129 ? 55.239 -11.020 23.185 1.00 18.76 129 GLY D N 1
ATOM 5190 C CA . GLY D 1 129 ? 56.655 -10.702 23.248 1.00 23.43 129 GLY D CA 1
ATOM 5191 C C . GLY D 1 129 ? 57.353 -10.962 21.919 1.00 25.86 129 GLY D C 1
ATOM 5192 O O . GLY D 1 129 ? 57.154 -11.992 21.278 1.00 17.72 129 GLY D O 1
ATOM 5193 N N . CYS D 1 130 ? 58.178 -10.020 21.499 1.00 17.11 130 CYS D N 1
ATOM 5194 C CA . CYS D 1 130 ? 58.938 -10.184 20.279 1.00 14.19 130 CYS D CA 1
ATOM 5195 C C . CYS D 1 130 ? 60.426 -10.378 20.600 1.00 28.51 130 CYS D C 1
ATOM 5196 O O . CYS D 1 130 ? 61.080 -9.472 21.096 1.00 20.40 130 CYS D O 1
ATOM 5199 N N . ILE D 1 131 ? 60.944 -11.568 20.303 1.00 19.51 131 ILE D N 1
ATOM 5200 C CA . ILE D 1 131 ? 62.275 -12.007 20.757 1.00 18.87 131 ILE D CA 1
ATOM 5201 C C . ILE D 1 131 ? 63.143 -12.474 19.580 1.00 13.24 131 ILE D C 1
ATOM 5202 O O . ILE D 1 131 ? 62.663 -13.190 18.694 1.00 24.81 131 ILE D O 1
ATOM 5207 N N . ASP D 1 132 ? 64.409 -12.074 19.564 1.00 21.36 132 ASP D N 1
ATOM 5208 C CA . ASP D 1 132 ? 65.373 -12.657 18.623 1.00 16.02 132 ASP D CA 1
ATOM 5209 C C . ASP D 1 132 ? 65.287 -14.179 18.755 1.00 15.83 132 ASP D C 1
ATOM 5210 O O . ASP D 1 132 ? 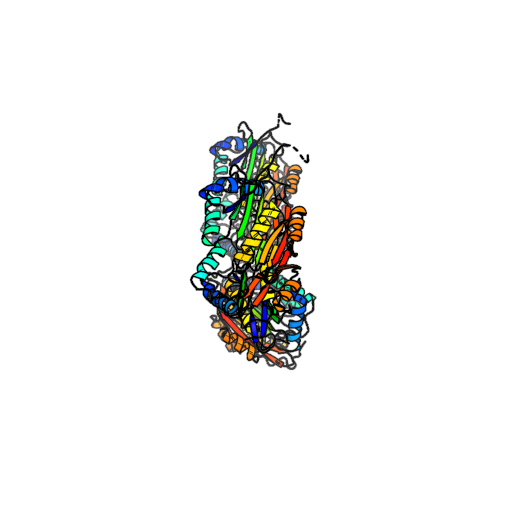65.361 -14.719 19.857 1.00 16.66 132 ASP D O 1
ATOM 5215 N N . ALA D 1 133 ? 65.100 -14.875 17.641 1.00 18.98 133 ALA D N 1
ATOM 5216 C CA . ALA D 1 133 ? 64.879 -16.316 17.695 1.00 11.87 133 ALA D CA 1
ATOM 5217 C C . ALA D 1 133 ? 66.070 -17.098 18.257 1.00 26.75 133 ALA D C 1
ATOM 5218 O O . ALA D 1 133 ? 65.926 -18.256 18.640 1.00 23.93 133 ALA D O 1
ATOM 5220 N N . THR D 1 134 ? 67.243 -16.474 18.314 1.00 21.99 134 THR D N 1
ATOM 5221 C CA . THR D 1 134 ? 68.422 -17.152 18.852 1.00 22.83 134 THR D CA 1
ATOM 5222 C C . THR D 1 134 ? 68.555 -16.957 20.355 1.00 33.97 134 THR D C 1
ATOM 5223 O O . THR D 1 134 ? 69.468 -17.500 20.986 1.00 36.11 134 THR D O 1
ATOM 5227 N N . ASN D 1 135 ? 67.655 -16.171 20.932 1.00 26.42 135 ASN D N 1
ATOM 5228 C CA . ASN D 1 135 ? 67.782 -15.834 22.344 1.00 23.41 135 ASN D CA 1
ATOM 5229 C C . ASN D 1 135 ? 67.167 -16.874 23.240 1.00 27.12 135 ASN D C 1
ATOM 5230 O O . ASN D 1 135 ? 66.063 -16.699 23.762 1.00 21.68 135 ASN D O 1
ATOM 5235 N N . VAL D 1 136 ? 67.911 -17.955 23.426 1.00 29.28 136 VAL D N 1
ATOM 5236 C CA . VAL D 1 136 ? 67.425 -19.107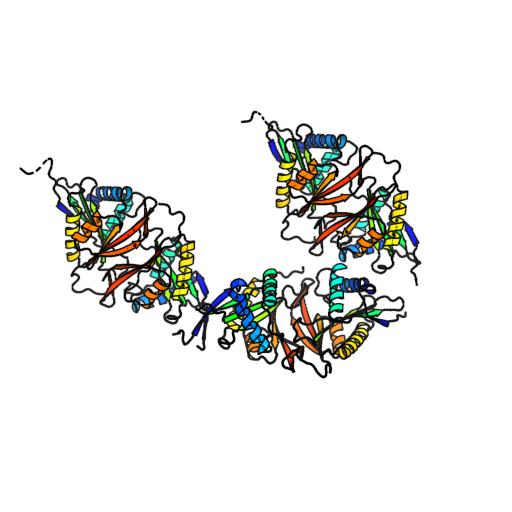 24.156 1.00 20.55 136 VAL D CA 1
ATOM 5237 C C . VAL D 1 136 ? 66.895 -18.743 25.549 1.00 24.86 136 VAL D C 1
ATOM 5238 O O . VAL D 1 136 ? 65.807 -19.176 25.931 1.00 15.00 136 VAL D O 1
ATOM 5242 N N . ALA D 1 137 ? 67.652 -17.956 26.314 1.00 16.07 137 ALA D N 1
ATOM 5243 C CA . ALA D 1 137 ? 67.244 -17.676 27.703 1.00 24.98 137 ALA D CA 1
ATOM 5244 C C . ALA D 1 137 ? 65.920 -16.933 27.784 1.00 14.40 137 ALA D C 1
ATOM 5245 O O . ALA D 1 137 ? 65.105 -17.209 28.656 1.00 20.41 137 ALA D O 1
ATOM 5247 N N . SER D 1 138 ? 65.694 -16.000 26.869 1.00 16.82 138 SER D N 1
ATOM 5248 C CA . SER D 1 138 ? 64.457 -15.222 26.906 1.00 28.79 138 SER D CA 1
ATOM 5249 C C . SER D 1 138 ? 63.257 -16.072 26.478 1.00 22.79 138 SER D C 1
ATOM 5250 O O . SER D 1 138 ? 62.194 -16.037 27.097 1.00 25.10 138 SER D O 1
ATOM 5253 N N . ILE D 1 139 ? 63.443 -16.864 25.433 1.00 17.77 139 ILE D N 1
ATOM 5254 C CA . ILE D 1 139 ? 62.408 -17.808 25.026 1.00 27.52 139 ILE D CA 1
ATOM 5255 C C . ILE D 1 139 ? 62.016 -18.778 26.135 1.00 19.94 139 ILE D C 1
ATOM 5256 O O . ILE D 1 139 ? 60.838 -18.978 26.419 1.00 19.50 139 ILE D O 1
ATOM 5261 N N . GLN D 1 140 ? 63.014 -19.400 26.746 1.00 19.28 140 GLN D N 1
ATOM 5262 C CA . GLN D 1 140 ? 62.777 -20.337 27.840 1.00 17.10 140 GLN D CA 1
ATOM 5263 C C . GLN D 1 140 ? 62.010 -19.653 28.960 1.00 21.63 140 GLN D C 1
ATOM 5264 O O . GLN D 1 140 ? 61.089 -20.234 29.531 1.00 23.19 140 GLN D O 1
ATOM 5268 N N . LEU D 1 141 ? 62.381 -18.414 29.264 1.00 15.72 141 LEU D N 1
ATOM 5269 C CA . LEU D 1 141 ? 61.690 -17.654 30.292 1.00 18.06 141 LEU D CA 1
ATOM 5270 C C . LEU D 1 141 ? 60.220 -17.467 29.916 1.00 19.76 141 LEU D C 1
ATOM 5271 O O . LEU D 1 141 ? 59.334 -17.643 30.739 1.00 18.67 141 LEU D O 1
ATOM 5276 N N . HIS D 1 142 ? 59.960 -17.110 28.665 1.00 25.31 142 HIS D N 1
ATOM 5277 C CA . HIS D 1 142 ? 58.583 -16.922 28.218 1.00 18.25 142 HIS D CA 1
ATOM 5278 C C . HIS D 1 142 ? 57.795 -18.228 28.242 1.00 28.96 142 HIS D C 1
ATOM 5279 O O . HIS D 1 142 ? 56.619 -18.267 28.636 1.00 25.95 142 HIS D O 1
ATOM 5286 N N . GLN D 1 143 ? 58.442 -19.313 27.841 1.00 17.03 143 GLN D N 1
ATOM 5287 C CA . GLN D 1 143 ? 57.781 -20.607 27.919 1.00 15.97 143 GLN D CA 1
ATOM 5288 C C . GLN D 1 143 ? 57.421 -20.979 29.354 1.00 33.91 143 GLN D C 1
ATOM 5289 O O . GLN D 1 143 ? 56.321 -21.483 29.628 1.00 22.16 143 GLN D O 1
ATOM 5295 N N . LYS D 1 144 ? 58.323 -20.701 30.284 1.00 17.81 144 LYS D N 1
ATOM 5296 C CA . LYS D 1 144 ? 58.053 -21.095 31.664 1.00 34.47 144 LYS D CA 1
ATOM 5297 C C . LYS D 1 144 ? 56.901 -20.292 32.254 1.00 19.15 144 LYS D C 1
ATOM 5298 O O . LYS D 1 144 ? 56.257 -20.726 33.200 1.00 38.39 144 LYS D O 1
ATOM 5302 N N . LEU D 1 145 ? 56.634 -19.124 31.678 1.00 23.33 145 LEU D N 1
ATOM 5303 C CA . LEU D 1 145 ? 55.513 -18.307 32.122 1.00 14.71 145 LEU D CA 1
ATOM 5304 C C . LEU D 1 145 ? 54.240 -18.646 31.349 1.00 12.52 145 LEU D C 1
ATOM 5305 O O . LEU D 1 145 ? 53.200 -18.038 31.565 1.00 26.05 145 LEU D O 1
ATOM 5310 N N . GLY D 1 146 ? 54.335 -19.593 30.419 1.00 22.47 146 GLY D N 1
ATOM 5311 C CA . GLY D 1 146 ? 53.154 -20.061 29.714 1.00 12.31 146 GLY D CA 1
ATOM 5312 C C . GLY D 1 146 ? 52.935 -19.410 28.357 1.00 29.28 146 GLY D C 1
ATOM 5313 O O . GLY D 1 146 ? 51.901 -19.621 27.728 1.00 32.69 146 GLY D O 1
ATOM 5314 N N . PHE D 1 147 ? 53.892 -18.607 27.902 1.00 19.33 147 PHE D N 1
ATOM 5315 C CA . PHE D 1 147 ? 53.807 -18.084 26.543 1.00 25.92 147 PHE D CA 1
ATOM 5316 C C . PHE D 1 147 ? 53.963 -19.218 25.564 1.00 23.31 147 PHE D C 1
ATOM 5317 O O . PHE D 1 147 ? 54.643 -20.204 25.840 1.00 22.07 147 PHE D O 1
ATOM 5325 N N . ILE D 1 148 ? 53.333 -19.057 24.410 1.00 21.32 148 ILE D N 1
ATOM 5326 C CA . ILE D 1 148 ? 53.421 -20.026 23.345 1.00 16.51 148 ILE D CA 1
ATOM 5327 C C . ILE D 1 148 ? 53.999 -19.359 22.108 1.00 19.63 148 ILE D C 1
ATOM 5328 O O . ILE D 1 148 ? 53.718 -18.190 21.822 1.00 31.63 148 ILE D O 1
ATOM 5332 N N . HIS D 1 149 ? 54.803 -20.119 21.376 1.00 23.49 149 HIS D N 1
ATOM 5333 C CA . HIS D 1 149 ? 55.415 -19.657 20.145 1.00 21.31 149 HIS D CA 1
ATOM 5334 C C . HIS D 1 149 ? 54.350 -19.435 19.058 1.00 20.62 149 HIS D C 1
ATOM 5335 O O . HIS D 1 149 ? 53.684 -20.372 18.638 1.00 19.52 149 HIS D O 1
ATOM 5342 N N . SER D 1 150 ? 54.163 -18.194 18.623 1.00 20.27 150 SER D N 1
ATOM 5343 C CA . SER D 1 150 ? 53.100 -17.888 17.655 1.00 26.74 150 SER D CA 1
ATOM 5344 C C . SER D 1 150 ? 53.606 -17.998 16.224 1.00 29.95 150 SER D C 1
ATOM 5345 O O . SER D 1 150 ? 52.824 -18.169 15.283 1.00 25.32 150 SER D O 1
ATOM 5348 N N . GLY D 1 151 ? 54.919 -17.870 16.074 1.00 16.50 151 GLY D N 1
ATOM 5349 C CA . GLY D 1 151 ? 55.564 -17.972 14.789 1.00 24.47 151 GLY D CA 1
ATOM 5350 C C . GLY D 1 151 ? 56.772 -17.066 14.774 1.00 19.65 151 GLY D C 1
ATOM 5351 O O . GLY D 1 151 ? 57.030 -16.352 15.745 1.00 23.21 151 GLY D O 1
ATOM 5352 N N . THR D 1 152 ? 57.489 -17.068 13.657 1.00 19.86 152 THR D N 1
ATOM 5353 C CA . THR D 1 152 ? 58.745 -16.342 13.545 1.00 21.31 152 THR D CA 1
ATOM 5354 C C . THR D 1 152 ? 58.875 -15.726 12.158 1.00 22.30 152 THR D C 1
ATOM 5355 O O . THR D 1 152 ? 58.727 -16.416 11.163 1.00 30.76 152 THR D O 1
ATOM 5359 N N . ILE D 1 153 ? 59.134 -14.426 12.095 1.00 23.20 153 ILE D N 1
ATOM 5360 C CA . ILE D 1 153 ? 59.381 -13.768 10.815 1.00 33.40 153 ILE D CA 1
ATOM 5361 C C . ILE D 1 153 ? 60.877 -13.770 10.496 1.00 20.47 153 ILE D C 1
ATOM 5362 O O . ILE D 1 153 ? 61.648 -12.982 11.046 1.00 28.40 153 ILE D O 1
ATOM 5367 N N . GLN D 1 154 ? 61.280 -14.676 9.614 1.00 13.42 154 GLN D N 1
ATOM 5368 C CA . GLN D 1 154 ? 62.692 -14.893 9.333 1.00 25.54 154 GLN D CA 1
ATOM 5369 C C . GLN D 1 154 ? 63.313 -13.667 8.689 1.00 18.77 154 GLN D C 1
ATOM 5370 O O . GLN D 1 154 ? 62.720 -13.057 7.804 1.00 24.26 154 GLN D O 1
ATOM 5376 N N . GLN D 1 155 ? 64.503 -13.309 9.165 1.00 27.83 155 GLN D N 1
ATOM 5377 C CA . GLN D 1 155 ? 65.295 -12.221 8.602 1.00 18.62 155 GLN D CA 1
ATOM 5378 C C . GLN D 1 155 ? 64.538 -10.908 8.577 1.00 21.88 155 GLN D C 1
ATOM 5379 O O . GLN D 1 155 ? 64.789 -10.057 7.727 1.00 23.64 155 GLN D O 1
ATOM 5385 N N . ALA D 1 156 ? 63.611 -10.753 9.514 1.00 21.76 156 ALA D N 1
ATOM 5386 C CA . ALA D 1 156 ? 62.851 -9.519 9.654 1.00 17.68 156 ALA D CA 1
ATOM 5387 C C . ALA D 1 156 ? 63.717 -8.355 10.105 1.00 15.51 156 ALA D C 1
ATOM 5388 O O . ALA D 1 156 ? 63.441 -7.202 9.768 1.00 28.12 156 ALA D O 1
ATOM 5390 N N . GLY D 1 157 ? 64.755 -8.643 10.884 1.00 27.37 157 GLY D N 1
ATOM 5391 C CA . GLY D 1 157 ? 65.603 -7.581 11.399 1.00 21.23 157 GLY D CA 1
ATOM 5392 C C . GLY D 1 157 ? 67.008 -7.541 10.817 1.00 23.22 157 GLY D C 1
ATOM 5393 O O . GLY D 1 157 ? 67.513 -8.519 10.291 1.00 25.78 157 GLY D O 1
ATOM 5394 N N . PHE D 1 158 ? 67.657 -6.395 10.917 1.00 26.92 158 PHE D N 1
ATOM 5395 C CA . PHE D 1 158 ? 69.048 -6.319 10.515 1.00 30.65 158 PHE D CA 1
ATOM 5396 C C . PHE D 1 158 ? 69.833 -5.517 11.556 1.00 34.34 158 PHE D C 1
ATOM 5397 O O . PHE D 1 158 ? 69.518 -4.364 11.831 1.00 38.77 158 PHE D O 1
ATOM 5405 N N . LYS D 1 159 ? 70.837 -6.154 12.150 1.00 20.55 159 LYS D N 1
ATOM 5406 C CA . LYS D 1 159 ? 71.695 -5.504 13.134 1.00 28.53 159 LYS D CA 1
ATOM 5407 C C . LYS D 1 159 ? 73.050 -6.209 13.231 1.00 32.34 159 LYS D C 1
ATOM 5408 O O . LYS D 1 159 ? 73.153 -7.428 13.049 1.00 23.04 159 LYS D O 1
ATOM 5414 N N . PHE D 1 160 ? 74.089 -5.430 13.507 1.00 20.60 160 PHE D N 1
ATOM 5415 C CA . PHE D 1 160 ? 75.443 -5.962 13.586 1.00 26.72 160 PHE D CA 1
ATOM 5416 C C . PHE D 1 160 ? 75.818 -6.643 12.283 1.00 24.33 160 PHE D C 1
ATOM 5417 O O . PHE D 1 160 ? 76.533 -7.650 12.288 1.00 24.39 160 PHE D O 1
ATOM 5425 N N . GLY D 1 161 ? 75.319 -6.102 11.173 1.00 22.57 161 GLY D N 1
ATOM 5426 C CA . GLY D 1 161 ? 75.656 -6.605 9.846 1.00 16.58 161 GLY D CA 1
ATOM 5427 C C . GLY D 1 161 ? 75.019 -7.941 9.486 1.00 30.36 161 GLY D C 1
ATOM 5428 O O . GLY D 1 161 ? 75.461 -8.598 8.551 1.00 35.45 161 GLY D O 1
ATOM 5429 N N . ARG D 1 162 ? 73.985 -8.356 10.213 1.00 24.84 162 ARG D N 1
ATOM 5430 C CA . ARG D 1 162 ? 73.360 -9.640 9.904 1.00 20.76 162 ARG D CA 1
ATOM 5431 C C . ARG D 1 162 ? 71.841 -9.666 10.069 1.00 25.09 162 ARG D C 1
ATOM 5432 O O . ARG D 1 162 ? 71.271 -8.928 10.877 1.00 28.24 162 ARG D O 1
ATOM 5440 N N . TRP D 1 163 ? 71.201 -10.523 9.278 1.00 22.48 163 TRP D N 1
ATOM 5441 C CA . TRP D 1 163 ? 69.765 -10.729 9.344 1.00 27.07 163 TRP D CA 1
ATOM 5442 C C . TRP D 1 163 ? 69.385 -11.429 10.639 1.00 26.94 163 TRP D C 1
ATOM 5443 O O . TRP D 1 163 ? 70.037 -12.390 11.055 1.00 33.02 163 TRP D O 1
ATOM 5454 N N . LEU D 1 164 ? 68.320 -10.950 11.268 1.00 21.09 164 LEU D N 1
ATOM 5455 C CA . LEU D 1 164 ? 67.825 -11.546 12.504 1.00 17.53 164 LEU D CA 1
ATOM 5456 C C . LEU D 1 164 ? 66.416 -12.050 12.301 1.00 25.35 164 LEU D C 1
ATOM 5457 O O . LEU D 1 164 ? 65.640 -11.462 11.548 1.00 27.88 164 LEU D O 1
ATOM 5462 N N . ASP D 1 165 ? 66.092 -13.133 12.995 1.00 20.28 165 ASP D N 1
ATOM 5463 C CA . ASP D 1 165 ? 64.758 -13.693 12.982 1.00 17.03 165 ASP D CA 1
ATOM 5464 C C . ASP D 1 165 ? 64.018 -13.134 14.190 1.00 31.50 165 ASP D C 1
ATOM 5465 O O . ASP D 1 165 ? 64.552 -13.127 15.292 1.00 31.26 165 ASP D O 1
ATOM 5470 N N . ALA D 1 166 ? 62.807 -12.638 13.973 1.00 20.62 166 ALA D N 1
ATOM 5471 C CA . ALA D 1 166 ? 61.987 -12.117 15.057 1.00 18.89 166 ALA D CA 1
ATOM 5472 C C . ALA D 1 166 ? 60.931 -13.151 15.445 1.00 28.56 166 ALA D C 1
ATOM 5473 O O . ALA D 1 166 ? 59.978 -13.376 14.706 1.00 21.30 166 ALA D O 1
ATOM 5475 N N . ALA D 1 167 ? 61.110 -13.796 16.594 1.00 13.83 167 ALA D N 1
ATOM 5476 C CA . ALA D 1 167 ? 60.148 -14.796 17.040 1.00 23.99 167 ALA D CA 1
ATOM 5477 C C . ALA D 1 167 ? 59.063 -14.112 17.850 1.00 20.94 167 ALA D C 1
ATOM 5478 O O . ALA D 1 167 ? 59.342 -13.168 18.593 1.00 23.33 167 ALA D O 1
ATOM 5480 N N . PHE D 1 168 ? 57.826 -14.573 17.692 1.00 21.86 168 PHE D N 1
ATOM 5481 C CA . PHE D 1 168 ? 56.720 -14.010 18.453 1.00 19.54 168 PHE D CA 1
ATOM 5482 C C . PHE D 1 168 ? 56.188 -15.009 19.441 1.00 21.77 168 PHE D C 1
ATOM 5483 O O . PHE D 1 168 ? 55.889 -16.151 19.099 1.00 21.75 168 PHE D O 1
ATOM 5491 N N . TYR D 1 169 ? 56.096 -14.575 20.687 1.00 16.73 169 TYR D N 1
ATOM 5492 C CA . TYR D 1 169 ? 55.504 -15.395 21.729 1.00 20.73 169 TYR D CA 1
ATOM 5493 C C . TYR D 1 169 ? 54.298 -14.652 22.311 1.00 21.00 169 TYR D C 1
ATOM 5494 O O . TYR D 1 169 ? 54.322 -13.428 22.496 1.00 21.65 169 TYR D O 1
ATOM 5503 N N . GLN D 1 170 ? 53.230 -15.384 22.578 1.00 19.10 170 GLN D N 1
ATOM 5504 C CA . GLN D 1 170 ? 52.029 -14.743 23.090 1.00 14.80 170 GLN D CA 1
ATOM 5505 C C . GLN D 1 170 ? 51.482 -15.501 24.284 1.00 15.66 170 GLN D C 1
ATOM 5506 O O . GLN D 1 170 ? 51.626 -16.729 24.395 1.00 18.90 170 GLN D O 1
ATOM 5512 N N . LEU D 1 171 ? 50.848 -14.760 25.183 1.00 16.95 171 LEU D N 1
ATOM 5513 C CA . LEU D 1 171 ? 50.185 -15.357 26.325 1.00 12.52 171 LEU D CA 1
ATOM 5514 C C . LEU D 1 171 ? 48.731 -14.913 26.277 1.00 15.94 171 LEU D C 1
ATOM 5515 O O . LEU D 1 171 ? 48.448 -13.714 26.271 1.00 21.59 171 LEU D O 1
ATOM 5520 N N . THR D 1 172 ? 47.809 -15.867 26.241 1.00 17.67 172 THR D N 1
ATOM 5521 C CA . THR D 1 172 ? 46.387 -15.526 26.189 1.00 25.05 172 THR D CA 1
ATOM 5522 C C . THR D 1 172 ? 45.753 -15.607 27.575 1.00 17.74 172 THR D C 1
ATOM 5523 O O . THR D 1 172 ? 45.858 -16.613 28.262 1.00 28.42 172 THR D O 1
ATOM 5527 N N . LEU D 1 173 ? 45.124 -14.516 27.991 1.00 30.32 173 LEU D N 1
ATOM 5528 C CA . LEU D 1 173 ? 44.548 -14.423 29.322 1.00 35.03 173 LEU D CA 1
ATOM 5529 C C . LEU D 1 173 ? 43.062 -14.742 29.275 1.00 29.73 173 LEU D C 1
ATOM 5530 O O . LEU D 1 173 ? 42.460 -14.767 28.196 1.00 35.34 173 LEU D O 1
ATOM 5535 N N . ASP D 1 174 ? 42.476 -14.983 30.446 1.00 45.75 174 ASP D N 1
ATOM 5536 C CA . ASP D 1 174 ? 41.038 -15.234 30.574 1.00 43.71 174 ASP D CA 1
ATOM 5537 C C . ASP D 1 174 ? 40.229 -13.943 30.466 1.00 32.26 174 ASP D C 1
ATOM 5538 O O . ASP D 1 174 ? 39.049 -13.968 30.129 1.00 38.67 174 ASP D O 1
ATOM 5543 N N . THR D 1 175 ? 40.866 -12.813 30.755 1.00 26.55 175 THR D N 1
ATOM 5544 C CA . THR D 1 175 ? 40.220 -11.523 30.552 1.00 29.37 175 THR D CA 1
ATOM 5545 C C . THR D 1 175 ? 40.408 -11.069 29.103 1.00 42.39 175 THR D C 1
ATOM 5546 O O . THR D 1 175 ? 41.282 -11.586 28.397 1.00 34.28 175 THR D O 1
ATOM 5550 N N . PRO D 1 176 ? 39.561 -10.127 28.643 1.00 44.55 176 PRO D N 1
ATOM 5551 C CA . PRO D 1 176 ? 38.471 -9.529 29.423 1.00 39.65 176 PRO D CA 1
ATOM 5552 C C . PRO D 1 176 ? 37.251 -10.445 29.418 1.00 48.29 176 PRO D C 1
ATOM 5553 O O . PRO D 1 176 ? 37.081 -11.205 28.466 1.00 40.43 176 PRO D O 1
ATOM 5557 N N . LEU D 1 177 ? 36.420 -10.377 30.456 1.00 59.08 177 LEU D N 1
ATOM 5558 C CA . LEU D 1 177 ? 35.215 -11.199 30.511 1.00 41.77 177 LEU D CA 1
ATOM 5559 C C . LEU D 1 177 ? 34.179 -10.763 29.476 1.00 47.06 177 LEU D C 1
ATOM 5560 O O . LEU D 1 177 ? 33.454 -11.593 28.923 1.00 33.80 177 LEU D O 1
ATOM 5563 N N . HIS D 1 178 ? 34.113 -9.465 29.200 1.00 34.65 178 HIS D N 1
ATOM 5564 C CA . HIS D 1 178 ? 33.137 -8.981 28.229 1.00 31.43 178 HIS D CA 1
ATOM 5565 C C . HIS D 1 178 ? 33.736 -8.098 27.129 1.00 24.08 178 HIS D C 1
ATOM 5566 O O . HIS D 1 178 ? 33.568 -6.882 27.125 1.00 47.21 178 HIS D O 1
ATOM 5573 N N . PRO D 1 179 ? 34.445 -8.730 26.185 1.00 28.83 179 PRO D N 1
ATOM 5574 C CA . PRO D 1 179 ? 35.051 -8.051 25.038 1.00 21.60 179 PRO D CA 1
ATOM 5575 C C . PRO D 1 179 ? 33.969 -7.417 24.175 1.00 42.94 179 PRO D C 1
ATOM 5576 O O . PRO D 1 179 ? 32.947 -8.053 23.912 1.00 41.48 179 PRO D O 1
ATOM 5580 N N . GLN D 1 180 ? 34.194 -6.182 23.740 1.00 24.42 180 GLN D N 1
ATOM 5581 C CA . GLN D 1 180 ? 33.225 -5.475 22.915 1.00 53.05 180 GLN D CA 1
ATOM 5582 C C . GLN D 1 180 ? 33.933 -4.647 21.849 1.00 42.74 180 GLN D C 1
ATOM 5583 O O . GLN D 1 180 ? 35.027 -4.119 22.088 1.00 42.18 180 GLN D O 1
ATOM 5585 N N . ASP D 1 181 ? 33.315 -4.542 20.674 1.00 33.28 181 ASP D N 1
ATOM 5586 C CA . ASP D 1 181 ? 33.782 -3.613 19.645 1.00 43.48 181 ASP D CA 1
ATOM 5587 C C . ASP D 1 181 ? 33.783 -2.188 20.200 1.00 36.50 181 ASP D C 1
ATOM 5588 O O . ASP D 1 181 ? 33.146 -1.918 21.220 1.00 40.98 181 ASP D O 1
ATOM 5593 N N . ASP D 1 182 ? 34.504 -1.281 19.547 1.00 41.77 182 ASP D N 1
ATOM 5594 C CA . ASP D 1 182 ? 34.416 0.137 19.902 1.00 38.73 182 ASP D CA 1
ATOM 5595 C C . ASP D 1 182 ? 33.096 0.710 19.394 1.00 75.16 182 ASP D C 1
ATOM 5596 O O . ASP D 1 182 ? 32.569 1.678 19.953 1.00 61.22 182 ASP D O 1
ATOM 5602 N N . PRO E 1 4 ? 76.506 -12.439 44.910 1.00 52.45 4 PRO E N 1
ATOM 5603 C CA . PRO E 1 4 ? 75.284 -13.167 45.287 1.00 66.44 4 PRO E CA 1
ATOM 5604 C C . PRO E 1 4 ? 74.616 -13.830 44.083 1.00 58.62 4 PRO E C 1
ATOM 5605 O O . PRO E 1 4 ? 74.515 -13.214 43.024 1.00 38.34 4 PRO E O 1
ATOM 5609 N N . SER E 1 5 ? 74.166 -15.071 44.254 1.00 56.55 5 SER E N 1
ATOM 5610 C CA . SER E 1 5 ? 73.534 -15.830 43.177 1.00 50.39 5 SER E CA 1
ATOM 5611 C C . SER E 1 5 ? 72.005 -15.697 43.178 1.00 61.46 5 SER E C 1
ATOM 5612 O O . SER E 1 5 ? 71.362 -15.980 42.167 1.00 61.36 5 SER E O 1
ATOM 5614 N N . THR E 1 6 ? 71.435 -15.248 44.300 1.00 69.63 6 THR E N 1
ATOM 5615 C CA . THR E 1 6 ? 69.978 -15.262 44.508 1.00 49.47 6 THR E CA 1
ATOM 5616 C C . THR E 1 6 ? 69.307 -13.878 44.513 1.00 51.96 6 THR E C 1
ATOM 5617 O O . THR E 1 6 ? 69.955 -12.860 44.753 1.00 59.56 6 THR E O 1
ATOM 5621 N N . THR E 1 7 ? 68.005 -13.857 44.228 1.00 47.36 7 THR E N 1
ATOM 5622 C CA . THR E 1 7 ? 67.153 -12.704 44.526 1.00 41.80 7 THR E CA 1
ATOM 5623 C C . THR E 1 7 ? 66.087 -13.063 45.561 1.00 59.82 7 THR E C 1
ATOM 5624 O O . THR E 1 7 ? 65.513 -14.158 45.540 1.00 46.72 7 THR E O 1
ATOM 5628 N N . THR E 1 8 ? 65.818 -12.125 46.461 1.00 51.13 8 THR E N 1
ATOM 5629 C CA . THR E 1 8 ? 64.732 -12.275 47.420 1.00 27.95 8 THR E CA 1
ATOM 5630 C C . THR E 1 8 ? 63.812 -11.062 47.296 1.00 34.66 8 THR E C 1
ATOM 5631 O O . THR E 1 8 ? 64.248 -9.916 47.457 1.00 24.56 8 THR E O 1
ATOM 5635 N N . LEU E 1 9 ? 62.550 -11.306 46.961 1.00 31.41 9 LEU E N 1
ATOM 5636 C CA . LEU E 1 9 ? 61.585 -10.219 46.849 1.00 31.64 9 LEU E CA 1
ATOM 5637 C C . LEU E 1 9 ? 60.969 -9.953 48.209 1.00 38.07 9 LEU E C 1
ATOM 5638 O O . LEU E 1 9 ? 60.685 -10.888 48.954 1.00 32.58 9 LEU E O 1
ATOM 5643 N N . PHE E 1 10 ? 60.769 -8.683 48.542 1.00 15.75 10 PHE E N 1
ATOM 5644 C CA . PHE E 1 10 ? 59.858 -8.364 49.634 1.00 37.01 10 PHE E CA 1
ATOM 5645 C C . PHE E 1 10 ? 58.772 -7.410 49.164 1.00 25.51 10 PHE E C 1
ATOM 5646 O O . PHE E 1 10 ? 59.016 -6.518 48.363 1.00 30.00 10 PHE E O 1
ATOM 5654 N N . ARG E 1 11 ? 57.557 -7.640 49.635 1.00 32.82 11 ARG E N 1
ATOM 5655 C CA . ARG E 1 11 ? 56.471 -6.716 49.386 1.00 33.33 11 ARG E CA 1
ATOM 5656 C C . ARG E 1 11 ? 55.610 -6.638 50.646 1.00 48.33 11 ARG E C 1
ATOM 5657 O O . ARG E 1 11 ? 55.473 -7.629 51.381 1.00 22.86 11 ARG E O 1
ATOM 5665 N N . PHE E 1 12 ? 55.058 -5.455 50.915 1.00 26.46 12 PHE E N 1
ATOM 5666 C CA . PHE E 1 12 ? 54.311 -5.255 52.149 1.00 25.67 12 PHE E CA 1
ATOM 5667 C C . PHE E 1 12 ? 52.869 -5.708 52.028 1.00 30.42 12 PHE E C 1
ATOM 5668 O O . PHE E 1 12 ? 52.205 -5.431 51.034 1.00 34.69 12 PHE E O 1
ATOM 5676 N N . VAL E 1 13 ? 52.388 -6.388 53.065 1.00 22.90 13 VAL E N 1
ATOM 5677 C CA . VAL E 1 13 ? 51.000 -6.810 53.141 1.00 33.76 13 VAL E CA 1
ATOM 5678 C C . VAL E 1 13 ? 50.509 -6.496 54.539 1.00 28.87 13 VAL E C 1
ATOM 5679 O O . VAL E 1 13 ? 51.313 -6.295 55.445 1.00 29.14 13 VAL E O 1
ATOM 5683 N N . GLU E 1 14 ? 49.194 -6.435 54.712 1.00 27.73 14 GLU E N 1
ATOM 5684 C CA . GLU E 1 14 ? 48.616 -6.332 56.042 1.00 27.56 14 GLU E CA 1
ATOM 5685 C C . GLU E 1 14 ? 48.484 -7.747 56.542 1.00 42.91 14 GLU E C 1
ATOM 5686 O O . GLU E 1 14 ? 47.864 -8.576 55.883 1.00 37.67 14 GLU E O 1
ATOM 5692 N N . CYS E 1 15 ? 49.074 -8.034 57.695 1.00 26.96 15 CYS E N 1
ATOM 5693 C CA . CYS E 1 15 ? 48.982 -9.368 58.264 1.00 27.44 15 CYS E CA 1
ATOM 5694 C C . CYS E 1 15 ? 47.629 -9.573 58.903 1.00 31.80 15 CYS E C 1
ATOM 5695 O O . CYS E 1 15 ? 47.084 -8.665 59.532 1.00 32.23 15 CYS E O 1
ATOM 5698 N N . THR E 1 16 ? 47.089 -10.771 58.730 1.00 27.42 16 THR E N 1
ATOM 5699 C CA . THR E 1 16 ? 45.827 -11.138 59.351 1.00 32.12 16 THR E CA 1
ATOM 5700 C C . THR E 1 16 ? 45.998 -12.469 60.068 1.00 31.51 16 THR E C 1
ATOM 5701 O O . THR E 1 16 ? 46.927 -13.226 59.779 1.00 31.09 16 THR E O 1
ATOM 5705 N N . GLU E 1 17 ? 45.104 -12.744 61.007 1.00 40.73 17 GLU E N 1
ATOM 5706 C CA . GLU E 1 17 ? 45.179 -13.960 61.796 1.00 45.30 17 GLU E CA 1
ATOM 5707 C C . GLU E 1 17 ? 45.083 -15.209 60.917 1.00 58.12 17 GLU E C 1
ATOM 5708 O O . GLU E 1 17 ? 45.976 -16.061 60.925 1.00 42.81 17 GLU E O 1
ATOM 5714 N N . ASP E 1 18 ? 44.010 -15.298 60.139 1.00 38.24 18 ASP E N 1
ATOM 5715 C CA . ASP E 1 18 ? 43.716 -16.498 59.363 1.00 59.81 18 ASP E CA 1
ATOM 5716 C C . ASP E 1 18 ? 44.816 -16.806 58.363 1.00 45.60 18 ASP E C 1
ATOM 5717 O O . ASP E 1 18 ? 44.887 -17.905 57.817 1.00 59.57 18 ASP E O 1
ATOM 5719 N N . GLN E 1 19 ? 45.684 -15.832 58.132 1.00 50.34 19 GLN E N 1
ATOM 5720 C CA . GLN E 1 19 ? 46.675 -15.937 57.070 1.00 32.77 19 GLN E CA 1
ATOM 5721 C C . GLN E 1 19 ? 48.086 -16.099 57.634 1.00 40.13 19 GLN E C 1
ATOM 5722 O O . GLN E 1 19 ? 48.938 -16.757 57.033 1.00 38.64 19 GLN E O 1
ATOM 5728 N N . HIS E 1 20 ? 48.329 -15.513 58.800 1.00 22.95 20 HIS E N 1
ATOM 5729 C CA . HIS E 1 20 ? 49.696 -15.405 59.292 1.00 43.55 20 HIS E CA 1
ATOM 5730 C C . HIS E 1 20 ? 49.949 -15.840 60.736 1.00 30.56 20 HIS E C 1
ATOM 5731 O O . HIS E 1 20 ? 51.075 -15.729 61.215 1.00 37.16 20 HIS E O 1
ATOM 5738 N N . ALA E 1 21 ? 48.923 -16.325 61.430 1.00 18.31 21 ALA E N 1
ATOM 5739 C CA . ALA E 1 21 ? 49.071 -16.589 62.853 1.00 24.96 21 ALA E CA 1
ATOM 5740 C C . ALA E 1 21 ? 50.193 -17.579 63.102 1.00 34.59 21 ALA E C 1
ATOM 5741 O O . ALA E 1 21 ? 50.972 -17.428 64.037 1.00 37.77 21 ALA E O 1
ATOM 5743 N N . LEU E 1 22 ? 50.276 -18.599 62.262 1.00 22.94 22 LEU E N 1
ATOM 5744 C CA . LEU E 1 22 ? 51.258 -19.629 62.494 1.00 32.63 22 LEU E CA 1
ATOM 5745 C C . LEU E 1 22 ? 52.669 -19.108 62.254 1.00 31.91 22 LEU E C 1
ATOM 5746 O O . LEU E 1 22 ? 53.554 -19.312 63.079 1.00 32.59 22 LEU E O 1
ATOM 5751 N N . GLU E 1 23 ? 52.876 -18.425 61.134 1.00 22.91 23 GLU E N 1
ATOM 5752 C CA . GLU E 1 23 ? 54.199 -17.904 60.817 1.00 36.01 23 GLU E CA 1
ATOM 5753 C C . GLU E 1 23 ? 54.662 -16.923 61.880 1.00 27.84 23 GLU E C 1
ATOM 5754 O O . GLU E 1 23 ? 55.825 -16.918 62.292 1.00 19.84 23 GLU E O 1
ATOM 5760 N N . ILE E 1 24 ? 53.728 -16.114 62.346 1.00 27.74 24 ILE E N 1
ATOM 5761 C CA . ILE E 1 24 ? 54.028 -15.128 63.365 1.00 36.58 24 ILE E CA 1
ATOM 5762 C C . ILE E 1 24 ? 54.367 -15.810 64.689 1.00 28.15 24 ILE E C 1
ATOM 5763 O O . ILE E 1 24 ? 55.328 -15.439 65.365 1.00 31.49 24 ILE E O 1
ATOM 5768 N N . LEU E 1 25 ? 53.594 -16.826 65.044 1.00 37.22 25 LEU E N 1
ATOM 5769 C CA . LEU E 1 25 ? 53.848 -17.575 66.269 1.00 37.42 25 LEU E CA 1
ATOM 5770 C C . LEU E 1 25 ? 55.257 -18.179 66.275 1.00 32.44 25 LEU E C 1
ATOM 5771 O O . LEU E 1 25 ? 55.994 -18.046 67.245 1.00 26.26 25 LEU E O 1
ATOM 5776 N N . GLU E 1 26 ? 55.633 -18.836 65.183 1.00 22.34 26 GLU E N 1
ATOM 5777 C CA . GLU E 1 26 ? 56.964 -19.410 65.057 1.00 26.72 26 GLU E CA 1
ATOM 5778 C C . GLU E 1 26 ? 58.066 -18.344 65.144 1.00 38.16 26 GLU E C 1
ATOM 5779 O O . GLU E 1 26 ? 59.148 -18.589 65.691 1.00 19.13 26 GLU E O 1
ATOM 5782 N N . ILE E 1 27 ? 57.805 -17.158 64.610 1.00 21.99 27 ILE E N 1
ATOM 5783 C CA . ILE E 1 27 ? 58.801 -16.099 64.711 1.00 27.66 27 ILE E CA 1
ATOM 5784 C C . ILE E 1 27 ? 58.933 -15.626 66.156 1.00 27.51 27 ILE E C 1
ATOM 5785 O O . ILE E 1 27 ? 60.039 -15.451 66.662 1.00 26.44 27 ILE E O 1
ATOM 5790 N N . LEU E 1 28 ? 57.809 -15.449 66.837 1.00 18.22 28 LEU E N 1
ATOM 5791 C CA . LEU E 1 28 ? 57.872 -14.960 68.203 1.00 22.81 28 LEU E CA 1
ATOM 5792 C C . LEU E 1 28 ? 58.508 -15.987 69.147 1.00 27.87 28 LEU E C 1
ATOM 5793 O O . LEU E 1 28 ? 59.343 -15.645 69.993 1.00 23.90 28 LEU E O 1
ATOM 5798 N N . ASN E 1 29 ? 58.108 -17.243 69.001 1.00 19.13 29 ASN E N 1
ATOM 5799 C CA . ASN E 1 29 ? 58.656 -18.308 69.822 1.00 24.98 29 ASN E CA 1
ATOM 5800 C C . ASN E 1 29 ? 60.151 -18.433 69.662 1.00 21.57 29 ASN E C 1
ATOM 5801 O O . ASN E 1 29 ? 60.861 -18.639 70.645 1.00 22.75 29 ASN E O 1
ATOM 5806 N N . ASP E 1 30 ? 60.633 -18.299 68.428 1.00 22.52 30 ASP E N 1
ATOM 5807 C CA . ASP E 1 30 ? 62.069 -18.303 68.198 1.00 28.28 30 ASP E CA 1
ATOM 5808 C C . ASP E 1 30 ? 62.752 -17.149 68.942 1.00 28.09 30 ASP E C 1
ATOM 5809 O O . ASP E 1 30 ? 63.803 -17.335 69.552 1.00 21.93 30 ASP E O 1
ATOM 5814 N N . ALA E 1 31 ? 62.161 -15.959 68.853 1.00 21.61 31 ALA E N 1
ATOM 5815 C CA . ALA E 1 31 ? 62.656 -14.773 69.550 1.00 26.45 31 ALA E CA 1
ATOM 5816 C C . ALA E 1 31 ? 62.686 -15.008 71.059 1.00 20.06 31 ALA E C 1
ATOM 5817 O O . ALA E 1 31 ? 63.627 -14.626 71.739 1.00 17.19 31 ALA E O 1
ATOM 5819 N N . ILE E 1 32 ? 61.648 -15.654 71.572 1.00 20.49 32 ILE E N 1
ATOM 5820 C CA . ILE E 1 32 ? 61.528 -15.911 73.001 1.00 10.77 32 ILE E CA 1
ATOM 5821 C C . ILE E 1 32 ? 62.569 -16.900 73.509 1.00 31.64 32 ILE E C 1
ATOM 5822 O O . ILE E 1 32 ? 63.212 -16.668 74.523 1.00 16.62 32 ILE E O 1
ATOM 5827 N N . ILE E 1 33 ? 62.729 -18.014 72.809 1.00 14.90 33 ILE E N 1
ATOM 5828 C CA . ILE E 1 33 ? 63.659 -19.029 73.264 1.00 15.65 33 ILE E CA 1
ATOM 5829 C C . ILE E 1 33 ? 65.104 -18.573 73.108 1.00 22.53 33 ILE E C 1
ATOM 5830 O O . ILE E 1 33 ? 65.955 -18.879 73.937 1.00 27.40 33 ILE E O 1
ATOM 5835 N N . ASN E 1 34 ? 65.380 -17.803 72.065 1.00 17.19 34 ASN E N 1
ATOM 5836 C CA . ASN E 1 34 ? 66.764 -17.533 71.721 1.00 16.86 34 ASN E CA 1
ATOM 5837 C C . ASN E 1 34 ? 67.322 -16.161 72.052 1.00 26.28 34 ASN E C 1
ATOM 5838 O O . ASN E 1 34 ? 68.512 -15.941 71.888 1.00 21.48 34 ASN E O 1
ATOM 5843 N N . SER E 1 35 ? 66.486 -15.234 72.503 1.00 21.62 35 SER E N 1
ATOM 5844 C CA . SER E 1 35 ? 66.948 -13.855 72.601 1.00 21.43 35 SER E CA 1
ATOM 5845 C C . SER E 1 35 ? 66.219 -13.063 73.676 1.00 23.45 35 SER E C 1
ATOM 5846 O O . SER E 1 35 ? 65.299 -13.561 74.323 1.00 27.25 35 SER E O 1
ATOM 5849 N N . THR E 1 36 ? 66.614 -11.806 73.824 1.00 29.03 36 THR E N 1
ATOM 5850 C CA . THR E 1 36 ? 65.969 -10.903 74.772 1.00 20.52 36 THR E CA 1
ATOM 5851 C C . THR E 1 36 ? 65.053 -9.916 74.043 1.00 24.61 36 THR E C 1
ATOM 5852 O O . THR E 1 36 ? 64.632 -8.926 74.615 1.00 24.40 36 THR E O 1
ATOM 5856 N N . ALA E 1 37 ? 64.752 -10.183 72.774 1.00 18.28 37 ALA E N 1
ATOM 5857 C CA . ALA E 1 37 ? 63.831 -9.322 72.035 1.00 30.37 37 ALA E CA 1
ATOM 5858 C C . ALA E 1 37 ? 62.415 -9.408 72.599 1.00 32.03 37 ALA E C 1
ATOM 5859 O O . ALA E 1 37 ? 61.656 -8.451 72.513 1.00 35.02 37 ALA E O 1
ATOM 5861 N N . LEU E 1 38 ? 62.059 -10.555 73.170 1.00 20.08 38 LEU E N 1
ATOM 5862 C CA . LEU E 1 38 ? 60.816 -10.670 73.937 1.00 19.44 38 LEU E CA 1
ATOM 5863 C C . LEU E 1 38 ? 61.148 -11.008 75.379 1.00 34.80 38 LEU E C 1
ATOM 5864 O O . LEU E 1 38 ? 62.002 -11.873 75.645 1.00 21.12 38 LEU E O 1
ATOM 5869 N N . TYR E 1 39 ? 60.474 -10.330 76.306 1.00 16.73 39 TYR E N 1
ATOM 5870 C CA . TYR E 1 39 ? 60.738 -10.517 77.727 1.00 26.16 39 TYR E CA 1
ATOM 5871 C C . TYR E 1 39 ? 59.895 -11.658 78.319 1.00 19.19 39 TYR E C 1
ATOM 5872 O O . TYR E 1 39 ? 59.687 -11.731 79.528 1.00 41.33 39 TYR E O 1
ATOM 5881 N N . ASP E 1 40 ? 59.418 -12.541 77.448 1.00 26.04 40 ASP E N 1
ATOM 5882 C CA . ASP E 1 40 ? 58.818 -13.799 77.866 1.00 17.50 40 ASP E CA 1
ATOM 5883 C C . ASP E 1 40 ? 59.900 -14.807 78.152 1.00 23.37 40 ASP E C 1
ATOM 5884 O O . ASP E 1 40 ? 60.996 -14.726 77.598 1.00 20.65 40 ASP E O 1
ATOM 5889 N N . TYR E 1 41 ? 59.600 -15.751 79.037 1.00 28.34 41 TYR E N 1
ATOM 5890 C CA . TYR E 1 41 ? 60.502 -16.868 79.270 1.00 34.73 41 TYR E CA 1
ATOM 5891 C C . TYR E 1 41 ? 60.034 -18.046 78.440 1.00 30.14 41 TYR E C 1
ATOM 5892 O O . TYR E 1 41 ? 60.833 -18.747 77.833 1.00 27.29 41 TYR E O 1
ATOM 5901 N N . LYS E 1 42 ? 58.722 -18.244 78.405 1.00 26.86 42 LYS E N 1
ATOM 5902 C CA . LYS E 1 42 ? 58.151 -19.442 77.811 1.00 20.27 42 LYS E CA 1
ATOM 5903 C C . LYS E 1 42 ? 57.413 -19.155 76.514 1.00 39.19 42 LYS E C 1
ATOM 5904 O O . LYS E 1 42 ? 56.824 -18.095 76.358 1.00 30.16 42 LYS E O 1
ATOM 5910 N N . PRO E 1 43 ? 57.486 -20.094 75.558 1.00 34.91 43 PRO E N 1
ATOM 5911 C CA . PRO E 1 43 ? 56.872 -19.905 74.242 1.00 21.78 43 PRO E CA 1
ATOM 5912 C C . PRO E 1 43 ? 55.374 -19.611 74.324 1.00 37.51 43 PRO E C 1
ATOM 5913 O O . PRO E 1 43 ? 54.722 -19.958 75.304 1.00 26.36 43 PRO E O 1
ATOM 5917 N N . ARG E 1 44 ? 54.852 -18.944 73.300 1.00 38.52 44 ARG E N 1
ATOM 5918 C CA . ARG E 1 44 ? 53.443 -18.589 73.230 1.00 36.14 44 ARG E CA 1
ATOM 5919 C C . ARG E 1 44 ? 52.686 -19.781 72.686 1.00 37.87 44 ARG E C 1
ATOM 5920 O O . ARG E 1 44 ? 53.219 -20.539 71.868 1.00 25.84 44 ARG E O 1
ATOM 5928 N N . SER E 1 45 ? 51.445 -19.942 73.131 1.00 58.57 45 SER E N 1
ATOM 5929 C CA . SER E 1 45 ? 50.552 -20.942 72.553 1.00 66.93 45 SER E CA 1
ATOM 5930 C C . SER E 1 45 ? 49.771 -20.352 71.388 1.00 51.06 45 SER E C 1
ATOM 5931 O O . SER E 1 45 ? 49.628 -19.128 71.274 1.00 44.55 45 SER E O 1
ATOM 5934 N N . LYS E 1 46 ? 49.273 -21.227 70.520 1.00 73.84 46 LYS E N 1
ATOM 5935 C CA . LYS E 1 46 ? 48.424 -20.804 69.414 1.00 64.85 46 LYS E CA 1
ATOM 5936 C C . LYS E 1 46 ? 47.167 -20.131 69.963 1.00 71.74 46 LYS E C 1
ATOM 5937 O O . LYS E 1 46 ? 46.597 -19.245 69.328 1.00 58.56 46 LYS E O 1
ATOM 5939 N N . GLU E 1 47 ? 46.749 -20.554 71.153 1.00 45.45 47 GLU E N 1
ATOM 5940 C CA . GLU E 1 47 ? 45.624 -19.930 71.829 1.00 56.28 47 GLU E CA 1
ATOM 5941 C C . GLU E 1 47 ? 45.986 -18.503 72.215 1.00 46.91 47 GLU E C 1
ATOM 5942 O O . GLU E 1 47 ? 45.230 -17.570 71.955 1.00 86.83 47 GLU E O 1
ATOM 5943 N N . SER E 1 48 ? 47.145 -18.345 72.846 1.00 72.15 48 SER E N 1
ATOM 5944 C CA . SER E 1 48 ? 47.631 -17.038 73.285 1.00 62.27 48 SER E CA 1
ATOM 5945 C C . SER E 1 48 ? 47.705 -16.053 72.127 1.00 55.17 48 SER E C 1
ATOM 5946 O O . SER E 1 48 ? 47.653 -14.843 72.327 1.00 40.61 48 SER E O 1
ATOM 5948 N N . MET E 1 49 ? 47.820 -16.584 70.916 1.00 55.34 49 MET E N 1
ATOM 5949 C CA . MET E 1 49 ? 47.950 -15.757 69.727 1.00 49.34 49 MET E CA 1
ATOM 5950 C C . MET E 1 49 ? 46.604 -15.252 69.228 1.00 64.72 49 MET E C 1
ATOM 5951 O O . MET E 1 49 ? 46.538 -14.467 68.282 1.00 69.10 49 MET E O 1
ATOM 5956 N N . ALA E 1 50 ? 45.531 -15.713 69.860 1.00 64.58 50 ALA E N 1
ATOM 5957 C CA . ALA E 1 50 ? 44.188 -15.324 69.457 1.00 62.21 50 ALA E CA 1
ATOM 5958 C C . ALA E 1 50 ? 43.829 -13.992 70.092 1.00 49.45 50 ALA E C 1
ATOM 5959 O O . ALA E 1 50 ? 43.213 -13.135 69.463 1.00 41.40 50 ALA E O 1
ATOM 5961 N N . ALA E 1 51 ? 44.222 -13.825 71.347 1.00 46.15 51 ALA E N 1
ATOM 5962 C CA . ALA E 1 51 ? 44.012 -12.568 72.040 1.00 44.86 51 ALA E CA 1
ATOM 5963 C C . ALA E 1 51 ? 44.942 -11.479 71.498 1.00 50.29 51 ALA E C 1
ATOM 5964 O O . ALA E 1 51 ? 44.575 -10.304 71.463 1.00 37.57 51 ALA E O 1
ATOM 5966 N N . TRP E 1 52 ? 46.147 -11.880 71.092 1.00 51.47 52 TRP E N 1
ATOM 5967 C CA . TRP E 1 52 ? 47.139 -10.956 70.538 1.00 47.81 52 TRP E CA 1
ATOM 5968 C C . TRP E 1 52 ? 46.575 -10.284 69.293 1.00 31.62 52 TRP E C 1
ATOM 5969 O O . TRP E 1 52 ? 46.609 -9.057 69.161 1.00 29.83 52 TRP E O 1
ATOM 5980 N N . PHE E 1 53 ? 46.040 -11.098 68.386 1.00 28.32 53 PHE E N 1
ATOM 5981 C CA . PHE E 1 53 ? 45.372 -10.586 67.197 1.00 28.53 53 PHE E CA 1
ATOM 5982 C C . PHE E 1 53 ? 44.095 -9.813 67.515 1.00 37.43 53 PHE E C 1
ATOM 5983 O O . PHE E 1 53 ? 43.840 -8.749 66.947 1.00 39.48 53 PHE E O 1
ATOM 5991 N N . ALA E 1 54 ? 43.284 -10.353 68.415 1.00 41.19 54 ALA E N 1
ATOM 5992 C CA . ALA E 1 54 ? 42.016 -9.720 68.754 1.00 40.23 54 ALA E CA 1
ATOM 5993 C C . ALA E 1 54 ? 42.265 -8.325 69.304 1.00 35.61 54 ALA E C 1
ATOM 5994 O O . ALA E 1 54 ? 41.568 -7.380 68.948 1.00 40.09 54 ALA E O 1
ATOM 5996 N N . THR E 1 55 ? 43.274 -8.201 70.164 1.00 39.46 55 THR E N 1
ATOM 5997 C CA . THR E 1 55 ? 43.612 -6.918 70.768 1.00 35.16 55 THR E CA 1
ATOM 5998 C C . THR E 1 55 ? 43.985 -5.888 69.701 1.00 38.78 55 THR E C 1
ATOM 5999 O O . THR E 1 55 ? 43.608 -4.720 69.784 1.00 41.66 55 THR E O 1
ATOM 6003 N N . LYS E 1 56 ? 44.715 -6.328 68.687 1.00 24.30 56 LYS E N 1
ATOM 6004 C CA . LYS E 1 56 ? 45.126 -5.421 67.618 1.00 36.97 56 LYS E CA 1
ATOM 6005 C C . LYS E 1 56 ? 43.974 -5.022 66.693 1.00 48.67 56 LYS E C 1
ATOM 6006 O O . LYS E 1 56 ? 43.904 -3.881 66.237 1.00 40.15 56 LYS E O 1
ATOM 6012 N N . ARG E 1 57 ? 43.075 -5.963 66.422 1.00 31.01 57 ARG E N 1
ATOM 6013 C CA . ARG E 1 57 ? 41.876 -5.678 65.646 1.00 39.32 57 ARG E CA 1
ATOM 6014 C C . ARG E 1 57 ? 41.027 -4.617 66.330 1.00 44.98 57 ARG E C 1
ATOM 6015 O O . ARG E 1 57 ? 40.623 -3.643 65.700 1.00 42.62 57 ARG E O 1
ATOM 6023 N N . GLN E 1 58 ? 40.779 -4.795 67.625 1.00 38.66 58 GLN E N 1
ATOM 6024 C CA . GLN E 1 58 ? 39.869 -3.911 68.359 1.00 45.92 58 GLN E CA 1
ATOM 6025 C C . GLN E 1 58 ? 40.491 -2.586 68.813 1.00 56.90 58 GLN E C 1
ATOM 6026 O O . GLN E 1 58 ? 39.846 -1.787 69.493 1.00 70.98 58 GLN E O 1
ATOM 6032 N N . ASN E 1 59 ? 41.742 -2.354 68.434 1.00 43.26 59 ASN E N 1
ATOM 6033 C CA . ASN E 1 59 ? 42.398 -1.075 68.692 1.00 26.81 59 ASN E CA 1
ATOM 6034 C C . ASN E 1 59 ? 42.884 -0.478 67.384 1.00 31.42 59 ASN E C 1
ATOM 6035 O O . ASN E 1 59 ? 43.519 0.577 67.361 1.00 32.73 59 ASN E O 1
ATOM 6040 N N . ASN E 1 60 ? 42.583 -1.168 66.292 1.00 29.77 60 ASN E N 1
ATOM 6041 C CA . ASN E 1 60 ? 43.124 -0.797 64.998 1.00 45.04 60 ASN E CA 1
ATOM 6042 C C . ASN E 1 60 ? 44.635 -0.571 65.095 1.00 48.78 60 ASN E C 1
ATOM 6043 O O . ASN E 1 60 ? 45.163 0.436 64.613 1.00 31.16 60 ASN E O 1
ATOM 6048 N N . PHE E 1 61 ? 45.319 -1.497 65.761 1.00 32.11 61 PHE E N 1
ATOM 6049 C CA . PHE E 1 61 ? 46.774 -1.529 65.730 1.00 33.50 61 PHE E CA 1
ATOM 6050 C C . PHE E 1 61 ? 47.159 -2.266 64.449 1.00 19.28 61 PHE E C 1
ATOM 6051 O O . PHE E 1 61 ? 46.632 -3.336 64.173 1.00 18.14 61 PHE E O 1
ATOM 6059 N N . PRO E 1 62 ? 48.064 -1.684 63.652 1.00 25.60 62 PRO E N 1
ATOM 6060 C CA . PRO E 1 62 ? 48.420 -2.292 62.369 1.00 16.64 62 PRO E CA 1
ATOM 6061 C C . PRO E 1 62 ? 49.420 -3.425 62.557 1.00 23.87 62 PRO E C 1
ATOM 6062 O O . PRO E 1 62 ? 50.139 -3.455 63.554 1.00 15.33 62 PRO E O 1
ATOM 6066 N N . ILE E 1 63 ? 49.454 -4.341 61.598 1.00 20.69 63 ILE E N 1
ATOM 6067 C CA . ILE E 1 63 ? 50.430 -5.417 61.558 1.00 18.61 63 ILE E CA 1
ATOM 6068 C C . ILE E 1 63 ? 50.922 -5.500 60.123 1.00 20.33 63 ILE E C 1
ATOM 6069 O O . ILE E 1 63 ? 50.260 -6.080 59.271 1.00 29.94 63 ILE E O 1
ATOM 6074 N N . ILE E 1 64 ? 52.069 -4.887 59.854 1.00 24.02 64 ILE E N 1
ATOM 6075 C CA . ILE E 1 64 ? 52.621 -4.825 58.508 1.00 17.56 64 ILE E CA 1
ATOM 6076 C C . ILE E 1 64 ? 53.652 -5.922 58.340 1.00 23.13 64 ILE E C 1
ATOM 6077 O O . ILE E 1 64 ? 54.612 -5.998 59.094 1.00 27.17 64 ILE E O 1
ATOM 6082 N N . GLY E 1 65 ? 53.443 -6.782 57.355 1.00 35.78 65 GLY E N 1
ATOM 6083 C CA . GLY E 1 65 ? 54.353 -7.881 57.116 1.00 30.00 65 GLY E CA 1
ATOM 6084 C C . GLY E 1 65 ? 55.109 -7.683 55.826 1.00 24.35 65 GLY E C 1
ATOM 6085 O O . GLY E 1 65 ? 54.697 -6.910 54.971 1.00 23.95 65 GLY E O 1
ATOM 6086 N N . ALA E 1 66 ? 56.242 -8.361 55.703 1.00 19.45 66 ALA E N 1
ATOM 6087 C CA . ALA E 1 66 ? 56.968 -8.417 54.444 1.00 19.49 66 ALA E CA 1
ATOM 6088 C C . ALA E 1 66 ? 56.919 -9.861 53.967 1.00 24.27 66 ALA E C 1
ATOM 6089 O O . ALA E 1 66 ? 57.220 -10.777 54.735 1.00 25.20 66 ALA E O 1
ATOM 6091 N N . VAL E 1 67 ? 56.483 -10.074 52.728 1.00 25.45 67 VAL E N 1
ATOM 6092 C CA . VAL E 1 67 ? 56.415 -11.428 52.190 1.00 17.54 67 VAL E CA 1
ATOM 6093 C C . VAL E 1 67 ? 57.262 -11.536 50.943 1.00 36.77 67 VAL E C 1
ATOM 6094 O O . VAL E 1 67 ? 57.463 -10.548 50.232 1.00 24.23 67 VAL E O 1
ATOM 6098 N N . ASN E 1 68 ? 57.779 -12.736 50.690 1.00 30.36 68 ASN E N 1
ATOM 6099 C CA . ASN E 1 68 ? 58.596 -12.960 49.508 1.00 34.13 68 ASN E CA 1
ATOM 6100 C C . ASN E 1 68 ? 57.721 -13.316 48.304 1.00 26.30 68 ASN E C 1
ATOM 6101 O O . ASN E 1 68 ? 56.491 -13.346 48.413 1.00 38.97 68 ASN E O 1
ATOM 6106 N N . GLU E 1 69 ? 58.356 -13.575 47.162 1.00 46.52 69 GLU E N 1
ATOM 6107 C CA . GLU E 1 69 ? 57.642 -13.906 45.925 1.00 45.55 69 GLU E CA 1
ATOM 6108 C C . GLU E 1 69 ? 56.540 -14.940 46.133 1.00 49.05 69 GLU E C 1
ATOM 6109 O O . GLU E 1 69 ? 55.555 -14.959 45.401 1.00 54.84 69 GLU E O 1
ATOM 6115 N N . VAL E 1 70 ? 56.720 -15.792 47.140 1.00 66.12 70 VAL E N 1
ATOM 6116 C CA . VAL E 1 70 ? 55.852 -16.940 47.392 1.00 27.33 70 VAL E CA 1
ATOM 6117 C C . VAL E 1 70 ? 54.807 -16.663 48.466 1.00 48.10 70 VAL E C 1
ATOM 6118 O O . VAL E 1 70 ? 53.911 -17.474 48.700 1.00 40.14 70 VAL E O 1
ATOM 6122 N N . GLY E 1 71 ? 54.931 -15.526 49.141 1.00 39.87 71 GLY E N 1
ATOM 6123 C CA . GLY E 1 71 ? 54.006 -15.202 50.207 1.00 33.02 71 GLY E CA 1
ATOM 6124 C C . GLY E 1 71 ? 54.438 -15.744 51.560 1.00 40.16 71 GLY E C 1
ATOM 6125 O O . GLY E 1 71 ? 53.664 -15.719 52.522 1.00 41.13 71 GLY E O 1
ATOM 6126 N N . GLN E 1 72 ? 55.668 -16.251 51.636 1.00 26.19 72 GLN E N 1
ATOM 6127 C CA . GLN E 1 72 ? 56.269 -16.579 52.931 1.00 29.76 72 GLN E CA 1
ATOM 6128 C C . GLN E 1 72 ? 56.469 -15.306 53.771 1.00 23.09 72 GLN E C 1
ATOM 6129 O O . GLN E 1 72 ? 57.025 -14.310 53.289 1.00 25.77 72 GLN E O 1
ATOM 6132 N N . LEU E 1 73 ? 56.022 -15.323 55.023 1.00 21.97 73 LEU E N 1
ATOM 6133 C CA . LEU E 1 73 ? 56.235 -14.157 55.881 1.00 13.17 73 LEU E CA 1
ATOM 6134 C C . LEU E 1 73 ? 57.699 -14.024 56.302 1.00 15.24 73 LEU E C 1
ATOM 6135 O O . LEU E 1 73 ? 58.225 -14.856 57.057 1.00 23.51 73 LEU E O 1
ATOM 6140 N N . LEU E 1 74 ? 58.355 -12.970 55.826 1.00 27.99 74 LEU E N 1
ATOM 6141 C CA . LEU E 1 74 ? 59.778 -12.754 56.095 1.00 15.24 74 LEU E CA 1
ATOM 6142 C C . LEU E 1 74 ? 60.007 -12.010 57.404 1.00 26.29 74 LEU E C 1
ATOM 6143 O O . LEU E 1 74 ? 61.103 -12.021 57.960 1.00 23.04 74 LEU E O 1
ATOM 6148 N N . GLY E 1 75 ? 58.978 -11.320 57.865 1.00 19.77 75 GLY E N 1
ATOM 6149 C CA . GLY E 1 75 ? 59.103 -10.441 59.010 1.00 24.62 75 GLY E CA 1
ATOM 6150 C C . GLY E 1 75 ? 57.862 -9.572 59.098 1.00 35.46 75 GLY E C 1
ATOM 6151 O O . GLY E 1 75 ? 57.066 -9.500 58.158 1.00 19.76 75 GLY E O 1
ATOM 6152 N N . PHE E 1 76 ? 57.690 -8.910 60.230 1.00 19.26 76 PHE E N 1
ATOM 6153 C CA . PHE E 1 76 ? 56.547 -8.040 60.421 1.00 23.92 76 PHE E CA 1
ATOM 6154 C C . PHE E 1 76 ? 56.865 -6.998 61.483 1.00 19.91 76 PHE E C 1
ATOM 6155 O O . PHE E 1 76 ? 57.788 -7.165 62.281 1.00 21.78 76 PHE E O 1
ATOM 6163 N N . ALA E 1 77 ? 56.100 -5.918 61.473 1.00 14.46 77 ALA E N 1
ATOM 6164 C CA . ALA E 1 77 ? 56.237 -4.868 62.464 1.00 22.53 77 ALA E CA 1
ATOM 6165 C C . ALA E 1 77 ? 54.849 -4.467 62.927 1.00 21.49 77 ALA E C 1
ATOM 6166 O O . ALA E 1 77 ? 53.896 -4.518 62.154 1.00 21.62 77 ALA E O 1
ATOM 6168 N N . SER E 1 78 ? 54.731 -4.074 64.190 1.00 14.99 78 SER E N 1
ATOM 6169 C CA . SER E 1 78 ? 53.437 -3.668 64.723 1.00 13.33 78 SER E CA 1
ATOM 6170 C C . SER E 1 78 ? 53.642 -2.671 65.844 1.00 17.58 78 SER E C 1
ATOM 6171 O O . SER E 1 78 ? 54.776 -2.405 66.256 1.00 17.59 78 SER E O 1
ATOM 6174 N N . TRP E 1 79 ? 52.548 -2.096 66.329 1.00 13.13 79 TRP E N 1
ATOM 6175 C CA . TRP E 1 79 ? 52.613 -1.329 67.569 1.00 13.45 79 TRP E CA 1
ATOM 6176 C C . TRP E 1 79 ? 51.413 -1.611 68.467 1.00 18.29 79 TRP E C 1
ATOM 6177 O O . TRP E 1 79 ? 50.438 -2.229 68.050 1.00 18.57 79 TRP E O 1
ATOM 6188 N N . GLY E 1 80 ? 51.511 -1.172 69.711 1.00 16.94 80 GLY E N 1
ATOM 6189 C CA . GLY E 1 80 ? 50.460 -1.381 70.680 1.00 17.28 80 GLY E CA 1
ATOM 6190 C C . GLY E 1 80 ? 50.586 -0.271 71.697 1.00 14.86 80 GLY E C 1
ATOM 6191 O O . GLY E 1 80 ? 51.406 0.636 71.540 1.00 10.29 80 GLY E O 1
ATOM 6192 N N . SER E 1 81 ? 49.794 -0.345 72.757 1.00 18.70 81 SER E N 1
ATOM 6193 C CA . SER E 1 81 ? 49.873 0.650 73.813 1.00 23.91 81 SER E CA 1
ATOM 6194 C C . SER E 1 81 ? 51.270 0.669 74.437 1.00 26.14 81 SER E C 1
ATOM 6195 O O . SER E 1 81 ? 51.860 -0.390 74.683 1.00 21.89 81 SER E O 1
ATOM 6198 N N . PHE E 1 82 ? 51.811 1.862 74.674 1.00 23.76 82 PHE E N 1
ATOM 6199 C CA . PHE E 1 82 ? 53.084 1.985 75.403 1.00 26.64 82 PHE E CA 1
ATOM 6200 C C . PHE E 1 82 ? 52.824 1.943 76.910 1.00 37.04 82 PHE E C 1
ATOM 6201 O O . PHE E 1 82 ? 53.327 1.073 77.610 1.00 30.96 82 PHE E O 1
ATOM 6209 N N . ARG E 1 83 ? 52.035 2.890 77.407 1.00 27.07 83 ARG E N 1
ATOM 6210 C CA . ARG E 1 83 ? 51.552 2.831 78.787 1.00 24.27 83 ARG E CA 1
ATOM 6211 C C . ARG E 1 83 ? 50.033 2.939 78.783 1.00 34.26 83 ARG E C 1
ATOM 6212 O O . ARG E 1 83 ? 49.457 3.747 78.049 1.00 32.76 83 ARG E O 1
ATOM 6220 N N . ALA E 1 84 ? 49.383 2.111 79.591 1.00 36.16 84 ALA E N 1
ATOM 6221 C CA . ALA E 1 84 ? 47.925 2.023 79.574 1.00 52.01 84 ALA E CA 1
ATOM 6222 C C . ALA E 1 84 ? 47.219 3.090 80.424 1.00 60.37 84 ALA E C 1
ATOM 6223 O O . ALA E 1 84 ? 46.611 2.769 81.445 1.00 53.58 84 ALA E O 1
ATOM 6225 N N . PHE E 1 85 ? 47.308 4.349 79.999 1.00 31.08 85 PHE E N 1
ATOM 6226 C CA . PHE E 1 85 ? 46.542 5.443 80.601 1.00 28.36 85 PHE E CA 1
ATOM 6227 C C . PHE E 1 85 ? 46.153 6.393 79.495 1.00 37.90 85 PHE E C 1
ATOM 6228 O O . PHE E 1 85 ? 46.903 6.556 78.538 1.00 33.91 85 PHE E O 1
ATOM 6236 N N . PRO E 1 86 ? 44.979 7.026 79.621 1.00 40.97 86 PRO E N 1
ATOM 6237 C CA . PRO E 1 86 ? 44.390 7.825 78.541 1.00 37.64 86 PRO E CA 1
ATOM 6238 C C . PRO E 1 86 ? 45.329 8.900 78.005 1.00 25.26 86 PRO E C 1
ATOM 6239 O O . PRO E 1 86 ? 45.351 9.152 76.807 1.00 35.38 86 PRO E O 1
ATOM 6243 N N . ALA E 1 87 ? 46.103 9.516 78.885 1.00 21.98 87 ALA E N 1
ATOM 6244 C CA . ALA E 1 87 ? 46.972 10.602 78.481 1.00 31.81 87 ALA E CA 1
ATOM 6245 C C . ALA E 1 87 ? 48.161 10.144 77.632 1.00 41.76 87 ALA E C 1
ATOM 6246 O O . ALA E 1 87 ? 48.867 10.979 77.069 1.00 35.81 87 ALA E O 1
ATOM 6248 N N . TYR E 1 88 ? 48.392 8.833 77.552 1.00 36.00 88 TYR E N 1
ATOM 6249 C CA . TYR E 1 88 ? 49.439 8.295 76.677 1.00 20.50 88 TYR E CA 1
ATOM 6250 C C . TYR E 1 88 ? 48.869 7.906 75.336 1.00 21.94 88 TYR E C 1
ATOM 6251 O O . TYR E 1 88 ? 49.489 7.146 74.600 1.00 31.59 88 TYR E O 1
ATOM 6260 N N . LYS E 1 89 ? 47.699 8.444 75.011 1.00 20.82 89 LYS E N 1
ATOM 6261 C CA . LYS E 1 89 ? 46.965 7.996 73.835 1.00 24.78 89 LYS E CA 1
ATOM 6262 C C . LYS E 1 89 ? 47.639 8.279 72.491 1.00 30.27 89 LYS E C 1
ATOM 6263 O O . LYS E 1 89 ? 47.226 7.741 71.459 1.00 29.27 89 LYS E O 1
ATOM 6269 N N . TYR E 1 90 ? 48.662 9.125 72.487 1.00 24.04 90 TYR E N 1
ATOM 6270 C CA . TYR E 1 90 ? 49.323 9.461 71.225 1.00 21.93 90 TYR E CA 1
ATOM 6271 C C . TYR E 1 90 ? 50.706 8.837 71.145 1.00 28.28 90 TYR E C 1
ATOM 6272 O O . TYR E 1 90 ? 51.469 9.083 70.201 1.00 23.65 90 TYR E O 1
ATOM 6281 N N . THR E 1 91 ? 51.014 8.021 72.146 1.00 14.53 91 THR E N 1
ATOM 6282 C CA . THR E 1 91 ? 52.298 7.340 72.241 1.00 26.76 91 THR E CA 1
ATOM 6283 C C . THR E 1 91 ? 52.082 5.849 72.028 1.00 30.19 91 THR E C 1
ATOM 6284 O O . THR E 1 91 ? 51.247 5.234 72.697 1.00 17.96 91 THR E O 1
ATOM 6288 N N . VAL E 1 92 ? 52.810 5.263 71.087 1.00 12.76 92 VAL E N 1
ATOM 6289 C CA . VAL E 1 92 ? 52.688 3.824 70.874 1.00 11.03 92 VAL E CA 1
ATOM 6290 C C . VAL E 1 92 ? 54.014 3.138 71.133 1.00 27.89 92 VAL E C 1
ATOM 6291 O O . VAL E 1 92 ? 55.077 3.755 71.045 1.00 15.72 92 VAL E O 1
ATOM 6295 N N . GLU E 1 93 ? 53.954 1.864 71.486 1.00 21.11 93 GLU E N 1
ATOM 6296 C CA . GLU E 1 93 ? 55.175 1.074 71.534 1.00 19.12 93 GLU E CA 1
ATOM 6297 C C . GLU E 1 93 ? 55.190 0.122 70.346 1.00 13.79 93 GLU E C 1
ATOM 6298 O O . GLU E 1 93 ? 54.225 -0.610 70.095 1.00 20.97 93 GLU E O 1
ATOM 6304 N N . HIS E 1 94 ? 56.282 0.141 69.603 1.00 14.54 94 HIS E N 1
ATOM 6305 C CA . HIS E 1 94 ? 56.352 -0.645 68.389 1.00 18.79 94 HIS E CA 1
ATOM 6306 C C . HIS E 1 94 ? 57.391 -1.741 68.519 1.00 17.76 94 HIS E C 1
ATOM 6307 O O . HIS E 1 94 ? 58.285 -1.680 69.364 1.00 15.41 94 HIS E O 1
ATOM 6314 N N A SER E 1 95 ? 57.285 -2.729 67.642 0.40 18.15 95 SER E N 1
ATOM 6315 N N B SER E 1 95 ? 57.259 -2.762 67.683 0.60 18.13 95 SER E N 1
ATOM 6316 C CA A SER E 1 95 ? 58.249 -3.812 67.581 0.40 21.15 95 SER E CA 1
ATOM 6317 C CA B SER E 1 95 ? 58.256 -3.820 67.594 0.60 21.14 95 SER E CA 1
ATOM 6318 C C A SER E 1 95 ? 58.314 -4.334 66.156 0.40 24.82 95 SER E C 1
ATOM 6319 C C B SER E 1 95 ? 58.310 -4.351 66.169 0.60 24.82 95 SER E C 1
ATOM 6320 O O A SER E 1 95 ? 57.323 -4.297 65.425 0.40 18.07 95 SER E O 1
ATOM 6321 O O B SER E 1 95 ? 57.311 -4.326 65.451 0.60 18.06 95 SER E O 1
ATOM 6326 N N . VAL E 1 96 ? 59.490 -4.804 65.761 1.00 20.36 96 VAL E N 1
ATOM 6327 C CA . VAL E 1 96 ? 59.685 -5.386 64.444 1.00 19.94 96 VAL E CA 1
ATOM 6328 C C . VAL E 1 96 ? 60.420 -6.713 64.686 1.00 18.95 96 VAL E C 1
ATOM 6329 O O . VAL E 1 96 ? 61.316 -6.771 65.511 1.00 16.79 96 VAL E O 1
ATOM 6333 N N . TYR E 1 97 ? 59.982 -7.786 64.031 1.00 20.02 97 TYR E N 1
ATOM 6334 C CA . TYR E 1 97 ? 60.611 -9.097 64.180 1.00 17.23 97 TYR E CA 1
ATOM 6335 C C . TYR E 1 97 ? 60.890 -9.640 62.804 1.00 29.01 97 TYR E C 1
ATOM 6336 O O . TYR E 1 97 ? 59.996 -9.657 61.971 1.00 20.59 97 TYR E O 1
ATOM 6345 N N . ILE E 1 98 ? 62.125 -10.079 62.573 1.00 19.53 98 ILE E N 1
ATOM 6346 C CA . ILE E 1 98 ? 62.513 -10.630 61.290 1.00 16.66 98 ILE E CA 1
ATOM 6347 C C . ILE E 1 98 ? 62.742 -12.127 61.405 1.00 23.92 98 ILE E C 1
ATOM 6348 O O . ILE E 1 98 ? 63.368 -12.594 62.352 1.00 19.60 98 ILE E O 1
ATOM 6353 N N . HIS E 1 99 ? 62.250 -12.879 60.431 1.00 21.90 99 HIS E N 1
ATOM 6354 C CA . HIS E 1 99 ? 62.451 -14.318 60.425 1.00 17.49 99 HIS E CA 1
ATOM 6355 C C . HIS E 1 99 ? 63.944 -14.651 60.428 1.00 8.47 99 HIS E C 1
ATOM 6356 O O . HIS E 1 99 ? 64.737 -13.987 59.767 1.00 21.58 99 HIS E O 1
ATOM 6363 N N . LYS E 1 100 ? 64.320 -15.677 61.185 1.00 15.39 100 LYS E N 1
ATOM 6364 C CA . LYS E 1 100 ? 65.727 -16.017 61.390 1.00 19.96 100 LYS E CA 1
ATOM 6365 C C . LYS E 1 100 ? 66.506 -16.272 60.097 1.00 24.40 100 LYS E C 1
ATOM 6366 O O . LYS E 1 100 ? 67.711 -16.080 60.066 1.00 24.57 100 LYS E O 1
ATOM 6371 N N . ASP E 1 101 ? 65.832 -16.680 59.023 1.00 25.76 101 ASP E N 1
ATOM 6372 C CA . ASP E 1 101 ? 66.552 -16.942 57.773 1.00 24.44 101 ASP E CA 1
ATOM 6373 C C . ASP E 1 101 ? 66.777 -15.711 56.933 1.00 22.56 101 ASP E C 1
ATOM 6374 O O . ASP E 1 101 ? 67.451 -15.768 55.908 1.00 25.55 101 ASP E O 1
ATOM 6379 N N . TYR E 1 102 ? 66.228 -14.587 57.372 1.00 20.28 102 TYR E N 1
ATOM 6380 C CA . TYR E 1 102 ? 66.309 -13.381 56.568 1.00 22.83 102 TYR E CA 1
ATOM 6381 C C . TYR E 1 102 ? 66.869 -12.198 57.329 1.00 22.40 102 TYR E C 1
ATOM 6382 O O . TYR E 1 102 ? 66.788 -11.056 56.874 1.00 27.73 102 TYR E O 1
ATOM 6391 N N . ARG E 1 103 ? 67.464 -12.474 58.482 1.00 34.80 103 ARG E N 1
ATOM 6392 C CA . ARG E 1 103 ? 68.107 -11.411 59.243 1.00 35.88 103 ARG E CA 1
ATOM 6393 C C . ARG E 1 103 ? 69.362 -10.917 58.544 1.00 19.62 103 ARG E C 1
ATOM 6394 O O . ARG E 1 103 ? 70.032 -11.661 57.826 1.00 30.11 103 ARG E O 1
ATOM 6402 N N . GLY E 1 104 ? 69.658 -9.643 58.752 1.00 30.71 104 GLY E N 1
ATOM 6403 C CA . GLY E 1 104 ? 70.870 -9.047 58.248 1.00 25.36 104 GLY E CA 1
ATOM 6404 C C . GLY E 1 104 ? 70.739 -8.564 56.820 1.00 41.05 104 GLY E C 1
ATOM 6405 O O . GLY E 1 104 ? 71.750 -8.343 56.163 1.00 40.75 104 GLY E O 1
ATOM 6406 N N . LEU E 1 105 ? 69.508 -8.389 56.341 1.00 36.90 105 LEU E N 1
ATOM 6407 C CA . LEU E 1 105 ? 69.281 -7.973 54.948 1.00 28.00 105 LEU E CA 1
ATOM 6408 C C . LEU E 1 105 ? 68.723 -6.558 54.847 1.00 44.81 105 LEU E C 1
ATOM 6409 O O . LEU E 1 105 ? 68.569 -6.024 53.749 1.00 27.15 105 LEU E O 1
ATOM 6414 N N . GLY E 1 106 ? 68.401 -5.953 55.986 1.00 23.82 106 GLY E N 1
ATOM 6415 C CA . GLY E 1 106 ? 67.860 -4.607 55.966 1.00 15.57 106 GLY E CA 1
ATOM 6416 C C . GLY E 1 106 ? 66.341 -4.577 55.897 1.00 19.59 106 GLY E C 1
ATOM 6417 O O . GLY E 1 106 ? 65.754 -3.543 55.607 1.00 36.84 106 GLY E O 1
ATOM 6418 N N . LEU E 1 107 ? 65.704 -5.704 56.193 1.00 22.80 107 LEU E N 1
ATOM 6419 C CA . LEU E 1 107 ? 64.242 -5.766 56.230 1.00 22.65 107 LEU E CA 1
ATOM 6420 C C . LEU E 1 107 ? 63.658 -4.970 57.382 1.00 18.53 107 LEU E C 1
ATOM 6421 O O . LEU E 1 107 ? 62.613 -4.332 57.251 1.00 29.49 107 LEU E O 1
ATOM 6426 N N . SER E 1 108 ? 64.333 -5.030 58.521 1.00 13.54 108 SER E N 1
ATOM 6427 C CA . SER E 1 108 ? 63.905 -4.319 59.719 1.00 29.63 108 SER E CA 1
ATOM 6428 C C . SER E 1 108 ? 63.687 -2.859 59.403 1.00 16.35 108 SER E C 1
ATOM 6429 O O . SER E 1 108 ? 62.667 -2.269 59.765 1.00 33.17 108 SER E O 1
ATOM 6432 N N . LYS E 1 109 ? 64.672 -2.279 58.730 1.00 17.54 109 LYS E N 1
ATOM 6433 C CA . LYS E 1 109 ? 64.630 -0.879 58.362 1.00 18.63 109 LYS E CA 1
ATOM 6434 C C . LYS E 1 109 ? 63.458 -0.587 57.424 1.00 16.70 109 LYS E C 1
ATOM 6435 O O . LYS E 1 109 ? 62.720 0.389 57.616 1.00 25.14 109 LYS E O 1
ATOM 6439 N N . HIS E 1 110 ? 63.267 -1.430 56.413 1.00 30.60 110 HIS E N 1
ATOM 6440 C CA . HIS E 1 110 ? 62.177 -1.195 55.467 1.00 22.62 110 HIS E CA 1
ATOM 6441 C C . HIS E 1 110 ? 60.812 -1.353 56.145 1.00 21.81 110 HIS E C 1
ATOM 6442 O O . HIS E 1 110 ? 59.888 -0.598 55.868 1.00 28.36 110 HIS E O 1
ATOM 6449 N N . LEU E 1 111 ? 60.685 -2.323 57.042 1.00 17.89 111 LEU E N 1
ATOM 6450 C CA . LEU E 1 111 ? 59.445 -2.472 57.798 1.00 22.28 111 LEU E CA 1
ATOM 6451 C C . LEU E 1 111 ? 59.207 -1.307 58.770 1.00 19.35 111 LEU E C 1
ATOM 6452 O O . LEU E 1 111 ? 58.079 -0.844 58.926 1.00 21.77 111 LEU E O 1
ATOM 6457 N N . MET E 1 112 ? 60.264 -0.817 59.411 1.00 20.99 112 MET E N 1
ATOM 6458 C CA . MET E 1 112 ? 60.124 0.359 60.274 1.00 20.13 112 MET E CA 1
ATOM 6459 C C . MET E 1 112 ? 59.681 1.588 59.479 1.00 23.92 112 MET E C 1
ATOM 6460 O O . MET E 1 112 ? 58.770 2.301 59.894 1.00 28.07 112 MET E O 1
ATOM 6465 N N . ASN E 1 113 ? 60.307 1.830 58.330 1.00 15.90 113 ASN E N 1
ATOM 6466 C CA . ASN E 1 113 ? 59.914 2.980 57.515 1.00 16.67 113 ASN E CA 1
ATOM 6467 C C . ASN E 1 113 ? 58.458 2.934 57.118 1.00 19.74 113 ASN E C 1
ATOM 6468 O O . ASN E 1 113 ? 57.761 3.944 57.174 1.00 36.15 113 ASN E O 1
ATOM 6473 N N . GLU E 1 114 ? 57.980 1.754 56.754 1.00 18.60 114 GLU E N 1
ATOM 6474 C CA . GLU E 1 114 ? 56.557 1.608 56.486 1.00 25.99 114 GLU E CA 1
ATOM 6475 C C . GLU E 1 114 ? 55.699 1.796 57.742 1.00 19.44 114 GLU E C 1
ATOM 6476 O O . GLU E 1 114 ? 54.618 2.360 57.670 1.00 22.65 114 GLU E O 1
ATOM 6482 N N . LEU E 1 115 ? 56.180 1.335 58.894 1.00 18.36 115 LEU E N 1
ATOM 6483 C CA . LEU E 1 115 ? 55.397 1.460 60.125 1.00 27.18 115 LEU E CA 1
ATOM 6484 C C . LEU E 1 115 ? 55.340 2.921 60.566 1.00 17.44 115 LEU E C 1
ATOM 6485 O O . LEU E 1 115 ? 54.328 3.383 61.083 1.00 21.88 115 LEU E O 1
ATOM 6490 N N . ILE E 1 116 ? 56.430 3.645 60.335 1.00 21.44 116 ILE E N 1
ATOM 6491 C CA . ILE E 1 116 ? 56.484 5.072 60.623 1.00 25.10 116 ILE E CA 1
ATOM 6492 C C . ILE E 1 116 ? 55.521 5.857 59.731 1.00 32.24 116 ILE E C 1
ATOM 6493 O O . ILE E 1 116 ? 54.846 6.779 60.192 1.00 27.00 116 ILE E O 1
ATOM 6498 N N . LYS E 1 117 ? 55.437 5.485 58.458 1.00 21.95 117 LYS E N 1
ATOM 6499 C CA . LYS E 1 117 ? 54.487 6.141 57.576 1.00 25.81 117 LYS E CA 1
ATOM 6500 C C . LYS E 1 117 ? 53.066 5.892 58.072 1.00 29.33 117 LYS E C 1
ATOM 6501 O O . LYS E 1 117 ? 52.255 6.813 58.128 1.00 30.03 117 LYS E O 1
ATOM 6507 N N . ARG E 1 118 ? 52.763 4.650 58.433 1.00 21.05 118 ARG E N 1
ATOM 6508 C CA . ARG E 1 118 ? 51.446 4.332 58.987 1.00 26.26 118 ARG E CA 1
ATOM 6509 C C . ARG E 1 118 ? 51.177 5.115 60.275 1.00 26.80 118 ARG E C 1
ATOM 6510 O O . ARG E 1 118 ? 50.039 5.507 60.556 1.00 22.10 118 ARG E O 1
ATOM 6518 N N . ALA E 1 119 ? 52.224 5.317 61.068 1.00 20.16 119 ALA E N 1
ATOM 6519 C CA . ALA E 1 119 ? 52.098 6.064 62.310 1.00 19.04 119 ALA E CA 1
ATOM 6520 C C . ALA E 1 119 ? 51.733 7.514 62.005 1.00 24.78 119 ALA E C 1
ATOM 6521 O O . ALA E 1 119 ? 50.837 8.083 62.625 1.00 16.59 119 ALA E O 1
ATOM 6523 N N . VAL E 1 120 ? 52.432 8.116 61.048 1.00 26.48 120 VAL E N 1
ATOM 6524 C CA . VAL E 1 120 ? 52.083 9.461 60.628 1.00 27.38 120 VAL E CA 1
ATOM 6525 C C . VAL E 1 120 ? 50.608 9.482 60.206 1.00 36.95 120 VAL E C 1
ATOM 6526 O O . VAL E 1 120 ? 49.869 10.419 60.524 1.00 29.47 120 VAL E O 1
ATOM 6530 N N . GLU E 1 121 ? 50.174 8.424 59.527 1.00 25.76 121 GLU E N 1
ATOM 6531 C CA . GLU E 1 121 ? 48.814 8.362 58.991 1.00 22.47 121 GLU E CA 1
ATOM 6532 C C . GLU E 1 121 ? 47.786 8.071 60.061 1.00 22.89 121 GLU E C 1
ATOM 6533 O O . GLU E 1 121 ? 46.596 8.286 59.850 1.00 37.76 121 GLU E O 1
ATOM 6539 N N . SER E 1 122 ? 48.231 7.562 61.204 1.00 24.91 122 SER E N 1
ATOM 6540 C CA . SER E 1 122 ? 47.302 7.216 62.274 1.00 23.74 122 SER E CA 1
ATOM 6541 C C . SER E 1 122 ? 47.277 8.282 63.379 1.00 17.17 122 SER E C 1
ATOM 6542 O O . SER E 1 122 ? 46.689 8.070 64.447 1.00 26.58 122 SER E O 1
ATOM 6545 N N . GLU E 1 123 ? 47.924 9.417 63.121 1.00 25.04 123 GLU E N 1
ATOM 6546 C CA . GLU E 1 123 ? 47.935 10.539 64.065 1.00 18.21 123 GLU E CA 1
ATOM 6547 C C . GLU E 1 123 ? 48.685 10.206 65.363 1.00 30.19 123 GLU E C 1
ATOM 6548 O O . GLU E 1 123 ? 48.395 10.758 66.419 1.00 38.87 123 GLU E O 1
ATOM 6552 N N . VAL E 1 124 ? 49.649 9.297 65.275 1.00 35.12 124 VAL E N 1
ATOM 6553 C CA . VAL E 1 124 ? 50.538 9.003 66.391 1.00 21.00 124 VAL E CA 1
ATOM 6554 C C . VAL E 1 124 ? 51.496 10.186 66.609 1.00 27.28 124 VAL E C 1
ATOM 6555 O O . VAL E 1 124 ? 51.932 10.833 65.649 1.00 21.98 124 VAL E O 1
ATOM 6559 N N . HIS E 1 125 ? 51.839 10.470 67.861 1.00 17.15 125 HIS E N 1
ATOM 6560 C CA . HIS E 1 125 ? 52.802 11.533 68.141 1.00 20.76 125 HIS E CA 1
ATOM 6561 C C . HIS E 1 125 ? 54.185 11.026 68.496 1.00 19.09 125 HIS E C 1
ATOM 6562 O O . HIS E 1 125 ? 55.192 11.638 68.132 1.00 19.15 125 HIS E O 1
ATOM 6569 N N . VAL E 1 126 ? 54.236 9.932 69.247 1.00 21.58 126 VAL E N 1
ATOM 6570 C CA . VAL E 1 126 ? 55.513 9.371 69.662 1.00 19.23 126 VAL E CA 1
ATOM 6571 C C . VAL E 1 126 ? 55.507 7.855 69.505 1.00 14.65 126 VAL E C 1
ATOM 6572 O O . VAL E 1 126 ? 54.589 7.181 69.959 1.00 18.47 126 VAL E O 1
ATOM 6576 N N . MET E 1 127 ? 56.515 7.331 68.826 1.00 14.53 127 MET E N 1
ATOM 6577 C CA . MET E 1 127 ? 56.715 5.894 68.768 1.00 17.35 127 MET E CA 1
ATOM 6578 C C . MET E 1 127 ? 57.867 5.574 69.683 1.00 24.18 127 MET E C 1
ATOM 6579 O O . MET E 1 127 ? 58.930 6.206 69.599 1.00 15.53 127 MET E O 1
ATOM 6584 N N . VAL E 1 128 ? 57.669 4.583 70.546 1.00 19.05 128 VAL E N 1
ATOM 6585 C CA . VAL E 1 128 ? 58.724 4.165 71.455 1.00 23.58 128 VAL E CA 1
ATOM 6586 C C . VAL E 1 128 ? 59.176 2.739 71.197 1.00 18.38 128 VAL E C 1
ATOM 6587 O O . VAL E 1 128 ? 58.365 1.811 71.120 1.00 16.51 128 VAL E O 1
ATOM 6591 N N . GLY E 1 129 ? 60.481 2.563 71.046 1.00 12.78 129 GLY E N 1
ATOM 6592 C CA . GLY E 1 129 ? 61.019 1.224 70.980 1.00 16.70 129 GLY E CA 1
ATOM 6593 C C . GLY E 1 129 ? 61.709 0.916 72.290 1.00 24.68 129 GLY E C 1
ATOM 6594 O O . GLY E 1 129 ? 62.501 1.730 72.781 1.00 17.88 129 GLY E O 1
ATOM 6595 N N A CYS E 1 130 ? 61.379 -0.229 72.887 0.70 13.79 130 CYS E N 1
ATOM 6596 N N B CYS E 1 130 ? 61.417 -0.258 72.841 0.30 13.86 130 CYS E N 1
ATOM 6597 C CA A CYS E 1 130 ? 62.076 -0.702 74.083 0.70 15.72 130 CYS E CA 1
ATOM 6598 C CA B CYS E 1 130 ? 62.057 -0.732 74.060 0.30 15.83 130 CYS E CA 1
ATOM 6599 C C A CYS E 1 130 ? 63.023 -1.821 73.697 0.70 18.98 130 CYS E C 1
ATOM 6600 C C B CYS E 1 130 ? 63.026 -1.848 73.711 0.30 19.15 130 CYS E C 1
ATOM 6601 O O A CYS E 1 130 ? 62.592 -2.883 73.278 0.70 20.55 130 CYS E O 1
ATOM 6602 O O B CYS E 1 130 ? 62.612 -2.938 73.331 0.30 20.58 130 CYS E O 1
ATOM 6607 N N . ILE E 1 131 ? 64.316 -1.568 73.839 1.00 26.16 131 ILE E N 1
ATOM 6608 C CA . ILE E 1 131 ? 65.351 -2.476 73.358 1.00 19.44 131 ILE E CA 1
ATOM 6609 C C . ILE E 1 131 ? 66.290 -2.912 74.479 1.00 15.96 131 ILE E C 1
ATOM 6610 O O . ILE E 1 131 ? 66.577 -2.140 75.400 1.00 27.83 131 ILE E O 1
ATOM 6615 N N . ASP E 1 132 ? 66.780 -4.138 74.391 1.00 17.12 132 ASP E N 1
ATOM 6616 C CA . ASP E 1 132 ? 67.885 -4.568 75.227 1.00 17.18 132 ASP E CA 1
ATOM 6617 C C . ASP E 1 132 ? 69.039 -3.632 74.884 1.00 19.78 132 ASP E C 1
ATOM 6618 O O . ASP E 1 132 ? 69.413 -3.481 73.715 1.00 13.26 132 ASP E O 1
ATOM 6623 N N . ALA E 1 133 ? 69.586 -2.978 75.900 1.00 13.18 133 ALA E N 1
ATOM 6624 C CA . ALA E 1 133 ? 70.576 -1.924 75.668 1.00 26.26 133 ALA E CA 1
ATOM 6625 C C . ALA E 1 133 ? 71.912 -2.457 75.155 1.00 28.06 133 ALA E C 1
ATOM 6626 O O . ALA E 1 133 ? 72.779 -1.679 74.782 1.00 25.30 133 ALA E O 1
ATOM 6628 N N . THR E 1 134 ? 72.080 -3.775 75.138 1.00 24.15 134 THR E N 1
ATOM 6629 C CA . THR E 1 134 ? 73.293 -4.362 74.574 1.00 24.60 134 THR E CA 1
ATOM 6630 C C . THR E 1 134 ? 73.084 -4.780 73.124 1.00 33.53 134 THR E C 1
ATOM 6631 O O . THR E 1 134 ? 74.023 -5.215 72.459 1.00 26.80 134 THR E O 1
ATOM 6635 N N . ASN E 1 135 ? 71.855 -4.654 72.634 1.00 28.14 135 ASN E N 1
ATOM 6636 C CA . ASN E 1 135 ? 71.560 -5.063 71.267 1.00 23.50 135 ASN E CA 1
ATOM 6637 C C . ASN E 1 135 ? 71.990 -3.996 70.265 1.00 20.30 135 ASN E C 1
ATOM 6638 O O . ASN E 1 135 ? 71.194 -3.157 69.820 1.00 18.57 135 ASN E O 1
ATOM 6643 N N . VAL E 1 136 ? 73.265 -4.045 69.917 1.00 14.03 136 VAL E N 1
ATOM 6644 C CA . VAL E 1 136 ? 73.876 -3.034 69.075 1.00 27.83 136 VAL E CA 1
ATOM 6645 C C . VAL E 1 136 ? 73.111 -2.840 67.771 1.00 18.69 136 VAL E C 1
ATOM 6646 O O . VAL E 1 136 ? 72.894 -1.710 67.337 1.00 23.49 136 VAL E O 1
ATOM 6650 N N . ALA E 1 137 ? 72.700 -3.946 67.153 1.00 21.38 137 ALA E N 1
ATOM 6651 C CA . ALA E 1 137 ? 72.064 -3.910 65.834 1.00 21.23 137 ALA E CA 1
ATOM 6652 C C . ALA E 1 137 ? 70.738 -3.154 65.851 1.00 21.78 137 ALA E C 1
ATOM 6653 O O . ALA E 1 137 ? 70.480 -2.319 64.985 1.00 26.45 137 ALA E O 1
ATOM 6655 N N . SER E 1 138 ? 69.904 -3.464 66.841 1.00 20.35 138 SER E N 1
ATOM 6656 C CA . SER E 1 138 ? 68.619 -2.797 67.036 1.00 30.07 138 SER E CA 1
ATOM 6657 C C . SER E 1 138 ? 68.797 -1.310 67.370 1.00 13.89 138 SER E C 1
ATOM 6658 O O . SER E 1 138 ? 68.114 -0.439 66.816 1.00 20.25 138 SER E O 1
ATOM 6661 N N . ILE E 1 139 ? 69.718 -1.018 68.275 1.00 12.99 139 ILE E N 1
ATOM 6662 C CA . ILE E 1 139 ? 70.001 0.374 68.621 1.00 21.75 139 ILE E CA 1
ATOM 6663 C C . ILE E 1 139 ? 70.408 1.145 67.372 1.00 16.54 139 ILE E C 1
ATOM 6664 O O . ILE E 1 139 ? 69.913 2.253 67.101 1.00 23.47 139 ILE E O 1
ATOM 6669 N N . GLN E 1 140 ? 71.306 0.555 66.596 1.00 17.36 140 GLN E N 1
ATOM 6670 C CA . GLN E 1 140 ? 71.786 1.234 65.392 1.00 32.03 140 GLN E CA 1
ATOM 6671 C C . GLN E 1 140 ? 70.687 1.392 64.345 1.00 23.90 140 GLN E C 1
ATOM 6672 O O . GLN E 1 140 ? 70.647 2.380 63.617 1.00 28.55 140 GLN E O 1
ATOM 6678 N N . LEU E 1 141 ? 69.779 0.426 64.289 1.00 25.58 141 LEU E N 1
ATOM 6679 C CA . LEU E 1 141 ? 68.592 0.567 63.459 1.00 25.61 141 LEU E CA 1
ATOM 6680 C C . LEU E 1 141 ? 67.790 1.820 63.838 1.00 28.57 141 LEU E C 1
ATOM 6681 O O . LEU E 1 141 ? 67.490 2.645 62.988 1.00 24.11 141 LEU E O 1
ATOM 6686 N N . HIS E 1 142 ? 67.450 1.963 65.117 1.00 16.10 142 HIS E N 1
ATOM 6687 C CA . HIS E 1 142 ? 66.669 3.114 65.572 1.00 25.02 142 HIS E CA 1
ATOM 6688 C C . HIS E 1 142 ? 67.388 4.460 65.372 1.00 20.77 142 HIS E C 1
ATOM 6689 O O . HIS E 1 142 ? 66.769 5.465 64.993 1.00 28.04 142 HIS E O 1
ATOM 6696 N N . GLN E 1 143 ? 68.693 4.481 65.600 1.00 19.82 143 GLN E N 1
ATOM 6697 C CA . GLN E 1 143 ? 69.454 5.706 65.382 1.00 24.76 143 GLN E CA 1
ATOM 6698 C C . GLN E 1 143 ? 69.384 6.095 63.915 1.00 25.79 143 GLN E C 1
ATOM 6699 O O . GLN E 1 143 ? 69.042 7.224 63.589 1.00 23.99 143 GLN E O 1
ATOM 6705 N N . LYS E 1 144 ? 69.669 5.144 63.032 1.00 29.80 144 LYS E N 1
ATOM 6706 C CA . LYS E 1 144 ? 69.589 5.388 61.594 1.00 21.78 144 LYS E CA 1
ATOM 6707 C C . LYS E 1 144 ? 68.227 5.961 61.225 1.00 18.99 144 LYS E C 1
ATOM 6708 O O . LYS E 1 144 ? 68.124 6.870 60.414 1.00 28.81 144 LYS E O 1
ATOM 6712 N N . LEU E 1 145 ? 67.180 5.438 61.846 1.00 23.00 145 LEU E N 1
ATOM 6713 C CA . LEU E 1 145 ? 65.822 5.871 61.556 1.00 16.19 145 LEU E CA 1
ATOM 6714 C C . LEU E 1 145 ? 65.464 7.220 62.152 1.00 21.34 145 LEU E C 1
ATOM 6715 O O . LEU E 1 145 ? 64.356 7.710 61.941 1.00 24.59 145 LEU E O 1
ATOM 6720 N N . GLY E 1 146 ? 66.373 7.811 62.921 1.00 20.86 146 GLY E N 1
ATOM 6721 C CA . GLY E 1 146 ? 66.088 9.101 63.527 1.00 21.17 146 GLY E CA 1
ATOM 6722 C C . GLY E 1 146 ? 65.587 9.057 64.968 1.00 35.09 146 GLY E C 1
ATOM 6723 O O . GLY E 1 146 ? 65.137 10.068 65.508 1.00 24.48 146 GLY E O 1
ATOM 6724 N N . PHE E 1 147 ? 65.662 7.898 65.611 1.00 20.03 147 PHE E N 1
ATOM 6725 C CA . PHE E 1 147 ? 65.209 7.810 66.998 1.00 21.01 147 PHE E CA 1
ATOM 6726 C C . PHE E 1 147 ? 66.217 8.435 67.960 1.00 26.14 147 PHE E C 1
ATOM 6727 O O . PHE E 1 147 ? 67.416 8.482 67.699 1.00 25.71 147 PHE E O 1
ATOM 6735 N N . ILE E 1 148 ? 65.705 8.918 69.079 1.00 19.73 148 ILE E N 1
ATOM 6736 C CA . ILE E 1 148 ? 66.524 9.474 70.128 1.00 16.44 148 ILE E CA 1
ATOM 6737 C C . ILE E 1 148 ? 66.495 8.483 71.273 1.00 22.17 148 ILE E C 1
ATOM 6738 O O . ILE E 1 148 ? 65.451 7.890 71.565 1.00 20.65 148 ILE E O 1
ATOM 6742 N N . HIS E 1 149 ? 67.633 8.300 71.929 1.00 13.93 149 HIS E N 1
ATOM 6743 C CA . HIS E 1 149 ? 67.675 7.483 73.132 1.00 25.48 149 HIS E CA 1
ATOM 6744 C C . HIS E 1 149 ? 67.142 8.286 74.316 1.00 28.64 149 HIS E C 1
ATOM 6745 O O . HIS E 1 149 ? 67.847 9.138 74.843 1.00 17.51 149 HIS E O 1
ATOM 6752 N N . SER E 1 150 ? 65.899 8.021 74.724 1.00 16.95 150 SER E N 1
ATOM 6753 C CA . SER E 1 150 ? 65.272 8.776 75.801 1.00 20.37 150 SER E CA 1
ATOM 6754 C C . SER E 1 150 ? 65.870 8.425 77.159 1.00 15.48 150 SER E C 1
ATOM 6755 O O . SER E 1 150 ? 65.996 9.283 78.027 1.00 31.86 150 SER E O 1
ATOM 6758 N N . GLY E 1 151 ? 66.218 7.157 77.346 1.00 29.21 151 GLY E N 1
ATOM 6759 C CA . GLY E 1 151 ? 66.741 6.701 78.619 1.00 22.29 151 GLY E CA 1
ATOM 6760 C C . GLY E 1 151 ? 66.782 5.189 78.719 1.00 20.94 151 GLY E C 1
ATOM 6761 O O . GLY E 1 151 ? 66.413 4.496 77.778 1.00 18.98 151 GLY E O 1
ATOM 6762 N N . THR E 1 152 ? 67.214 4.679 79.870 1.00 8.54 152 THR E N 1
ATOM 6763 C CA . THR E 1 152 ? 67.417 3.247 80.050 1.00 15.98 152 THR E CA 1
ATOM 6764 C C . THR E 1 152 ? 67.120 2.898 81.493 1.00 27.41 152 THR E C 1
ATOM 6765 O O . THR E 1 152 ? 67.721 3.469 82.397 1.00 20.49 152 THR E O 1
ATOM 6769 N N . ILE E 1 153 ? 66.198 1.967 81.714 1.00 18.98 153 ILE E N 1
ATOM 6770 C CA . ILE E 1 153 ? 65.979 1.438 83.047 1.00 20.85 153 ILE E CA 1
ATOM 6771 C C . ILE E 1 153 ? 66.961 0.298 83.268 1.00 26.02 153 ILE E C 1
ATOM 6772 O O . ILE E 1 153 ? 66.823 -0.765 82.666 1.00 20.82 153 ILE E O 1
ATOM 6777 N N . GLN E 1 154 ? 67.952 0.524 84.126 1.00 16.21 154 GLN E N 1
ATOM 6778 C CA . GLN E 1 154 ? 69.001 -0.461 84.366 1.00 15.91 154 GLN E CA 1
ATOM 6779 C C . GLN E 1 154 ? 68.475 -1.662 85.139 1.00 17.76 154 GLN E C 1
ATOM 6780 O O . GLN E 1 154 ? 67.785 -1.512 86.150 1.00 20.97 154 GLN E O 1
ATOM 6786 N N . GLN E 1 155 ? 68.822 -2.854 84.671 1.00 18.61 155 GLN E N 1
ATOM 6787 C CA . GLN E 1 155 ? 68.484 -4.083 85.374 1.00 20.81 155 GLN E CA 1
ATOM 6788 C C . GLN E 1 155 ? 66.997 -4.188 85.620 1.00 30.71 155 GLN E C 1
ATOM 6789 O O . GLN E 1 155 ? 66.558 -4.637 86.689 1.00 15.88 155 GLN E O 1
ATOM 6795 N N . ALA E 1 156 ? 66.220 -3.765 84.626 1.00 17.89 156 ALA E N 1
ATOM 6796 C CA . ALA E 1 156 ? 64.768 -3.774 84.755 1.00 13.64 156 ALA E CA 1
ATOM 6797 C C . ALA E 1 156 ? 64.237 -5.179 84.481 1.00 29.86 156 ALA E C 1
ATOM 6798 O O . ALA E 1 156 ? 63.196 -5.576 85.003 1.00 17.09 156 ALA E O 1
ATOM 6800 N N . GLY E 1 157 ? 64.960 -5.925 83.653 1.00 9.22 157 GLY E N 1
ATOM 6801 C CA . GLY E 1 157 ? 64.574 -7.279 83.328 1.00 17.79 157 GLY E CA 1
ATOM 6802 C C . GLY E 1 157 ? 65.591 -8.306 83.798 1.00 19.94 157 GLY E C 1
ATOM 6803 O O . GLY E 1 157 ? 66.723 -7.983 84.157 1.00 18.91 157 GLY E O 1
ATOM 6804 N N . PHE E 1 158 ? 65.175 -9.560 83.780 1.00 13.11 158 PHE E N 1
ATOM 6805 C CA . PHE E 1 158 ? 66.049 -10.660 84.140 1.00 23.88 158 PHE E CA 1
ATOM 6806 C C . PHE E 1 158 ? 65.696 -11.869 83.289 1.00 18.70 158 PHE E C 1
ATOM 6807 O O . PHE E 1 158 ? 64.577 -12.374 83.351 1.00 25.86 158 PHE E O 1
ATOM 6815 N N . LYS E 1 159 ? 66.657 -12.324 82.497 1.00 22.67 159 LYS E N 1
ATOM 6816 C CA . LYS E 1 159 ? 66.452 -13.443 81.595 1.00 21.07 159 LYS E CA 1
ATOM 6817 C C . LYS E 1 159 ? 67.791 -14.115 81.316 1.00 24.74 159 LYS E C 1
ATOM 6818 O O . LYS E 1 159 ? 68.825 -13.457 81.312 1.00 24.40 159 LYS E O 1
ATOM 6824 N N . PHE E 1 160 ? 67.767 -15.424 81.080 1.00 23.40 160 PHE E N 1
ATOM 6825 C CA . PHE E 1 160 ? 68.994 -16.168 80.820 1.00 18.05 160 PHE E CA 1
ATOM 6826 C C . PHE E 1 160 ? 69.940 -15.989 81.995 1.00 26.00 160 PHE E C 1
ATOM 6827 O O . PHE E 1 160 ? 71.148 -15.884 81.826 1.00 22.89 160 PHE E O 1
ATOM 6835 N N . GLY E 1 161 ? 69.365 -15.920 83.190 1.00 21.82 161 GLY E N 1
ATOM 6836 C CA . GLY E 1 161 ? 70.152 -15.791 84.399 1.00 23.30 161 GLY E CA 1
ATOM 6837 C C . GLY E 1 161 ? 70.936 -14.510 84.570 1.00 26.83 161 GLY E C 1
ATOM 6838 O O . GLY E 1 161 ? 71.873 -14.467 85.368 1.00 39.14 161 GLY E O 1
ATOM 6839 N N . ARG E 1 162 ? 70.576 -13.461 83.835 1.00 26.95 162 ARG E N 1
ATOM 6840 C CA . ARG E 1 162 ? 71.262 -12.175 84.018 1.00 27.62 162 ARG E CA 1
ATOM 6841 C C . ARG E 1 162 ? 70.326 -10.954 84.039 1.00 31.32 162 ARG E C 1
ATOM 6842 O O . ARG E 1 162 ? 69.170 -11.010 83.588 1.00 24.44 162 ARG E O 1
ATOM 6850 N N . TRP E 1 163 ? 70.848 -9.847 84.559 1.00 21.33 163 TRP E N 1
ATOM 6851 C CA . TRP E 1 163 ? 70.118 -8.585 84.583 1.00 26.45 163 TRP E CA 1
ATOM 6852 C C . TRP E 1 163 ? 70.123 -7.926 83.211 1.00 22.39 163 TRP E C 1
ATOM 6853 O O . TRP E 1 163 ? 71.162 -7.836 82.569 1.00 33.59 163 TRP E O 1
ATOM 6864 N N . LEU E 1 164 ? 68.956 -7.477 82.761 1.00 19.16 164 LEU E N 1
ATOM 6865 C CA . LEU E 1 164 ? 68.857 -6.779 81.480 1.00 29.37 164 LEU E CA 1
ATOM 6866 C C . LEU E 1 164 ? 68.504 -5.309 81.663 1.00 22.26 164 LEU E C 1
ATOM 6867 O O . LEU E 1 164 ? 67.672 -4.959 82.507 1.00 24.80 164 LEU E O 1
ATOM 6872 N N . ASP E 1 165 ? 69.134 -4.462 80.852 1.00 19.50 165 ASP E N 1
ATOM 6873 C CA . ASP E 1 165 ? 68.835 -3.034 80.813 1.00 14.98 165 ASP E CA 1
ATOM 6874 C C . ASP E 1 165 ? 67.811 -2.761 79.713 1.00 25.50 165 ASP E C 1
ATOM 6875 O O . ASP E 1 165 ? 68.009 -3.129 78.553 1.00 28.58 165 ASP E O 1
ATOM 6880 N N . ALA E 1 166 ? 66.713 -2.116 80.072 1.00 17.46 166 ALA E N 1
ATOM 6881 C CA . ALA E 1 166 ? 65.678 -1.817 79.094 1.00 21.82 166 ALA E CA 1
ATOM 6882 C C . ALA E 1 166 ? 65.877 -0.408 78.578 1.00 17.06 166 ALA E C 1
ATOM 6883 O O . ALA E 1 166 ? 65.685 0.551 79.321 1.00 17.53 166 ALA E O 1
ATOM 6885 N N . ALA E 1 167 ? 66.284 -0.275 77.316 1.00 20.57 167 ALA E N 1
ATOM 6886 C CA . ALA E 1 167 ? 66.470 1.054 76.731 1.00 17.56 167 ALA E CA 1
ATOM 6887 C C . ALA E 1 167 ? 65.241 1.507 75.956 1.00 16.90 167 ALA E C 1
ATOM 6888 O O . ALA E 1 167 ? 64.613 0.732 75.240 1.00 24.47 167 ALA E O 1
ATOM 6890 N N . PHE E 1 168 ? 64.895 2.773 76.123 1.00 20.64 168 PHE E N 1
ATOM 6891 C CA . PHE E 1 168 ? 63.778 3.355 75.399 1.00 17.89 168 PHE E CA 1
ATOM 6892 C C . PHE E 1 168 ? 64.289 4.343 74.378 1.00 31.65 168 PHE E C 1
ATOM 6893 O O . PHE E 1 168 ? 64.960 5.319 74.727 1.00 17.27 168 PHE E O 1
ATOM 6901 N N . TYR E 1 169 ? 64.004 4.035 73.114 1.00 15.27 169 TYR E N 1
ATOM 6902 C CA . TYR E 1 169 ? 64.295 4.903 71.993 1.00 19.05 169 TYR E CA 1
ATOM 6903 C C . TYR E 1 169 ? 62.965 5.473 71.486 1.00 13.41 169 TYR E C 1
ATOM 6904 O O . TYR E 1 169 ? 61.959 4.764 71.425 1.00 16.36 169 TYR E O 1
ATOM 6913 N N . GLN E 1 170 ? 62.955 6.759 71.147 1.00 16.09 170 GLN E N 1
ATOM 6914 C CA . GLN E 1 170 ? 61.716 7.417 70.739 1.00 21.73 170 GLN E CA 1
ATOM 6915 C C . GLN E 1 170 ? 61.881 8.239 69.467 1.00 18.14 170 GLN E C 1
ATOM 6916 O O . GLN E 1 170 ? 62.957 8.754 69.171 1.00 19.20 170 GLN E O 1
ATOM 6922 N N . LEU E 1 171 ? 60.789 8.341 68.723 1.00 15.42 171 LEU E N 1
ATOM 6923 C CA . LEU E 1 171 ? 60.715 9.163 67.535 1.00 27.39 171 LEU E CA 1
ATOM 6924 C C . LEU E 1 171 ? 59.445 9.986 67.690 1.00 18.78 171 LEU E C 1
ATOM 6925 O O . LEU E 1 171 ? 58.354 9.431 67.816 1.00 19.07 171 LEU E O 1
ATOM 6930 N N . THR E 1 172 ? 59.599 11.305 67.696 1.00 19.95 172 THR E N 1
ATOM 6931 C CA . THR E 1 172 ? 58.471 12.224 67.785 1.00 17.22 172 THR E CA 1
ATOM 6932 C C . THR E 1 172 ? 58.040 12.670 66.394 1.00 17.13 172 THR E C 1
ATOM 6933 O O . THR E 1 172 ? 58.859 13.121 65.602 1.00 27.25 172 THR E O 1
ATOM 6937 N N . LEU E 1 173 ? 56.754 12.547 66.098 1.00 26.68 173 LEU E N 1
ATOM 6938 C CA . LEU E 1 173 ? 56.240 12.859 64.765 1.00 27.05 173 LEU E CA 1
ATOM 6939 C C . LEU E 1 173 ? 55.635 14.260 64.736 1.00 28.69 173 LEU E C 1
ATOM 6940 O O . LEU E 1 173 ? 55.480 14.885 65.782 1.00 27.06 173 LEU E O 1
ATOM 6945 N N . ASP E 1 174 ? 55.301 14.751 63.542 1.00 44.08 174 ASP E N 1
ATOM 6946 C CA . ASP E 1 174 ? 54.700 16.085 63.373 1.00 26.84 174 ASP E CA 1
ATOM 6947 C C . ASP E 1 174 ? 53.214 16.047 63.687 1.00 27.78 174 ASP E C 1
ATOM 6948 O O . ASP E 1 174 ? 52.590 17.075 63.936 1.00 39.96 174 ASP E O 1
ATOM 6953 N N . THR E 1 175 ? 52.658 14.840 63.643 1.00 27.86 175 THR E N 1
ATOM 6954 C CA . THR E 1 175 ? 51.274 14.593 63.987 1.00 13.93 175 THR E CA 1
ATOM 6955 C C . THR E 1 175 ? 51.201 14.286 65.477 1.00 20.39 175 THR E C 1
ATOM 6956 O O . THR E 1 175 ? 52.218 14.005 66.107 1.00 29.05 175 THR E O 1
ATOM 6960 N N . PRO E 1 176 ? 50.003 14.395 66.061 1.00 25.06 176 PRO E N 1
ATOM 6961 C CA . PRO E 1 176 ? 48.809 14.917 65.394 1.00 18.94 176 PRO E CA 1
ATOM 6962 C C . PRO E 1 176 ? 48.843 16.438 65.423 1.00 35.15 176 PRO E C 1
ATOM 6963 O O . PRO E 1 176 ? 49.444 17.030 66.317 1.00 32.74 176 PRO E O 1
ATOM 6967 N N . LEU E 1 177 ? 48.186 17.057 64.457 1.00 50.88 177 LEU E N 1
ATOM 6968 C CA . LEU E 1 177 ? 48.155 18.502 64.351 1.00 42.42 177 LEU E CA 1
ATOM 6969 C C . LEU E 1 177 ? 47.220 19.085 65.405 1.00 47.12 177 LEU E C 1
ATOM 6970 O O . LEU E 1 177 ? 47.401 20.215 65.861 1.00 41.05 177 LEU E O 1
ATOM 6975 N N . HIS E 1 178 ? 46.227 18.295 65.797 1.00 21.80 178 HIS E N 1
ATOM 6976 C CA . HIS E 1 178 ? 45.193 18.749 66.717 1.00 24.49 178 HIS E CA 1
ATOM 6977 C C . HIS E 1 178 ? 44.966 17.774 67.852 1.00 21.99 178 HIS E C 1
ATOM 6978 O O . HIS E 1 178 ? 43.869 17.239 68.006 1.00 27.85 178 HIS E O 1
ATOM 6985 N N . PRO E 1 179 ? 45.996 17.545 68.664 1.00 28.76 179 PRO E N 1
ATOM 6986 C CA . PRO E 1 179 ? 45.711 16.662 69.785 1.00 18.31 179 PRO E CA 1
ATOM 6987 C C . PRO E 1 179 ? 44.584 17.269 70.597 1.00 24.67 179 PRO E C 1
ATOM 6988 O O . PRO E 1 179 ? 44.446 18.486 70.633 1.00 39.49 179 PRO E O 1
ATOM 6992 N N . GLN E 1 180 ? 43.772 16.422 71.210 1.00 31.50 180 GLN E N 1
ATOM 6993 C CA . GLN E 1 180 ? 42.726 16.872 72.110 1.00 48.94 180 GLN E CA 1
ATOM 6994 C C . GLN E 1 180 ? 42.558 15.847 73.225 1.00 60.98 180 GLN E C 1
ATOM 6995 O O . GLN E 1 180 ? 42.666 14.639 72.990 1.00 39.87 180 GLN E O 1
ATOM 6999 N N . ASP E 1 181 ? 42.322 16.339 74.439 1.00 77.42 181 ASP E N 1
ATOM 7000 C CA . ASP E 1 181 ? 42.052 15.481 75.583 1.00 75.01 181 ASP E CA 1
ATOM 7001 C C . ASP E 1 181 ? 40.807 14.677 75.251 1.00 44.51 181 ASP E C 1
ATOM 7002 O O . ASP E 1 181 ? 40.029 15.073 74.387 1.00 81.26 181 ASP E O 1
ATOM 7007 N N . ASP E 1 182 ? 40.614 13.549 75.920 1.00 49.67 182 ASP E N 1
ATOM 7008 C CA . ASP E 1 182 ? 39.458 12.713 75.630 1.00 37.51 182 ASP E CA 1
ATOM 7009 C C . ASP E 1 182 ? 38.300 13.066 76.562 1.00 58.74 182 ASP E C 1
ATOM 7012 N N . MET F 1 1 ? 58.187 27.290 124.515 1.00 71.33 1 MET F N 1
ATOM 7013 C CA . MET F 1 1 ? 57.462 26.264 123.775 1.00 78.74 1 MET F CA 1
ATOM 7014 C C . MET F 1 1 ? 57.824 26.299 122.292 1.00 72.52 1 MET F C 1
ATOM 7015 O O . MET F 1 1 ? 58.696 27.073 121.892 1.00 79.39 1 MET F O 1
ATOM 7020 N N . PHE F 1 2 ? 57.174 25.465 121.478 1.00 74.78 2 PHE F N 1
ATOM 7021 C CA . PHE F 1 2 ? 57.555 25.370 120.066 1.00 77.08 2 PHE F CA 1
ATOM 7022 C C . PHE F 1 2 ? 56.761 24.380 119.193 1.00 42.95 2 PHE F C 1
ATOM 7023 O O . PHE F 1 2 ? 57.327 23.404 118.709 1.00 66.57 2 PHE F O 1
ATOM 7026 N N . SER F 1 5 ? 48.173 25.890 117.720 1.00 50.15 5 SER F N 1
ATOM 7027 C CA . SER F 1 5 ? 47.434 25.133 116.716 1.00 47.67 5 SER F CA 1
ATOM 7028 C C . SER F 1 5 ? 47.269 23.647 117.029 1.00 64.29 5 SER F C 1
ATOM 7029 O O . SER F 1 5 ? 46.921 23.274 118.149 1.00 71.35 5 SER F O 1
ATOM 7030 N N . THR F 1 6 ? 47.526 22.803 116.034 1.00 50.65 6 THR F N 1
ATOM 7031 C CA . THR F 1 6 ? 47.125 21.397 116.108 1.00 54.22 6 THR F CA 1
ATOM 7032 C C . THR F 1 6 ? 48.230 20.367 115.833 1.00 43.20 6 THR F C 1
ATOM 7033 O O . THR F 1 6 ? 49.288 20.670 115.282 1.00 57.44 6 THR F O 1
ATOM 7037 N N . THR F 1 7 ? 47.945 19.134 116.220 1.00 40.60 7 THR F N 1
ATOM 7038 C CA . THR F 1 7 ? 48.882 18.037 116.094 1.00 52.31 7 THR F CA 1
ATOM 7039 C C . THR F 1 7 ? 48.156 16.877 115.402 1.00 47.41 7 THR F C 1
ATOM 7040 O O . THR F 1 7 ? 47.017 16.545 115.755 1.00 44.66 7 THR F O 1
ATOM 7044 N N . THR F 1 8 ? 48.791 16.299 114.383 1.00 43.16 8 THR F N 1
ATOM 7045 C CA . THR F 1 8 ? 48.187 15.199 113.633 1.00 27.28 8 THR F CA 1
ATOM 7046 C C . THR F 1 8 ? 49.023 13.929 113.669 1.00 32.19 8 THR F C 1
ATOM 7047 O O . THR F 1 8 ? 50.242 13.961 113.509 1.00 27.45 8 THR F O 1
ATOM 7051 N N . LEU F 1 9 ? 48.340 12.809 113.876 1.00 22.24 9 LEU F N 1
ATOM 7052 C CA . LEU F 1 9 ? 48.971 11.510 113.908 1.00 36.90 9 LEU F CA 1
ATOM 7053 C C . LEU F 1 9 ? 49.060 10.950 112.506 1.00 40.41 9 LEU F C 1
ATOM 7054 O O . LEU F 1 9 ? 48.145 11.132 111.704 1.00 26.27 9 LEU F O 1
ATOM 7059 N N . PHE F 1 10 ? 50.155 10.263 112.202 1.00 22.91 10 PHE F N 1
ATOM 7060 C CA . PHE F 1 10 ? 50.146 9.403 111.028 1.00 37.51 10 PHE F CA 1
ATOM 7061 C C . PHE F 1 10 ? 50.542 7.997 111.444 1.00 41.55 10 PHE F C 1
ATOM 7062 O O . PHE F 1 10 ? 51.545 7.796 112.140 1.00 30.67 10 PHE F O 1
ATOM 7070 N N . ARG F 1 11 ? 49.717 7.026 111.064 1.00 34.80 11 ARG F N 1
ATOM 7071 C CA . ARG F 1 11 ? 50.037 5.634 111.335 1.00 24.73 11 ARG F CA 1
ATOM 7072 C C . ARG F 1 11 ? 49.850 4.824 110.057 1.00 27.42 11 ARG F C 1
ATOM 7073 O O . ARG F 1 11 ? 48.898 5.053 109.311 1.00 20.43 11 ARG F O 1
ATOM 7081 N N . PHE F 1 12 ? 50.789 3.917 109.791 1.00 20.33 12 PHE F N 1
ATOM 7082 C CA . PHE F 1 12 ? 50.769 3.107 108.581 1.00 22.77 12 PHE F CA 1
ATOM 7083 C C . PHE F 1 12 ? 49.810 1.947 108.761 1.00 27.85 12 PHE F C 1
ATOM 7084 O O . PHE F 1 12 ? 49.813 1.287 109.793 1.00 28.81 12 PHE F O 1
ATOM 7092 N N . VAL F 1 13 ? 48.980 1.705 107.754 1.00 32.64 13 VAL F N 1
ATOM 7093 C CA . VAL F 1 13 ? 48.082 0.568 107.779 1.00 27.68 13 VAL F CA 1
ATOM 7094 C C . VAL F 1 13 ? 48.073 -0.040 106.394 1.00 27.62 13 VAL F C 1
ATOM 7095 O O . VAL F 1 13 ? 48.427 0.630 105.430 1.00 35.73 13 VAL F O 1
ATOM 7099 N N . GLU F 1 14 ? 47.681 -1.305 106.290 1.00 29.04 14 GLU F N 1
ATOM 7100 C CA . GLU F 1 14 ? 47.425 -1.899 104.985 1.00 30.39 14 GLU F CA 1
ATOM 7101 C C . GLU F 1 14 ? 46.023 -1.500 104.561 1.00 32.97 14 GLU F C 1
ATOM 7102 O O . GLU F 1 14 ? 45.056 -1.846 105.232 1.00 47.09 14 GLU F O 1
ATOM 7108 N N . CYS F 1 15 ? 45.908 -0.753 103.464 1.00 34.89 15 CYS F N 1
ATOM 7109 C CA . CYS F 1 15 ? 44.597 -0.319 102.984 1.00 27.71 15 CYS F CA 1
ATOM 7110 C C . CYS F 1 15 ? 43.766 -1.497 102.470 1.00 41.44 15 CYS F C 1
ATOM 7111 O O . CYS F 1 15 ? 44.298 -2.426 101.864 1.00 36.27 15 CYS F O 1
ATOM 7114 N N . THR F 1 16 ? 42.461 -1.460 102.725 1.00 26.94 16 THR F N 1
ATOM 7115 C CA . THR F 1 16 ? 41.559 -2.518 102.259 1.00 42.60 16 THR F CA 1
ATOM 7116 C C . THR F 1 16 ? 40.393 -1.890 101.521 1.00 32.19 16 THR F C 1
ATOM 7117 O O . THR F 1 16 ? 40.003 -0.754 101.810 1.00 45.34 16 THR F O 1
ATOM 7121 N N . GLU F 1 17 ? 39.837 -2.625 100.567 1.00 46.81 17 GLU F N 1
ATOM 7122 C CA . GLU F 1 17 ? 38.728 -2.112 99.777 1.00 41.89 17 GLU F CA 1
ATOM 7123 C C . GLU F 1 17 ? 37.583 -1.673 100.692 1.00 33.80 17 GLU F C 1
ATOM 7124 O O . GLU F 1 17 ? 37.019 -0.586 100.531 1.00 38.70 17 GLU F O 1
ATOM 7130 N N . ASP F 1 18 ? 37.269 -2.515 101.669 1.00 41.99 18 ASP F N 1
ATOM 7131 C CA . ASP F 1 18 ? 36.176 -2.250 102.596 1.00 49.74 18 ASP F CA 1
ATOM 7132 C C . ASP F 1 18 ? 36.370 -0.937 103.348 1.00 58.84 18 ASP F C 1
ATOM 7133 O O . ASP F 1 18 ? 35.434 -0.151 103.487 1.00 66.34 18 ASP F O 1
ATOM 7136 N N . GLN F 1 19 ? 37.586 -0.701 103.832 1.00 49.94 19 GLN F N 1
ATOM 7137 C CA . GLN F 1 19 ? 37.864 0.478 104.649 1.00 39.92 19 GLN F CA 1
ATOM 7138 C C . GLN F 1 19 ? 38.089 1.762 103.865 1.00 46.02 19 GLN F C 1
ATOM 7139 O O . GLN F 1 19 ? 37.670 2.824 104.314 1.00 47.49 19 GLN F O 1
ATOM 7145 N N . HIS F 1 20 ? 38.756 1.682 102.711 1.00 32.33 20 HIS F N 1
ATOM 7146 C CA . HIS F 1 20 ? 39.297 2.905 102.101 1.00 46.05 20 HIS F CA 1
ATOM 7147 C C . HIS F 1 20 ? 38.956 3.195 100.633 1.00 37.73 20 HIS F C 1
ATOM 7148 O O . HIS F 1 20 ? 39.431 4.191 100.078 1.00 43.21 20 HIS F O 1
ATOM 7155 N N . ALA F 1 21 ? 38.151 2.343 100.006 1.00 42.93 21 ALA F N 1
ATOM 7156 C CA . ALA F 1 21 ? 37.820 2.516 98.595 1.00 32.19 21 ALA F CA 1
ATOM 7157 C C . ALA F 1 21 ? 37.377 3.937 98.306 1.00 43.34 21 ALA F C 1
ATOM 7158 O O . ALA F 1 21 ? 37.825 4.557 97.335 1.00 42.73 21 ALA F O 1
ATOM 7160 N N . LEU F 1 22 ? 36.505 4.450 99.166 1.00 30.71 22 LEU F N 1
ATOM 7161 C CA . LEU F 1 22 ? 35.909 5.772 98.977 1.00 47.69 22 LEU F CA 1
ATOM 7162 C C . LEU F 1 22 ? 36.929 6.897 99.138 1.00 43.92 22 LEU F C 1
ATOM 7163 O O . LEU F 1 22 ? 36.948 7.838 98.345 1.00 39.14 22 LEU F O 1
ATOM 7168 N N . GLU F 1 23 ? 37.769 6.814 100.165 1.00 34.10 23 GLU F N 1
ATOM 7169 C CA . GLU F 1 23 ? 38.742 7.873 100.394 1.00 49.12 23 GLU F CA 1
ATOM 7170 C C . GLU F 1 23 ? 39.818 7.829 99.317 1.00 41.73 23 GLU F C 1
ATOM 7171 O O . GLU F 1 23 ? 40.326 8.862 98.888 1.00 28.12 23 GLU F O 1
ATOM 7177 N N . ILE F 1 24 ? 40.168 6.624 98.887 1.00 32.04 24 ILE F N 1
ATOM 7178 C CA . ILE F 1 24 ? 41.151 6.471 97.823 1.00 50.02 24 ILE F CA 1
ATOM 7179 C C . ILE F 1 24 ? 40.616 7.022 96.493 1.00 33.30 24 ILE F C 1
ATOM 7180 O O . ILE F 1 24 ? 41.312 7.759 95.794 1.00 41.61 24 ILE F O 1
ATOM 7185 N N . LEU F 1 25 ? 39.371 6.701 96.160 1.00 35.65 25 LEU F N 1
ATOM 7186 C CA . LEU F 1 25 ? 38.764 7.261 94.955 1.00 37.27 25 LEU F CA 1
ATOM 7187 C C . LEU F 1 25 ? 38.789 8.785 94.992 1.00 37.58 25 LEU F C 1
ATOM 7188 O O . LEU F 1 25 ? 39.005 9.442 93.973 1.00 33.39 25 LEU F O 1
ATOM 7193 N N . GLU F 1 26 ? 38.564 9.344 96.172 1.00 31.22 26 GLU F N 1
ATOM 7194 C CA . GLU F 1 26 ? 38.495 10.792 96.328 1.00 45.99 26 GLU F CA 1
ATOM 7195 C C . GLU F 1 26 ? 39.865 11.398 96.094 1.00 39.70 26 GLU F C 1
ATOM 7196 O O . GLU F 1 26 ? 39.998 12.451 95.471 1.00 45.26 26 GLU F O 1
ATOM 7202 N N . ILE F 1 27 ? 40.887 10.733 96.616 1.00 32.63 27 ILE F N 1
ATOM 7203 C CA . ILE F 1 27 ? 42.242 11.237 96.495 1.00 36.80 27 ILE F CA 1
ATOM 7204 C C . ILE F 1 27 ? 42.693 11.158 95.045 1.00 35.70 27 ILE F C 1
ATOM 7205 O O . ILE F 1 27 ? 43.202 12.136 94.490 1.00 40.95 27 ILE F O 1
ATOM 7210 N N . LEU F 1 28 ? 42.481 9.997 94.429 1.00 36.92 28 LEU F N 1
ATOM 7211 C CA . LEU F 1 28 ? 42.851 9.803 93.034 1.00 36.41 28 LEU F CA 1
ATOM 7212 C C . LEU F 1 28 ? 42.169 10.819 92.125 1.00 49.86 28 LEU F C 1
ATOM 7213 O O . LEU F 1 28 ? 42.769 11.303 91.165 1.00 41.38 28 LEU F O 1
ATOM 7218 N N . ASN F 1 29 ? 40.917 11.148 92.426 1.00 35.03 29 ASN F N 1
ATOM 7219 C CA . ASN F 1 29 ? 40.174 12.043 91.554 1.00 28.56 29 ASN F CA 1
ATOM 7220 C C . ASN F 1 29 ? 40.665 13.477 91.619 1.00 41.87 29 ASN F C 1
ATOM 7221 O O . ASN F 1 29 ? 40.722 14.166 90.604 1.00 37.47 29 ASN F O 1
ATOM 7226 N N . ASP F 1 30 ? 41.037 13.927 92.808 1.00 23.00 30 ASP F N 1
ATOM 7227 C CA . ASP F 1 30 ? 41.644 15.241 92.927 1.00 47.09 30 ASP F CA 1
ATOM 7228 C C . ASP F 1 30 ? 42.927 15.304 92.102 1.00 56.43 30 ASP F C 1
ATOM 7229 O O . ASP F 1 30 ? 43.186 16.291 91.408 1.00 50.76 30 ASP F O 1
ATOM 7234 N N . ALA F 1 31 ? 43.720 14.238 92.178 1.00 46.68 31 ALA F N 1
ATOM 7235 C CA . ALA F 1 31 ? 44.961 14.137 91.419 1.00 41.04 31 ALA F CA 1
ATOM 7236 C C . ALA F 1 31 ? 44.691 14.166 89.916 1.00 48.22 31 ALA F C 1
ATOM 7237 O O . ALA F 1 31 ? 45.377 14.855 89.157 1.00 49.40 31 ALA F O 1
ATOM 7239 N N . ILE F 1 32 ? 43.689 13.406 89.492 1.00 35.60 32 ILE F N 1
ATOM 7240 C CA . ILE F 1 32 ? 43.294 13.367 88.094 1.00 43.84 32 ILE F CA 1
ATOM 7241 C C . ILE F 1 32 ? 42.891 14.746 87.600 1.00 52.42 32 ILE F C 1
ATOM 7242 O O . ILE F 1 32 ? 43.334 15.192 86.539 1.00 45.49 32 ILE F O 1
ATOM 7247 N N . ILE F 1 33 ? 42.048 15.414 88.380 1.00 43.61 33 ILE F N 1
ATOM 7248 C CA . ILE F 1 33 ? 41.514 16.716 88.008 1.00 37.45 33 ILE F CA 1
ATOM 7249 C C . ILE F 1 33 ? 42.584 17.817 88.013 1.00 43.58 33 ILE F C 1
ATOM 7250 O O . ILE F 1 33 ? 42.728 18.543 87.035 1.00 50.66 33 ILE F O 1
ATOM 7255 N N . ASN F 1 34 ? 43.351 17.921 89.093 1.00 45.59 34 ASN F N 1
ATOM 7256 C CA . ASN F 1 34 ? 44.209 19.090 89.295 1.00 35.88 34 ASN F CA 1
ATOM 7257 C C . ASN F 1 34 ? 45.707 18.860 89.201 1.00 54.50 34 ASN F C 1
ATOM 7258 O O . ASN F 1 34 ? 46.482 19.670 89.708 1.00 69.20 34 ASN F O 1
ATOM 7263 N N . SER F 1 35 ? 46.130 17.775 88.561 1.00 61.53 35 SER F N 1
ATOM 7264 C CA . SER F 1 35 ? 47.562 17.495 88.469 1.00 48.80 35 SER F CA 1
ATOM 7265 C C . SER F 1 35 ? 47.927 16.685 87.234 1.00 48.22 35 SER F C 1
ATOM 7266 O O . SER F 1 35 ? 47.068 16.070 86.599 1.00 41.05 35 SER F O 1
ATOM 7269 N N . THR F 1 36 ? 49.214 16.676 86.910 1.00 57.37 36 THR F N 1
ATOM 7270 C CA . THR F 1 36 ? 49.718 15.855 85.819 1.00 51.67 36 THR F CA 1
ATOM 7271 C C . THR F 1 36 ? 50.178 14.511 86.363 1.00 46.89 36 THR F C 1
ATOM 7272 O O . THR F 1 36 ? 50.853 13.750 85.675 1.00 58.06 36 THR F O 1
ATOM 7276 N N . ALA F 1 37 ? 49.803 14.230 87.607 1.00 54.93 37 ALA F N 1
ATOM 7277 C CA . ALA F 1 37 ? 50.172 12.985 88.269 1.00 68.07 37 ALA F CA 1
ATOM 7278 C C . ALA F 1 37 ? 49.601 11.776 87.534 1.00 78.35 37 ALA F C 1
ATOM 7279 O O . ALA F 1 37 ? 50.334 11.038 86.876 1.00 99.76 37 ALA F O 1
ATOM 7280 N N . LEU F 1 38 ? 48.291 11.575 87.653 1.00 64.61 38 LEU F N 1
ATOM 7281 C CA . LEU F 1 38 ? 47.613 10.480 86.960 1.00 90.40 38 LEU F CA 1
ATOM 7282 C C . LEU F 1 38 ? 47.313 10.850 85.516 1.00 73.65 38 LEU F C 1
ATOM 7283 O O . LEU F 1 38 ? 46.901 11.979 85.230 1.00 36.09 38 LEU F O 1
ATOM 7288 N N . TYR F 1 39 ? 47.512 9.902 84.605 1.00 51.37 39 TYR F N 1
ATOM 7289 C CA . TYR F 1 39 ? 47.284 10.183 83.190 1.00 32.90 39 TYR F CA 1
ATOM 7290 C C . TYR F 1 39 ? 45.865 9.822 82.734 1.00 38.19 39 TYR F C 1
ATOM 7291 O O . TYR F 1 39 ? 45.653 9.318 81.631 1.00 55.49 39 TYR F O 1
ATOM 7300 N N . ASP F 1 40 ? 44.906 10.109 83.615 1.00 54.71 40 ASP F N 1
ATOM 7301 C CA . ASP F 1 40 ? 43.485 10.043 83.310 1.00 39.87 40 ASP F CA 1
ATOM 7302 C C . ASP F 1 40 ? 42.931 11.429 83.012 1.00 58.54 40 ASP F C 1
ATOM 7303 O O . ASP F 1 40 ? 43.446 12.434 83.509 1.00 49.28 40 ASP F O 1
ATOM 7308 N N . TYR F 1 41 ? 41.867 11.475 82.215 1.00 43.10 41 TYR F N 1
ATOM 7309 C CA . TYR F 1 41 ? 41.106 12.702 82.027 1.00 62.05 41 TYR F CA 1
ATOM 7310 C C . TYR F 1 41 ? 39.900 12.706 82.963 1.00 45.03 41 TYR F C 1
ATOM 7311 O O . TYR F 1 41 ? 39.799 13.533 83.867 1.00 61.34 41 TYR F O 1
ATOM 7320 N N . LYS F 1 42 ? 38.987 11.769 82.737 1.00 65.28 42 LYS F N 1
ATOM 7321 C CA . LYS F 1 42 ? 37.758 11.693 83.512 1.00 53.56 42 LYS F CA 1
ATOM 7322 C C . LYS F 1 42 ? 37.993 11.065 84.880 1.00 73.76 42 LYS F C 1
ATOM 7323 O O . LYS F 1 42 ? 38.774 10.119 85.013 1.00 70.48 42 LYS F O 1
ATOM 7326 N N . PRO F 1 43 ? 37.315 11.595 85.907 1.00 65.49 43 PRO F N 1
ATOM 7327 C CA . PRO F 1 43 ? 37.334 10.997 87.244 1.00 57.98 43 PRO F CA 1
ATOM 7328 C C . PRO F 1 43 ? 36.947 9.522 87.176 1.00 58.54 43 PRO F C 1
ATOM 7329 O O . PRO F 1 43 ? 36.078 9.151 86.387 1.00 49.18 43 PRO F O 1
ATOM 7333 N N . ARG F 1 44 ? 37.595 8.691 87.985 1.00 40.76 44 ARG F N 1
ATOM 7334 C CA . ARG F 1 44 ? 37.315 7.261 87.980 1.00 67.89 44 ARG F CA 1
ATOM 7335 C C . ARG F 1 44 ? 35.973 7.004 88.655 1.00 61.44 44 ARG F C 1
ATOM 7336 O O . ARG F 1 44 ? 35.473 7.846 89.398 1.00 63.86 44 ARG F O 1
ATOM 7344 N N . SER F 1 45 ? 35.393 5.839 88.395 1.00 58.33 45 SER F N 1
ATOM 7345 C CA . SER F 1 45 ? 34.124 5.468 89.007 1.00 56.05 45 SER F CA 1
ATOM 7346 C C . SER F 1 45 ? 34.328 4.530 90.192 1.00 75.06 45 SER F C 1
ATOM 7347 O O . SER F 1 45 ? 35.412 3.959 90.368 1.00 41.48 45 SER F O 1
ATOM 7350 N N . LYS F 1 46 ? 33.281 4.380 91.002 1.00 48.66 46 LYS F N 1
ATOM 7351 C CA . LYS F 1 46 ? 33.293 3.431 92.106 1.00 52.32 46 LYS F CA 1
ATOM 7352 C C . LYS F 1 46 ? 33.609 2.038 91.575 1.00 53.15 46 LYS F C 1
ATOM 7353 O O . LYS F 1 46 ? 34.428 1.319 92.146 1.00 76.75 46 LYS F O 1
ATOM 7355 N N . GLU F 1 47 ? 32.970 1.669 90.469 1.00 47.88 47 GLU F N 1
ATOM 7356 C CA . GLU F 1 47 ? 33.189 0.364 89.849 1.00 67.95 47 GLU F CA 1
ATOM 7357 C C . GLU F 1 47 ? 34.662 0.142 89.492 1.00 55.36 47 GLU F C 1
ATOM 7358 O O . GLU F 1 47 ? 35.221 -0.925 89.754 1.00 69.10 47 GLU F O 1
ATOM 7360 N N . SER F 1 48 ? 35.280 1.157 88.895 1.00 58.49 48 SER F N 1
ATOM 7361 C CA . SER F 1 48 ? 36.688 1.098 88.502 1.00 63.14 48 SER F CA 1
ATOM 7362 C C . SER F 1 48 ? 37.606 0.823 89.691 1.00 67.59 48 SER F C 1
ATOM 7363 O O . SER F 1 48 ? 38.540 0.022 89.600 1.00 51.80 48 SER F O 1
ATOM 7365 N N . MET F 1 49 ? 37.330 1.497 90.803 1.00 76.95 49 MET F N 1
ATOM 7366 C CA . MET F 1 49 ? 38.095 1.322 92.034 1.00 41.38 49 MET F CA 1
ATOM 7367 C C . MET F 1 49 ? 38.082 -0.129 92.496 1.00 50.15 49 MET F C 1
ATOM 7368 O O . MET F 1 49 ? 39.049 -0.609 93.083 1.00 58.76 49 MET F O 1
ATOM 7373 N N . ALA F 1 50 ? 36.976 -0.819 92.234 1.00 52.20 50 ALA F N 1
ATOM 7374 C CA . ALA F 1 50 ? 36.816 -2.200 92.674 1.00 58.42 50 ALA F CA 1
ATOM 7375 C C . ALA F 1 50 ? 37.815 -3.115 91.971 1.00 37.48 50 ALA F C 1
ATOM 7376 O O . ALA F 1 50 ? 38.351 -4.047 92.573 1.00 46.95 50 ALA F O 1
ATOM 7378 N N . ALA F 1 51 ? 38.045 -2.843 90.691 1.00 56.33 51 ALA F N 1
ATOM 7379 C CA . ALA F 1 51 ? 38.998 -3.598 89.886 1.00 41.76 51 ALA F CA 1
ATOM 7380 C C . ALA F 1 51 ? 40.419 -3.292 90.330 1.00 46.54 51 ALA F C 1
ATOM 7381 O O . ALA F 1 51 ? 41.264 -4.184 90.419 1.00 49.59 51 ALA F O 1
ATOM 7383 N N . TRP F 1 52 ? 40.667 -2.013 90.591 1.00 44.13 52 TRP F N 1
ATOM 7384 C CA . TRP F 1 52 ? 41.957 -1.537 91.071 1.00 50.16 52 TRP F CA 1
ATOM 7385 C C . TRP F 1 52 ? 42.392 -2.371 92.277 1.00 30.34 52 TRP F C 1
ATOM 7386 O O . TRP F 1 52 ? 43.502 -2.906 92.311 1.00 38.85 52 TRP F O 1
ATOM 7397 N N . PHE F 1 53 ? 41.501 -2.505 93.255 1.00 37.37 53 PHE F N 1
ATOM 7398 C CA . PHE F 1 53 ? 41.789 -3.315 94.436 1.00 35.38 53 PHE F CA 1
ATOM 7399 C C . PHE F 1 53 ? 41.997 -4.787 94.087 1.00 40.31 53 PHE F C 1
ATOM 7400 O O . PHE F 1 53 ? 42.865 -5.459 94.649 1.00 41.04 53 PHE F O 1
ATOM 7408 N N . ALA F 1 54 ? 41.194 -5.291 93.159 1.00 49.11 54 ALA F N 1
ATOM 7409 C CA . ALA F 1 54 ? 41.250 -6.707 92.816 1.00 56.60 54 ALA F CA 1
ATOM 7410 C C . ALA F 1 54 ? 42.592 -7.058 92.174 1.00 37.09 54 ALA F C 1
ATOM 7411 O O . ALA F 1 54 ? 43.136 -8.145 92.390 1.00 40.01 54 ALA F O 1
ATOM 7413 N N . THR F 1 55 ? 43.129 -6.120 91.400 1.00 35.47 55 THR F N 1
ATOM 7414 C CA . THR F 1 55 ? 44.407 -6.321 90.728 1.00 41.27 55 THR F CA 1
ATOM 7415 C C . THR F 1 55 ? 45.547 -6.355 91.728 1.00 31.71 55 THR F C 1
ATOM 7416 O O . THR F 1 55 ? 46.484 -7.153 91.605 1.00 37.97 55 THR F O 1
ATOM 7420 N N . LYS F 1 56 ? 45.467 -5.492 92.732 1.00 38.32 56 LYS F N 1
ATOM 7421 C CA . LYS F 1 56 ? 46.514 -5.454 93.748 1.00 35.01 56 LYS F CA 1
ATOM 7422 C C . LYS F 1 56 ? 46.449 -6.698 94.624 1.00 27.56 56 LYS F C 1
ATOM 7423 O O . LYS F 1 56 ? 47.481 -7.254 95.005 1.00 34.34 56 LYS F O 1
ATOM 7429 N N . ARG F 1 57 ? 45.234 -7.151 94.915 1.00 31.52 57 ARG F N 1
ATOM 7430 C CA . ARG F 1 57 ? 45.047 -8.376 95.684 1.00 45.42 57 ARG F CA 1
ATOM 7431 C C . ARG F 1 57 ? 45.594 -9.584 94.937 1.00 33.26 57 ARG F C 1
ATOM 7432 O O . ARG F 1 57 ? 46.356 -10.371 95.498 1.00 29.66 57 ARG F O 1
ATOM 7440 N N . GLN F 1 58 ? 45.214 -9.728 93.671 1.00 42.89 58 GLN F N 1
ATOM 7441 C CA . GLN F 1 58 ? 45.646 -10.885 92.885 1.00 50.46 58 GLN F CA 1
ATOM 7442 C C . GLN F 1 58 ? 47.160 -10.909 92.732 1.00 51.98 58 GLN F C 1
ATOM 7443 O O . GLN F 1 58 ? 47.776 -11.970 92.614 1.00 41.71 58 GLN F O 1
ATOM 7446 N N . ASN F 1 59 ? 47.763 -9.728 92.750 1.00 39.88 59 ASN F N 1
ATOM 7447 C CA . ASN F 1 59 ? 49.186 -9.625 92.481 1.00 42.42 59 ASN F CA 1
ATOM 7448 C C . ASN F 1 59 ? 50.012 -9.457 93.745 1.00 24.88 59 ASN F C 1
ATOM 7449 O O . ASN F 1 59 ? 51.242 -9.405 93.694 1.00 53.91 59 ASN F O 1
ATOM 7454 N N . ASN F 1 60 ? 49.330 -9.376 94.882 1.00 38.21 60 ASN F N 1
ATOM 7455 C CA . ASN F 1 60 ? 50.003 -9.137 96.146 1.00 50.73 60 ASN F CA 1
ATOM 7456 C C . ASN F 1 60 ? 50.761 -7.819 96.109 1.00 41.20 60 ASN F C 1
ATOM 7457 O O . ASN F 1 60 ? 51.859 -7.720 96.663 1.00 31.04 60 ASN F O 1
ATOM 7462 N N . PHE F 1 61 ? 50.187 -6.825 95.433 1.00 27.14 61 PHE F N 1
ATOM 7463 C CA . PHE F 1 61 ? 50.728 -5.467 95.472 1.00 28.47 61 PHE F CA 1
ATOM 7464 C C . PHE F 1 61 ? 50.269 -4.791 96.743 1.00 20.80 61 PHE F C 1
ATOM 7465 O O . PHE F 1 61 ? 49.077 -4.765 97.032 1.00 34.81 61 PHE F O 1
ATOM 7473 N N . PRO F 1 62 ? 51.216 -4.223 97.497 1.00 22.45 62 PRO F N 1
ATOM 7474 C CA . PRO F 1 62 ? 50.895 -3.530 98.744 1.00 20.36 62 PRO F CA 1
ATOM 7475 C C . PRO F 1 62 ? 50.191 -2.207 98.492 1.00 25.05 62 PRO F C 1
ATOM 7476 O O . PRO F 1 62 ? 50.417 -1.548 97.472 1.00 34.62 62 PRO F O 1
ATOM 7480 N N . ILE F 1 63 ? 49.309 -1.847 99.417 1.00 28.59 63 ILE F N 1
ATOM 7481 C CA . ILE F 1 63 ? 48.695 -0.535 99.439 1.00 26.29 63 ILE F CA 1
ATOM 7482 C C . ILE F 1 63 ? 48.869 -0.054 100.861 1.00 38.81 63 ILE F C 1
ATOM 7483 O O . ILE F 1 63 ? 48.125 -0.454 101.759 1.00 34.80 63 ILE F O 1
ATOM 7488 N N . ILE F 1 64 ? 49.883 0.776 101.065 1.00 26.93 64 ILE F N 1
ATOM 7489 C CA . ILE F 1 64 ? 50.243 1.237 102.391 1.00 18.70 64 ILE F CA 1
ATOM 7490 C C . ILE F 1 64 ? 49.652 2.610 102.611 1.00 31.90 64 ILE F C 1
ATOM 7491 O O . ILE F 1 64 ? 50.008 3.562 101.917 1.00 27.92 64 ILE F O 1
ATOM 7496 N N . GLY F 1 65 ? 48.755 2.716 103.585 1.00 30.80 65 GLY F N 1
ATOM 7497 C CA . GLY F 1 65 ? 48.133 3.988 103.892 1.00 18.81 65 GLY F CA 1
ATOM 7498 C C . GLY F 1 65 ? 48.718 4.667 105.113 1.00 29.24 65 GLY F C 1
ATOM 7499 O O . GLY F 1 65 ? 49.331 4.012 105.968 1.00 26.49 65 GLY F O 1
ATOM 7500 N N . ALA F 1 66 ? 48.545 5.989 105.173 1.00 21.96 66 ALA F N 1
ATOM 7501 C CA . ALA F 1 66 ? 48.781 6.769 106.392 1.00 24.27 66 ALA F CA 1
ATOM 7502 C C . ALA F 1 66 ? 47.457 7.343 106.875 1.00 26.37 66 ALA F C 1
ATOM 7503 O O . ALA F 1 66 ? 46.800 8.081 106.139 1.00 28.69 66 ALA F O 1
ATOM 7505 N N . VAL F 1 67 ? 47.067 7.006 108.105 1.00 29.74 67 VAL F N 1
ATOM 7506 C CA . VAL F 1 67 ? 45.799 7.483 108.672 1.00 32.15 67 VAL F CA 1
ATOM 7507 C C . VAL F 1 67 ? 46.034 8.308 109.936 1.00 27.01 67 VAL F C 1
ATOM 7508 O O . VAL F 1 67 ? 47.041 8.118 110.620 1.00 23.92 67 VAL F O 1
ATOM 7512 N N . ASN F 1 68 ? 45.115 9.223 110.244 1.00 28.51 68 ASN F N 1
ATOM 7513 C CA . ASN F 1 68 ? 45.198 9.988 111.491 1.00 30.79 68 ASN F CA 1
ATOM 7514 C C . ASN F 1 68 ? 44.516 9.273 112.671 1.00 42.08 68 ASN F C 1
ATOM 7515 O O . ASN F 1 68 ? 44.162 8.096 112.556 1.00 26.79 68 ASN F O 1
ATOM 7520 N N . GLU F 1 69 ? 44.352 9.964 113.801 1.00 33.99 69 GLU F N 1
ATOM 7521 C CA . GLU F 1 69 ? 43.809 9.324 115.005 1.00 43.58 69 GLU F CA 1
ATOM 7522 C C . GLU F 1 69 ? 42.371 8.858 114.797 1.00 63.16 69 GLU F C 1
ATOM 7523 O O . GLU F 1 69 ? 41.927 7.908 115.442 1.00 52.53 69 GLU F O 1
ATOM 7529 N N . VAL F 1 70 ? 41.651 9.545 113.909 1.00 22.99 70 VAL F N 1
ATOM 7530 C CA . VAL F 1 70 ? 40.269 9.204 113.575 1.00 54.98 70 VAL F CA 1
ATOM 7531 C C . VAL F 1 70 ? 40.198 8.083 112.542 1.00 47.79 70 VAL F C 1
ATOM 7532 O O . VAL F 1 70 ? 39.142 7.491 112.327 1.00 63.54 70 VAL F O 1
ATOM 7536 N N . GLY F 1 71 ? 41.322 7.792 111.899 1.00 44.15 71 GLY F N 1
ATOM 7537 C CA . GLY F 1 71 ? 41.368 6.733 110.906 1.00 36.72 71 GLY F CA 1
ATOM 7538 C C . GLY F 1 71 ? 41.103 7.259 109.506 1.00 41.94 71 GLY F C 1
ATOM 7539 O O . GLY F 1 71 ? 40.941 6.482 108.568 1.00 34.92 71 GLY F O 1
ATOM 7540 N N . GLN F 1 72 ? 41.046 8.584 109.378 1.00 21.13 72 GLN F N 1
ATOM 7541 C CA . GLN F 1 72 ? 40.913 9.242 108.087 1.00 43.05 72 GLN F CA 1
ATOM 7542 C C . GLN F 1 72 ? 42.219 9.067 107.308 1.00 47.34 72 GLN F C 1
ATOM 7543 O O . GLN F 1 72 ? 43.307 9.288 107.847 1.00 36.58 72 GLN F O 1
ATOM 7549 N N . LEU F 1 73 ? 42.107 8.657 106.048 1.00 39.06 73 LEU F N 1
ATOM 7550 C CA . LEU F 1 73 ? 43.275 8.397 105.206 1.00 23.24 73 LEU F CA 1
ATOM 7551 C C . LEU F 1 73 ? 43.944 9.696 104.761 1.00 23.59 73 LEU F C 1
ATOM 7552 O O . LEU F 1 73 ? 43.319 10.532 104.106 1.00 30.75 73 LEU F O 1
ATOM 7557 N N . LEU F 1 74 ? 45.214 9.869 105.122 1.00 25.36 74 LEU F N 1
ATOM 7558 C CA . LEU F 1 74 ? 45.948 11.089 104.773 1.00 38.24 74 LEU F CA 1
ATOM 7559 C C . LEU F 1 74 ? 46.722 10.936 103.463 1.00 31.17 74 LEU F C 1
ATOM 7560 O O . LEU F 1 74 ? 47.122 11.921 102.836 1.00 33.77 74 LEU F O 1
ATOM 7565 N N . GLY F 1 75 ? 46.934 9.690 103.066 1.00 24.01 75 GLY F N 1
ATOM 7566 C CA . GLY F 1 75 ? 47.584 9.371 101.813 1.00 36.04 75 GLY F CA 1
ATOM 7567 C C . GLY F 1 75 ? 47.912 7.896 101.759 1.00 37.83 75 GLY F C 1
ATOM 7568 O O . GLY F 1 75 ? 47.812 7.194 102.771 1.00 26.52 75 GLY F O 1
ATOM 7569 N N . PHE F 1 76 ? 48.299 7.421 100.581 1.00 16.74 76 PHE F N 1
ATOM 7570 C CA . PHE F 1 76 ? 48.762 6.043 100.433 1.00 20.23 76 PHE F CA 1
ATOM 7571 C C . PHE F 1 76 ? 49.910 5.927 99.435 1.00 25.95 76 PHE F C 1
ATOM 7572 O O . PHE F 1 76 ? 50.228 6.858 98.691 1.00 18.95 76 PHE F O 1
ATOM 7580 N N . ALA F 1 77 ? 50.553 4.774 99.445 1.00 22.95 77 ALA F N 1
ATOM 7581 C CA . ALA F 1 77 ? 51.606 4.504 98.493 1.00 19.52 77 ALA F CA 1
ATOM 7582 C C . ALA F 1 77 ? 51.378 3.077 98.046 1.00 29.18 77 ALA F C 1
ATOM 7583 O O . ALA F 1 77 ? 50.905 2.246 98.819 1.00 18.30 77 ALA F O 1
ATOM 7585 N N . SER F 1 78 ? 51.654 2.804 96.781 1.00 19.15 78 SER F N 1
ATOM 7586 C CA . SER F 1 78 ? 51.409 1.485 96.238 1.00 13.80 78 SER F CA 1
ATOM 7587 C C . SER F 1 78 ? 52.409 1.212 95.129 1.00 20.44 78 SER F C 1
ATOM 7588 O O . SER F 1 78 ? 53.173 2.093 94.741 1.00 27.38 78 SER F O 1
ATOM 7591 N N . TRP F 1 79 ? 52.438 -0.021 94.645 1.00 18.03 79 TRP F N 1
ATOM 7592 C CA . TRP F 1 79 ? 53.108 -0.304 93.382 1.00 18.72 79 TRP F CA 1
ATOM 7593 C C . TRP F 1 79 ? 52.328 -1.312 92.563 1.00 25.73 79 TRP F C 1
ATOM 7594 O O . TRP F 1 79 ? 51.375 -1.945 93.041 1.00 21.19 79 TRP F O 1
ATOM 7605 N N . GLY F 1 80 ? 52.718 -1.415 91.305 1.00 19.92 80 GLY F N 1
ATOM 7606 C CA . GLY F 1 80 ? 52.144 -2.380 90.394 1.00 20.63 80 GLY F CA 1
ATOM 7607 C C . GLY F 1 80 ? 53.191 -2.738 89.368 1.00 18.92 80 GLY F C 1
ATOM 7608 O O . GLY F 1 80 ? 54.373 -2.394 89.512 1.00 21.78 80 GLY F O 1
ATOM 7609 N N . SER F 1 81 ? 52.766 -3.445 88.334 1.00 28.12 81 SER F N 1
ATOM 7610 C CA . SER F 1 81 ? 53.667 -3.812 87.257 1.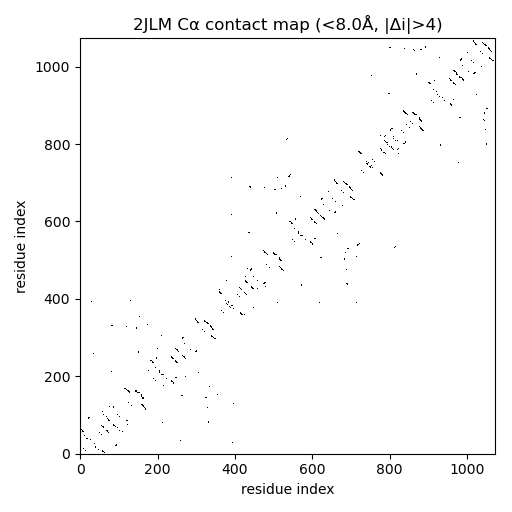00 30.62 81 SER F CA 1
ATOM 7611 C C . SER F 1 81 ? 54.163 -2.550 86.576 1.00 25.86 81 SER F C 1
ATOM 7612 O O . SER F 1 81 ? 53.429 -1.572 86.456 1.00 16.86 81 SER F O 1
ATOM 7615 N N . PHE F 1 82 ? 55.416 -2.568 86.142 1.00 17.21 82 PHE F N 1
ATOM 7616 C CA . PHE F 1 82 ? 55.973 -1.461 85.384 1.00 17.01 82 PHE F CA 1
ATOM 7617 C C . PHE F 1 82 ? 55.671 -1.728 83.913 1.00 31.09 82 PHE F C 1
ATOM 7618 O O . PHE F 1 82 ? 55.034 -0.918 83.236 1.00 28.67 82 PHE F O 1
ATOM 7626 N N . ARG F 1 83 ? 56.108 -2.886 83.435 1.00 23.47 83 ARG F N 1
ATOM 7627 C CA . ARG F 1 83 ? 55.752 -3.343 82.098 1.00 27.28 83 ARG F CA 1
ATOM 7628 C C . ARG F 1 83 ? 55.292 -4.793 82.206 1.00 27.69 83 ARG F C 1
ATOM 7629 O O . ARG F 1 83 ? 55.911 -5.607 82.903 1.00 25.24 83 ARG F O 1
ATOM 7637 N N . ALA F 1 84 ? 54.201 -5.110 81.521 1.00 31.21 84 ALA F N 1
ATOM 7638 C CA . ALA F 1 84 ? 53.513 -6.380 81.742 1.00 50.54 84 ALA F CA 1
ATOM 7639 C C . ALA F 1 84 ? 54.098 -7.521 80.925 1.00 33.79 84 ALA F C 1
ATOM 7640 O O . ALA F 1 84 ? 53.405 -8.133 80.123 1.00 44.58 84 ALA F O 1
ATOM 7642 N N . PHE F 1 85 ? 55.381 -7.798 81.135 1.00 34.82 85 PHE F N 1
ATOM 7643 C CA . PHE F 1 85 ? 56.045 -8.921 80.486 1.00 22.25 85 PHE F CA 1
ATOM 7644 C C . PHE F 1 85 ? 56.783 -9.693 81.553 1.00 28.40 85 PHE F C 1
ATOM 7645 O O . PHE F 1 85 ? 57.237 -9.107 82.530 1.00 27.25 85 PHE F O 1
ATOM 7653 N N . PRO F 1 86 ? 56.908 -11.014 81.373 1.00 26.86 86 PRO F N 1
ATOM 7654 C CA . PRO F 1 86 ? 57.391 -11.854 82.473 1.00 21.53 86 PRO F CA 1
ATOM 7655 C C . PRO F 1 86 ? 58.767 -11.516 83.033 1.00 25.80 86 PRO F C 1
ATOM 7656 O O . PRO F 1 86 ? 58.925 -11.638 84.245 1.00 21.84 86 PRO F O 1
ATOM 7660 N N . ALA F 1 87 ? 59.722 -11.088 82.211 1.00 25.74 87 ALA F N 1
ATOM 7661 C CA . ALA F 1 87 ? 61.085 -10.865 82.712 1.00 22.14 87 ALA F CA 1
ATOM 7662 C C . ALA F 1 87 ? 61.227 -9.558 83.502 1.00 19.92 87 ALA F C 1
ATOM 7663 O O . ALA F 1 87 ? 62.300 -9.246 84.050 1.00 15.19 87 ALA F O 1
ATOM 7665 N N . TYR F 1 88 ? 60.143 -8.795 83.568 1.00 16.92 88 TYR F N 1
ATOM 7666 C CA . TYR F 1 88 ? 60.099 -7.599 84.413 1.00 31.47 88 TYR F CA 1
ATOM 7667 C C . TYR F 1 88 ? 59.629 -7.918 85.825 1.00 26.94 88 TYR F C 1
ATOM 7668 O O . TYR F 1 88 ? 59.241 -7.011 86.559 1.00 23.63 88 TYR F O 1
ATOM 7677 N N . LYS F 1 89 ? 59.667 -9.196 86.205 1.00 33.59 89 LYS F N 1
ATOM 7678 C CA . LYS F 1 89 ? 59.116 -9.655 87.495 1.00 20.96 89 LYS F CA 1
ATOM 7679 C C . LYS F 1 89 ? 59.674 -8.925 88.723 1.00 19.11 89 LYS F C 1
ATOM 7680 O O . LYS F 1 89 ? 58.982 -8.784 89.735 1.00 31.38 89 LYS F O 1
ATOM 7686 N N . TYR F 1 90 ? 60.922 -8.467 88.642 1.00 20.17 90 TYR F N 1
ATOM 7687 C CA . TYR F 1 90 ? 61.559 -7.830 89.794 1.00 24.46 90 TYR F CA 1
ATOM 7688 C C . TYR F 1 90 ? 61.489 -6.309 89.742 1.00 20.84 90 TYR F C 1
ATOM 7689 O O . TYR F 1 90 ? 62.150 -5.631 90.520 1.00 21.95 90 TYR F O 1
ATOM 7698 N N . THR F 1 91 ? 60.672 -5.773 88.841 1.00 22.92 91 THR F N 1
ATOM 7699 C CA . THR F 1 91 ? 60.548 -4.329 88.703 1.00 12.52 91 THR F CA 1
ATOM 7700 C C . THR F 1 91 ? 59.120 -3.901 88.946 1.00 15.91 91 THR F C 1
ATOM 7701 O O . THR F 1 91 ? 58.191 -4.464 88.387 1.00 16.98 91 THR F O 1
ATOM 7705 N N . VAL F 1 92 ? 58.934 -2.891 89.777 1.00 8.61 92 VAL F N 1
ATOM 7706 C CA . VAL F 1 92 ? 57.595 -2.394 90.016 1.00 9.96 92 VAL F CA 1
ATOM 7707 C C . VAL F 1 92 ? 57.573 -0.902 89.754 1.00 15.29 92 VAL F C 1
ATOM 7708 O O . VAL F 1 92 ? 58.608 -0.233 89.757 1.00 15.33 92 VAL F O 1
ATOM 7712 N N . GLU F 1 93 ? 56.389 -0.375 89.523 1.00 18.45 93 GLU F N 1
ATOM 7713 C CA . GLU F 1 93 ? 56.251 1.054 89.399 1.00 9.12 93 GLU F CA 1
ATOM 7714 C C . GLU F 1 93 ? 55.428 1.509 90.583 1.00 17.26 93 GLU F C 1
ATOM 7715 O O . GLU F 1 93 ? 54.350 0.979 90.835 1.00 19.18 93 GLU F O 1
ATOM 7721 N N . HIS F 1 94 ? 55.943 2.476 91.323 1.00 10.70 94 HIS F N 1
ATOM 7722 C CA . HIS F 1 94 ? 55.247 2.954 92.505 1.00 18.53 94 HIS F CA 1
ATOM 7723 C C . HIS F 1 94 ? 54.498 4.241 92.264 1.00 19.84 94 HIS F C 1
ATOM 7724 O O . HIS F 1 94 ? 54.765 4.978 91.313 1.00 18.93 94 HIS F O 1
ATOM 7731 N N . SER F 1 95 ? 53.567 4.524 93.158 1.00 23.81 95 SER F N 1
ATOM 7732 C CA . SER F 1 95 ? 52.936 5.829 93.189 1.00 31.38 95 SER F CA 1
ATOM 7733 C C . SER F 1 95 ? 52.618 6.184 94.630 1.00 27.18 95 SER F C 1
ATOM 7734 O O . SER F 1 95 ? 52.431 5.303 95.471 1.00 26.22 95 SER F O 1
ATOM 7737 N N . VAL F 1 96 ? 52.595 7.477 94.915 1.00 23.06 96 VAL F N 1
ATOM 7738 C CA . VAL F 1 96 ? 52.218 7.967 96.223 1.00 15.12 96 VAL F CA 1
ATOM 7739 C C . VAL F 1 96 ? 51.302 9.181 96.046 1.00 27.80 96 VAL F C 1
ATOM 7740 O O . VAL F 1 96 ? 51.575 10.060 95.237 1.00 29.99 96 VAL F O 1
ATOM 7744 N N . TYR F 1 97 ? 50.202 9.205 96.788 1.00 34.77 97 TYR F N 1
ATOM 7745 C CA . TYR F 1 97 ? 49.221 10.270 96.677 1.00 33.10 97 TYR F CA 1
ATOM 7746 C C . TYR F 1 97 ? 48.891 10.783 98.066 1.00 43.13 97 TYR F C 1
ATOM 7747 O O . TYR F 1 97 ? 48.522 10.005 98.940 1.00 35.68 97 TYR F O 1
ATOM 7756 N N . ILE F 1 98 ? 49.039 12.089 98.267 1.00 28.04 98 ILE F N 1
ATOM 7757 C CA . ILE F 1 98 ? 48.698 12.716 99.540 1.00 31.23 98 ILE F CA 1
ATOM 7758 C C . ILE F 1 98 ? 47.399 13.511 99.438 1.00 31.05 98 ILE F C 1
ATOM 7759 O O . ILE F 1 98 ? 47.120 14.152 98.420 1.00 35.15 98 ILE F O 1
ATOM 7764 N N . HIS F 1 99 ? 46.599 13.459 100.493 1.00 43.70 99 HIS F N 1
ATOM 7765 C CA . HIS F 1 99 ? 45.333 14.182 100.525 1.00 42.93 99 HIS F CA 1
ATOM 7766 C C . HIS F 1 99 ? 45.604 15.684 100.382 1.00 22.60 99 HIS F C 1
ATOM 7767 O O . HIS F 1 99 ? 46.575 16.201 100.937 1.00 28.99 99 HIS F O 1
ATOM 7774 N N . LYS F 1 100 ? 44.756 16.376 99.626 1.00 32.83 100 LYS F N 1
ATOM 7775 C CA . LYS F 1 100 ? 44.931 17.808 99.380 1.00 42.28 100 LYS F CA 1
ATOM 7776 C C . LYS F 1 100 ? 44.986 18.650 100.658 1.00 39.14 100 LYS F C 1
ATOM 7777 O O . LYS F 1 100 ? 45.385 19.812 100.619 1.00 52.16 100 LYS F O 1
ATOM 7782 N N . ASP F 1 101 ? 44.606 18.065 101.791 1.00 33.92 101 ASP F N 1
ATOM 7783 C CA . ASP F 1 101 ? 44.603 18.812 103.046 1.00 26.60 101 ASP F CA 1
ATOM 7784 C C . ASP F 1 101 ? 45.821 18.527 103.901 1.00 45.88 101 ASP F C 1
ATOM 7785 O O . ASP F 1 101 ? 46.049 19.205 104.903 1.00 46.42 101 ASP F O 1
ATOM 7790 N N . TYR F 1 102 ? 46.613 17.534 103.507 1.00 27.65 102 TYR F N 1
ATOM 7791 C CA . TYR F 1 102 ? 47.757 17.148 104.320 1.00 38.09 102 TYR F CA 1
ATOM 7792 C C . TYR F 1 102 ? 49.110 17.255 103.606 1.00 50.64 102 TYR F C 1
ATOM 7793 O O . TYR F 1 102 ? 50.061 16.558 103.963 1.00 25.86 102 TYR F O 1
ATOM 7802 N N . ARG F 1 103 ? 49.204 18.159 102.630 1.00 31.70 103 ARG F N 1
ATOM 7803 C CA . ARG F 1 103 ? 50.447 18.340 101.872 1.00 49.42 103 ARG F CA 1
ATOM 7804 C C . ARG F 1 103 ? 51.473 19.228 102.584 1.00 44.01 103 ARG F C 1
ATOM 7805 O O . ARG F 1 103 ? 51.138 19.977 103.503 1.00 46.45 103 ARG F O 1
ATOM 7813 N N . GLY F 1 104 ? 52.730 19.121 102.164 1.00 50.68 104 GLY F N 1
ATOM 7814 C CA . GLY F 1 104 ? 53.800 19.929 102.723 1.00 30.77 104 GLY F CA 1
ATOM 7815 C C . GLY F 1 104 ? 54.123 19.596 104.161 1.00 43.77 104 GLY F C 1
ATOM 7816 O O . GLY F 1 104 ? 54.608 20.449 104.898 1.00 70.65 104 GLY F O 1
ATOM 7817 N N . LEU F 1 105 ? 53.855 18.358 104.566 1.00 40.60 105 LEU F N 1
ATOM 7818 C CA . LEU F 1 105 ? 54.180 17.916 105.922 1.00 30.73 105 LEU F CA 1
ATOM 7819 C C . LEU F 1 105 ? 55.217 16.808 105.890 1.00 31.96 105 LEU F C 1
ATOM 7820 O O . LEU F 1 105 ? 55.708 16.366 106.931 1.00 34.13 105 LEU F O 1
ATOM 7825 N N . GLY F 1 106 ? 55.547 16.355 104.685 1.00 44.37 106 GLY F N 1
ATOM 7826 C CA . GLY F 1 106 ? 56.522 15.290 104.515 1.00 45.70 106 GLY F CA 1
ATOM 7827 C C . GLY F 1 106 ? 55.928 13.892 104.434 1.00 33.25 106 GLY F C 1
ATOM 7828 O O . GLY F 1 106 ? 56.648 12.895 104.521 1.00 29.21 106 GLY F O 1
ATOM 7829 N N . LEU F 1 107 ? 54.617 13.806 104.261 1.00 28.51 107 LEU F N 1
ATOM 7830 C CA . LEU F 1 107 ? 53.963 12.505 104.247 1.00 33.52 107 LEU F CA 1
ATOM 7831 C C . LEU F 1 107 ? 54.427 11.650 103.068 1.00 23.55 107 LEU F C 1
ATOM 7832 O O . LEU F 1 107 ? 54.621 10.442 103.218 1.00 27.03 107 LEU F O 1
ATOM 7837 N N . SER F 1 108 ? 54.608 12.278 101.905 1.00 20.56 108 SER F N 1
ATOM 7838 C CA . SER F 1 108 ? 55.132 11.583 100.722 1.00 26.60 108 SER F CA 1
ATOM 7839 C C . SER F 1 108 ? 56.412 10.851 101.060 1.00 24.01 108 SER F C 1
ATOM 7840 O O . SER F 1 108 ? 56.578 9.686 100.715 1.00 29.30 108 SER F O 1
ATOM 7843 N N . LYS F 1 109 ? 57.318 11.547 101.736 1.00 17.39 109 LYS F N 1
ATOM 7844 C CA . LYS F 1 109 ? 58.619 10.983 102.062 1.00 26.66 109 LYS F CA 1
ATOM 7845 C C . LYS F 1 109 ? 58.484 9.794 103.007 1.00 26.36 109 LYS F C 1
ATOM 7846 O O . LYS F 1 109 ? 59.092 8.740 102.785 1.00 20.85 109 LYS F O 1
ATOM 7850 N N . HIS F 1 110 ? 57.673 9.945 104.052 1.00 25.64 110 HIS F N 1
ATOM 7851 C CA . HIS F 1 110 ? 57.489 8.853 105.012 1.00 27.51 110 HIS F CA 1
ATOM 7852 C C . HIS F 1 110 ? 56.817 7.628 104.414 1.00 13.88 110 HIS F C 1
ATOM 7853 O O . HIS F 1 110 ? 57.219 6.500 104.696 1.00 24.60 110 HIS F O 1
ATOM 7860 N N . LEU F 1 111 ? 55.808 7.848 103.578 1.00 20.19 111 LEU F N 1
ATOM 7861 C CA . LEU F 1 111 ? 55.169 6.742 102.873 1.00 25.91 111 LEU F CA 1
ATOM 7862 C C . LEU F 1 111 ? 56.140 6.034 101.917 1.00 21.86 111 LEU F C 1
ATOM 7863 O O . LEU F 1 111 ? 56.207 4.801 101.894 1.00 24.86 111 LEU F O 1
ATOM 7868 N N . MET F 1 112 ? 56.909 6.815 101.158 1.00 18.45 112 MET F N 1
ATOM 7869 C CA . MET F 1 112 ? 57.897 6.271 100.213 1.00 16.44 112 MET F CA 1
ATOM 7870 C C . MET F 1 112 ? 58.932 5.395 100.939 1.00 13.04 112 MET F C 1
ATOM 7871 O O . MET F 1 112 ? 59.254 4.297 100.499 1.00 25.91 112 MET F O 1
ATOM 7876 N N . ASN F 1 113 ? 59.427 5.873 102.072 1.00 20.88 113 ASN F N 1
ATOM 7877 C CA . ASN F 1 113 ? 60.340 5.070 102.871 1.00 29.38 113 ASN F CA 1
ATOM 7878 C C . ASN F 1 113 ? 59.718 3.766 103.330 1.00 21.11 113 ASN F C 1
ATOM 7879 O O . ASN F 1 113 ? 60.391 2.736 103.354 1.00 28.19 113 ASN F O 1
ATOM 7884 N N . GLU F 1 114 ? 58.435 3.802 103.685 1.00 22.90 114 GLU F N 1
ATOM 7885 C CA . GLU F 1 114 ? 57.744 2.587 104.126 1.00 16.74 114 GLU F CA 1
ATOM 7886 C C . GLU F 1 114 ? 57.559 1.635 102.937 1.00 24.71 114 GLU F C 1
ATOM 7887 O O . GLU F 1 114 ? 57.667 0.417 103.074 1.00 24.55 114 GLU F O 1
ATOM 7893 N N . LEU F 1 115 ? 57.293 2.196 101.763 1.00 19.27 115 LEU F N 1
ATOM 7894 C CA . LEU F 1 115 ? 57.168 1.375 100.552 1.00 13.46 115 LEU F CA 1
ATOM 7895 C C . LEU F 1 115 ? 58.531 0.826 100.147 1.00 19.52 115 LEU F C 1
ATOM 7896 O O . LEU F 1 115 ? 58.636 -0.315 99.707 1.00 23.88 115 LEU F O 1
ATOM 7901 N N . ILE F 1 116 ? 59.588 1.624 100.312 1.00 13.24 116 ILE F N 1
ATOM 7902 C CA . ILE F 1 116 ? 60.922 1.115 100.005 1.00 17.27 116 ILE F CA 1
ATOM 7903 C C . ILE F 1 116 ? 61.277 -0.078 100.923 1.00 30.91 116 ILE F C 1
ATOM 7904 O O . ILE F 1 116 ? 61.812 -1.082 100.460 1.00 24.56 116 ILE F O 1
ATOM 7909 N N . LYS F 1 117 ? 60.951 0.016 102.212 1.00 22.03 117 LYS F N 1
ATOM 7910 C CA . LYS F 1 117 ? 61.153 -1.113 103.128 1.00 26.03 117 LYS F CA 1
ATOM 7911 C C . LYS F 1 117 ? 60.386 -2.343 102.653 1.00 19.64 117 LYS F C 1
ATOM 7912 O O . LYS F 1 117 ? 60.940 -3.434 102.560 1.00 34.42 117 LYS F O 1
ATOM 7918 N N . ARG F 1 118 ? 59.105 -2.158 102.351 1.00 14.32 118 ARG F N 1
ATOM 7919 C CA . ARG F 1 118 ? 58.274 -3.245 101.844 1.00 26.09 118 ARG F CA 1
ATOM 7920 C C . ARG F 1 118 ? 58.818 -3.851 100.545 1.00 25.38 118 ARG F C 1
ATOM 7921 O O . ARG F 1 118 ? 58.676 -5.051 100.323 1.00 30.85 118 ARG F O 1
ATOM 7929 N N . ALA F 1 119 ? 59.442 -3.030 99.695 1.00 21.79 119 ALA F N 1
ATOM 7930 C CA . ALA F 1 119 ? 60.023 -3.534 98.448 1.00 21.67 119 ALA F CA 1
ATOM 7931 C C . ALA F 1 119 ? 61.181 -4.463 98.740 1.00 23.52 119 ALA F C 1
ATOM 7932 O O . ALA F 1 119 ? 61.274 -5.550 98.164 1.00 21.14 119 ALA F O 1
ATOM 7934 N N . VAL F 1 120 ? 62.071 -4.024 99.624 1.00 20.74 120 VAL F N 1
ATOM 7935 C CA . VAL F 1 120 ? 63.189 -4.849 100.046 1.00 27.59 120 VAL F CA 1
ATOM 7936 C C . VAL F 1 120 ? 62.672 -6.182 100.568 1.00 36.91 120 VAL F C 1
ATOM 7937 O O . VAL F 1 120 ? 63.237 -7.233 100.284 1.00 30.86 120 VAL F O 1
ATOM 7941 N N . GLU F 1 121 ? 61.581 -6.117 101.325 1.00 24.03 121 GLU F N 1
ATOM 7942 C CA . GLU F 1 121 ? 60.994 -7.292 101.952 1.00 34.94 121 GLU F CA 1
ATOM 7943 C C . GLU F 1 121 ? 60.367 -8.218 100.925 1.00 37.06 121 GLU F C 1
ATOM 7944 O O . GLU F 1 121 ? 60.289 -9.422 101.146 1.00 39.48 121 GLU F O 1
ATOM 7950 N N . SER F 1 122 ? 59.915 -7.654 99.807 1.00 39.20 122 SER F N 1
ATOM 7951 C CA . SER F 1 122 ? 59.205 -8.435 98.804 1.00 19.78 122 SER F CA 1
ATOM 7952 C C . SER F 1 122 ? 60.148 -8.874 97.701 1.00 33.81 122 SER F C 1
ATOM 7953 O O . SER F 1 122 ? 59.712 -9.341 96.646 1.00 32.90 122 SER F O 1
ATOM 7956 N N . GLU F 1 123 ? 61.442 -8.711 97.958 1.00 28.48 123 GLU F N 1
ATOM 7957 C CA . GLU F 1 123 ? 62.491 -9.043 96.992 1.00 38.03 123 GLU F CA 1
ATOM 7958 C C . GLU F 1 123 ? 62.294 -8.370 95.630 1.00 58.30 123 GLU F C 1
ATOM 7959 O O . GLU F 1 123 ? 62.364 -9.009 94.576 1.00 42.22 123 GLU F O 1
ATOM 7965 N N . VAL F 1 124 ? 62.042 -7.067 95.679 1.00 34.23 124 VAL F N 1
ATOM 7966 C CA . VAL F 1 124 ? 61.989 -6.229 94.496 1.00 27.34 124 VAL F CA 1
ATOM 7967 C C . VAL F 1 124 ? 63.414 -5.817 94.164 1.00 27.82 124 VAL F C 1
ATOM 7968 O O . VAL F 1 124 ? 64.215 -5.588 95.056 1.00 16.33 124 VAL F O 1
ATOM 7972 N N . HIS F 1 125 ? 63.738 -5.722 92.883 1.00 18.29 125 HIS F N 1
ATOM 7973 C CA . HIS F 1 125 ? 65.070 -5.294 92.502 1.00 13.03 125 HIS F CA 1
ATOM 7974 C C . HIS F 1 125 ? 65.088 -3.822 92.105 1.00 23.20 125 HIS F C 1
ATOM 7975 O O . HIS F 1 125 ? 66.025 -3.089 92.437 1.00 24.60 125 HIS F O 1
ATOM 7982 N N . VAL F 1 126 ? 64.054 -3.402 91.383 1.00 22.02 126 VAL F N 1
ATOM 7983 C CA . VAL F 1 126 ? 63.962 -2.034 90.887 1.00 13.21 126 VAL F CA 1
ATOM 7984 C C . VAL F 1 126 ? 62.589 -1.428 91.127 1.00 14.47 126 VAL F C 1
ATOM 7985 O O . VAL F 1 126 ? 61.565 -2.055 90.849 1.00 20.78 126 VAL F O 1
ATOM 7989 N N . MET F 1 127 ? 62.586 -0.206 91.658 1.00 12.68 127 MET F N 1
ATOM 7990 C CA . MET F 1 127 ? 61.391 0.606 91.720 1.00 17.98 127 MET F CA 1
ATOM 7991 C C . MET F 1 127 ? 61.531 1.719 90.705 1.00 12.06 127 MET F C 1
ATOM 7992 O O . MET F 1 127 ? 62.556 2.403 90.667 1.00 16.27 127 MET F O 1
ATOM 7997 N N . VAL F 1 128 ? 60.483 1.923 89.913 1.00 16.36 128 VAL F N 1
ATOM 7998 C CA . VAL F 1 128 ? 60.471 2.985 88.910 1.00 14.22 128 VAL F CA 1
ATOM 7999 C C . VAL F 1 128 ? 59.376 3.976 89.200 1.00 18.00 128 VAL F C 1
ATOM 8000 O O . VAL F 1 128 ? 58.231 3.606 89.434 1.00 19.13 128 VAL F O 1
ATOM 8004 N N . GLY F 1 129 ? 59.732 5.247 89.192 1.00 19.42 129 GLY F N 1
ATOM 8005 C CA . GLY F 1 129 ? 58.727 6.278 89.286 1.00 21.18 129 GLY F CA 1
ATOM 8006 C C . GLY F 1 129 ? 58.642 7.025 87.974 1.00 24.19 129 GLY F C 1
ATOM 8007 O O . GLY F 1 129 ? 59.650 7.420 87.382 1.00 26.66 129 GLY F O 1
ATOM 8008 N N . CYS F 1 130 ? 57.425 7.206 87.499 1.00 17.79 130 CYS F N 1
ATOM 8009 C CA . CYS F 1 130 ? 57.216 8.006 86.318 1.00 17.93 130 CYS F CA 1
ATOM 8010 C C . CYS F 1 130 ? 56.696 9.382 86.751 1.00 26.09 130 CYS F C 1
ATOM 8011 O O . CYS F 1 130 ? 55.647 9.489 87.375 1.00 23.31 130 CYS F O 1
ATOM 8014 N N . ILE F 1 131 ? 57.449 10.431 86.445 1.00 18.92 131 ILE F N 1
ATOM 8015 C CA . ILE F 1 131 ? 57.131 11.772 86.947 1.00 24.05 131 ILE F CA 1
ATOM 8016 C C . ILE F 1 131 ? 57.075 12.770 85.805 1.00 24.18 131 ILE F C 1
ATOM 8017 O O . ILE F 1 131 ? 57.882 12.703 84.879 1.00 23.40 131 ILE F O 1
ATOM 8022 N N . ASP F 1 132 ? 56.130 13.698 85.856 1.00 23.49 132 ASP F N 1
ATOM 8023 C CA . ASP F 1 132 ? 56.173 14.828 84.928 1.00 17.91 132 ASP F CA 1
ATOM 8024 C C . ASP F 1 132 ? 57.541 15.496 85.059 1.00 17.74 132 ASP F C 1
ATOM 8025 O O . ASP F 1 132 ? 57.964 15.852 86.162 1.00 18.28 132 ASP F O 1
ATOM 8030 N N . ALA F 1 133 ? 58.236 15.666 83.940 1.00 13.84 133 ALA F N 1
ATOM 8031 C CA . ALA F 1 133 ? 59.620 16.150 83.977 1.00 13.39 133 ALA F CA 1
ATOM 8032 C C . ALA F 1 133 ? 59.778 17.553 84.548 1.00 22.56 133 ALA F C 1
ATOM 8033 O O . ALA F 1 133 ? 60.881 17.928 84.938 1.00 33.11 133 ALA F O 1
ATOM 8035 N N . THR F 1 134 ? 58.693 18.330 84.576 1.00 17.02 134 THR F N 1
ATOM 8036 C CA . THR F 1 134 ? 58.703 19.658 85.193 1.00 25.31 134 THR F CA 1
ATOM 8037 C C . THR F 1 134 ? 58.360 19.630 86.680 1.00 39.70 134 THR F C 1
ATOM 8038 O O . THR F 1 134 ? 58.423 20.660 87.353 1.00 32.13 134 THR F O 1
ATOM 8042 N N . ASN F 1 135 ? 57.972 18.471 87.194 1.00 23.43 135 ASN F N 1
ATOM 8043 C CA . ASN F 1 135 ? 57.550 18.409 88.585 1.00 20.64 135 ASN F CA 1
ATOM 8044 C C . ASN F 1 135 ? 58.755 18.377 89.513 1.00 24.83 135 ASN F C 1
ATOM 8045 O O . ASN F 1 135 ? 59.159 17.322 90.006 1.00 23.20 135 ASN F O 1
ATOM 8050 N N . VAL F 1 136 ? 59.309 19.561 89.749 1.00 31.25 136 VAL F N 1
ATOM 8051 C CA . VAL F 1 136 ? 60.555 19.733 90.479 1.00 28.44 136 VAL F CA 1
ATOM 8052 C C . VAL F 1 136 ? 60.510 19.129 91.869 1.00 20.12 136 VAL F C 1
ATOM 8053 O O . VAL F 1 136 ? 61.454 18.460 92.309 1.00 15.61 136 VAL F O 1
ATOM 8057 N N . ALA F 1 137 ? 59.417 19.392 92.570 1.00 21.11 137 ALA F N 1
ATOM 8058 C CA . ALA F 1 137 ? 59.245 18.921 93.938 1.00 28.37 137 ALA F CA 1
ATOM 8059 C C . ALA F 1 137 ? 59.289 17.390 94.024 1.00 30.10 137 ALA F C 1
ATOM 8060 O O . ALA F 1 137 ? 59.912 16.826 94.916 1.00 21.70 137 ALA F O 1
ATOM 8062 N N . SER F 1 138 ? 58.634 16.713 93.090 1.00 19.59 138 SER F N 1
ATOM 8063 C CA . SER F 1 138 ? 58.598 15.260 93.155 1.00 26.86 138 SER F CA 1
ATOM 8064 C C . SER F 1 138 ? 59.957 14.674 92.790 1.00 18.95 138 SER F C 1
ATOM 8065 O O . SER F 1 138 ? 60.447 13.735 93.440 1.00 31.91 138 SER F O 1
ATOM 8068 N N . ILE F 1 139 ? 60.578 15.244 91.766 1.00 21.11 139 ILE F N 1
ATOM 8069 C CA . ILE F 1 139 ? 61.892 14.778 91.331 1.00 23.41 139 ILE F CA 1
ATOM 8070 C C . ILE F 1 139 ? 62.863 14.871 92.490 1.00 20.92 139 ILE F C 1
ATOM 8071 O O . ILE F 1 139 ? 63.596 13.927 92.789 1.00 25.51 139 ILE F O 1
ATOM 8076 N N . GLN F 1 140 ? 62.843 16.024 93.151 1.00 21.47 140 GLN F N 1
ATOM 8077 C CA . GLN F 1 140 ? 63.697 16.292 94.296 1.00 21.27 140 GLN F CA 1
ATOM 8078 C C . GLN F 1 140 ? 63.460 15.280 95.429 1.00 23.32 140 GLN F C 1
ATOM 8079 O O . GLN F 1 140 ? 64.404 14.790 96.053 1.00 25.38 140 GLN F O 1
ATOM 8085 N N . LEU F 1 141 ? 62.197 14.972 95.706 1.00 19.99 141 LEU F N 1
ATOM 8086 C CA . LEU F 1 141 ? 61.879 13.962 96.720 1.00 22.54 141 LEU F CA 1
ATOM 8087 C C . LEU F 1 141 ? 62.468 12.591 96.334 1.00 16.60 141 LEU F C 1
ATOM 8088 O O . LEU F 1 141 ? 63.029 11.883 97.164 1.00 24.79 141 LEU F O 1
ATOM 8093 N N . HIS F 1 142 ? 62.338 12.229 95.062 1.00 15.92 142 HIS F N 1
ATOM 8094 C CA . HIS F 1 142 ? 62.875 10.964 94.584 1.00 16.76 142 HIS F CA 1
ATOM 8095 C C . HIS F 1 142 ? 64.398 10.905 94.639 1.00 19.11 142 HIS F C 1
ATOM 8096 O O . HIS F 1 142 ? 64.968 9.882 95.019 1.00 21.22 142 HIS F O 1
ATOM 8103 N N . GLN F 1 143 ? 65.066 11.998 94.279 1.00 18.10 143 GLN F N 1
ATOM 8104 C CA . GLN F 1 143 ? 66.520 12.050 94.428 1.00 15.87 143 GLN F CA 1
ATOM 8105 C C . GLN F 1 143 ? 66.947 11.949 95.893 1.00 22.91 143 GLN F C 1
ATOM 8106 O O . GLN F 1 143 ? 67.978 11.351 96.201 1.00 23.30 143 GLN F O 1
ATOM 8112 N N . LYS F 1 144 ? 66.168 12.523 96.807 1.00 19.87 144 LYS F N 1
ATOM 8113 C CA . LYS F 1 144 ? 66.546 12.432 98.222 1.00 21.95 144 LYS F CA 1
ATOM 8114 C C . LYS F 1 144 ? 66.486 10.992 98.710 1.00 22.09 144 LYS F C 1
ATOM 8115 O O . LYS F 1 144 ? 67.245 10.608 99.591 1.00 33.34 144 LYS F O 1
ATOM 8118 N N . LEU F 1 145 ? 65.596 10.195 98.119 1.00 23.22 145 LEU F N 1
ATOM 8119 C CA . LEU F 1 145 ? 65.419 8.795 98.514 1.00 15.96 145 LEU F CA 1
ATOM 8120 C C . LEU F 1 145 ? 66.374 7.861 97.785 1.00 21.11 145 LEU F C 1
ATOM 8121 O O . LEU F 1 145 ? 66.329 6.648 97.977 1.00 40.32 145 LEU F O 1
ATOM 8126 N N . GLY F 1 146 ? 67.227 8.419 96.932 1.00 22.39 146 GLY F N 1
ATOM 8127 C CA . GLY F 1 146 ? 68.219 7.614 96.242 1.00 15.31 146 GLY F CA 1
ATOM 8128 C C . GLY F 1 146 ? 67.852 7.180 94.832 1.00 27.86 146 GLY F C 1
ATOM 8129 O O . GLY F 1 146 ? 68.615 6.457 94.192 1.00 29.47 146 GLY F O 1
ATOM 8130 N N . PHE F 1 147 ? 66.682 7.594 94.352 1.00 20.41 147 PHE F N 1
ATOM 8131 C CA . PHE F 1 147 ? 66.320 7.376 92.957 1.00 27.66 147 PHE F CA 1
ATOM 8132 C C . PHE F 1 147 ? 67.239 8.142 92.012 1.00 33.95 147 PHE F C 1
ATOM 8133 O O . PHE F 1 147 ? 67.686 9.254 92.301 1.00 18.20 147 PHE F O 1
ATOM 8141 N N . ILE F 1 148 ? 67.483 7.549 90.858 1.00 19.79 148 ILE F N 1
ATOM 8142 C CA . ILE F 1 148 ? 68.344 8.155 89.856 1.00 19.66 148 ILE F CA 1
ATOM 8143 C C . ILE F 1 148 ? 67.591 8.294 88.545 1.00 25.73 148 ILE F C 1
ATOM 8144 O O . ILE F 1 148 ? 66.850 7.388 88.127 1.00 25.63 148 ILE F O 1
ATOM 8149 N N . HIS F 1 149 ? 67.782 9.440 87.907 1.00 18.42 149 HIS F N 1
ATOM 8150 C CA . HIS F 1 149 ? 67.168 9.744 86.623 1.00 19.04 149 HIS F CA 1
ATOM 8151 C C . HIS F 1 149 ? 67.570 8.725 85.546 1.00 22.59 149 HIS F C 1
ATOM 8152 O O . HIS F 1 149 ? 68.734 8.654 85.165 1.00 18.54 149 HIS F O 1
ATOM 8159 N N . SER F 1 150 ? 66.611 7.937 85.061 1.00 13.68 150 SER F N 1
ATOM 8160 C CA . SER F 1 150 ? 66.904 6.922 84.038 1.00 24.15 150 SER F CA 1
ATOM 8161 C C . SER F 1 150 ? 66.771 7.501 82.634 1.00 27.65 150 SER F C 1
ATOM 8162 O O . SER F 1 150 ? 67.400 7.034 81.687 1.00 24.73 150 SER F O 1
ATOM 8165 N N . GLY F 1 151 ? 65.933 8.518 82.505 1.00 22.46 151 GLY F N 1
ATOM 8166 C CA . GLY F 1 151 ? 65.779 9.202 81.240 1.00 25.04 151 GLY F CA 1
ATOM 8167 C C . GLY F 1 151 ? 64.385 9.765 81.134 1.00 21.96 151 GLY F C 1
ATOM 8168 O O . GLY F 1 151 ? 63.588 9.667 82.073 1.00 20.58 151 GLY F O 1
ATOM 8169 N N . THR F 1 152 ? 64.080 10.330 79.974 1.00 23.83 152 THR F N 1
ATOM 8170 C CA . THR F 1 152 ? 62.845 11.072 79.794 1.00 20.04 152 THR F CA 1
ATOM 8171 C C . THR F 1 152 ? 62.314 10.857 78.389 1.00 25.21 152 THR F C 1
ATOM 8172 O O . THR F 1 152 ? 63.030 11.038 77.416 1.00 18.32 152 THR F O 1
ATOM 8176 N N . ILE F 1 153 ? 61.058 10.446 78.299 1.00 20.28 153 ILE F N 1
ATOM 8177 C CA . ILE F 1 153 ? 60.375 10.326 77.029 1.00 35.43 153 ILE F CA 1
ATOM 8178 C C . ILE F 1 153 ? 59.596 11.599 76.745 1.00 29.81 153 ILE F C 1
ATOM 8179 O O . ILE F 1 153 ? 58.520 11.820 77.307 1.00 22.49 153 ILE F O 1
ATOM 8184 N N . GLN F 1 154 ? 60.145 12.429 75.863 1.00 22.29 154 GLN F N 1
ATOM 8185 C CA . GLN F 1 154 ? 59.562 13.727 75.563 1.00 26.76 154 GLN F CA 1
ATOM 8186 C C . GLN F 1 154 ? 58.196 13.631 74.901 1.00 18.16 154 GLN F C 1
ATOM 8187 O O . GLN F 1 154 ? 57.987 12.826 73.997 1.00 23.03 154 GLN F O 1
ATOM 8193 N N . GLN F 1 155 ? 57.262 14.430 75.404 1.00 18.06 155 GLN F N 1
ATOM 8194 C CA . GLN F 1 155 ? 55.934 14.570 74.812 1.00 18.96 155 GLN F CA 1
ATOM 8195 C C . GLN F 1 155 ? 55.206 13.245 74.749 1.00 21.19 155 GLN F C 1
ATOM 8196 O O . GLN F 1 155 ? 54.354 13.040 73.888 1.00 22.48 155 GLN F O 1
ATOM 8202 N N . ALA F 1 156 ? 55.553 12.341 75.657 1.00 20.92 156 ALA F N 1
ATOM 8203 C CA . ALA F 1 156 ? 54.879 11.049 75.739 1.00 23.38 156 ALA F CA 1
ATOM 8204 C C . ALA F 1 156 ? 53.426 11.211 76.145 1.00 17.98 156 ALA F C 1
ATOM 8205 O O . ALA F 1 156 ? 52.573 10.428 75.739 1.00 26.37 156 ALA F O 1
ATOM 8207 N N . GLY F 1 157 ? 53.130 12.229 76.943 1.00 16.37 157 GLY F N 1
ATOM 8208 C CA . GLY F 1 157 ? 51.762 12.403 77.406 1.00 18.46 157 GLY F CA 1
ATOM 8209 C C . GLY F 1 157 ? 51.083 13.649 76.873 1.00 34.54 157 GLY F C 1
ATOM 8210 O O . GLY F 1 157 ? 51.726 14.585 76.408 1.00 28.62 157 GLY F O 1
ATOM 8211 N N . PHE F 1 158 ? 49.762 13.663 76.942 1.00 23.58 158 PHE F N 1
ATOM 8212 C CA . PHE F 1 158 ? 49.015 14.840 76.551 1.00 29.64 158 PHE F CA 1
ATOM 8213 C C . PHE F 1 158 ? 47.950 15.164 77.588 1.00 39.87 158 PHE F C 1
ATOM 8214 O O . PHE F 1 158 ? 46.996 14.409 77.756 1.00 38.15 158 PHE F O 1
ATOM 8222 N N . LYS F 1 159 ? 48.113 16.288 78.283 1.00 22.57 159 LYS F N 1
ATOM 8223 C CA . LYS F 1 159 ? 47.118 16.688 79.273 1.00 40.13 159 LYS F CA 1
ATOM 8224 C C . LYS F 1 159 ? 46.975 18.206 79.411 1.00 27.54 159 LYS F C 1
ATOM 8225 O O . LYS F 1 159 ? 47.936 18.956 79.227 1.00 28.04 159 LYS F O 1
ATOM 8231 N N . PHE F 1 160 ? 45.764 18.650 79.734 1.00 21.60 160 PHE F N 1
ATOM 8232 C CA . PHE F 1 160 ? 45.472 20.075 79.851 1.00 23.42 160 PHE F CA 1
ATOM 8233 C C . PHE F 1 160 ? 45.839 20.723 78.540 1.00 18.88 160 PHE F C 1
ATOM 8234 O O . PHE F 1 160 ? 46.346 21.841 78.501 1.00 25.32 160 PHE F O 1
ATOM 8242 N N . GLY F 1 161 ? 45.594 19.982 77.467 1.00 33.81 161 GLY F N 1
ATOM 8243 C CA . GLY F 1 161 ? 45.797 20.471 76.123 1.00 19.65 161 GLY F CA 1
ATOM 8244 C C . GLY F 1 161 ? 47.241 20.685 75.726 1.00 23.24 161 GLY F C 1
ATOM 8245 O O . GLY F 1 161 ? 47.493 21.352 74.732 1.00 34.07 161 GLY F O 1
ATOM 8246 N N . ARG F 1 162 ? 48.193 20.133 76.477 1.00 17.62 162 ARG F N 1
ATOM 8247 C CA . ARG F 1 162 ? 49.592 20.259 76.072 1.00 17.13 162 ARG F CA 1
ATOM 8248 C C . ARG F 1 162 ? 50.401 18.969 76.245 1.00 26.89 162 ARG F C 1
ATOM 8249 O O . ARG F 1 162 ? 50.053 18.109 77.053 1.00 27.51 162 ARG F O 1
ATOM 8257 N N . TRP F 1 163 ? 51.476 18.848 75.468 1.00 21.38 163 TRP F N 1
ATOM 8258 C CA . TRP F 1 163 ? 52.409 17.729 75.570 1.00 19.61 163 TRP F CA 1
ATOM 8259 C C . TRP F 1 163 ? 53.188 17.754 76.873 1.00 23.63 163 TRP F C 1
ATOM 8260 O O . TRP F 1 163 ? 53.630 18.817 77.315 1.00 24.27 163 TRP F O 1
ATOM 8271 N N . LEU F 1 164 ? 53.398 16.578 77.460 1.00 24.76 164 LEU F N 1
ATOM 8272 C CA . LEU F 1 164 ? 54.173 16.468 78.699 1.00 18.71 164 LEU F CA 1
ATOM 8273 C C . LEU F 1 164 ? 55.308 15.461 78.557 1.00 19.50 164 LEU F C 1
ATOM 8274 O O . LEU F 1 164 ? 55.159 14.437 77.889 1.00 31.89 164 LEU F O 1
ATOM 8279 N N . ASP F 1 165 ? 56.425 15.744 79.220 1.00 22.02 165 ASP F N 1
ATOM 8280 C CA . ASP F 1 165 ? 57.554 14.828 79.281 1.00 18.87 165 ASP F CA 1
ATOM 8281 C C . ASP F 1 165 ? 57.465 13.895 80.493 1.00 27.53 165 ASP F C 1
ATOM 8282 O O . ASP F 1 165 ? 57.243 14.333 81.622 1.00 23.77 165 ASP F O 1
ATOM 8287 N N . ALA F 1 166 ? 57.626 12.605 80.229 1.00 16.67 166 ALA F N 1
ATOM 8288 C CA . ALA F 1 166 ? 57.595 11.573 81.254 1.00 29.34 166 ALA F CA 1
ATOM 8289 C C . ALA F 1 166 ? 59.022 11.238 81.631 1.00 25.97 166 ALA F C 1
ATOM 8290 O O . ALA F 1 166 ? 59.753 10.628 80.852 1.00 21.01 166 ALA F O 1
ATOM 8292 N N . ALA F 1 167 ? 59.432 11.676 82.813 1.00 17.74 167 ALA F N 1
ATOM 8293 C CA . ALA F 1 167 ? 60.766 11.383 83.299 1.00 24.07 167 ALA F CA 1
ATOM 8294 C C . ALA F 1 167 ? 60.677 10.095 84.092 1.00 29.51 167 ALA F C 1
ATOM 8295 O O . ALA F 1 167 ? 59.704 9.873 84.811 1.00 30.52 167 ALA F O 1
ATOM 8297 N N . PHE F 1 168 ? 61.670 9.229 83.948 1.00 17.09 168 PHE F N 1
ATOM 8298 C CA . PHE F 1 168 ? 61.673 8.007 84.741 1.00 24.84 168 PHE F CA 1
ATOM 8299 C C . PHE F 1 168 ? 62.811 8.027 85.726 1.00 17.45 168 PHE F C 1
ATOM 8300 O O . PHE F 1 168 ? 63.957 8.327 85.371 1.00 20.77 168 PHE F O 1
ATOM 8308 N N . TYR F 1 169 ? 62.474 7.705 86.969 1.00 26.97 169 TYR F N 1
ATOM 8309 C CA . TYR F 1 169 ? 63.430 7.654 88.063 1.00 17.53 169 TYR F CA 1
ATOM 8310 C C . TYR F 1 169 ? 63.409 6.252 88.656 1.00 17.97 169 TYR F C 1
ATOM 8311 O O . TYR F 1 169 ? 62.339 5.663 88.857 1.00 17.34 169 TYR F O 1
ATOM 8320 N N . GLN F 1 170 ? 64.590 5.710 88.917 1.00 14.47 170 GLN F N 1
ATOM 8321 C CA . GLN F 1 170 ? 64.678 4.335 89.389 1.00 15.14 170 GLN F CA 1
ATOM 8322 C C . GLN F 1 170 ? 65.548 4.197 90.612 1.00 28.46 170 GLN F C 1
ATOM 8323 O O . GLN F 1 170 ? 66.512 4.943 90.826 1.00 14.55 170 GLN F O 1
ATOM 8329 N N . LEU F 1 171 ? 65.184 3.218 91.421 1.00 18.70 171 LEU F N 1
ATOM 8330 C CA . LEU F 1 171 ? 65.944 2.893 92.600 1.00 18.62 171 LEU F CA 1
ATOM 8331 C C . LEU F 1 171 ? 66.227 1.396 92.515 1.00 15.59 171 LEU F C 1
ATOM 8332 O O . LEU F 1 171 ? 65.304 0.573 92.418 1.00 23.13 171 LEU F O 1
ATOM 8337 N N . THR F 1 172 ? 67.505 1.051 92.515 1.00 12.57 172 THR F N 1
ATOM 8338 C CA . THR F 1 172 ? 67.920 -0.340 92.451 1.00 27.64 172 THR F CA 1
ATOM 8339 C C . THR F 1 172 ? 68.325 -0.839 93.833 1.00 18.36 172 THR F C 1
ATOM 8340 O O . THR F 1 172 ? 69.165 -0.240 94.490 1.00 31.76 172 THR F O 1
ATOM 8344 N N . LEU F 1 173 ? 67.706 -1.936 94.258 1.00 24.58 173 LEU F N 1
ATOM 8345 C CA . LEU F 1 173 ? 67.907 -2.498 95.585 1.00 23.28 173 LEU F CA 1
ATOM 8346 C C . LEU F 1 173 ? 68.853 -3.690 95.526 1.00 31.25 173 LEU F C 1
ATOM 8347 O O . LEU F 1 173 ? 69.064 -4.283 94.465 1.00 36.08 173 LEU F O 1
ATOM 8352 N N . ASP F 1 174 ? 69.414 -4.037 96.679 1.00 24.18 174 ASP F N 1
ATOM 8353 C CA . ASP F 1 174 ? 70.318 -5.176 96.806 1.00 30.78 174 ASP F CA 1
ATOM 8354 C C . ASP F 1 174 ? 69.593 -6.501 96.607 1.00 35.56 174 ASP F C 1
ATOM 8355 O O . ASP F 1 174 ? 70.227 -7.525 96.362 1.00 69.23 174 ASP F O 1
ATOM 8360 N N . THR F 1 175 ? 68.268 -6.484 96.715 1.00 27.58 175 THR F N 1
ATOM 8361 C CA . THR F 1 175 ? 67.477 -7.694 96.490 1.00 32.20 175 THR F CA 1
ATOM 8362 C C . THR F 1 175 ? 67.076 -7.819 95.024 1.00 34.49 175 THR F C 1
ATOM 8363 O O . THR F 1 175 ? 67.103 -6.833 94.289 1.00 36.82 175 THR F O 1
ATOM 8367 N N . PRO F 1 176 ? 66.709 -9.037 94.590 1.00 37.78 176 PRO F N 1
ATOM 8368 C CA . PRO F 1 176 ? 66.724 -10.286 95.364 1.00 35.28 176 PRO F CA 1
ATOM 8369 C C . PRO F 1 176 ? 68.131 -10.862 95.358 1.00 35.94 176 PRO F C 1
ATOM 8370 O O . PRO F 1 176 ? 68.875 -10.580 94.426 1.00 43.20 176 PRO F O 1
ATOM 8374 N N . LEU F 1 177 ? 68.497 -11.642 96.369 1.00 57.24 177 LEU F N 1
ATOM 8375 C CA . LEU F 1 177 ? 69.850 -12.196 96.422 1.00 52.55 177 LEU F CA 1
ATOM 8376 C C . LEU F 1 177 ? 70.069 -13.248 95.346 1.00 42.00 177 LEU F C 1
ATOM 8377 O O . LEU F 1 177 ? 71.138 -13.312 94.741 1.00 43.08 177 LEU F O 1
ATOM 8382 N N . HIS F 1 178 ? 69.045 -14.060 95.098 1.00 35.51 178 HIS F N 1
ATOM 8383 C CA . HIS F 1 178 ? 69.131 -15.116 94.093 1.00 51.67 178 HIS F CA 1
ATOM 8384 C C . HIS F 1 178 ? 67.993 -15.014 93.081 1.00 44.60 178 HIS F C 1
ATOM 8385 O O . HIS F 1 178 ? 66.988 -15.728 93.188 1.00 27.15 178 HIS F O 1
ATOM 8392 N N . PRO F 1 179 ? 68.142 -14.106 92.103 1.00 26.38 179 PRO F N 1
ATOM 8393 C CA . PRO F 1 179 ? 67.164 -13.919 91.027 1.00 33.33 179 PRO F CA 1
ATOM 8394 C C . PRO F 1 179 ? 67.107 -15.156 90.140 1.00 43.27 179 PRO F C 1
ATOM 8395 O O . PRO F 1 179 ? 68.148 -15.753 89.851 1.00 26.94 179 PRO F O 1
ATOM 8399 N N . GLN F 1 180 ? 65.914 -15.536 89.703 1.00 25.04 180 GLN F N 1
ATOM 8400 C CA . GLN F 1 180 ? 65.804 -16.648 88.762 1.00 37.56 180 GLN F CA 1
ATOM 8401 C C . GLN F 1 180 ? 64.769 -16.425 87.650 1.00 40.96 180 GLN F C 1
ATOM 8402 O O . GLN F 1 180 ? 63.725 -15.799 87.870 1.00 39.04 180 GLN F O 1
ATOM 8405 N N . ASP F 1 181 ? 65.078 -16.928 86.455 1.00 27.76 181 ASP F N 1
ATOM 8406 C CA . ASP F 1 181 ? 64.103 -16.995 85.369 1.00 34.75 181 ASP F CA 1
ATOM 8407 C C . ASP F 1 181 ? 62.841 -17.687 85.882 1.00 34.65 181 ASP F C 1
ATOM 8408 O O . ASP F 1 181 ? 62.898 -18.454 86.845 1.00 38.93 181 ASP F O 1
ATOM 8413 N N . ASP F 1 182 ? 61.700 -17.425 85.253 1.00 35.39 182 ASP F N 1
ATOM 8414 C CA . ASP F 1 182 ? 60.492 -18.179 85.582 1.00 47.38 182 ASP F CA 1
ATOM 8415 C C . ASP F 1 182 ? 60.651 -19.637 85.153 1.00 77.89 182 ASP F C 1
ATOM 8416 O O . ASP F 1 182 ? 59.929 -20.524 85.614 1.00 77.63 182 ASP F O 1
#

Nearest PDB structures (foldseek):
  2jlm-assembly1_C  TM=1.006E+00  e=3.184E-37  Acinetobacter baylyi
  2jlm-assembly1_B  TM=9.973E-01  e=1.079E-34  Acinetobacter baylyi
  1yvo-assembly1_A  TM=9.801E-01  e=9.468E-20  Pseudomonas aeruginosa PAO1
  2j8n-assembly1_A  TM=9.609E-01  e=6.990E-20  Pseudomonas aeruginosa
  4jxr-assembly1_B  TM=9.243E-01  e=6.624E-18  Sinorhizobium meliloti 1021

InterPro domains:
  IPR000182 GNAT domain [PF00583] (37-147)
  IPR000182 GNAT domain [PS51186] (10-174)
  IPR016181 Acyl-CoA N-acyltransferase [SSF55729] (18-174)

B-factor: mean 34.44, std 15.72, range [5.17, 110.18]

Radius of gyration: 43.65 Å; Cα contacts (8 Å, |Δi|>4): 2108; chains: 6; bounding box: 81×67×146 Å

Solvent-accessible surface area: 49524 Å² total; per-residue (Å²): 162,123,65,129,54,133,78,31,91,10,64,54,110,135,7,20,136,63,0,24,81,7,3,34,31,7,0,58,35,39,19,62,10,16,15,20,128,77,49,46,51,139,56,1,46,67,51,3,29,67,20,147,143,79,104,40,14,11,0,0,0,2,18,144,114,28,96,5,2,0,1,0,5,11,12,67,18,32,89,70,50,1,8,85,26,4,10,30,5,41,31,30,17,48,62,98,62,90,69,94,32,10,33,66,69,0,0,59,46,0,24,110,57,0,67,132,52,86,10,10,0,0,0,1,27,22,8,31,74,61,95,77,25,27,107,27,3,96,105,27,44,6,87,90,12,11,25,2,79,62,1,0,8,3,30,52,83,67,2,45,0,0,9,7,2,25,59,20,146,27,9,141,141,31,95,55,125,160,95,134,128,66,133,57,141,74,26,94,12,57,57,101,115,12,29,130,46,0,26,90,5,2,32,28,9,1,76,106,38,23,68,10,17,17,32,64,87,55,63,76,88,42,5,21,63,53,4,37,68,20,146,129,79,88,40,15,12,0,0,0,4,12,125,127,32,62,5,0,0,0,0,0,9,14,66,20,28,91,70,60,1,8,82,29,5,10,30,10,39,37,32,16,46,121,104,44,126,86,102,34,9,36,66,76,0,0,70,57,0,26,75,61,0,70,114,54,86,9,10,0,0,0,2,38,11,16,34,110,62,110,78,27,25,88,38,9,107,102,32,42,6,101,89,17,8,30,2,87,62,1,0,3,4,96,52,130,66,8,46,1,2,11,16,10,23,64,21,141,21,7,145,155,37,75,41,101,193,114,67,70,82,137,76,42,90,10,70,55,111,65,20,23,89,60,0,25,48,10,3,8,33,11,1,57,102,40,15,63,8,17,11,22,57,17,50,35,56,38,57,2,44,66,51,3,31,67,20,139,118,75,130,38,15,13,3,0,0,10,10,100,65,40,102,7,4,0,0,0,2,9,14,66,18,32,89,79,51,1,7,78,24,5,11,33,9,44,31,32,17,45,83,106,54,132,82,112,28,14,26,92,76,0,0,56,42,0,24,130,73,0,66,98,53,82,8,10,0,0,0,1,36,17,15,35,102,63,94,76,26,27,103,31,4,94,111,28,45,6,83,88,12,10,17,2,101,62,1,0,8,3,90,57,117,65,3,43,0,0,6,8,2,24,63,17,138,26,10,141,145,34,123,52,116,160,63,37,88,88,68,5,18,8,0,88,35,34,86,14,55,51,110,103,15,29,124,53,0,26,98,8,3,29,26,10,1,78,104,44,19,51,13,18,18,29,84,82,49,60,74,78,45,3,43,60,45,4,43,72,20,141,158,69,132,39,15,14,0,0,0,6,17,57,132,42,64,0,0,0,0,0,0,9,15,73,18,27,91,79,58,0,9,87,29,6,13,33,8,44,32,34,16,33,87,110,39,123,84,31,37,2,31,64,29,0,0,68,26,0,26,84,57,0,67,129,55,78,6,12,0,0,0,1,37,14,12,34,107,60,114,75,27,25,72,25,5,94,124,31,42,6,99,92,17,9,26,1,94,63,1,0,4,3,94,55,130,62,8,48,0,2,5,12,10,23,66,18,148,20,12,98,164,38,56,52,102,98,89,49,14,5,2,2,79,72,42,95,10,62,54,112,124,6,22,139,64,0,27,82,7,3,27,28,7,1,102,105,40,16,63,12,16,12,25,131,75,52,67,68,53,47,4,46,65,50,4,26,63,20,148,137,74,136,40,15,14,1,0,0,10,14,74,116,38,56,6,0,0,0,0,1,8,14,68,18,27,88,77,56,0,5,80,27,4,11,30,8,42,31,28,15,46,91,49,32,104,63,14,28,2,29,45,30,0,0,59,42,0,24,124,54,0,68,132,57,73,9,10,0,0,0,2,35,12,14,31,106,57,94,78,27,25,105,26,6,96,127,24,45,12,80,85,15,12,17,2,89,63,0,0,5,2,88,56,124,66,6,39,0,0,9,7,4,26,62,18,142,27,10,141,149,34,93,60,88,242,167,139,134,125,63,64,83,136,74,39,93,12,53,52,120,119,8,28,129,50,0,31,107,8,2,28,34,10,2,81,104,40,21,51,15,13,15,37,90,78,56,62,78,80,42,3,44,61,46,3,45,73,24,137,110,72,133,38,15,12,0,0,0,9,9,106,127,34,67,1,2,0,0,0,0,9,13,64,18,26,93,71,57,0,8,80,26,4,10,30,11,39,32,34,17,37,112,103,40,128,84,115,33,13,30,63,79,0,0,66,40,0,26,114,54,0,69,115,59,84,8,12,0,0,0,2,34,12,12,33,108,61,109,78,27,27,108,36,7,106,99,28,37,5,120,92,18,8,27,2,92,62,1,0,4,5,94,48,134,64,9,48,0,2,9,15,8,21,62,20,139,20,8,134,156,36,76,49,102

Secondary structure (P-SEA, 3-state):
cbbbbbbbbccccccaaaaaaaaaaaaacccccccccccccccaaaaaaaaaaacbbbbbbbcccccccccccccccccccccccbbbbbbbccccccccaaaaaaaaaaaaaaaaacccbbbbbccccaaaaaaaaaaaccccccccccccccccbbbbbbbbbbbcccccccccc/cccccccccccccccccaaaaaaaaaaaacccccccccccccaaaaaaaaaaaaaacbbbbbbbcccccccccccccccccccccccbbbbbbbbcccccccaaaaaaaaaaaaaaaaacccbbbbbccccaaaaaaaaaaaccccccccccccccccbbbbbbbbbbbcccccccccc/cbbbbbbbbccccccaaaaaaaaaaaaaccccccccccccaaaaaaaaaaaaaacbbbbbbbcccccccccccccccccccccccbbbbbbbbcccccccaaaaaaaaaaaaaaaaacccbbbbbccccaaaaaaaaaaaccccccccccccccccbbbbbbbbbbbcccccccccc/ccccccbbbbbbbbccccccaaaaaaaaaaaaaccccccccccccaaaaaaaaaaaaaacbbbbbbbcccccccccccccccccccccccbbbbbbbbcccccccaaaaaaaaaaaaaaaaacccbbbbbccccaaaaaaaaaaaccccccccccccccccbbbbbbbbbbbcccccccccc/ccbbbbbbbbbccccccaaaaaaaaaaaaaccccccccccccaaaaaaaaaaaaaacbbbbbbbcccccccccccccccccccccccbbbbbbbbcccccccaaaaaaaaaaaaaaaaacccbbbbbccccaaaaaaaaaaaccccccccccccccccbbbbbbbbbbbcccccccccc/cccbbbbbbbbbccccccaaaaaaaaaaaacccccccccccccaaaaaaaaaaaaaacccbbbbbcccccccccccccccccccccccbbbbbbbbcccccccaaaaaaaaaaaaaaaaacccbbbbbccccaaaaaaaaaaaccccccccccccccccbbbbbbbbbbbcccccccccc

CATH classification: 3.40.630.30

Organism: Acinetobacter baylyi (strain ATCC 33305 / BD413 / ADP1) (NCBI:txid62977)

Sequence (1074 aa):
TTTLFRFVECTEDQHALEILEILNDAIINSTALYDYKPRSKESMAAWFATKRQNNFPIIGAVNEVGQLLGFASWGSFRAFPAYKYTVEHSVYIHKDYRGLGLSKHLMNELIKRAVESEVHVMVGCIDATNVASIQLHQKLGFIHSGTIQQAGFKFGRWLDAAFYQLTLDTPLHPQDDMFSTTLFRFVECTEDQHALEILEILNDAIINSTALYDYKPRSKESMAAWFATKRQNNFPIIGAVNEVGQLLGFASWGSFRAFPAYKYTVEHSVYIHKDYRGLGLSKHLMNELIKRAVESEVHVMVGCIDATNVASIQLHQKLGFIHSGTIQQAGFKFGRWLDAAFYQLTLDTPLHPQDDTTTLFRFVECTEDQHALEILEILNDAIINSTALYDYKPRSKESMAAWFATKRQNNFPIIGAVNEVGQLLGFASWGSFRAFPAYKYTVEHSSVYIHKDYRGLGLSKHLMNELIKRAVESEVHVMVGCIDATNVASIQLHQKLGFIHSGTIQQAGFKFGRWLDAAFYQLTLDTPLHPQDDMFSPSTTTLFRFVECTEDQHALEILEILNDAIINSTALYDYKPRRSKESMAAWFATKRQNNFPIIGAVNEVGQLLGFASWGSFRAFPAYKYTVEHSVYIHKDYRGLGLSKHLMNELIKRAVESEVHVMVGCIDATNVASIQLHQKLGFIHSGTIQQAGFKFGRWLDAAFYQLTLDTPLHPQDDPSTTTLFRFVECTEDQHALEILEILNDAIINSTALYDYKPRSKESMAAWFATKRQNNFPIIGAVNEVGQLLGFASWGSFRAFPAYKYTVEHSSVYIHKDYRGLGLSKHLMNELIKRAVESEVHVMVGCCIDATNVASIQLHQKLGFIHSGTIQQAGFKFGRWLDAAFYQLTLDTPLHPQDDMFSTTTLFRFVECTEDQHALEILEILNDAIINSTALYDYKPRSKESMAAWFATKRQNNFPIIGAVNEVGQLLGFASWGSFRAFPAYKYTVEHSVYIHKDYRGLGLSKHLMNELIKRAVESEVHVMVGCIDATNVASIQLHQKLGFIHSGTIQQAGFKFGRWLDAAFYQLTLDTPLHPQDD

Foldseek 3Di:
DAFDKDKDWDALVVCLVVVLVQVQCCQPPHVLDQDNHRDDSVNCVVVRVQCVVVVKTKMFIATPVGRTFKIKTWACPDPDQVCVQEIEMHITGHPVCPPNCVSLVRVVVVVVVSVVVQHFKYKYKDFPPPVVVVVSLVVVVWDWPAWDWQPGADPRDGTIITITMDGDPGDPDDDRD/DDPDWDKDKDFDACVQCLPVVLVLVQVCLPPHPQDQHVHRDDSVVSVVVRVQCVVVVWTWMFIATPVGHTQWIKIWDQPDPDQVSVQEIEMGITGHPVCPPVCVRLVRVVVVVVVSVVVQRFKYKYKDFPVPPVVVVSLVVVPWDWPDKDWQPGADPRDGTIITMTMDGDCGPVDDDRD/DDKDKDKDWDALVPPLVVVQVQVQCCQPPHVLDQDPHRDDSVNSVVVRVQCVVVVWTKMFIAIPVRHTQWIKIWACPDPDQVCVQEIEMDITGHPVCPPVCVSLVRVVVVVVVSQVVQHFKYKYKDFPPPPVVVVSLVVVPWAWPDWDWQPGAHPRDGTIITITMDGDCGDVDDDRD/DDDPVRDWDKDKDFDDCVQPLVVVQVQVQVCLPPHPQDQDPHRDDSVNSVVVRVQCVVVVKTKMFMATPVGHTQWIKIWAQPDPDQVSVQEIEMGITGHPVNPPPCVRLVRVVVVVVVSVVVQRFKYKYKDFPVPVVVVVSCVVVPWDWPAKAWQPGADPRDGTIITMTMDGDPGDPDDDHD/DPDDWDKDKDWDACVQCLVVVQVQVQCCQPPHPLDQDNHRDDSVNSVVVRVQCVVVVWTKMFIATPVRRTQKIKTWACPDPDQVCVQEIEMDITGHPVPPPPCVRLVRVVVSVVVSVVVQRFKYKYKDQPVPPVVVVSLVVVPWDFPDWAWQPGAHPRDGTIITITMDGDPGDPDDDRD/DLPDDWAWDKDFDDCVQPLVVVLVQVQCCLPPHPQDQDPDRDDSVRSVVVRVQCVVVVKTWIFIATPVRRTQKIKIWAQPDPDQVSVQEIEMDITGHPVNPPPCVRLVRVVVVVVVSVVVQRFKYKYKDFPPPVVVVVSLVVVPWDWPAKDWQPGADPRDGTIITMTMDGDCGDVDDDHD